Protein AF-A0A536R513-F1 (afdb_monomer)

Solvent-accessible surface area (backbone atoms only — not comparable to full-atom values): 46425 Å² total; per-residue (Å²): 131,89,77,89,81,90,85,87,88,86,89,84,85,89,85,88,91,87,85,84,87,81,86,71,65,56,41,80,74,46,74,49,66,78,64,88,39,38,19,53,36,56,55,28,42,36,39,33,39,50,59,85,68,86,69,48,52,36,37,38,39,34,38,73,46,78,80,68,82,57,52,76,44,80,53,59,72,50,60,48,55,47,61,100,78,30,49,63,48,91,64,49,38,47,56,56,45,82,28,53,30,35,41,35,43,29,55,85,86,47,74,38,74,51,74,50,79,49,57,32,35,80,47,64,43,40,70,74,45,72,50,60,76,52,59,63,45,42,51,68,44,78,40,32,48,37,37,32,42,49,66,43,34,59,70,43,35,35,40,38,35,34,37,61,59,80,77,68,86,58,52,71,49,82,35,59,52,83,54,51,62,53,67,55,71,72,44,61,42,91,58,61,48,78,27,56,29,36,41,36,42,27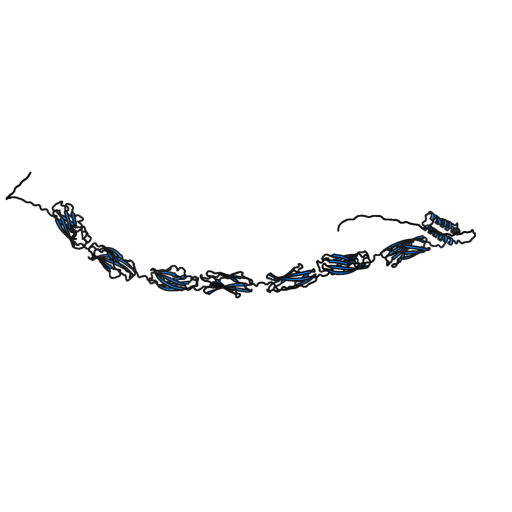,44,75,90,66,42,63,28,70,48,73,49,64,33,38,29,36,73,76,86,67,61,49,42,83,72,46,77,49,62,51,60,24,41,25,59,29,71,22,42,38,45,38,32,40,52,61,88,57,67,78,43,36,37,36,40,30,41,35,63,55,78,81,69,83,54,50,75,68,46,78,38,61,53,76,67,47,68,51,73,54,73,49,62,47,50,39,65,54,81,22,54,29,35,38,42,40,30,41,74,86,70,36,67,38,74,51,74,49,76,36,52,30,40,83,57,52,32,47,49,44,77,60,45,58,46,60,70,56,42,42,38,69,40,69,37,35,45,33,41,40,43,51,59,52,44,56,78,45,36,33,40,41,35,37,36,55,55,82,86,50,70,52,75,47,81,40,56,51,82,64,48,67,53,75,51,75,51,60,43,94,57,54,48,80,31,55,30,36,43,33,40,25,42,75,87,68,38,58,29,64,29,67,44,78,37,49,27,38,69,71,80,70,51,44,38,80,71,44,54,47,60,59,69,46,48,28,54,35,70,40,52,41,44,38,36,43,44,64,84,59,64,72,39,31,30,38,40,39,36,35,53,52,82,80,53,71,52,73,45,82,34,56,62,53,52,52,65,52,66,58,72,52,67,45,44,47,56,46,77,23,58,27,39,36,37,42,28,43,67,84,69,37,59,36,76,50,53,44,66,37,40,28,36,78,59,48,33,41,64,82,60,77,48,62,43,63,84,62,40,38,41,70,37,72,37,33,45,33,41,44,48,51,59,54,47,57,80,40,34,35,41,35,35,41,33,54,56,81,83,52,73,51,79,44,82,37,60,52,77,60,49,68,54,73,49,74,51,59,45,86,60,52,48,78,28,55,29,38,38,34,39,29,44,72,84,74,31,59,20,72,50,73,50,80,46,51,29,39,72,69,84,79,64,52,37,78,50,45,72,52,76,47,76,57,55,36,37,38,39,37,42,35,39,42,45,60,90,55,59,70,51,41,36,38,38,38,35,37,54,56,82,80,52,72,51,76,46,79,34,55,60,52,54,48,59,53,71,53,74,50,71,48,95,59,55,41,77,30,50,33,38,39,35,43,34,37,89,88,68,43,59,37,66,36,74,48,77,48,75,38,44,62,91,68,92,41,38,68,51,26,45,52,48,49,42,53,48,50,66,65,65,71,57,59,74,66,63,39,51,53,50,44,52,38,44,50,56,38,58,64,42,50,81,80,43,51,58,42,57,58,32,87,86,14,48,48,42,56,43,51,65,49,40,69,75,74,46,54,75,68,59,33,51,57,51,51,51,42,52,51,48,27,30,58,57,54,65,65,76,92,87,81,90,83,89,83,81,86,83,88,82,84,91,82,91,82,92,82,85,88,78,89,80,88,82,91,78,90,82,90,80,90,81,87,82,89,81,87,80,92,132

Nearest PDB structures (foldseek):
  7som-assembly1_E  TM=2.316E-01  e=6.922E-18  Chlamydomonas reinhardtii
  6xi3-assembly1_AAA  TM=3.882E-01  e=1.617E-10  Marinobacter nauticus ATCC 49840
  8odz-assembly1_D  TM=2.290E-01  e=4.740E-14  Mus musculus
  8oxv-assembly1_A  TM=2.332E-01  e=8.966E-06  Homo sapiens
  1nug-assembly2_B  TM=2.246E-01  e=2.272E-05  Homo sapiens

Secondary structure (DSSP, 8-state):
--------------------PPPPPPEEEEEEESS-EETT---EEEEEEE-SSSS---EEEEE-SSSSPPEEEEPPTT--BS-TT-EE-SS---S-EEEEEEEEEE-SS-EEEEEEEEEEEPPPPEEEEEEES-SEEETT-EE-EEEEEE-S-TT--EEEEEE-SSSSPPEEEEE-TT--EEEPPPEE-SS-EEEEEEEEEE-TTS-EEEEEEEEEEEPPP---EEEEEEEE--BTTSEEEEEEEEE-SSTT--EEEEEE-SSSSPPPPPEEE-TT--EEEEEEE-SS---EEEEEEEE-TT--EEEEEEEE-PBP---EE---EEESSEEETTSEEEEEEEEE-S-SS--EEEEEE-SSS-EEEEEE-TT--EEEEEEE-SS-EEEEEEEEEE-TTS-EEEEEEEEEEEPPP---EEEEEE---EETTPEEE-EEEEE-S-TT--EEEEEE-SSS-EEEEEE-TT--EE--EEE--S-EEEEEEEEEE-TTS-EEEEEEEEEEE----EEEEEEEESSSEETTPEEEEEEEEE-S-SS--EEEEEE-SSS-EEEEEE-TT--EEEEEEE-SS-EEEEEEEEEE-TTS-EEEEEEEEEEEPPP---EEEEEEEEEETTEEEEEEEEE-S-TT--EEEEEE-SSS-EEEEEEPTT--EEEEEEE-SS-EEEEEEEEEE-TTS-EEEEEEEEEE----SSHHHHHHHHHHHHHHTT--HHHHHHHHHHHHHHHHHGGG-THHHHSTTSHHHHHHHHHHHHS-HHHHHHHHHHHHHHHHHTT--------------------------------------------

Sequence (823 aa):
MGGLSVAIAAAGLLGSSSVAFAASKPSITTWNLGGLVYEGDRPSMFATFTDGTDNDAYSVEIDWGDGSQNDVFALANGARDFGPNGLRKSVPYVNDGAVRIVITLNDGLNATSRFIGTTVLNATPSMSSFALSSATVDTGQDVTATGAFTDAGAADTHTVTVDWGDGSAATSMNLAAGVPTFTTAAHTYAAAGDFTVTATVTDNAGATATATATVSVQKPNQAPSVVSFDVAAGGEGSTSTLALTFADADAADTHSVSVDWGDGSTPDPAADLSAGVTSFGATHVFADTGTYSVVVTLSDSASHTVTASSSVSPTNVAPAVGSLSLSPSSVVDHQTVTVSGSFTDPGTADTFTLTLNWGDGTSSSQSVSAGTRSFSATHAYNAAGPVTIQATVADRDLAKSSSTADLDVLASNHAPADLAVGATALLEGGSTTLDVSFTDAEVTDTHTVAITWGDGATDSVALAAGATSTSPTHTYLETGTYTVAVTVTDGGGMSVAGGTTVTATNVSPSLSSLAVTPSSVTDHQTVTVSGTFSDPGTADTYTVTFAWGDGSTSPQPLAAGTRSFSGSHAYVTSGTYNVVVTVTDRDSGSGTQDVSVVVSARNTVPSALAIDPSVAGANVTVNASFADPDALDTHVATLTWGDGATTTQTLAAGATTFSAAHVYEASGAYTIAATVTEPSGASTSATAQVAVTVAASSTSDVLDQMSALITSFNLDRNNERWLLRRIDDTKASLAYGNDQVCSSTGTLAHLLQYAQRTLTNDQYAALSGLATQAQTAAGCGSASVRTTKQPTKTVVATTTSDKNKTEKSKKTDAKRSAGRDSR

pLDDT: mean 84.7, std 15.98, range [25.19, 97.88]

Radius of gyration: 107.82 Å; Cα contacts (8 Å, |Δi|>4): 1862; chains: 1; bounding box: 178×82×335 Å

Structure (mmCIF, N/CA/C/O backbone):
data_AF-A0A536R513-F1
#
_entry.id   AF-A0A536R513-F1
#
loop_
_atom_site.group_PDB
_atom_site.id
_atom_site.type_symbol
_atom_site.label_atom_id
_atom_site.label_alt_id
_atom_site.label_comp_id
_atom_site.label_asym_id
_atom_site.label_entity_id
_atom_site.label_seq_id
_atom_site.pdbx_PDB_ins_code
_atom_site.Cartn_x
_atom_site.Cartn_y
_atom_site.Cartn_z
_atom_site.occupancy
_atom_site.B_iso_or_equiv
_atom_site.auth_seq_id
_atom_site.auth_comp_id
_atom_site.auth_asym_id
_atom_site.auth_atom_id
_atom_site.pdbx_PDB_model_num
ATOM 1 N N . MET A 1 1 ? -37.057 50.371 175.768 1.00 38.97 1 MET A N 1
ATOM 2 C CA . MET A 1 1 ? -36.774 49.697 177.057 1.00 38.97 1 MET A CA 1
ATOM 3 C C . MET A 1 1 ? -37.824 48.597 177.157 1.00 38.97 1 MET A C 1
ATOM 5 O O . MET A 1 1 ? -38.982 48.927 176.973 1.00 38.97 1 MET A O 1
ATOM 9 N N . GLY A 1 2 ? -37.502 47.299 177.117 1.00 40.62 2 GLY A N 1
ATOM 10 C CA . GLY A 1 2 ? -36.778 46.559 178.163 1.00 40.62 2 GLY A CA 1
ATOM 11 C C . GLY A 1 2 ? -37.724 46.382 179.358 1.00 40.62 2 GLY A C 1
ATOM 12 O O . GLY A 1 2 ? -38.170 47.393 179.878 1.00 40.62 2 GLY A O 1
ATOM 13 N N . GLY A 1 3 ? -38.103 45.196 179.831 1.00 41.34 3 GLY A N 1
ATOM 14 C CA . GLY A 1 3 ? -37.668 43.808 179.622 1.00 41.34 3 GLY A CA 1
ATOM 15 C C . GLY A 1 3 ? -38.268 42.964 180.773 1.00 41.34 3 GLY A C 1
ATOM 16 O O . GLY A 1 3 ? -39.163 43.465 181.447 1.00 41.34 3 GLY A O 1
ATOM 17 N N . LEU A 1 4 ? -37.716 41.773 181.059 1.00 32.12 4 LEU A N 1
ATOM 18 C CA . LEU A 1 4 ? -38.070 40.880 182.196 1.00 32.12 4 LEU A CA 1
ATOM 19 C C . LEU A 1 4 ? -39.495 40.259 182.171 1.00 32.12 4 LEU A C 1
ATOM 21 O O . LEU A 1 4 ? -40.378 40.772 181.498 1.00 32.12 4 LEU A O 1
ATOM 25 N N . SER A 1 5 ? -39.839 39.220 182.954 1.00 39.81 5 SER A N 1
ATOM 26 C CA . SER A 1 5 ? -39.160 37.977 183.421 1.00 39.81 5 SER A CA 1
ATOM 27 C C . SER A 1 5 ? -40.091 37.237 184.417 1.00 39.81 5 SER A C 1
ATOM 29 O O . SER A 1 5 ? -41.011 37.842 184.957 1.00 39.81 5 SER A O 1
ATOM 31 N N . VAL A 1 6 ? -39.740 35.990 184.781 1.00 33.34 6 VAL A N 1
ATOM 32 C CA . VAL A 1 6 ? -40.269 35.199 185.930 1.00 33.34 6 VAL A CA 1
ATOM 33 C C . VAL A 1 6 ? -41.629 34.499 185.693 1.00 33.34 6 VAL A C 1
ATOM 35 O O . VAL A 1 6 ? -42.334 34.775 184.729 1.00 33.34 6 VAL A O 1
ATOM 38 N N . ALA A 1 7 ? -41.913 33.471 186.504 1.00 45.03 7 ALA A N 1
ATOM 39 C CA . ALA A 1 7 ? -42.803 32.343 186.211 1.00 45.03 7 ALA A CA 1
ATOM 40 C C . ALA A 1 7 ? -43.860 32.047 187.310 1.00 45.03 7 ALA A C 1
ATOM 42 O O . ALA A 1 7 ? -43.794 32.605 188.400 1.00 45.03 7 ALA A O 1
ATOM 43 N N . ILE A 1 8 ? -44.715 31.045 187.023 1.00 41.25 8 ILE A N 1
ATOM 44 C CA . ILE A 1 8 ? -45.636 30.278 187.906 1.00 41.25 8 ILE A CA 1
ATOM 45 C C . ILE A 1 8 ? -47.097 30.798 188.087 1.00 41.25 8 ILE A C 1
ATOM 47 O O . ILE A 1 8 ? -47.347 31.816 188.713 1.00 41.25 8 ILE A O 1
ATOM 51 N N . ALA A 1 9 ? -48.031 29.936 187.636 1.00 38.56 9 ALA A N 1
ATOM 52 C CA . ALA A 1 9 ? -49.407 29.619 188.101 1.00 38.56 9 ALA A CA 1
ATOM 53 C C . ALA A 1 9 ? -50.655 30.547 187.933 1.00 38.56 9 ALA A C 1
ATOM 55 O O . ALA A 1 9 ? -50.769 31.611 188.521 1.00 38.56 9 ALA A O 1
ATOM 56 N N . ALA A 1 10 ? -51.675 29.932 187.299 1.00 41.00 10 ALA A N 1
ATOM 57 C CA . ALA A 1 10 ? -53.114 29.844 187.653 1.00 41.00 10 ALA A CA 1
ATOM 58 C C . ALA A 1 10 ? -54.130 31.028 187.528 1.00 41.00 10 ALA A C 1
ATOM 60 O O . ALA A 1 10 ? -54.170 31.932 188.350 1.00 41.00 10 ALA A O 1
ATOM 61 N N . ALA A 1 11 ? -55.113 30.794 186.628 1.00 42.88 11 ALA A N 1
ATOM 62 C CA . ALA A 1 11 ? -56.565 31.118 186.666 1.00 42.88 11 ALA A CA 1
ATOM 63 C C . ALA A 1 11 ? -57.123 32.561 186.452 1.00 42.88 11 ALA A C 1
ATOM 65 O O . ALA A 1 11 ? -56.828 33.468 187.218 1.00 42.88 11 ALA A O 1
ATOM 66 N N . GLY A 1 12 ? -58.107 32.709 185.527 1.00 36.69 12 GLY A N 1
ATOM 67 C CA . GLY A 1 12 ? -59.215 33.695 185.658 1.00 36.69 12 GLY A CA 1
ATOM 68 C C . GLY A 1 12 ? -59.740 34.489 184.426 1.00 36.69 12 GLY A C 1
ATOM 69 O O . GLY A 1 12 ? -59.218 35.549 184.133 1.00 36.69 12 GLY A O 1
ATOM 70 N N . LEU A 1 13 ? -60.853 34.023 183.820 1.00 35.59 13 LEU A N 1
ATOM 71 C CA . LEU A 1 13 ? -62.052 34.747 183.282 1.00 35.59 13 LEU A CA 1
ATOM 72 C C . LEU A 1 13 ? -62.034 35.993 182.318 1.00 35.59 13 LEU A C 1
ATOM 74 O O . LEU A 1 13 ? -61.532 37.051 182.663 1.00 35.59 13 LEU A O 1
ATOM 78 N N . LEU A 1 14 ? -62.886 35.886 181.263 1.00 40.38 14 LEU A N 1
ATOM 79 C CA . LEU A 1 14 ? -63.729 36.904 180.544 1.00 40.38 14 LEU A CA 1
ATOM 80 C C . LEU A 1 14 ? -63.070 38.026 179.679 1.00 40.38 14 LEU A C 1
ATOM 82 O O . LEU A 1 14 ? -62.104 38.641 180.098 1.00 40.38 14 LEU A O 1
ATOM 86 N N . GLY A 1 15 ? -63.589 38.417 178.492 1.00 35.44 15 GLY A N 1
ATOM 87 C CA . GLY A 1 15 ? -64.713 37.890 177.683 1.00 35.44 15 GLY A CA 1
ATOM 88 C C . GLY A 1 15 ? -65.081 38.715 176.409 1.00 35.44 15 GLY A C 1
ATOM 89 O O . GLY A 1 15 ? -64.544 39.793 176.181 1.00 35.44 15 GLY A O 1
ATOM 90 N N . SER A 1 16 ? -66.079 38.219 175.649 1.00 43.53 16 SER A N 1
ATOM 91 C CA . SER A 1 16 ? -66.893 38.840 174.554 1.00 43.53 16 SER A CA 1
ATOM 92 C C . SER A 1 16 ? -66.380 39.045 173.098 1.00 43.53 16 SER A C 1
ATOM 94 O O . SER A 1 16 ? -65.499 39.851 172.826 1.00 43.53 16 SER A O 1
ATOM 96 N N . SER A 1 17 ? -67.165 38.448 172.177 1.00 40.41 17 SER A N 1
ATOM 97 C CA . SER A 1 17 ? -67.521 38.860 170.794 1.00 40.41 17 SER A CA 1
ATOM 98 C C . SER A 1 17 ? -66.602 38.534 169.602 1.00 40.41 17 SER A C 1
ATOM 100 O O . SER A 1 17 ? -65.436 38.905 169.545 1.00 40.41 17 SER A O 1
ATOM 102 N N . SER A 1 18 ? -67.198 37.891 168.589 1.00 48.75 18 SER A N 1
ATOM 103 C CA . SER A 1 18 ? -66.572 37.401 167.353 1.00 48.75 18 SER A CA 1
ATOM 104 C C . SER A 1 18 ? -67.361 37.812 166.098 1.00 48.75 18 SER A C 1
ATOM 106 O O . SER A 1 18 ? -68.591 37.818 166.103 1.00 48.75 18 SER A O 1
ATOM 108 N N . VAL A 1 19 ? -66.649 38.109 165.005 1.00 42.19 19 VAL A N 1
ATOM 109 C CA . VAL A 1 19 ? -67.181 38.258 163.636 1.00 42.19 19 VAL A CA 1
ATOM 110 C C . VAL A 1 19 ? -66.163 37.637 162.678 1.00 42.19 19 VAL A C 1
ATOM 112 O O . VAL A 1 19 ? -64.968 37.883 162.826 1.00 42.19 19 VAL A O 1
ATOM 115 N N . ALA A 1 20 ? -66.618 36.837 161.714 1.00 42.38 20 ALA A N 1
ATOM 116 C CA . ALA A 1 20 ? -65.769 36.211 160.702 1.00 42.38 20 ALA A CA 1
ATOM 117 C C . ALA A 1 20 ? -66.194 36.662 159.298 1.00 42.38 20 ALA A C 1
ATOM 119 O O . ALA A 1 20 ? -67.374 36.581 158.960 1.00 42.38 20 ALA A O 1
ATOM 120 N N . PHE A 1 21 ? -65.231 37.088 158.480 1.00 45.62 21 PHE A N 1
ATOM 121 C CA . PHE A 1 21 ? -65.396 37.194 157.030 1.00 45.62 21 PHE A CA 1
ATOM 122 C C . PHE A 1 21 ? -64.846 35.917 156.390 1.00 45.62 21 PHE A C 1
ATOM 124 O O . PHE A 1 21 ? -63.720 35.516 156.684 1.00 45.62 21 PHE A O 1
ATOM 131 N N . ALA A 1 22 ? -65.639 35.272 155.537 1.00 48.38 22 ALA A N 1
ATOM 132 C CA . ALA A 1 22 ? -65.201 34.123 154.753 1.00 48.38 22 ALA A CA 1
ATOM 133 C C . ALA A 1 22 ? -64.703 34.599 153.383 1.00 48.38 22 ALA A C 1
ATOM 135 O O . ALA A 1 22 ? -65.439 35.287 152.678 1.00 48.38 22 ALA A O 1
ATOM 136 N N . ALA A 1 23 ? -63.484 34.214 153.000 1.00 57.53 23 ALA A N 1
ATOM 137 C CA . ALA A 1 23 ? -63.036 34.340 151.617 1.00 57.53 23 ALA A CA 1
ATOM 138 C C . ALA A 1 23 ? -63.783 33.314 150.747 1.00 57.53 23 ALA A C 1
ATOM 140 O O . ALA A 1 23 ? -63.894 32.141 151.119 1.00 57.53 23 ALA A O 1
ATOM 141 N N . SER A 1 24 ? -64.326 33.757 149.614 1.00 69.69 24 SER A N 1
ATOM 142 C CA . SER A 1 24 ? -64.931 32.886 148.603 1.00 69.69 24 SER A CA 1
ATOM 143 C C . SER A 1 24 ? -63.857 32.200 147.763 1.00 69.69 24 SER A C 1
ATOM 145 O O . SER A 1 24 ? -62.763 32.726 147.619 1.00 69.69 24 SER A O 1
ATOM 147 N N . LYS A 1 25 ? -64.186 31.043 147.184 1.00 76.88 25 LYS A N 1
ATOM 148 C CA . LYS A 1 25 ? -63.365 30.422 146.137 1.00 76.88 25 LYS A CA 1
ATOM 149 C C . LYS A 1 25 ? -63.839 30.892 144.757 1.00 76.88 25 LYS A C 1
ATOM 151 O O . LYS A 1 25 ? -65.059 31.015 144.591 1.00 76.88 25 LYS A O 1
ATOM 156 N N . PRO A 1 26 ? -62.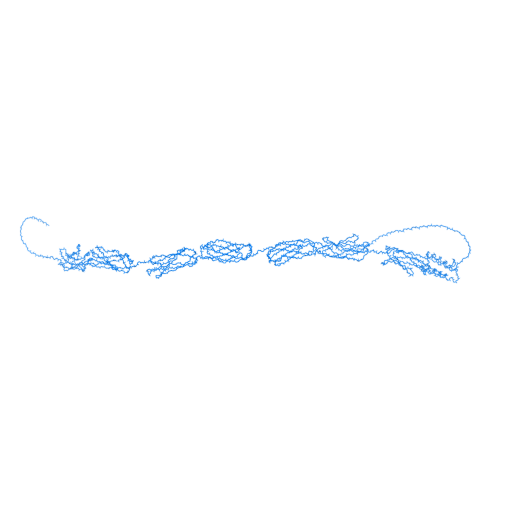949 31.030 143.759 1.00 83.31 26 PRO A N 1
ATOM 157 C CA . PRO A 1 26 ? -63.345 31.294 142.384 1.00 83.31 26 PRO A CA 1
ATOM 158 C C . PRO A 1 26 ? -64.209 30.141 141.864 1.00 83.31 26 PRO A C 1
ATOM 160 O O . PRO A 1 26 ? -63.997 28.976 142.208 1.00 83.31 26 PRO A O 1
ATOM 163 N N . SER A 1 27 ? -65.198 30.447 141.031 1.00 85.94 27 SER A N 1
ATOM 164 C CA . SER A 1 27 ? -66.159 29.474 140.511 1.00 85.94 27 SER A CA 1
ATOM 165 C C . SER A 1 27 ? -66.242 29.562 138.993 1.00 85.94 27 SER A C 1
ATOM 167 O O . SER A 1 27 ? -66.629 30.593 138.448 1.00 85.94 27 SER A O 1
ATOM 169 N N . ILE A 1 28 ? -65.892 28.471 138.308 1.00 87.69 28 ILE A N 1
ATOM 170 C CA . ILE A 1 28 ? -66.026 28.358 136.850 1.00 87.69 28 ILE A CA 1
ATOM 171 C C . ILE A 1 28 ? -67.516 28.179 136.515 1.00 87.69 28 ILE A C 1
ATOM 173 O O . ILE A 1 28 ? -68.146 27.209 136.961 1.00 87.69 28 ILE A O 1
ATOM 177 N N . THR A 1 29 ? -68.073 29.121 135.752 1.00 86.62 29 THR A N 1
ATOM 178 C CA . THR A 1 29 ? -69.509 29.242 135.450 1.00 86.62 29 THR A CA 1
ATOM 179 C C . THR A 1 29 ? -69.880 28.661 134.089 1.00 86.62 29 THR A C 1
ATOM 181 O O . THR A 1 29 ? -70.921 28.017 133.979 1.00 86.62 29 THR A O 1
ATOM 184 N N . THR A 1 30 ? -69.026 28.813 133.074 1.00 87.94 30 THR A N 1
ATOM 185 C CA . THR A 1 30 ? -69.148 28.118 131.778 1.00 87.94 30 THR A CA 1
ATOM 186 C C . THR A 1 30 ? -67.801 27.548 131.357 1.00 87.94 30 THR A C 1
ATOM 188 O O . THR A 1 30 ? -66.766 28.121 131.688 1.00 87.94 30 THR A O 1
ATOM 191 N N . TRP A 1 31 ? -67.800 26.425 130.638 1.00 89.25 31 TRP A N 1
ATOM 192 C CA . TRP A 1 31 ? -66.604 25.878 129.999 1.00 89.25 31 TRP A CA 1
ATOM 193 C C . TRP A 1 31 ? -66.980 25.009 128.789 1.00 89.25 31 TRP A C 1
ATOM 195 O O . TRP A 1 31 ? -67.916 24.211 128.867 1.00 89.25 31 TRP A O 1
ATOM 205 N N . ASN A 1 32 ? -66.282 25.174 127.665 1.00 89.19 32 ASN A N 1
ATOM 206 C CA . ASN A 1 32 ? -66.525 24.437 126.422 1.00 89.19 32 ASN A CA 1
ATOM 207 C C . ASN A 1 32 ? -65.278 24.379 125.527 1.00 89.19 32 ASN A C 1
ATOM 209 O O . ASN A 1 32 ? -64.371 25.202 125.630 1.00 89.19 32 ASN A O 1
ATOM 213 N N . LEU A 1 33 ? -65.278 23.430 124.590 1.00 88.75 33 LEU A N 1
ATOM 214 C CA . LEU A 1 33 ? -64.282 23.357 123.522 1.00 88.75 33 LEU A CA 1
ATOM 215 C C . LEU A 1 33 ? -64.690 24.200 122.309 1.00 88.75 33 LEU A C 1
ATOM 217 O O . LEU A 1 33 ? -65.871 24.492 122.111 1.00 88.75 33 LEU A O 1
ATOM 221 N N . GLY A 1 34 ? -63.701 24.578 121.499 1.00 83.56 34 GLY A N 1
ATOM 222 C CA . GLY A 1 34 ? -63.870 25.376 120.279 1.00 83.56 34 GLY A CA 1
ATOM 223 C C . GLY A 1 34 ? -64.451 24.646 119.060 1.00 83.56 34 GLY A C 1
ATOM 224 O O . GLY A 1 34 ? -64.597 25.274 118.017 1.00 83.56 34 GLY A O 1
ATOM 225 N N . GLY A 1 35 ? -64.758 23.351 119.160 1.00 85.81 35 GLY A N 1
ATOM 226 C CA . GLY A 1 35 ? -65.282 22.541 118.058 1.00 85.81 35 GLY A CA 1
ATOM 227 C C . GLY A 1 35 ? -65.194 21.040 118.341 1.00 85.81 35 GLY A C 1
ATOM 228 O O . GLY A 1 35 ? -64.881 20.636 119.463 1.00 85.81 35 GLY A O 1
ATOM 229 N N . LEU A 1 36 ? -65.452 20.231 117.308 1.00 86.25 36 LEU A N 1
ATOM 230 C CA . LEU A 1 36 ? -64.959 18.851 117.263 1.00 86.25 36 LEU A CA 1
ATOM 231 C C . LEU A 1 36 ? -63.426 18.863 117.220 1.00 86.25 36 LEU A C 1
ATOM 233 O O . LEU A 1 36 ? -62.822 19.874 116.861 1.00 86.25 36 LEU A O 1
ATOM 237 N N . VAL A 1 37 ? -62.819 17.748 117.609 1.00 86.38 37 VAL A N 1
ATOM 238 C CA . VAL A 1 37 ? -61.367 17.596 117.678 1.00 86.38 37 VAL A CA 1
ATOM 239 C C . VAL A 1 37 ? -61.010 16.307 116.962 1.00 86.38 37 VAL A C 1
ATOM 241 O O . VAL A 1 37 ? -61.548 15.261 117.319 1.00 86.38 37 VAL A O 1
ATOM 244 N N . TYR A 1 38 ? -60.134 16.382 115.972 1.00 85.75 38 TYR A N 1
ATOM 245 C CA . TYR A 1 38 ? -59.565 15.222 115.299 1.00 85.75 38 TYR A CA 1
ATOM 246 C C . TYR A 1 38 ? -58.161 14.918 115.837 1.00 85.75 38 TYR A C 1
ATOM 248 O O . TYR A 1 38 ? -57.569 15.699 116.591 1.00 85.75 38 TYR A O 1
ATOM 256 N N . GLU A 1 39 ? -57.600 13.781 115.461 1.00 85.25 39 GLU A N 1
ATOM 257 C CA . GLU A 1 39 ? -56.160 13.565 115.586 1.00 85.25 39 GLU A CA 1
ATOM 258 C C . GLU A 1 39 ? -55.389 14.618 114.780 1.00 85.25 39 GLU A C 1
ATOM 260 O O . GLU A 1 39 ? -55.869 15.157 113.782 1.00 85.25 39 GLU A O 1
ATOM 265 N N . GLY A 1 40 ? -54.207 14.994 115.261 1.00 82.50 40 GLY A N 1
ATOM 266 C CA . GLY A 1 40 ? -53.462 16.140 114.739 1.00 82.50 40 GLY A CA 1
ATOM 267 C C . GLY A 1 40 ? -53.987 17.515 115.177 1.00 82.50 40 GLY A C 1
ATOM 268 O O . GLY A 1 40 ? -53.241 18.493 115.063 1.00 82.50 40 GLY A O 1
ATOM 269 N N . ASP A 1 41 ? -55.194 17.630 115.748 1.00 85.44 41 ASP A N 1
ATOM 270 C CA . ASP A 1 41 ? -55.720 18.921 116.208 1.00 85.44 41 ASP A CA 1
ATOM 271 C C . ASP A 1 41 ? -55.148 19.363 117.559 1.00 85.44 41 ASP A C 1
ATOM 273 O O . ASP A 1 41 ? -54.955 18.584 118.499 1.00 85.44 41 ASP A O 1
ATOM 277 N N . ARG A 1 42 ? -54.977 20.684 117.688 1.00 88.19 42 ARG A N 1
ATOM 278 C CA . ARG A 1 42 ? -54.724 21.381 118.957 1.00 88.19 42 ARG A CA 1
ATOM 279 C C . ARG A 1 42 ? -56.020 22.052 119.432 1.00 88.19 42 ARG A C 1
ATOM 281 O O . ARG A 1 42 ? -56.306 23.176 118.994 1.00 88.19 42 ARG A O 1
ATOM 288 N N . PRO A 1 43 ? -56.826 21.400 120.295 1.00 87.50 43 PRO A N 1
ATOM 289 C CA . PRO A 1 43 ? -58.095 21.951 120.764 1.00 87.50 43 PRO A CA 1
ATOM 290 C C . PRO A 1 43 ? -57.913 23.282 121.500 1.00 87.50 43 PRO A C 1
ATOM 292 O O . PRO A 1 43 ? -56.838 23.619 121.999 1.00 87.50 43 PRO A O 1
ATOM 295 N N . SER A 1 44 ? -59.008 24.036 121.582 1.00 90.31 44 SER A N 1
ATOM 296 C CA . SER A 1 44 ? -59.091 25.305 122.313 1.00 90.31 44 SER A CA 1
ATOM 297 C C . SER A 1 44 ? -60.159 25.205 123.393 1.00 90.31 44 SER A C 1
ATOM 299 O O . SER A 1 44 ? -61.281 24.790 123.102 1.00 90.31 44 SER A O 1
ATOM 301 N N . MET A 1 45 ? -59.809 25.588 124.616 1.00 90.19 45 MET A N 1
ATOM 302 C CA . MET A 1 45 ? -60.659 25.583 125.799 1.00 90.19 45 MET A CA 1
ATOM 303 C C . MET A 1 45 ? -61.100 27.010 126.119 1.00 90.19 45 MET A C 1
ATOM 305 O O . MET A 1 45 ? -60.274 27.904 126.312 1.00 90.19 45 MET A O 1
ATOM 309 N N . PHE A 1 46 ? -62.407 27.215 126.211 1.00 91.25 46 PHE A N 1
ATOM 310 C CA . PHE A 1 46 ? -63.031 28.477 126.585 1.00 91.25 46 PHE A CA 1
ATOM 311 C C . PHE A 1 46 ? -63.728 28.294 127.925 1.00 91.25 46 PHE A C 1
ATOM 313 O O . PHE A 1 46 ? -64.366 27.268 128.151 1.00 91.25 46 PHE A O 1
ATOM 320 N N . ALA A 1 47 ? -63.632 29.283 128.807 1.00 91.19 47 ALA A N 1
ATOM 321 C CA . ALA A 1 47 ? -64.391 29.311 130.047 1.00 91.19 47 ALA A CA 1
ATOM 322 C C . ALA A 1 47 ? -64.660 30.744 130.499 1.00 91.19 47 ALA A C 1
ATOM 324 O O . ALA A 1 47 ? -63.908 31.659 130.163 1.00 91.19 47 ALA A O 1
ATOM 325 N N . THR A 1 48 ? -65.710 30.900 131.301 1.00 90.44 48 THR A N 1
ATOM 326 C CA . THR A 1 48 ? -65.969 32.097 132.112 1.00 90.44 48 THR A CA 1
ATOM 327 C C . THR A 1 48 ? -66.056 31.703 133.583 1.00 90.44 48 THR A C 1
ATOM 329 O O . THR A 1 48 ? -66.367 30.552 133.914 1.00 90.44 48 THR A O 1
ATOM 332 N N . PHE A 1 49 ? -65.731 32.634 134.475 1.00 89.94 49 PHE A N 1
ATOM 333 C CA . PHE A 1 49 ? -65.687 32.393 135.910 1.00 89.94 49 PHE A CA 1
ATOM 334 C C . PHE A 1 49 ? -65.992 33.656 136.722 1.00 89.94 49 PHE A C 1
ATOM 336 O O . PHE A 1 49 ? -65.839 34.787 136.263 1.00 89.94 49 PHE A O 1
ATOM 343 N N . THR A 1 50 ? -66.426 33.445 137.959 1.00 85.81 50 THR A N 1
ATOM 344 C CA . THR A 1 50 ? -66.755 34.501 138.922 1.00 85.81 50 THR A CA 1
ATOM 345 C C . THR A 1 50 ? -65.955 34.326 140.197 1.00 85.81 50 THR A C 1
ATOM 347 O O . THR A 1 50 ? -65.785 33.197 140.659 1.00 85.81 50 THR A O 1
ATOM 350 N N . ASP A 1 51 ? -65.569 35.438 140.807 1.00 82.19 51 ASP A N 1
ATOM 351 C CA . ASP A 1 51 ? -64.918 35.477 142.110 1.00 82.19 51 ASP A CA 1
ATOM 352 C C . ASP A 1 51 ? -65.522 36.597 142.966 1.00 82.19 51 ASP A C 1
ATOM 354 O O . ASP A 1 51 ? -66.098 37.545 142.426 1.00 82.19 51 ASP A O 1
ATOM 358 N N . GLY A 1 52 ? -65.447 36.464 144.289 1.00 73.00 52 GLY A N 1
ATOM 359 C CA . GLY A 1 52 ? -65.994 37.438 145.242 1.00 73.00 52 GLY A CA 1
ATOM 360 C C . GLY A 1 52 ? -65.072 38.629 145.510 1.00 73.00 52 GLY A C 1
ATOM 361 O O . GLY A 1 52 ? -65.494 39.585 146.162 1.00 73.00 52 GLY A O 1
ATOM 362 N N . THR A 1 53 ? -63.837 38.572 145.016 1.00 68.12 53 THR A N 1
ATOM 363 C CA . THR A 1 53 ? -62.817 39.620 145.103 1.00 68.12 53 THR A CA 1
ATOM 364 C C . THR A 1 53 ? -62.452 40.153 143.717 1.00 68.12 53 THR A C 1
ATOM 366 O O . THR A 1 53 ? -62.452 39.437 142.713 1.00 68.12 53 THR A O 1
ATOM 369 N N . ASP A 1 54 ? -62.177 41.455 143.650 1.00 62.94 54 ASP A N 1
ATOM 370 C CA . ASP A 1 54 ? -61.718 42.135 142.439 1.00 62.94 54 ASP A CA 1
ATOM 371 C C . ASP A 1 54 ? -60.196 42.362 142.502 1.00 62.94 54 ASP A C 1
ATOM 373 O O . ASP A 1 54 ? -59.664 42.690 143.562 1.00 62.94 54 ASP A O 1
ATOM 377 N N . ASN A 1 55 ? -59.529 42.260 141.342 1.00 70.56 55 ASN A N 1
ATOM 378 C CA . ASN A 1 55 ? -58.072 42.366 141.103 1.00 70.56 55 ASN A CA 1
ATOM 379 C C . ASN A 1 55 ? -57.160 41.156 141.427 1.00 70.56 55 ASN A C 1
ATOM 381 O O . ASN A 1 55 ? -55.938 41.327 141.438 1.00 70.56 55 ASN A O 1
ATOM 385 N N . ASP A 1 56 ? -57.682 39.939 141.583 1.00 75.62 56 ASP A N 1
ATOM 386 C CA . ASP A 1 56 ? -56.824 38.753 141.752 1.00 75.62 56 ASP A CA 1
ATOM 387 C C . ASP A 1 56 ? -56.088 38.322 140.464 1.00 75.62 56 ASP A C 1
ATOM 389 O O . ASP A 1 56 ? -56.482 38.650 139.334 1.00 75.62 56 ASP A O 1
ATOM 393 N N . ALA A 1 57 ? -54.991 37.584 140.660 1.00 80.69 57 ALA A N 1
ATOM 394 C CA . ALA A 1 57 ? -54.130 37.044 139.612 1.00 80.69 5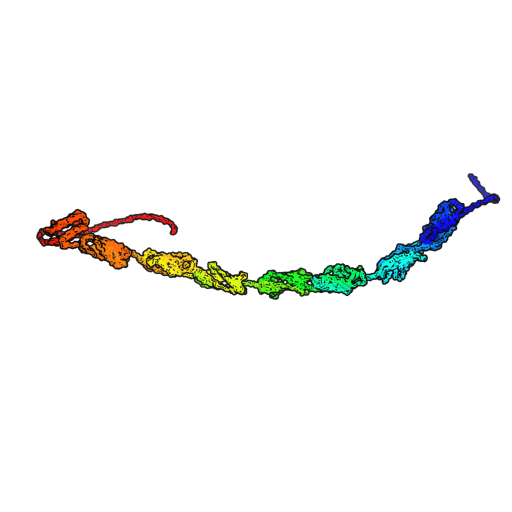7 ALA A CA 1
ATOM 395 C C . ALA A 1 57 ? -54.456 35.563 139.383 1.00 80.69 57 ALA A C 1
ATOM 397 O O . ALA A 1 57 ? -54.084 34.708 140.186 1.00 80.69 57 ALA A O 1
ATOM 398 N N . TYR A 1 58 ? -55.132 35.246 138.279 1.00 87.81 58 TYR A N 1
ATOM 399 C CA . TYR A 1 58 ? -55.569 33.877 138.013 1.00 87.81 58 TYR A CA 1
ATOM 400 C C . TYR A 1 58 ? -54.547 33.079 137.203 1.00 87.81 58 TYR A C 1
ATOM 402 O O . TYR A 1 58 ? -54.037 33.533 136.175 1.00 87.81 58 TYR A O 1
ATOM 410 N N . SER A 1 59 ? -54.326 31.838 137.626 1.00 88.94 59 SER A N 1
ATOM 411 C CA . SER A 1 59 ? -53.678 30.801 136.824 1.00 88.94 59 SER A CA 1
ATOM 412 C C . SER A 1 59 ? -54.683 29.703 136.484 1.00 88.94 59 SER A C 1
ATOM 414 O O . SER A 1 59 ? -55.562 29.372 137.283 1.00 88.94 59 SER A O 1
ATOM 416 N N . VAL A 1 60 ? -54.572 29.167 135.273 1.00 91.56 60 VAL A N 1
ATOM 417 C CA . VAL A 1 60 ? -55.378 28.053 134.778 1.00 91.56 60 VAL A CA 1
ATOM 418 C C . VAL A 1 60 ? -54.437 26.920 134.422 1.00 91.56 60 VAL A C 1
ATOM 420 O O . VAL A 1 60 ? -53.581 27.069 133.557 1.00 91.56 60 VAL A O 1
ATOM 423 N N . GLU A 1 61 ? -54.628 25.781 135.061 1.00 92.62 61 GLU A N 1
ATOM 424 C CA . GLU A 1 61 ? -53.972 24.530 134.713 1.00 92.62 61 GLU A CA 1
ATOM 425 C C . GLU A 1 61 ? -54.979 23.654 133.957 1.00 92.62 61 GLU A C 1
ATOM 427 O O . GLU A 1 61 ? -56.089 23.421 134.450 1.00 92.62 61 GLU A O 1
ATOM 432 N N . ILE A 1 62 ? -54.626 23.213 132.747 1.00 91.56 62 ILE A N 1
ATOM 433 C CA . ILE A 1 62 ? -55.460 22.334 131.919 1.00 91.56 62 ILE A CA 1
ATOM 434 C C . ILE A 1 62 ? -54.749 20.995 131.725 1.00 91.56 62 ILE A C 1
ATOM 436 O O . ILE A 1 62 ? -53.751 20.902 131.012 1.00 91.56 62 ILE A O 1
ATOM 440 N N . ASP A 1 63 ? -55.311 19.954 132.332 1.00 90.56 63 ASP A N 1
ATOM 441 C CA . ASP A 1 63 ? -55.086 18.566 131.932 1.00 90.56 63 ASP A CA 1
ATOM 442 C C . ASP A 1 63 ? -55.928 18.317 130.677 1.00 90.56 63 ASP A C 1
ATOM 444 O O . ASP A 1 63 ? -57.158 18.409 130.719 1.00 90.56 63 ASP A O 1
ATOM 448 N N . TRP A 1 64 ? -55.286 18.031 129.546 1.00 89.56 64 TRP A N 1
ATOM 449 C CA . TRP A 1 64 ? -55.980 17.781 128.281 1.00 89.56 64 TRP A CA 1
ATOM 450 C C . TRP A 1 64 ? -56.475 16.335 128.122 1.00 89.56 64 TRP A C 1
ATOM 452 O O . TRP A 1 64 ? -57.055 15.994 127.088 1.00 89.56 64 TRP A O 1
ATOM 462 N N . GLY A 1 65 ? -56.283 15.480 129.126 1.00 84.56 65 GLY A N 1
ATOM 463 C CA . GLY A 1 65 ? -56.756 14.098 129.130 1.00 84.56 65 GLY A CA 1
ATOM 464 C C . GLY A 1 65 ? -56.007 13.167 128.173 1.00 84.56 65 GLY A C 1
ATOM 465 O O . GLY A 1 65 ? -56.503 12.078 127.903 1.00 84.56 65 GLY A O 1
ATOM 466 N N . ASP A 1 66 ? -54.843 13.578 127.659 1.00 79.12 66 ASP A N 1
ATOM 467 C CA . ASP A 1 66 ? -53.943 12.770 126.821 1.00 79.12 66 ASP A CA 1
ATOM 468 C C . ASP A 1 66 ? -52.770 12.143 127.596 1.00 79.12 66 ASP A C 1
ATOM 470 O O . ASP A 1 66 ? -51.948 11.439 127.013 1.00 79.12 66 ASP A O 1
ATOM 474 N N . GLY A 1 67 ? -52.667 12.410 128.901 1.00 80.31 67 GLY A N 1
ATOM 475 C CA . GLY A 1 67 ? -51.562 11.946 129.744 1.00 80.31 67 GLY A CA 1
ATOM 476 C C . GLY A 1 67 ? -50.261 12.745 129.594 1.00 80.31 67 GLY A C 1
ATOM 477 O O . GLY A 1 67 ? -49.239 12.331 130.145 1.00 80.31 67 GLY A O 1
ATOM 478 N N . SER A 1 68 ? -50.274 13.876 128.880 1.00 84.38 68 SER A N 1
ATOM 479 C CA . SER A 1 68 ? -49.175 14.847 128.921 1.00 84.38 68 SER A CA 1
ATOM 480 C C . SER A 1 68 ? -49.119 15.582 130.273 1.00 84.38 68 SER A C 1
ATOM 482 O O . SER A 1 68 ? -49.994 15.423 131.123 1.00 84.38 68 SER A O 1
ATOM 484 N N . GLN A 1 69 ? -48.068 16.376 130.510 1.00 86.12 69 GLN A N 1
ATOM 485 C CA . GLN A 1 69 ? -48.100 17.323 131.631 1.00 86.12 69 GLN A CA 1
ATOM 486 C C . GLN A 1 69 ? -49.124 18.425 131.345 1.00 86.12 69 GLN A C 1
ATOM 488 O O . GLN A 1 69 ? -49.215 18.899 130.215 1.00 86.12 69 GLN A O 1
ATOM 493 N N . ASN A 1 70 ? -49.841 18.854 132.382 1.00 90.38 70 ASN A N 1
ATOM 494 C CA . ASN A 1 70 ? -50.859 19.894 132.275 1.00 90.38 70 ASN A CA 1
ATOM 495 C C . ASN A 1 70 ? -50.268 21.196 131.708 1.00 90.38 70 ASN A C 1
ATOM 497 O O . ASN A 1 70 ? -49.230 21.673 132.178 1.00 90.38 70 ASN A O 1
ATOM 501 N N . ASP A 1 71 ? -50.951 21.804 130.737 1.00 91.25 71 ASP A N 1
ATOM 502 C CA . ASP A 1 71 ? -50.578 23.128 130.242 1.00 91.25 71 ASP A CA 1
ATOM 503 C C . ASP A 1 71 ? -51.002 24.182 131.284 1.00 91.25 71 ASP A C 1
ATOM 505 O O . ASP A 1 71 ? -52.169 24.244 131.683 1.00 91.25 71 ASP A O 1
ATOM 509 N N . VAL A 1 72 ? -50.064 25.030 131.719 1.00 91.19 72 VAL A N 1
ATOM 510 C CA . VAL A 1 72 ? -50.318 26.105 132.694 1.00 91.19 72 VAL A CA 1
ATOM 511 C C . VAL A 1 72 ? -50.328 27.463 131.997 1.00 91.19 72 VAL A C 1
ATOM 513 O O . VAL A 1 72 ? -49.347 27.874 131.378 1.00 91.19 72 VAL A O 1
ATOM 516 N N . PHE A 1 73 ? -51.427 28.194 132.157 1.00 91.44 73 PHE A N 1
ATOM 517 C CA . PHE A 1 73 ? -51.668 29.502 131.559 1.00 91.44 73 PHE A CA 1
ATOM 518 C C . PHE A 1 73 ? -51.870 30.561 132.648 1.00 91.44 73 PHE A C 1
ATOM 520 O O . PHE A 1 73 ? -52.646 30.368 133.582 1.00 91.44 73 PHE A O 1
ATOM 527 N N . ALA A 1 74 ? -51.211 31.711 132.512 1.00 89.69 74 ALA A N 1
ATOM 528 C CA . ALA A 1 74 ? -51.499 32.889 133.327 1.00 89.69 74 ALA A CA 1
ATOM 529 C C . ALA A 1 74 ? -52.560 33.753 132.631 1.00 89.69 74 ALA A C 1
ATOM 531 O O . ALA A 1 74 ? -52.425 34.057 131.443 1.00 89.69 74 ALA A O 1
ATOM 532 N N . LEU A 1 75 ? -53.598 34.162 133.359 1.00 88.75 75 LEU A N 1
ATOM 533 C CA . LEU A 1 75 ? -54.590 35.119 132.869 1.00 88.75 75 LEU A CA 1
ATOM 534 C C . LEU A 1 75 ? -54.192 36.552 133.244 1.00 88.75 75 LEU A C 1
ATOM 536 O O . LEU A 1 75 ? -53.389 36.788 134.147 1.00 88.75 75 LEU A O 1
ATOM 540 N N . ALA A 1 76 ? -54.774 37.531 132.549 1.00 83.88 76 ALA A N 1
ATOM 541 C CA . ALA A 1 76 ? -54.619 38.933 132.921 1.00 83.88 76 ALA A CA 1
ATOM 542 C C . ALA A 1 76 ? -55.235 39.209 134.307 1.00 83.88 76 ALA A C 1
ATOM 544 O O . ALA A 1 76 ? -56.233 38.600 134.695 1.00 83.88 76 ALA A O 1
ATOM 545 N N . ASN A 1 77 ? -54.649 40.152 135.045 1.00 82.06 77 ASN A N 1
ATOM 546 C CA . ASN A 1 77 ? -55.100 40.492 136.394 1.00 82.06 77 ASN A CA 1
ATOM 547 C C . ASN A 1 77 ? -56.553 41.003 136.373 1.00 82.06 77 ASN A C 1
ATOM 549 O O . ASN A 1 77 ? -56.880 41.882 135.574 1.00 82.06 77 ASN A O 1
ATOM 553 N N . GLY A 1 78 ? -57.424 40.451 137.222 1.00 80.50 78 GLY A N 1
ATOM 554 C CA . GLY A 1 78 ? -58.861 40.761 137.221 1.00 80.50 78 GLY A CA 1
ATOM 555 C C . GLY A 1 78 ? -59.673 40.147 136.067 1.00 80.50 78 GLY A C 1
ATOM 556 O O . GLY A 1 78 ? -60.832 40.522 135.887 1.00 80.50 78 GLY A O 1
ATOM 557 N N . ALA A 1 79 ? -59.113 39.211 135.288 1.00 83.62 79 ALA A N 1
ATOM 558 C CA . ALA A 1 79 ? -59.867 38.476 134.270 1.00 83.62 79 ALA A CA 1
ATOM 559 C C . ALA A 1 79 ? -61.078 37.719 134.858 1.00 83.62 79 ALA A C 1
ATOM 561 O O . ALA A 1 79 ? -61.124 37.379 136.044 1.00 83.62 79 ALA A O 1
ATOM 562 N N . ARG A 1 80 ? -62.064 37.454 133.993 1.00 88.62 80 ARG A N 1
ATOM 563 C CA . ARG A 1 80 ? -63.282 36.668 134.281 1.00 88.62 80 ARG A CA 1
ATOM 564 C C . ARG A 1 80 ? -63.567 35.610 133.200 1.00 88.62 80 ARG A C 1
ATOM 566 O O . ARG A 1 80 ? -64.591 34.932 133.244 1.00 88.62 80 ARG A O 1
ATOM 573 N N . ASP A 1 81 ? -62.669 35.470 132.224 1.00 89.62 81 ASP A N 1
ATOM 574 C CA . ASP A 1 81 ? -62.739 34.495 131.136 1.00 89.62 81 ASP A CA 1
ATOM 575 C C . ASP A 1 81 ? -61.338 34.098 130.631 1.00 89.62 81 ASP A C 1
ATOM 577 O O . ASP A 1 81 ? -60.319 34.595 131.116 1.00 89.62 81 ASP A O 1
ATOM 581 N N . PHE A 1 82 ? -61.295 33.146 129.696 1.00 91.38 82 PHE A N 1
ATOM 582 C CA . PHE A 1 82 ? -60.070 32.583 129.104 1.00 91.38 82 PHE A CA 1
ATOM 583 C C . PHE A 1 82 ? -59.609 33.314 127.824 1.00 91.38 82 PHE A C 1
ATOM 585 O O . PHE A 1 82 ? -58.745 32.824 127.094 1.00 91.38 82 PHE A O 1
ATOM 592 N N . GLY A 1 83 ? -60.175 34.486 127.534 1.00 87.62 83 GLY A N 1
ATOM 593 C CA . GLY A 1 83 ? -59.906 35.280 126.342 1.00 87.62 83 GLY A CA 1
ATOM 594 C C . GLY A 1 83 ? -60.624 34.787 125.073 1.00 87.62 83 GLY A C 1
ATOM 595 O O . GLY A 1 83 ? -61.077 33.643 124.986 1.00 87.62 83 GLY A O 1
ATOM 596 N N . PRO A 1 84 ? -60.699 35.637 124.030 1.00 84.44 84 PRO A N 1
ATOM 597 C CA . PRO A 1 84 ? -61.511 35.391 122.832 1.00 84.44 84 PRO A CA 1
ATOM 598 C C . PRO A 1 84 ? -60.992 34.270 121.918 1.00 84.44 84 PRO A C 1
ATOM 600 O O . PRO A 1 84 ? -61.722 33.822 121.041 1.00 84.44 84 PRO A O 1
ATOM 603 N N . ASN A 1 85 ? -59.751 33.810 122.112 1.00 83.75 85 ASN A N 1
ATOM 604 C CA . ASN A 1 85 ? -59.145 32.716 121.340 1.00 83.75 85 ASN A CA 1
ATOM 605 C C . ASN A 1 85 ? -59.138 31.370 122.087 1.00 83.75 85 ASN A C 1
ATOM 607 O O . ASN A 1 85 ? -58.763 30.355 121.488 1.00 83.75 85 ASN A O 1
ATOM 611 N N . GLY A 1 86 ? -59.524 31.377 123.369 1.00 87.62 86 GLY A N 1
ATOM 612 C CA . GLY A 1 86 ? -59.375 30.255 124.289 1.00 87.62 86 GLY A CA 1
ATOM 613 C C . GLY A 1 86 ? -57.914 29.936 124.618 1.00 87.62 86 GLY A C 1
ATOM 614 O O . GLY A 1 86 ? -56.975 30.420 123.979 1.00 87.62 86 GLY A O 1
ATOM 615 N N . LEU A 1 87 ? -57.723 29.075 125.612 1.00 91.62 87 LEU A N 1
ATOM 616 C CA . LEU A 1 87 ? -56.428 28.475 125.931 1.00 91.62 87 LEU A CA 1
ATOM 617 C C . LEU A 1 87 ? -56.255 27.231 125.055 1.00 91.62 87 LEU A C 1
ATOM 619 O O . LEU A 1 87 ? -57.196 26.451 124.920 1.00 91.62 87 LEU A O 1
ATOM 623 N N . ARG A 1 88 ? -55.103 27.055 124.403 1.00 89.69 88 ARG A N 1
ATOM 624 C CA . ARG A 1 88 ? -54.900 26.003 123.390 1.00 89.69 88 ARG A CA 1
ATOM 625 C C . ARG A 1 88 ? -53.906 24.954 123.844 1.00 89.69 88 ARG A C 1
ATOM 627 O O . ARG A 1 88 ? -52.894 25.305 124.439 1.00 89.69 88 ARG A O 1
ATOM 634 N N . LYS A 1 89 ? -54.170 23.697 123.490 1.00 88.31 89 LYS A N 1
ATOM 635 C CA . LYS A 1 89 ? -53.271 22.575 123.767 1.00 88.31 89 LYS A CA 1
ATOM 636 C C . LYS A 1 89 ? -51.936 22.762 123.046 1.00 88.31 89 LYS A C 1
ATOM 638 O O . LYS A 1 89 ? -51.917 23.018 121.837 1.00 88.31 89 LYS A O 1
ATOM 643 N N . SER A 1 90 ? -50.826 22.610 123.763 1.00 85.88 90 SER A N 1
ATOM 644 C CA . SER A 1 90 ? -49.481 22.804 123.204 1.00 85.88 90 SER A CA 1
ATOM 645 C C . SER A 1 90 ? -49.138 21.797 122.097 1.00 85.88 90 SER A C 1
ATOM 647 O O . SER A 1 90 ? -48.608 22.175 121.048 1.00 85.88 90 SER A O 1
ATOM 649 N N . VAL A 1 91 ? -49.475 20.523 122.313 1.00 82.38 91 VAL A N 1
ATOM 650 C CA . VAL A 1 91 ? -49.188 19.370 121.437 1.00 82.38 91 VAL A CA 1
ATOM 651 C C . VAL A 1 91 ? -50.516 18.798 120.927 1.00 82.38 91 VAL A C 1
ATOM 653 O O . VAL A 1 91 ? -51.453 18.720 121.716 1.00 82.38 91 VAL A O 1
ATOM 656 N N . PRO A 1 92 ? -50.666 18.408 119.650 1.00 84.00 92 PRO A N 1
ATOM 657 C CA . PRO A 1 92 ? -51.934 17.858 119.163 1.00 84.00 92 PRO A CA 1
ATOM 658 C C . PRO A 1 92 ? -52.340 16.550 119.864 1.00 84.00 92 PRO A C 1
ATOM 660 O O . PRO A 1 92 ? -51.554 15.968 120.614 1.00 84.00 92 PRO A O 1
ATOM 663 N N . TYR A 1 93 ? -53.577 16.082 119.682 1.00 84.06 93 TYR A N 1
ATOM 664 C CA . TYR A 1 93 ? -53.882 14.679 119.998 1.00 84.06 93 TYR A CA 1
ATOM 665 C C . TYR A 1 93 ? -53.241 13.760 118.959 1.00 84.06 93 TYR A C 1
ATOM 667 O O . TYR A 1 93 ? -53.233 14.075 117.774 1.00 84.06 93 TYR A O 1
ATOM 675 N N . VAL A 1 94 ? -52.673 12.653 119.431 1.00 79.12 94 VAL A N 1
ATOM 676 C CA . VAL A 1 94 ? -51.964 11.665 118.600 1.00 79.12 94 VAL A CA 1
ATOM 677 C C . VAL A 1 94 ? -52.821 10.452 118.242 1.00 79.12 94 VAL A C 1
ATOM 679 O O . VAL A 1 94 ? -52.488 9.771 117.278 1.00 79.12 94 VAL A O 1
ATOM 682 N N . ASN A 1 95 ? -53.886 10.219 119.018 1.00 80.44 95 ASN A N 1
ATOM 683 C CA . ASN A 1 95 ? -54.792 9.079 118.934 1.00 80.44 95 ASN A CA 1
ATOM 684 C C . ASN A 1 95 ? -56.243 9.547 119.148 1.00 80.44 95 ASN A C 1
ATOM 686 O O . ASN A 1 95 ? -56.483 10.487 119.922 1.00 80.44 95 ASN A O 1
ATOM 690 N N . ASP A 1 96 ? -57.185 8.843 118.532 1.00 82.25 96 ASP A N 1
ATOM 691 C CA . ASP A 1 96 ? -58.624 8.994 118.697 1.00 82.25 96 ASP A CA 1
ATOM 692 C C . ASP A 1 96 ? -59.140 8.479 120.062 1.00 82.25 96 ASP A C 1
ATOM 694 O O . ASP A 1 96 ? -58.416 7.912 120.890 1.00 82.25 96 ASP A O 1
ATOM 698 N N . GLY A 1 97 ? -60.424 8.723 120.333 1.00 83.38 97 GLY A N 1
ATOM 699 C CA . GLY A 1 97 ? -61.124 8.188 121.500 1.00 83.38 97 GLY A CA 1
ATOM 700 C C . GLY A 1 97 ? -61.497 9.212 122.578 1.00 83.38 97 GLY A C 1
ATOM 701 O O . GLY A 1 97 ? -61.346 10.428 122.441 1.00 83.38 97 GLY A O 1
ATOM 702 N N . ALA A 1 98 ? -62.098 8.716 123.661 1.00 84.25 98 ALA A N 1
ATOM 703 C CA . ALA A 1 98 ? -62.716 9.553 124.687 1.00 84.25 98 ALA A CA 1
ATOM 704 C C . ALA A 1 98 ? -61.690 10.112 125.687 1.00 84.25 98 ALA A C 1
ATOM 706 O O . ALA A 1 98 ? -61.111 9.368 126.478 1.00 84.25 98 ALA A O 1
ATOM 707 N N . VAL A 1 99 ? -61.552 11.439 125.726 1.00 87.25 99 VAL A N 1
ATOM 708 C CA . VAL A 1 99 ? -60.664 12.164 126.646 1.00 87.25 99 VAL A CA 1
ATOM 709 C C . VAL A 1 99 ? -61.468 13.026 127.621 1.00 87.25 99 VAL A C 1
ATOM 711 O O . VAL A 1 99 ? -62.532 13.568 127.298 1.00 87.25 99 VAL A O 1
ATOM 714 N N . ARG A 1 100 ? -60.964 13.157 128.852 1.00 88.44 100 ARG A N 1
ATOM 715 C CA . ARG A 1 100 ? -61.534 14.031 129.885 1.00 88.44 100 ARG A CA 1
ATOM 716 C C . ARG A 1 100 ? -60.566 15.171 130.152 1.00 88.44 100 ARG A C 1
ATOM 718 O O . ARG A 1 100 ? -59.552 14.965 130.801 1.00 88.44 100 ARG A O 1
ATOM 725 N N . ILE A 1 101 ? -60.935 16.364 129.710 1.00 89.69 101 ILE A N 1
ATOM 726 C CA . ILE A 1 101 ? -60.158 17.580 129.932 1.00 89.69 101 ILE A CA 1
ATOM 727 C C . ILE A 1 101 ? -60.555 18.142 131.299 1.00 89.69 101 ILE A C 1
ATOM 729 O O . ILE A 1 101 ? -61.745 18.373 131.542 1.00 89.69 101 ILE A O 1
ATOM 733 N N . VAL A 1 102 ? -59.589 18.341 132.196 1.00 90.56 102 VAL A N 1
ATOM 734 C CA . VAL A 1 102 ? -59.792 18.910 133.537 1.00 90.56 102 VAL A CA 1
ATOM 735 C C . VAL A 1 102 ? -59.167 20.297 133.591 1.00 90.56 102 VAL A C 1
ATOM 737 O O . VAL A 1 102 ? -58.026 20.504 133.202 1.00 90.56 102 VAL A O 1
ATOM 740 N N . ILE A 1 103 ? -59.941 21.257 134.080 1.00 91.50 103 ILE A N 1
ATOM 741 C CA . ILE A 1 103 ? -59.610 22.678 134.110 1.00 91.50 103 ILE A CA 1
ATOM 742 C C . ILE A 1 103 ? -59.558 23.078 135.575 1.00 91.50 103 ILE A C 1
ATOM 744 O O . ILE A 1 103 ? -60.589 23.015 136.246 1.00 91.50 103 ILE A O 1
ATOM 748 N N . THR A 1 104 ? -58.401 23.501 136.068 1.00 90.81 104 THR A N 1
ATOM 749 C CA . THR A 1 104 ? -58.215 23.973 137.443 1.00 90.81 104 THR A CA 1
ATOM 750 C C . THR A 1 104 ? -57.883 25.458 137.421 1.00 90.81 104 THR A C 1
ATOM 752 O O . THR A 1 104 ? -56.818 25.860 136.967 1.00 90.81 104 THR A O 1
ATOM 755 N N . LEU A 1 105 ? -58.816 26.275 137.906 1.00 90.69 105 LEU A N 1
ATOM 756 C CA . LEU A 1 105 ? -58.653 27.719 138.069 1.00 90.69 105 LEU A CA 1
ATOM 757 C C . LEU A 1 105 ? -58.177 28.010 139.495 1.00 90.69 105 LEU A C 1
ATOM 759 O O . LEU A 1 105 ? -58.802 27.536 140.446 1.00 90.69 105 LEU A O 1
ATOM 763 N N . ASN A 1 106 ? -57.108 28.790 139.640 1.00 87.31 106 ASN A N 1
ATOM 764 C CA . ASN A 1 106 ? -56.457 29.100 140.913 1.00 87.31 106 ASN A CA 1
ATOM 765 C C . ASN A 1 106 ? -56.216 30.617 141.052 1.00 87.31 106 ASN A C 1
ATOM 767 O O . ASN A 1 106 ? -55.650 31.228 140.145 1.00 87.31 106 ASN A O 1
ATOM 771 N N . ASP A 1 107 ? -56.648 31.203 142.174 1.00 84.81 107 ASP A N 1
ATOM 772 C CA . ASP A 1 107 ? -56.533 32.638 142.521 1.00 84.81 107 ASP A CA 1
ATOM 773 C C . ASP A 1 107 ? -55.229 32.991 143.288 1.00 84.81 107 ASP A C 1
ATOM 775 O O . ASP A 1 107 ? -54.978 34.150 143.613 1.00 84.81 107 ASP A O 1
ATOM 779 N N . GLY A 1 108 ? -54.395 31.986 143.594 1.00 79.50 108 GLY A N 1
ATOM 780 C CA . GLY A 1 108 ? -53.185 32.093 144.422 1.00 79.50 108 GLY A CA 1
ATOM 781 C C . GLY A 1 108 ? -53.350 31.609 145.874 1.00 79.50 108 GLY A C 1
ATOM 782 O O . GLY A 1 108 ? -52.351 31.403 146.565 1.00 79.50 108 GLY A O 1
ATOM 783 N N . LEU A 1 109 ? -54.583 31.381 146.333 1.00 80.25 109 LEU A N 1
ATOM 784 C CA . LEU A 1 109 ? -54.965 30.917 147.676 1.00 80.25 109 LEU A CA 1
ATOM 785 C C . LEU A 1 109 ? -55.913 29.700 147.640 1.00 80.25 109 LEU A C 1
ATOM 787 O O . LEU A 1 109 ? -55.846 28.831 148.511 1.00 80.25 109 LEU A O 1
ATOM 791 N N . ASN A 1 110 ? -56.792 29.625 146.642 1.00 82.31 110 ASN A N 1
ATOM 792 C CA . ASN A 1 110 ? -57.810 28.609 146.424 1.00 82.31 110 ASN A CA 1
ATOM 793 C C . ASN A 1 110 ? -57.818 28.157 144.962 1.00 82.31 110 ASN A C 1
ATOM 795 O O . ASN A 1 110 ? -57.659 28.952 144.041 1.00 82.31 110 ASN A O 1
ATOM 799 N N . ALA A 1 111 ? -58.141 26.880 144.756 1.00 84.94 111 ALA A N 1
ATOM 800 C CA . ALA A 1 111 ? -58.388 26.324 143.435 1.00 84.94 111 ALA A CA 1
ATOM 801 C C . ALA A 1 111 ? -59.784 25.692 143.328 1.00 84.94 111 ALA A C 1
ATOM 803 O O . ALA A 1 111 ? -60.294 25.108 144.294 1.00 84.94 111 ALA A O 1
ATOM 804 N N . THR A 1 112 ? -60.365 25.776 142.131 1.00 89.12 112 THR A N 1
ATOM 805 C CA . THR A 1 112 ? -61.626 25.138 141.738 1.00 89.12 112 THR A CA 1
ATOM 806 C C . THR A 1 112 ? -61.446 24.431 140.403 1.00 89.12 112 THR A C 1
ATOM 808 O O . THR A 1 112 ? -61.037 25.051 139.421 1.00 89.12 112 THR A O 1
ATOM 811 N N . SER A 1 113 ? -61.814 23.149 140.354 1.00 89.56 113 SER A N 1
ATOM 812 C CA . SER A 1 113 ? -61.702 22.335 139.141 1.00 89.56 113 SER A CA 1
ATOM 813 C C . SER A 1 113 ? -63.062 22.006 138.516 1.00 89.56 113 SER A C 1
ATOM 815 O O . SER A 1 113 ? -64.040 21.705 139.210 1.00 89.56 113 SER A O 1
ATOM 817 N N . ARG A 1 114 ? -63.116 22.011 137.183 1.00 90.94 114 ARG A N 1
ATOM 818 C CA . ARG A 1 114 ? -64.209 21.474 136.352 1.00 90.94 114 ARG A CA 1
ATOM 819 C C . ARG A 1 114 ? -63.644 20.499 135.326 1.00 90.94 114 ARG A C 1
ATOM 821 O O . ARG A 1 114 ? -62.441 20.460 135.113 1.00 90.94 114 ARG A O 1
ATOM 828 N N . PHE A 1 115 ? -64.508 19.713 134.691 1.00 89.56 115 PHE A N 1
ATOM 829 C CA . PHE A 1 115 ? -64.101 18.840 133.593 1.00 89.56 115 PHE A CA 1
ATOM 830 C C . PHE A 1 115 ? -65.111 18.867 132.448 1.00 89.56 115 PHE A C 1
ATOM 832 O O . PHE A 1 115 ? -66.302 19.111 132.660 1.00 89.56 115 PHE A O 1
ATOM 839 N N . ILE A 1 116 ? -64.635 18.575 131.242 1.00 89.19 116 ILE A N 1
ATOM 840 C CA . ILE A 1 116 ? -65.448 18.306 130.055 1.00 89.19 116 ILE A CA 1
ATOM 841 C C . ILE A 1 116 ? -64.973 16.999 129.416 1.00 89.19 116 ILE A C 1
ATOM 843 O O . ILE A 1 116 ? -63.776 16.733 129.334 1.00 89.19 116 ILE A O 1
ATOM 847 N N . GLY A 1 117 ? -65.918 16.149 129.020 1.00 85.06 117 GLY A N 1
ATOM 848 C CA . GLY A 1 117 ? -65.628 14.973 128.203 1.00 85.06 117 GLY A CA 1
ATOM 849 C C . GLY A 1 117 ? -65.777 15.327 126.729 1.00 85.06 117 GLY A C 1
ATOM 850 O O . GLY A 1 117 ? -66.762 15.965 126.360 1.00 85.06 117 GLY A O 1
ATOM 851 N N . THR A 1 118 ? -64.830 14.902 125.902 1.00 85.94 118 THR A N 1
ATOM 852 C CA . THR A 1 118 ? -64.940 14.944 124.439 1.00 85.94 118 THR A CA 1
ATOM 853 C C . THR A 1 118 ? -64.424 13.635 123.848 1.00 85.94 118 THR A C 1
ATOM 855 O O . THR A 1 118 ? -63.817 12.825 124.546 1.00 85.94 118 THR A O 1
ATOM 858 N N . THR A 1 119 ? -64.687 13.402 122.569 1.00 86.94 119 THR A N 1
ATOM 859 C CA . THR A 1 119 ? -64.074 12.315 121.800 1.00 86.94 119 THR A CA 1
ATOM 860 C C . THR A 1 119 ? -63.210 12.948 120.722 1.00 86.94 119 THR A C 1
ATOM 862 O O . THR A 1 119 ? -63.689 13.822 120.000 1.00 86.94 119 THR A O 1
ATOM 865 N N . VAL A 1 120 ? -61.941 12.553 120.671 1.00 86.62 120 VAL A N 1
ATOM 866 C CA . VAL A 1 120 ? -61.053 12.824 119.542 1.00 86.62 120 VAL A CA 1
ATOM 867 C C . VAL A 1 120 ? -61.475 11.885 118.414 1.00 86.62 120 VAL A C 1
ATOM 869 O O . VAL A 1 120 ? -61.726 10.707 118.663 1.00 86.62 120 VAL A O 1
ATOM 872 N N . LEU A 1 121 ? -61.636 12.417 117.208 1.00 87.75 121 LEU A N 1
ATOM 873 C CA . LEU A 1 121 ? -62.100 11.687 116.031 1.00 87.75 121 LEU A CA 1
ATOM 874 C C . LEU A 1 121 ? -60.924 11.306 115.121 1.00 87.75 121 LEU A C 1
ATOM 876 O O . LEU A 1 121 ? -59.982 12.085 114.982 1.00 87.75 121 LEU A O 1
ATOM 880 N N . ASN A 1 122 ? -61.028 10.151 114.464 1.00 87.31 122 ASN A N 1
ATOM 881 C CA . ASN A 1 122 ? -60.034 9.665 113.507 1.00 87.31 122 ASN A CA 1
ATOM 882 C C . ASN A 1 122 ? -59.802 10.660 112.355 1.00 87.31 122 ASN A C 1
ATOM 884 O O . ASN A 1 122 ? -60.771 11.117 111.732 1.00 87.31 122 ASN A O 1
ATOM 888 N N . ALA A 1 123 ? -58.545 10.979 112.051 1.00 87.38 123 ALA A N 1
ATOM 889 C CA . ALA A 1 123 ? -58.190 11.789 110.885 1.00 87.38 123 ALA A CA 1
ATOM 890 C C . ALA A 1 123 ? -58.192 10.948 109.597 1.00 87.38 123 ALA A C 1
ATOM 892 O O . ALA A 1 123 ? -57.863 9.775 109.612 1.00 87.38 123 ALA A O 1
ATOM 893 N N . THR A 1 124 ? -58.589 11.521 108.457 1.00 87.19 124 THR A N 1
ATOM 894 C CA . THR A 1 124 ? -58.568 10.767 107.191 1.00 87.19 124 THR A CA 1
ATOM 895 C C . THR A 1 124 ? -57.175 10.813 106.550 1.00 87.19 124 THR A C 1
ATOM 897 O O . THR A 1 124 ? -56.667 11.932 106.375 1.00 87.19 124 THR A O 1
ATOM 900 N N . PRO A 1 125 ? -56.607 9.688 106.071 1.00 91.06 125 PRO A N 1
ATOM 901 C CA . PRO A 1 125 ? -55.350 9.699 105.328 1.00 91.06 125 PRO A CA 1
ATOM 902 C C . PRO A 1 125 ? -55.453 10.541 104.048 1.00 91.06 125 PRO A C 1
ATOM 904 O O . PRO A 1 125 ? -56.536 10.798 103.521 1.00 91.06 125 PRO A O 1
ATOM 907 N N . SER A 1 126 ? -54.309 10.957 103.502 1.00 91.19 126 SER A N 1
ATOM 908 C CA . SER A 1 126 ? -54.218 11.705 102.240 1.00 91.19 126 SER A CA 1
ATOM 909 C C . SER A 1 126 ? -53.070 11.184 101.373 1.00 91.19 126 SER A C 1
ATOM 911 O O . SER A 1 126 ? -51.940 11.077 101.844 1.00 91.19 126 SER A O 1
ATOM 913 N N . MET A 1 127 ? -53.336 10.860 100.104 1.00 92.06 127 MET A N 1
ATOM 914 C CA . MET A 1 127 ? -52.306 10.410 99.158 1.00 92.06 127 MET A CA 1
ATOM 915 C C . MET A 1 127 ? -51.413 11.580 98.725 1.00 92.06 127 MET A C 1
ATOM 917 O O . MET A 1 127 ? -51.904 12.566 98.179 1.00 92.06 127 MET A O 1
ATOM 921 N N . SER A 1 128 ? -50.100 11.457 98.932 1.00 91.94 128 SER A N 1
ATOM 922 C CA . SER A 1 128 ? -49.103 12.478 98.584 1.00 91.94 128 SER A CA 1
ATOM 923 C C . SER A 1 128 ? -48.328 12.152 97.302 1.00 91.94 128 SER A C 1
ATOM 925 O O . SER A 1 128 ? -47.892 13.071 96.607 1.00 91.94 128 SER A O 1
ATOM 927 N N . SER A 1 129 ? -48.203 10.872 96.934 1.00 93.69 129 SER A N 1
ATOM 928 C CA . SER A 1 129 ? -47.735 10.450 95.608 1.00 93.69 129 SER A CA 1
ATOM 929 C C . SER A 1 129 ? -48.244 9.060 95.218 1.00 93.69 129 SER A C 1
ATOM 931 O O . SER A 1 129 ? -48.486 8.204 96.070 1.00 93.69 129 SER A O 1
ATOM 933 N N . PHE A 1 130 ? -48.377 8.824 93.912 1.00 95.31 130 PHE A N 1
ATOM 934 C CA . PHE A 1 130 ? -48.622 7.504 93.337 1.00 95.31 130 PHE A CA 1
ATOM 935 C C . PHE A 1 130 ? -48.001 7.425 91.938 1.00 95.31 130 PHE A C 1
ATOM 937 O O . PHE A 1 130 ? -48.193 8.337 91.133 1.00 95.31 130 PHE A O 1
ATOM 944 N N . ALA A 1 131 ? -47.232 6.372 91.662 1.00 94.00 131 ALA A N 1
ATOM 945 C CA . ALA A 1 131 ? -46.542 6.166 90.392 1.00 94.00 131 ALA A CA 1
ATOM 946 C C . ALA A 1 131 ? -46.323 4.674 90.101 1.00 94.00 131 ALA A C 1
ATOM 948 O O . ALA A 1 131 ? -46.076 3.878 91.010 1.00 94.00 131 ALA A O 1
ATOM 949 N N . LEU A 1 132 ? -46.364 4.315 88.818 1.00 94.88 132 LEU A N 1
ATOM 950 C CA . LEU A 1 132 ? -46.035 2.979 88.316 1.00 94.88 132 LEU A CA 1
ATOM 951 C C . LEU A 1 132 ? -44.577 2.936 87.834 1.00 94.88 132 LEU A C 1
ATOM 953 O O . LEU A 1 132 ? -44.028 3.963 87.431 1.00 94.88 132 LEU A O 1
ATOM 957 N N . SER A 1 133 ? -43.960 1.753 87.825 1.00 92.44 133 SER A N 1
ATOM 958 C CA . SER A 1 133 ? -42.599 1.547 87.301 1.00 92.44 133 SER A CA 1
ATOM 959 C C . SER A 1 133 ? -42.451 1.872 85.813 1.00 92.44 133 SER A C 1
ATOM 961 O O . SER A 1 133 ? -41.346 2.160 85.356 1.00 92.44 133 SER A O 1
ATOM 963 N N . SER A 1 134 ? -43.536 1.806 85.041 1.00 88.50 134 SER A N 1
ATOM 964 C CA . SER A 1 134 ? -43.580 2.134 83.614 1.00 88.50 134 SER A CA 1
ATOM 965 C C . SER A 1 134 ? -44.996 2.525 83.194 1.00 88.50 134 SER A C 1
ATOM 967 O O . SER A 1 134 ? -45.973 1.996 83.720 1.00 88.50 134 SER A O 1
ATOM 969 N N . ALA A 1 135 ? -45.101 3.463 82.248 1.00 86.56 135 ALA A N 1
ATOM 970 C CA . ALA A 1 135 ? -46.375 3.903 81.668 1.00 86.56 135 ALA A CA 1
ATOM 971 C C . ALA A 1 135 ? -46.811 3.052 80.458 1.00 86.56 135 ALA A C 1
ATOM 973 O O . ALA A 1 135 ? -47.991 3.035 80.117 1.00 86.56 135 ALA A O 1
ATOM 974 N N . THR A 1 136 ? -45.871 2.328 79.844 1.00 86.81 136 THR A N 1
ATOM 975 C CA . THR A 1 136 ? -46.108 1.409 78.725 1.00 86.81 136 THR A CA 1
ATOM 976 C C . THR A 1 136 ? -45.272 0.150 78.932 1.00 86.81 136 THR A C 1
ATOM 978 O O . THR A 1 136 ? -44.101 0.269 79.292 1.00 86.81 136 THR A O 1
ATOM 981 N N . VAL A 1 137 ? -45.854 -1.030 78.714 1.00 89.19 137 VAL A N 1
ATOM 982 C CA . VAL A 1 137 ? -45.174 -2.337 78.791 1.00 89.19 137 VAL A CA 1
ATOM 983 C C . VAL A 1 137 ? -45.769 -3.330 77.785 1.00 89.19 137 VAL A C 1
ATOM 985 O O . VAL A 1 137 ? -46.886 -3.132 77.318 1.00 89.19 137 VAL A O 1
ATOM 988 N N . ASP A 1 138 ? -45.074 -4.429 77.496 1.00 87.69 138 ASP A N 1
ATOM 989 C CA . ASP A 1 138 ? -45.660 -5.560 76.762 1.00 87.69 138 ASP A CA 1
ATOM 990 C C . ASP A 1 138 ? -46.427 -6.516 77.691 1.00 87.69 138 ASP A C 1
ATOM 992 O O . ASP A 1 138 ? -46.156 -6.599 78.893 1.00 87.69 138 ASP A O 1
ATOM 996 N N . THR A 1 139 ? -47.356 -7.304 77.140 1.00 86.00 139 THR A N 1
ATOM 997 C CA . THR A 1 139 ? -48.027 -8.386 77.881 1.00 86.00 139 THR A CA 1
ATOM 998 C C . THR A 1 139 ? -47.012 -9.332 78.525 1.00 86.00 139 THR A C 1
ATOM 1000 O O . THR A 1 139 ? -46.136 -9.862 77.841 1.00 86.00 139 THR A O 1
ATOM 1003 N N . GLY A 1 140 ? -47.172 -9.593 79.823 1.00 84.12 140 GLY A N 1
ATOM 1004 C CA . GLY A 1 140 ? -46.265 -10.438 80.606 1.00 84.12 140 GLY A CA 1
ATOM 1005 C C . GLY A 1 140 ? -45.046 -9.732 81.216 1.00 84.12 140 GLY A C 1
ATOM 1006 O O . GLY A 1 140 ? -44.292 -10.394 81.922 1.00 84.12 140 GLY A O 1
ATOM 1007 N N . GLN A 1 141 ? -44.849 -8.428 80.989 1.00 88.19 141 GLN A N 1
ATOM 1008 C CA . GLN A 1 141 ? -43.812 -7.637 81.669 1.00 88.19 141 GLN A CA 1
ATOM 1009 C C . GLN A 1 141 ? -44.264 -7.146 83.054 1.00 88.19 141 GLN A C 1
ATOM 1011 O O . GLN A 1 141 ? -45.447 -6.880 83.281 1.00 88.19 141 GLN A O 1
ATOM 1016 N N . ASP A 1 142 ? -43.294 -6.992 83.958 1.00 91.12 142 ASP A N 1
ATOM 1017 C CA . ASP A 1 142 ? -43.499 -6.608 85.358 1.00 91.12 142 ASP A CA 1
ATOM 1018 C C . ASP A 1 142 ? -43.796 -5.104 85.532 1.00 91.12 142 ASP A C 1
ATOM 1020 O O . ASP A 1 142 ? -42.975 -4.237 85.219 1.00 91.12 142 ASP A O 1
ATOM 1024 N N . VAL A 1 143 ? -44.936 -4.789 86.151 1.00 93.38 143 VAL A N 1
ATOM 1025 C CA . VAL A 1 143 ? -45.300 -3.443 86.619 1.00 93.38 143 VAL A CA 1
ATOM 1026 C C . VAL A 1 143 ? -45.368 -3.437 88.145 1.00 93.38 143 VAL A C 1
ATOM 1028 O O . VAL A 1 143 ? -46.060 -4.255 88.746 1.00 93.38 143 VAL A O 1
ATOM 1031 N N . THR A 1 144 ? -44.677 -2.502 88.799 1.00 94.06 144 THR A N 1
ATOM 1032 C CA . THR A 1 144 ? -44.810 -2.259 90.245 1.00 94.06 144 THR A CA 1
ATOM 1033 C C . THR A 1 144 ? -45.467 -0.909 90.495 1.00 94.06 144 THR A C 1
ATOM 1035 O O . THR A 1 144 ? -45.274 0.045 89.739 1.00 94.06 144 THR A O 1
ATOM 1038 N N . ALA A 1 145 ? -46.256 -0.821 91.563 1.00 94.69 145 ALA A N 1
ATOM 1039 C CA . ALA A 1 145 ? -46.912 0.402 91.994 1.00 94.69 145 ALA A CA 1
ATOM 1040 C C . ALA A 1 145 ? -46.247 0.919 93.275 1.00 94.69 145 ALA A C 1
ATOM 1042 O O . ALA A 1 145 ? -46.036 0.174 94.235 1.00 94.69 145 ALA A O 1
ATOM 1043 N N . THR A 1 146 ? -45.909 2.204 93.286 1.00 94.81 146 THR A N 1
ATOM 1044 C CA . THR A 1 146 ? -45.226 2.895 94.386 1.00 94.81 146 THR A CA 1
ATOM 1045 C C . THR A 1 146 ? -46.037 4.108 94.811 1.00 94.81 146 THR A C 1
ATOM 1047 O O . THR A 1 146 ? -46.656 4.772 93.978 1.00 94.81 146 THR A O 1
ATOM 1050 N N . GLY A 1 147 ? -46.044 4.424 96.102 1.00 94.44 147 GLY A N 1
ATOM 1051 C CA . GLY A 1 147 ? -46.771 5.591 96.582 1.00 94.44 147 GLY A CA 1
ATOM 1052 C C . GLY A 1 147 ? -46.407 6.011 97.994 1.00 94.44 147 GLY A C 1
ATOM 1053 O O . GLY A 1 147 ? -45.748 5.285 98.744 1.00 94.44 147 GLY A O 1
ATOM 1054 N N . ALA A 1 148 ? -46.853 7.212 98.333 1.00 94.69 148 ALA A N 1
ATOM 1055 C CA . ALA A 1 148 ? -46.729 7.807 99.649 1.00 94.69 148 ALA A CA 1
ATOM 1056 C C . ALA A 1 148 ? -48.047 8.474 100.050 1.00 94.69 148 ALA A C 1
ATOM 1058 O O . ALA A 1 148 ? -48.816 8.941 99.205 1.00 94.69 148 ALA A O 1
ATOM 1059 N N . PHE A 1 149 ? -48.294 8.538 101.351 1.00 93.94 149 PHE A N 1
ATOM 1060 C CA . PHE A 1 149 ? -49.455 9.189 101.943 1.00 93.94 149 PHE A CA 1
ATOM 1061 C C . PHE A 1 149 ? -49.060 9.916 103.233 1.00 93.94 149 PHE A C 1
ATOM 1063 O O . PHE A 1 149 ? -47.908 9.891 103.664 1.00 93.94 149 PHE A O 1
ATOM 1070 N N . THR A 1 150 ? -50.007 10.626 103.825 1.00 91.31 150 THR A N 1
ATOM 1071 C CA . THR A 1 150 ? -49.868 11.317 105.106 1.00 91.31 150 THR A CA 1
ATOM 1072 C C . THR A 1 150 ? -51.100 11.044 105.943 1.00 91.31 150 THR A C 1
ATOM 1074 O O . THR A 1 150 ? -52.208 11.172 105.421 1.00 91.31 150 THR A O 1
ATOM 1077 N N . ASP A 1 151 ? -50.910 10.764 107.225 1.00 89.81 151 ASP A N 1
ATOM 1078 C CA . ASP A 1 151 ? -51.988 10.717 108.207 1.00 89.81 151 ASP A CA 1
ATOM 1079 C C . ASP A 1 151 ? -51.611 11.535 109.449 1.00 89.81 151 ASP A C 1
ATOM 1081 O O . ASP A 1 151 ? -50.425 11.781 109.697 1.00 89.81 151 ASP A O 1
ATOM 1085 N N . ALA A 1 152 ? -52.615 12.001 110.187 1.00 84.94 152 ALA A N 1
ATOM 1086 C CA . ALA A 1 152 ? -52.447 12.782 111.405 1.00 84.94 152 ALA A CA 1
ATOM 1087 C C . ALA A 1 152 ? -52.570 11.933 112.683 1.00 84.94 152 ALA A C 1
ATOM 1089 O O . ALA A 1 152 ? -51.990 12.322 113.703 1.00 84.94 152 ALA A O 1
ATOM 1090 N N . GLY A 1 153 ? -53.252 10.783 112.629 1.00 83.50 153 GLY A N 1
ATOM 1091 C CA . GLY A 1 153 ? -53.220 9.779 113.690 1.00 83.50 153 GLY A CA 1
ATOM 1092 C C . GLY A 1 153 ? -51.868 9.066 113.707 1.00 83.50 153 GLY A C 1
ATOM 1093 O O . GLY A 1 153 ? -51.486 8.322 112.804 1.00 83.50 153 GLY A O 1
ATOM 1094 N N . ALA A 1 154 ? -51.068 9.335 114.739 1.00 78.38 154 ALA A N 1
ATOM 1095 C CA . ALA A 1 154 ? -49.685 8.856 114.810 1.00 78.38 154 ALA A CA 1
ATOM 1096 C C . ALA A 1 154 ? -49.582 7.376 115.222 1.00 78.38 154 ALA A C 1
ATOM 1098 O O . ALA A 1 154 ? -48.510 6.776 115.108 1.00 78.38 154 ALA A O 1
ATOM 1099 N N . ALA A 1 155 ? -50.681 6.806 115.722 1.00 80.94 155 ALA A N 1
ATOM 1100 C CA . ALA A 1 155 ? -50.807 5.398 116.077 1.00 80.94 155 ALA A CA 1
ATOM 1101 C C . ALA A 1 155 ? -51.480 4.551 114.984 1.00 80.94 155 ALA A C 1
ATOM 1103 O O . ALA A 1 155 ? -51.548 3.331 115.153 1.00 80.94 155 ALA A O 1
ATOM 1104 N N . ASP A 1 156 ? -51.940 5.160 113.887 1.00 86.88 156 ASP A N 1
ATOM 1105 C CA . ASP A 1 156 ? -52.709 4.439 112.880 1.00 86.88 156 ASP A CA 1
ATOM 1106 C C . ASP A 1 156 ? -51.864 3.476 112.059 1.00 86.88 156 ASP A C 1
ATOM 1108 O O . ASP A 1 156 ? -50.753 3.772 111.628 1.00 86.88 156 ASP A O 1
ATOM 1112 N N . THR A 1 157 ? -52.437 2.307 111.822 1.00 90.12 157 THR A N 1
ATOM 1113 C CA . THR A 1 157 ? -51.973 1.265 110.918 1.00 90.12 157 THR A CA 1
ATOM 1114 C C . THR A 1 157 ? -52.820 1.285 109.659 1.00 90.12 157 THR A C 1
ATOM 1116 O O . THR A 1 157 ? -54.050 1.244 109.728 1.00 90.12 157 THR A O 1
ATOM 1119 N N . HIS A 1 158 ? -52.168 1.290 108.502 1.00 93.69 158 HIS A N 1
ATOM 1120 C CA . HIS A 1 158 ? -52.844 1.472 107.222 1.00 93.69 158 HIS A CA 1
ATOM 1121 C C . HIS A 1 158 ? -52.877 0.181 106.415 1.00 93.69 158 HIS A C 1
ATOM 1123 O O . HIS A 1 158 ? -51.898 -0.556 106.347 1.00 93.69 158 HIS A O 1
ATOM 1129 N N . THR A 1 159 ? -53.986 -0.081 105.738 1.00 93.88 159 THR A N 1
ATOM 1130 C CA . THR A 1 159 ? -54.081 -1.104 104.694 1.00 93.88 159 THR A CA 1
ATOM 1131 C C . THR A 1 159 ? -54.073 -0.410 103.341 1.00 93.88 159 THR A C 1
ATOM 1133 O O . THR A 1 159 ? -54.984 0.357 103.030 1.00 93.88 159 THR A O 1
ATOM 1136 N N . VAL A 1 160 ? -53.057 -0.678 102.522 1.00 95.06 160 VAL A N 1
ATOM 1137 C CA . VAL A 1 160 ? -53.027 -0.243 101.121 1.00 95.06 160 VAL A CA 1
ATOM 1138 C C . VAL A 1 160 ? -53.547 -1.378 100.257 1.00 95.06 160 VAL A C 1
ATOM 1140 O O . VAL A 1 160 ? -53.093 -2.515 100.380 1.00 95.06 160 VAL A O 1
ATOM 1143 N N . THR A 1 161 ? -54.486 -1.068 99.373 1.00 94.44 161 THR A N 1
ATOM 1144 C CA . THR A 1 161 ? -55.016 -1.987 98.364 1.00 94.44 161 THR A CA 1
ATOM 1145 C C . THR A 1 161 ? -54.796 -1.382 96.983 1.00 94.44 161 THR A C 1
ATOM 1147 O O . THR A 1 161 ? -55.103 -0.212 96.769 1.00 94.44 161 THR A O 1
ATOM 1150 N N . VAL A 1 162 ? -54.219 -2.147 96.061 1.00 96.00 162 VAL A N 1
ATOM 1151 C CA . VAL A 1 162 ? -53.952 -1.724 94.681 1.00 96.00 162 VAL A CA 1
ATOM 1152 C C . VAL A 1 162 ? -54.757 -2.609 93.739 1.00 96.00 162 VAL A C 1
ATOM 1154 O O . VAL A 1 162 ? -54.477 -3.801 93.613 1.00 96.00 162 VAL A O 1
ATOM 1157 N N . ASP A 1 163 ? -55.772 -2.027 93.112 1.00 95.50 163 ASP A N 1
ATOM 1158 C CA . ASP A 1 163 ? -56.511 -2.627 92.002 1.00 95.50 163 ASP A CA 1
ATOM 1159 C C . ASP A 1 163 ? -55.765 -2.313 90.699 1.00 95.50 163 ASP A C 1
ATOM 1161 O O . ASP A 1 163 ? -55.458 -1.151 90.428 1.00 95.50 163 ASP A O 1
ATOM 1165 N N . TRP A 1 164 ? -55.445 -3.339 89.913 1.00 94.94 164 TRP A N 1
ATOM 1166 C CA . TRP A 1 164 ? -54.710 -3.211 88.653 1.00 94.94 164 TRP A CA 1
ATOM 1167 C C . TRP A 1 164 ? -55.616 -2.875 87.457 1.00 94.94 164 TRP A C 1
ATOM 1169 O O . TRP A 1 164 ? -55.117 -2.545 86.384 1.00 94.94 164 TRP A O 1
ATOM 1179 N N . GLY A 1 165 ? -56.942 -2.903 87.626 1.00 92.38 165 GLY A N 1
ATOM 1180 C CA . GLY A 1 165 ? -57.911 -2.490 86.606 1.00 92.38 165 GLY A CA 1
ATOM 1181 C C . GLY A 1 165 ? -58.138 -3.496 85.470 1.00 92.38 165 GLY A C 1
ATOM 1182 O O . GLY A 1 165 ? -58.981 -3.253 84.608 1.00 92.38 165 GLY A O 1
ATOM 1183 N N . ASP A 1 166 ? -57.438 -4.633 85.470 1.00 90.56 166 ASP A N 1
ATOM 1184 C CA . ASP A 1 166 ? -57.591 -5.746 84.518 1.00 90.56 166 ASP A CA 1
ATOM 1185 C C . ASP A 1 166 ? -58.569 -6.841 84.998 1.00 90.56 166 ASP A C 1
ATOM 1187 O O . ASP A 1 166 ? -58.851 -7.800 84.276 1.00 90.56 166 ASP A O 1
ATOM 1191 N N . GLY A 1 167 ? -59.109 -6.692 86.211 1.00 89.12 167 GLY A N 1
ATOM 1192 C CA . GLY A 1 167 ? -59.979 -7.672 86.860 1.00 89.12 167 GLY A CA 1
ATOM 1193 C C . GLY A 1 167 ? -59.237 -8.780 87.618 1.00 89.12 167 GLY A C 1
ATOM 1194 O O . GLY A 1 167 ? -59.884 -9.734 88.061 1.00 89.12 167 GLY A O 1
ATOM 1195 N N . SER A 1 168 ? -57.912 -8.684 87.792 1.00 91.75 168 SER A N 1
ATOM 1196 C CA . SER A 1 168 ? -57.169 -9.552 88.708 1.00 91.75 168 SER A CA 1
ATOM 1197 C C . SER A 1 168 ? -57.567 -9.307 90.169 1.00 91.75 168 SER A C 1
ATOM 1199 O O . SER A 1 168 ? -58.258 -8.350 90.516 1.00 91.75 168 SER A O 1
ATOM 1201 N N . ALA A 1 169 ? -57.093 -10.166 91.075 1.00 91.94 169 ALA A N 1
ATOM 1202 C CA . ALA A 1 169 ? -57.194 -9.870 92.500 1.00 91.94 169 ALA A CA 1
ATOM 1203 C C . ALA A 1 169 ? -56.361 -8.618 92.840 1.00 91.94 169 ALA A C 1
ATOM 1205 O O . ALA A 1 169 ? -55.201 -8.522 92.429 1.00 91.94 169 ALA A O 1
ATOM 1206 N N . ALA A 1 170 ? -56.938 -7.691 93.608 1.00 92.50 170 ALA A N 1
ATOM 1207 C CA . ALA A 1 170 ? -56.220 -6.522 94.106 1.00 92.50 170 ALA A CA 1
ATOM 1208 C C . ALA A 1 170 ? -55.080 -6.934 95.056 1.00 92.50 170 ALA A C 1
ATOM 1210 O O . ALA A 1 170 ? -55.199 -7.883 95.836 1.00 92.50 170 ALA A O 1
ATOM 1211 N N . THR A 1 171 ? -53.966 -6.206 95.004 1.00 93.88 171 THR A N 1
ATOM 1212 C CA . THR A 1 171 ? -52.798 -6.435 95.861 1.00 93.88 171 THR A CA 1
ATOM 1213 C C . THR A 1 171 ? -52.945 -5.657 97.163 1.00 93.88 171 THR A C 1
ATOM 1215 O O . THR A 1 171 ? -52.953 -4.429 97.146 1.00 93.88 171 THR A O 1
ATOM 1218 N N . SER A 1 172 ? -53.042 -6.363 98.291 1.00 92.12 172 SER A N 1
ATOM 1219 C CA . SER A 1 172 ? -53.225 -5.758 99.618 1.00 92.12 172 SER A CA 1
ATOM 1220 C C . SER A 1 172 ? -51.975 -5.883 100.486 1.00 92.12 172 SER A C 1
ATOM 1222 O O . SER A 1 172 ? -51.350 -6.943 100.535 1.00 92.12 172 SER A O 1
ATOM 1224 N N . MET A 1 173 ? -51.641 -4.825 101.222 1.00 93.12 173 MET A N 1
ATOM 1225 C CA . MET A 1 173 ? -50.515 -4.789 102.156 1.00 93.12 173 MET A CA 1
ATOM 1226 C C . MET A 1 173 ? -50.840 -3.962 103.402 1.00 93.12 173 MET A C 1
ATOM 1228 O O . MET A 1 173 ? -51.407 -2.876 103.310 1.00 93.12 173 MET A O 1
ATOM 1232 N N . ASN A 1 174 ? -50.438 -4.475 104.565 1.00 93.44 174 ASN A N 1
ATOM 1233 C CA . ASN A 1 174 ? -50.644 -3.818 105.852 1.00 93.44 174 ASN A CA 1
ATOM 1234 C C . ASN A 1 174 ? -49.356 -3.095 106.261 1.00 93.44 174 ASN A C 1
ATOM 1236 O O . ASN A 1 174 ? -48.279 -3.695 106.271 1.00 93.44 174 ASN A O 1
ATOM 1240 N N . LEU A 1 175 ? -49.480 -1.826 106.623 1.00 92.38 175 LEU A N 1
ATOM 1241 C CA . LEU A 1 175 ? -48.410 -0.940 107.052 1.00 92.38 175 LEU A CA 1
ATOM 1242 C C . LEU A 1 175 ? -48.542 -0.682 108.554 1.00 92.38 175 LEU A C 1
ATOM 1244 O O . LEU A 1 175 ? -49.629 -0.425 109.072 1.00 92.38 175 LEU A O 1
ATOM 1248 N N . ALA A 1 176 ? -47.419 -0.772 109.263 1.00 90.31 176 ALA A N 1
ATOM 1249 C CA . ALA A 1 176 ? -47.359 -0.417 110.674 1.00 90.31 176 ALA A CA 1
ATOM 1250 C C . ALA A 1 176 ? -47.417 1.108 110.860 1.00 90.31 176 ALA A C 1
ATOM 1252 O O . ALA A 1 176 ? -47.085 1.865 109.946 1.00 90.31 176 ALA A O 1
ATOM 1253 N N . ALA A 1 177 ? -47.774 1.545 112.068 1.00 86.56 177 ALA A N 1
ATOM 1254 C CA . ALA A 1 177 ? -47.838 2.961 112.396 1.00 86.56 177 ALA A CA 1
ATOM 1255 C C . ALA A 1 177 ? -46.514 3.688 112.132 1.00 86.56 177 ALA A C 1
ATOM 1257 O O . ALA A 1 177 ? -45.430 3.190 112.448 1.00 86.56 177 ALA A O 1
ATOM 1258 N N . GLY A 1 178 ? -46.617 4.868 111.516 1.00 83.56 178 GLY A N 1
ATOM 1259 C CA . GLY A 1 178 ? -45.465 5.662 111.091 1.00 83.56 178 GLY A CA 1
ATOM 1260 C C . GLY A 1 178 ? -44.761 5.176 109.815 1.00 83.56 178 GLY A C 1
ATOM 1261 O O . GLY A 1 178 ? -43.639 5.615 109.564 1.00 83.56 178 GLY A O 1
ATOM 1262 N N . VAL A 1 179 ? -45.381 4.308 108.999 1.00 90.94 179 VAL A N 1
ATOM 1263 C CA . VAL A 1 179 ? -44.866 3.884 107.678 1.00 90.94 179 VAL A CA 1
ATOM 1264 C C . VAL A 1 179 ? -45.704 4.514 106.544 1.00 90.94 179 VAL A C 1
ATOM 1266 O O . VAL A 1 179 ? -46.647 3.893 106.064 1.00 90.94 179 VAL A O 1
ATOM 1269 N N . PRO A 1 180 ? -45.377 5.741 106.086 1.00 90.62 180 PRO A N 1
ATOM 1270 C CA . PRO A 1 180 ? -46.195 6.512 105.138 1.00 90.62 180 PRO A CA 1
ATOM 1271 C C . PRO A 1 180 ? -45.954 6.174 103.654 1.00 90.62 180 PRO A C 1
ATOM 1273 O O . PRO A 1 180 ? -46.326 6.954 102.777 1.00 90.62 180 PRO A O 1
ATOM 1276 N N . THR A 1 181 ? -45.272 5.070 103.337 1.00 93.19 181 THR A N 1
ATOM 1277 C CA . THR A 1 181 ? -44.890 4.708 101.961 1.00 93.19 181 THR A CA 1
ATOM 1278 C C . THR A 1 181 ? -45.118 3.231 101.670 1.00 93.19 181 THR A C 1
ATOM 1280 O O . THR A 1 181 ? -45.069 2.387 102.565 1.00 93.19 181 THR A O 1
ATOM 1283 N N . PHE A 1 182 ? -45.350 2.910 100.396 1.00 93.69 182 PHE A N 1
ATOM 1284 C CA . PHE A 1 182 ? -45.546 1.540 99.936 1.00 93.69 182 PHE A CA 1
ATOM 1285 C C . PHE A 1 182 ? -44.920 1.274 98.563 1.00 93.69 182 PHE A C 1
ATOM 1287 O O . PHE A 1 182 ? -44.641 2.176 97.770 1.00 93.69 182 PHE A O 1
ATOM 1294 N N . THR A 1 183 ? -44.692 -0.006 98.284 1.00 94.06 183 THR A N 1
ATOM 1295 C CA . THR A 1 183 ? -44.259 -0.535 96.987 1.00 94.06 183 THR A CA 1
ATOM 1296 C C . THR A 1 183 ? -44.813 -1.948 96.859 1.00 94.06 183 THR A C 1
ATOM 1298 O O . THR A 1 183 ? -44.615 -2.761 97.763 1.00 94.06 183 THR A O 1
ATOM 1301 N N . THR A 1 184 ? -45.533 -2.239 95.778 1.00 93.81 184 THR A N 1
ATOM 1302 C CA . THR A 1 184 ? -46.087 -3.576 95.532 1.00 93.81 184 THR A CA 1
ATOM 1303 C C . THR A 1 184 ? -45.011 -4.553 95.057 1.00 93.81 184 THR A C 1
ATOM 1305 O O . THR A 1 184 ? -43.947 -4.158 94.577 1.00 93.81 184 THR A O 1
ATOM 1308 N N . ALA A 1 185 ? -45.323 -5.850 95.112 1.00 89.62 185 ALA A N 1
ATOM 1309 C CA . ALA A 1 185 ? -44.683 -6.813 94.219 1.00 89.62 185 ALA A CA 1
ATOM 1310 C C . ALA A 1 185 ? -45.032 -6.499 92.748 1.00 89.62 185 ALA A C 1
ATOM 1312 O O . ALA A 1 185 ? -45.915 -5.679 92.472 1.00 89.62 185 ALA A O 1
ATOM 1313 N N . ALA A 1 186 ? -44.337 -7.144 91.812 1.00 90.62 186 ALA A N 1
ATOM 1314 C CA . ALA A 1 186 ? -44.647 -7.024 90.395 1.00 90.62 186 ALA A CA 1
ATOM 1315 C C . ALA A 1 186 ? -46.004 -7.659 90.051 1.00 90.62 186 ALA A C 1
ATOM 1317 O O . ALA A 1 186 ? -46.344 -8.734 90.550 1.00 90.62 186 ALA A O 1
ATOM 1318 N N . HIS A 1 187 ? -46.747 -6.986 89.178 1.00 92.25 187 HIS A N 1
ATOM 1319 C CA . HIS A 1 187 ? -47.935 -7.484 88.491 1.00 92.25 187 HIS A CA 1
ATOM 1320 C C . HIS A 1 187 ? -47.649 -7.606 86.997 1.00 92.25 187 HIS A C 1
ATOM 1322 O O . HIS A 1 187 ? -46.844 -6.848 86.461 1.00 92.25 187 HIS A O 1
ATOM 1328 N N . THR A 1 188 ? -48.322 -8.534 86.320 1.00 91.75 188 THR A N 1
ATOM 1329 C CA . THR A 1 188 ? -48.178 -8.738 84.873 1.00 91.75 188 THR A CA 1
ATOM 1330 C C . THR A 1 188 ? -49.552 -8.789 84.221 1.00 91.75 188 THR A C 1
ATOM 1332 O O . THR A 1 188 ? -50.468 -9.442 84.719 1.00 91.75 188 THR A O 1
ATOM 1335 N N . TYR A 1 189 ? -49.692 -8.118 83.080 1.00 91.06 189 TYR A N 1
ATOM 1336 C CA . TYR A 1 189 ? -50.946 -8.079 82.335 1.00 91.06 189 TYR A CA 1
ATOM 1337 C C . TYR A 1 189 ? -50.969 -9.170 81.265 1.00 91.06 189 TYR A C 1
ATOM 1339 O O . TYR A 1 189 ? -50.087 -9.239 80.405 1.00 91.06 189 TYR A O 1
ATOM 1347 N N . ALA A 1 190 ? -51.994 -10.023 81.306 1.00 85.56 190 ALA A N 1
ATOM 1348 C CA . ALA A 1 190 ? -52.151 -11.149 80.380 1.00 85.56 190 ALA A CA 1
ATOM 1349 C C . ALA A 1 190 ? -52.724 -10.755 79.003 1.00 85.56 190 ALA A C 1
ATOM 1351 O O . ALA A 1 190 ? -52.698 -11.559 78.071 1.00 85.56 190 ALA A O 1
ATOM 1352 N N . ALA A 1 191 ? -53.265 -9.541 78.871 1.00 86.50 191 ALA A N 1
ATOM 1353 C CA . ALA A 1 191 ? -53.867 -9.023 77.649 1.00 86.50 191 ALA A CA 1
ATOM 1354 C C . ALA A 1 191 ? -53.432 -7.574 77.403 1.00 86.50 191 ALA A C 1
ATOM 1356 O O . ALA A 1 191 ? -53.216 -6.820 78.348 1.00 86.50 191 ALA A O 1
ATOM 1357 N N . ALA A 1 192 ? -53.325 -7.200 76.128 1.00 86.75 192 ALA A N 1
ATOM 1358 C CA . ALA A 1 192 ? -53.057 -5.828 75.715 1.00 86.75 192 ALA A CA 1
ATOM 1359 C C . ALA A 1 192 ? -54.296 -4.934 75.923 1.00 86.75 192 ALA A C 1
ATOM 1361 O O . ALA A 1 192 ? -55.429 -5.383 75.721 1.00 86.75 192 ALA A O 1
ATOM 1362 N N . GLY A 1 193 ? -54.075 -3.676 76.298 1.00 88.31 193 GLY A N 1
ATOM 1363 C CA . GLY A 1 193 ? -55.105 -2.693 76.633 1.00 88.31 193 GLY A CA 1
ATOM 1364 C C . GLY A 1 193 ? -54.575 -1.588 77.550 1.00 88.31 193 GLY A C 1
ATOM 1365 O O . GLY A 1 193 ? -53.492 -1.710 78.117 1.00 88.31 193 GLY A O 1
ATOM 1366 N N . ASP A 1 194 ? -55.347 -0.513 77.706 1.00 90.75 194 ASP A N 1
ATOM 1367 C CA . ASP A 1 194 ? -55.044 0.556 78.661 1.00 90.75 194 ASP A CA 1
ATOM 1368 C C . ASP A 1 194 ? -55.753 0.278 79.994 1.00 90.75 194 ASP A C 1
ATOM 1370 O O . ASP A 1 194 ? -56.985 0.206 80.048 1.00 90.75 194 ASP A O 1
ATOM 1374 N N . PHE A 1 195 ? -54.984 0.141 81.074 1.00 93.00 195 PHE A N 1
ATOM 1375 C CA . PHE A 1 195 ? -55.486 -0.190 82.408 1.00 93.00 195 PHE A CA 1
ATOM 1376 C C . PHE A 1 195 ? -55.282 0.974 83.383 1.00 93.00 195 PHE A C 1
ATOM 1378 O O . PHE A 1 195 ? -54.222 1.605 83.412 1.00 93.00 195 PHE A O 1
ATOM 1385 N N . THR A 1 196 ? -56.299 1.252 84.203 1.00 94.50 196 THR A N 1
ATOM 1386 C CA . THR A 1 196 ? -56.247 2.281 85.254 1.00 94.50 196 THR A CA 1
ATOM 1387 C C . THR A 1 196 ? -56.017 1.616 86.605 1.00 94.50 196 THR A C 1
ATOM 1389 O O . THR A 1 196 ? -56.944 1.082 87.212 1.00 94.50 196 THR A O 1
ATOM 1392 N N . VAL A 1 197 ? -54.781 1.690 87.089 1.00 95.81 197 VAL A N 1
ATOM 1393 C CA . VAL A 1 197 ? -54.373 1.190 88.402 1.00 95.81 197 VAL A CA 1
ATOM 1394 C C . VAL A 1 197 ? -54.841 2.167 89.480 1.00 95.81 197 VAL A C 1
ATOM 1396 O O . VAL A 1 197 ? -54.571 3.367 89.394 1.00 95.81 197 VAL A O 1
ATOM 1399 N N . THR A 1 198 ? -55.517 1.664 90.510 1.00 95.56 198 THR A N 1
ATOM 1400 C CA . THR A 1 198 ? -56.071 2.454 91.618 1.00 95.56 198 THR A CA 1
ATOM 1401 C C . THR A 1 198 ? -55.506 1.976 92.950 1.00 95.56 198 THR A C 1
ATOM 1403 O O . THR A 1 198 ? -55.770 0.851 93.368 1.00 95.56 198 THR A O 1
ATOM 1406 N N . ALA A 1 199 ? -54.770 2.838 93.651 1.00 95.31 199 ALA A N 1
ATOM 1407 C CA . ALA A 1 199 ? -54.336 2.590 95.022 1.00 95.31 199 ALA A CA 1
ATOM 1408 C C . ALA A 1 199 ? -55.290 3.255 96.020 1.00 95.31 199 ALA A C 1
ATOM 1410 O O . ALA A 1 199 ? -55.545 4.456 95.926 1.00 95.31 199 ALA A O 1
ATOM 1411 N N . THR A 1 200 ? -55.769 2.486 96.997 1.00 95.31 200 THR A N 1
ATOM 1412 C CA . THR A 1 200 ? -56.609 2.939 98.112 1.00 95.31 200 THR A CA 1
ATOM 1413 C C . THR A 1 200 ? -55.907 2.644 99.432 1.00 95.31 200 THR A C 1
ATOM 1415 O O . THR A 1 200 ? -55.675 1.479 99.761 1.00 95.31 200 THR A O 1
ATOM 1418 N N . VAL A 1 201 ? -55.589 3.685 100.197 1.00 94.62 201 VAL A N 1
ATOM 1419 C CA . VAL A 1 201 ? -55.072 3.595 101.571 1.00 94.62 201 VAL A CA 1
ATOM 1420 C C . VAL A 1 201 ? -56.249 3.714 102.531 1.00 94.62 201 VAL A C 1
ATOM 1422 O O . VAL A 1 201 ? -57.061 4.622 102.373 1.00 94.62 201 VAL A O 1
ATOM 1425 N N . THR A 1 202 ? -56.342 2.807 103.502 1.00 93.19 202 THR A N 1
ATOM 1426 C CA . THR A 1 202 ? -57.396 2.748 104.530 1.00 93.19 202 THR A CA 1
ATOM 1427 C C . THR A 1 202 ? -56.754 2.728 105.914 1.00 93.19 202 THR A C 1
ATOM 1429 O O . THR A 1 202 ? -55.879 1.893 106.133 1.00 93.19 202 THR A O 1
ATOM 1432 N N . ASP A 1 203 ? -57.150 3.600 106.838 1.00 91.44 203 ASP A N 1
ATOM 1433 C CA . ASP A 1 203 ? -56.715 3.539 108.246 1.00 91.44 203 ASP A CA 1
ATOM 1434 C C . ASP A 1 203 ? -57.452 2.432 109.044 1.00 91.44 203 ASP A C 1
ATOM 1436 O O . ASP A 1 203 ? -58.348 1.752 108.533 1.00 91.44 203 ASP A O 1
ATOM 1440 N N . ASN A 1 204 ? -57.082 2.218 110.312 1.00 86.50 204 ASN A N 1
ATOM 1441 C CA . ASN A 1 204 ? -57.734 1.231 111.191 1.00 86.50 204 ASN A CA 1
ATOM 1442 C C . ASN A 1 204 ? -59.132 1.620 111.692 1.00 86.50 204 ASN A C 1
ATOM 1444 O O . ASN A 1 204 ? -59.834 0.740 112.200 1.00 86.50 204 ASN A O 1
ATOM 1448 N N . ALA A 1 205 ? -59.557 2.879 111.574 1.00 85.44 205 ALA A N 1
ATOM 1449 C CA . ALA A 1 205 ? -60.942 3.275 111.835 1.00 85.44 205 ALA A CA 1
ATOM 1450 C C . ALA A 1 205 ? -61.844 3.113 110.595 1.00 85.44 205 ALA A C 1
ATOM 1452 O O . ALA A 1 205 ? -63.072 3.113 110.714 1.00 85.44 205 ALA A O 1
ATOM 1453 N N . GLY A 1 206 ? -61.244 2.921 109.418 1.00 85.38 206 GLY A N 1
ATOM 1454 C CA . GLY A 1 206 ? -61.895 2.667 108.141 1.00 85.38 206 GLY A CA 1
ATOM 1455 C C . GLY A 1 206 ? -62.060 3.891 107.236 1.00 85.38 206 GLY A C 1
ATOM 1456 O O . GLY A 1 206 ? -62.839 3.796 106.284 1.00 85.38 206 GLY A O 1
ATOM 1457 N N . ALA A 1 207 ? -61.387 5.022 107.486 1.00 88.81 207 ALA A N 1
ATOM 1458 C CA . ALA A 1 207 ? -61.379 6.125 106.522 1.00 88.81 207 ALA A CA 1
ATOM 1459 C C . ALA A 1 207 ? -60.304 5.917 105.440 1.00 88.81 207 ALA A C 1
ATOM 1461 O O . ALA A 1 207 ? -59.345 5.166 105.613 1.00 88.81 207 ALA A O 1
ATOM 1462 N N . THR A 1 208 ? -60.518 6.514 104.261 1.00 92.50 208 THR A N 1
ATOM 1463 C CA . THR A 1 208 ? -59.813 6.114 103.031 1.00 92.50 208 THR A CA 1
ATOM 1464 C C . THR A 1 208 ? -59.374 7.281 102.155 1.00 92.50 208 THR A C 1
ATOM 1466 O O . THR A 1 208 ? -60.121 8.249 102.002 1.00 92.50 208 THR A O 1
ATOM 1469 N N . ALA A 1 209 ? -58.252 7.115 101.451 1.00 94.25 209 ALA A N 1
ATOM 1470 C CA . ALA A 1 209 ? -57.824 7.976 100.349 1.00 94.25 209 ALA A CA 1
ATOM 1471 C C . ALA A 1 209 ? -57.382 7.168 99.123 1.00 94.25 209 ALA A C 1
ATOM 1473 O O . ALA A 1 209 ? -56.784 6.102 99.252 1.00 94.25 209 ALA A O 1
ATOM 1474 N N . THR A 1 210 ? -57.648 7.702 97.928 1.00 94.81 210 THR A N 1
ATOM 1475 C CA . THR A 1 210 ? -57.417 7.022 96.643 1.00 94.81 210 THR A CA 1
ATOM 1476 C C . THR A 1 210 ? -56.525 7.834 95.705 1.00 94.81 210 THR A C 1
ATOM 1478 O O . THR A 1 210 ? -56.699 9.048 95.598 1.00 94.81 210 THR A O 1
ATOM 1481 N N . ALA A 1 211 ? -55.656 7.168 94.946 1.00 95.56 211 ALA A N 1
ATOM 1482 C CA . ALA A 1 211 ? -54.934 7.740 93.806 1.00 95.56 211 ALA A CA 1
ATOM 1483 C C . ALA A 1 211 ? -54.955 6.777 92.608 1.00 95.56 211 ALA A C 1
ATOM 1485 O O . ALA A 1 211 ? -55.089 5.567 92.785 1.00 95.56 211 ALA A O 1
ATOM 1486 N N . THR A 1 212 ? -54.823 7.310 91.390 1.00 95.12 212 THR A N 1
ATOM 1487 C CA . THR A 1 212 ? -54.886 6.525 90.144 1.00 95.12 212 THR A CA 1
ATOM 1488 C C . THR A 1 212 ? -53.717 6.833 89.214 1.00 95.12 212 THR A C 1
ATOM 1490 O O . THR A 1 212 ? -53.200 7.951 89.209 1.00 95.12 212 THR A O 1
ATOM 1493 N N . ALA A 1 213 ? -53.301 5.838 88.434 1.00 94.81 213 ALA A N 1
ATOM 1494 C CA . ALA A 1 213 ? -52.311 5.951 87.366 1.00 94.81 213 ALA A CA 1
ATOM 1495 C C . ALA A 1 213 ? -52.674 4.984 86.229 1.00 94.81 213 ALA A C 1
ATOM 1497 O O . ALA A 1 213 ? -53.322 3.969 86.466 1.00 94.81 213 ALA A O 1
ATOM 1498 N N . THR A 1 214 ? -52.263 5.278 84.998 1.00 93.62 214 THR A N 1
ATOM 1499 C CA . THR A 1 214 ? -52.567 4.441 83.825 1.00 93.62 214 THR A CA 1
ATOM 1500 C C . THR A 1 214 ? -51.325 3.733 83.303 1.00 93.62 214 THR A C 1
ATOM 1502 O O . THR A 1 214 ? -50.253 4.340 83.259 1.00 93.62 214 THR A O 1
ATOM 1505 N N . VAL A 1 215 ? -51.484 2.496 82.834 1.00 94.25 215 VAL A N 1
ATOM 1506 C CA . VAL A 1 215 ? -50.470 1.767 82.061 1.00 94.25 215 VAL A CA 1
ATOM 1507 C C . VAL A 1 215 ? -51.076 1.243 80.762 1.00 94.25 215 VAL A C 1
ATOM 1509 O O . VAL A 1 215 ? -52.165 0.671 80.765 1.00 94.25 215 VAL A O 1
ATOM 1512 N N . SER A 1 216 ? -50.369 1.453 79.653 1.00 90.62 216 SER A N 1
ATOM 1513 C CA . SER A 1 216 ? -50.722 0.914 78.340 1.00 90.62 216 SER A CA 1
ATOM 1514 C C . SER A 1 216 ? -49.965 -0.389 78.105 1.00 90.62 216 SER A C 1
ATOM 1516 O O . SER A 1 216 ? -48.733 -0.411 78.130 1.00 90.62 216 SER A O 1
ATOM 1518 N N . VAL A 1 217 ? -50.689 -1.485 77.910 1.00 88.94 217 VAL A N 1
ATOM 1519 C CA . VAL A 1 217 ? -50.111 -2.812 77.683 1.00 88.94 217 VAL A CA 1
ATOM 1520 C C . VAL A 1 217 ? -50.234 -3.154 76.208 1.00 88.94 217 VAL A C 1
ATOM 1522 O O . VAL A 1 217 ? -51.337 -3.174 75.660 1.00 88.94 217 VAL A O 1
ATOM 1525 N N . GLN A 1 218 ? -49.112 -3.445 75.567 1.00 85.00 218 GLN A N 1
ATOM 1526 C CA . GLN A 1 218 ? -49.029 -3.743 74.140 1.00 85.00 218 GLN A CA 1
ATOM 1527 C C . GLN A 1 218 ? -48.739 -5.231 73.913 1.00 85.00 218 GLN A C 1
ATOM 1529 O O . GLN A 1 218 ? -48.420 -5.973 74.844 1.00 85.00 218 GLN A O 1
ATOM 1534 N N . LYS A 1 219 ? -48.929 -5.704 72.680 1.00 83.44 219 LYS A N 1
ATOM 1535 C CA . LYS A 1 219 ? -48.422 -7.024 72.289 1.00 83.44 219 LYS A CA 1
ATOM 1536 C C . LYS A 1 219 ? -46.947 -6.868 71.901 1.00 83.44 219 LYS A C 1
ATOM 1538 O O . LYS A 1 219 ? -46.652 -5.882 71.231 1.00 83.44 219 LYS A O 1
ATOM 1543 N N . PRO A 1 220 ? -46.072 -7.835 72.228 1.00 82.69 220 PRO A N 1
ATOM 1544 C CA . PRO A 1 220 ? -44.706 -7.841 71.719 1.00 82.69 220 PRO A CA 1
ATOM 1545 C C . PRO A 1 220 ? -44.697 -7.817 70.188 1.00 82.69 220 PRO A C 1
ATOM 1547 O O . PRO A 1 220 ? -45.432 -8.592 69.570 1.00 82.69 220 PRO A O 1
ATOM 1550 N N . ASN A 1 221 ? -43.848 -6.971 69.604 1.00 85.31 221 ASN A N 1
ATOM 1551 C CA . ASN A 1 221 ? -43.649 -6.912 68.156 1.00 85.31 221 ASN A CA 1
ATOM 1552 C C . ASN A 1 221 ? -43.061 -8.228 67.631 1.00 85.31 221 ASN A C 1
ATOM 1554 O O . ASN A 1 221 ? -42.218 -8.846 68.292 1.00 85.31 221 ASN A O 1
ATOM 1558 N N . GLN A 1 222 ? -43.480 -8.654 66.445 1.00 87.25 222 GLN A N 1
ATOM 1559 C CA . GLN A 1 222 ? -42.983 -9.862 65.792 1.00 87.25 222 GLN A CA 1
ATOM 1560 C C . GLN A 1 222 ? -42.054 -9.504 64.637 1.00 87.25 222 GLN A C 1
ATOM 1562 O O . GLN A 1 222 ? -42.289 -8.550 63.913 1.00 87.25 222 GLN A O 1
ATOM 1567 N N . ALA A 1 223 ? -41.011 -10.310 64.437 1.00 88.19 223 ALA A N 1
ATOM 1568 C CA . ALA A 1 223 ? -40.118 -10.125 63.303 1.00 88.19 223 ALA A CA 1
ATOM 1569 C C . ALA A 1 223 ? -40.833 -10.420 61.964 1.00 88.19 223 ALA A C 1
ATOM 1571 O O . ALA A 1 223 ? -41.604 -11.388 61.889 1.00 88.19 223 ALA A O 1
ATOM 1572 N N . PRO A 1 224 ? -40.506 -9.687 60.884 1.00 93.25 224 PRO A N 1
ATOM 1573 C CA . PRO A 1 224 ? -41.039 -9.954 59.557 1.00 93.25 224 PRO A CA 1
ATOM 1574 C C . PRO A 1 224 ? -40.543 -11.303 59.018 1.00 93.25 224 PRO A C 1
ATOM 1576 O O . PRO A 1 224 ? -39.507 -11.837 59.423 1.00 93.25 224 PRO A O 1
ATOM 1579 N N . SER A 1 225 ? -41.273 -11.859 58.053 1.00 93.31 225 SER A N 1
ATOM 1580 C CA . SER A 1 225 ? -41.000 -13.170 57.456 1.00 93.31 225 SER A CA 1
ATOM 1581 C C . SER A 1 225 ? -40.894 -13.094 55.933 1.00 93.31 225 SER A C 1
ATOM 1583 O O . SER A 1 225 ? -41.713 -12.460 55.271 1.00 93.31 225 SER A O 1
ATOM 1585 N N . VAL A 1 226 ? -39.890 -13.747 55.346 1.00 95.38 226 VAL A N 1
ATOM 1586 C CA . VAL A 1 226 ? -39.706 -13.775 53.884 1.00 95.38 226 VAL A CA 1
ATOM 1587 C C . VAL A 1 226 ? -40.628 -14.825 53.260 1.00 95.38 226 VAL A C 1
ATOM 1589 O O . VAL A 1 226 ? -40.659 -15.972 53.702 1.00 95.38 226 VAL A O 1
ATOM 1592 N N . VAL A 1 227 ? -41.366 -14.430 52.220 1.00 96.06 227 VAL A N 1
ATOM 1593 C CA . VAL A 1 227 ? -42.326 -15.275 51.487 1.00 96.06 227 VAL A CA 1
ATOM 1594 C C . VAL A 1 227 ? -41.706 -15.809 50.195 1.00 96.06 227 VAL A C 1
ATOM 1596 O O . VAL A 1 227 ? -41.798 -17.005 49.922 1.00 96.06 227 VAL A O 1
ATOM 1599 N N . SER A 1 228 ? -41.037 -14.952 49.420 1.00 95.38 228 SER A N 1
ATOM 1600 C CA . SER A 1 228 ? -40.218 -15.354 48.272 1.00 95.38 228 SER A CA 1
ATOM 1601 C C . SER A 1 228 ? -39.011 -14.435 48.116 1.00 95.38 228 SER A C 1
ATOM 1603 O O . SER A 1 228 ? -39.080 -13.244 48.427 1.00 95.38 228 SER A O 1
ATOM 1605 N N . PHE A 1 229 ? -37.910 -14.988 47.615 1.00 96.25 229 PHE A N 1
ATOM 1606 C CA . PHE A 1 229 ? -36.712 -14.229 47.288 1.00 96.25 229 PHE A CA 1
ATOM 1607 C C . PHE A 1 229 ? -36.051 -14.821 46.045 1.00 96.25 229 PHE A C 1
ATOM 1609 O O . PHE A 1 229 ? -35.525 -15.932 46.087 1.00 96.25 229 PHE A O 1
ATOM 1616 N N . ASP A 1 230 ? -36.088 -14.069 44.950 1.00 94.25 230 ASP A N 1
ATOM 1617 C CA . ASP A 1 230 ? -35.614 -14.495 43.638 1.00 94.25 230 ASP A CA 1
ATOM 1618 C C . ASP A 1 230 ? -34.651 -13.451 43.061 1.00 94.25 230 ASP A C 1
ATOM 1620 O O . ASP A 1 230 ? -34.897 -12.244 43.133 1.00 94.25 230 ASP A O 1
ATOM 1624 N N . VAL A 1 231 ? -33.560 -13.918 42.448 1.00 95.75 231 VAL A N 1
ATOM 1625 C CA . VAL A 1 231 ? -32.602 -13.070 41.727 1.00 95.75 231 VAL A CA 1
ATOM 1626 C C . VAL A 1 231 ? -32.406 -13.644 40.328 1.00 95.75 231 VAL A C 1
ATOM 1628 O O . VAL A 1 231 ? -31.941 -14.773 40.168 1.00 95.75 231 VAL A O 1
ATOM 1631 N N . ALA A 1 232 ? -32.767 -12.872 39.306 1.00 94.31 232 ALA A N 1
ATOM 1632 C CA . ALA A 1 232 ? -32.603 -13.244 37.908 1.00 94.31 232 ALA A CA 1
ATOM 1633 C C . ALA A 1 232 ? -31.340 -12.594 37.327 1.00 94.31 232 ALA A C 1
ATOM 1635 O O . ALA A 1 232 ? -31.197 -11.367 37.335 1.00 94.31 232 ALA A O 1
ATOM 1636 N N . ALA A 1 233 ? -30.442 -13.435 36.811 1.00 92.94 233 ALA A N 1
ATOM 1637 C CA . ALA A 1 233 ? -29.193 -13.020 36.185 1.00 92.94 233 ALA A CA 1
ATOM 1638 C C . ALA A 1 233 ? -29.425 -12.354 34.818 1.00 92.94 233 ALA A C 1
ATOM 1640 O O . ALA A 1 233 ? -30.160 -12.877 33.978 1.00 92.94 233 ALA A O 1
ATOM 1641 N N . GLY A 1 234 ? -28.745 -11.232 34.588 1.00 92.25 234 GLY A N 1
ATOM 1642 C CA . GLY A 1 234 ? -28.459 -10.719 33.249 1.00 92.25 234 GLY A CA 1
ATOM 1643 C C . GLY A 1 234 ? -27.172 -11.323 32.671 1.00 92.25 234 GLY A C 1
ATOM 1644 O O . GLY A 1 234 ? -26.573 -12.233 33.249 1.00 92.25 234 GLY A O 1
ATOM 1645 N N . GLY A 1 235 ? -26.715 -10.775 31.545 1.00 90.88 235 GLY A N 1
ATOM 1646 C CA . GLY A 1 235 ? -25.305 -10.896 31.168 1.00 90.88 235 GLY A CA 1
ATOM 1647 C C . GLY A 1 235 ? -24.416 -10.046 32.079 1.00 90.88 235 GLY A C 1
ATOM 1648 O O . GLY A 1 235 ? -24.906 -9.125 32.737 1.00 90.88 235 GLY A O 1
ATOM 1649 N N . GLU A 1 236 ? -23.115 -10.316 32.112 1.00 92.56 236 GLU A N 1
ATOM 1650 C CA . GLU A 1 236 ? -22.171 -9.382 32.737 1.00 92.56 236 GLU A CA 1
ATOM 1651 C C . GLU A 1 236 ? -22.211 -8.006 32.042 1.00 92.56 236 GLU A C 1
ATOM 1653 O O . GLU A 1 236 ? -22.607 -7.874 30.876 1.00 92.56 236 GLU A O 1
ATOM 1658 N N . GLY A 1 237 ? -21.936 -6.943 32.797 1.00 90.56 237 GLY A N 1
ATOM 1659 C CA . GLY A 1 237 ? -22.160 -5.559 32.369 1.00 90.56 237 GLY A CA 1
ATOM 1660 C C . GLY A 1 237 ? -23.622 -5.211 32.041 1.00 90.56 237 GLY A C 1
ATOM 1661 O O . GLY A 1 237 ? -23.903 -4.083 31.636 1.00 90.56 237 GLY A O 1
ATOM 1662 N N . SER A 1 238 ? -24.564 -6.142 32.232 1.00 93.19 238 SER A N 1
ATOM 1663 C CA . SER A 1 238 ? -25.999 -5.967 31.996 1.00 93.19 238 SER A CA 1
ATOM 1664 C C . SER A 1 238 ? -26.798 -6.072 33.297 1.00 93.19 238 SER A C 1
ATOM 1666 O O . SER A 1 238 ? -26.350 -6.617 34.306 1.00 93.19 238 SER A O 1
ATOM 1668 N N . THR A 1 239 ? -28.017 -5.538 33.283 1.00 94.38 239 THR A N 1
ATOM 1669 C CA . THR A 1 239 ? -28.881 -5.491 34.466 1.00 94.38 239 THR A CA 1
ATOM 1670 C C . THR A 1 239 ? -29.373 -6.880 34.881 1.00 94.38 239 THR A C 1
ATOM 1672 O O . THR A 1 239 ? -30.076 -7.552 34.128 1.00 94.38 239 THR A O 1
ATOM 1675 N N . SER A 1 240 ? -29.057 -7.265 36.114 1.00 94.81 240 SER A N 1
ATOM 1676 C CA . SER A 1 240 ? -29.698 -8.344 36.871 1.00 94.81 240 SER A CA 1
ATOM 1677 C C . SER A 1 240 ? -30.797 -7.766 37.767 1.00 94.81 240 SER A C 1
ATOM 1679 O O . SER A 1 240 ? -30.746 -6.593 38.146 1.00 94.81 240 SER A O 1
ATOM 1681 N N . THR A 1 241 ? -31.809 -8.567 38.104 1.00 95.94 241 THR A N 1
ATOM 1682 C CA . THR A 1 241 ? -33.002 -8.099 38.838 1.00 95.94 241 THR A CA 1
ATOM 1683 C C . THR A 1 241 ? -33.276 -8.948 40.073 1.00 95.94 241 THR A C 1
ATOM 1685 O O . THR A 1 241 ? -33.097 -10.163 40.047 1.00 95.94 241 THR A O 1
ATOM 1688 N N . LEU A 1 242 ? -33.721 -8.300 41.144 1.00 96.31 242 LEU A N 1
ATOM 1689 C CA . LEU A 1 242 ? -34.071 -8.898 42.428 1.00 96.31 242 LEU A CA 1
ATOM 1690 C C . LEU A 1 242 ? -35.553 -8.664 42.709 1.00 96.31 242 LEU A C 1
ATOM 1692 O O . LEU A 1 242 ? -36.045 -7.547 42.533 1.00 96.31 242 LEU A O 1
ATOM 1696 N N . ALA A 1 243 ? -36.240 -9.698 43.191 1.00 96.38 243 ALA A N 1
ATOM 1697 C CA . ALA A 1 243 ? -37.614 -9.631 43.666 1.00 96.38 243 ALA A CA 1
ATOM 1698 C C . ALA A 1 243 ? -37.728 -10.271 45.059 1.00 96.38 243 ALA A C 1
ATOM 1700 O O . ALA A 1 243 ? -37.404 -11.443 45.252 1.00 96.38 243 ALA A O 1
ATOM 1701 N N . LEU A 1 244 ? -38.218 -9.495 46.023 1.00 96.88 244 LEU A N 1
ATOM 1702 C CA . LEU A 1 244 ? -38.532 -9.926 47.381 1.00 96.88 244 LEU A CA 1
ATOM 1703 C C . LEU A 1 244 ? -40.040 -9.787 47.612 1.00 96.88 244 LEU A C 1
ATOM 1705 O O . LEU A 1 244 ? -40.613 -8.722 47.368 1.00 96.88 244 LEU A O 1
ATOM 1709 N N . THR A 1 245 ? -40.663 -10.822 48.170 1.00 96.88 245 THR A N 1
ATOM 1710 C CA . THR A 1 245 ? -41.961 -10.704 48.844 1.00 96.88 245 THR A CA 1
ATOM 1711 C C . THR A 1 245 ? -41.836 -11.173 50.287 1.00 96.88 245 THR A C 1
ATOM 1713 O O . THR A 1 245 ? -41.107 -12.121 50.589 1.00 96.88 245 THR A O 1
ATOM 1716 N N . PHE A 1 246 ? -42.520 -10.491 51.198 1.00 96.06 246 PHE A N 1
ATOM 1717 C CA . PHE A 1 246 ? -42.455 -10.749 52.633 1.00 96.06 246 PHE A CA 1
ATOM 1718 C C . PHE A 1 246 ? -43.820 -10.516 53.289 1.00 96.06 246 PHE A C 1
ATOM 1720 O O . PHE A 1 246 ? -44.734 -9.963 52.679 1.00 96.06 246 PHE A O 1
ATOM 1727 N N . ALA A 1 247 ? -43.972 -10.969 54.526 1.00 94.38 247 ALA A N 1
ATOM 1728 C CA . ALA A 1 247 ? -45.173 -10.795 55.323 1.00 94.38 247 ALA A CA 1
ATOM 1729 C C . ALA A 1 247 ? -44.803 -10.437 56.761 1.00 94.38 247 ALA A C 1
ATOM 1731 O O . ALA A 1 247 ? -43.897 -11.039 57.343 1.00 94.38 247 ALA A O 1
ATOM 1732 N N . ASP A 1 248 ? -45.554 -9.500 57.326 1.00 93.31 248 ASP A N 1
ATOM 1733 C CA . ASP A 1 248 ? -45.487 -9.119 58.729 1.00 93.31 248 ASP A CA 1
ATOM 1734 C C . ASP A 1 248 ? -46.844 -9.378 59.401 1.00 93.31 248 ASP A C 1
ATOM 1736 O O . ASP A 1 248 ? -47.897 -9.255 58.765 1.00 93.31 248 ASP A O 1
ATOM 1740 N N . ALA A 1 249 ? -46.816 -9.781 60.668 1.00 88.56 249 ALA A N 1
ATOM 1741 C CA . ALA A 1 249 ? -48.006 -9.959 61.487 1.00 88.56 249 ALA A CA 1
ATOM 1742 C C . ALA A 1 249 ? -48.502 -8.624 62.071 1.00 88.56 249 ALA A C 1
ATOM 1744 O O . ALA A 1 249 ? -49.710 -8.458 62.278 1.00 88.56 249 ALA A O 1
ATOM 1745 N N . ASP A 1 250 ? -47.598 -7.670 62.288 1.00 89.25 250 ASP A N 1
ATOM 1746 C CA . ASP A 1 250 ? -47.866 -6.388 62.923 1.00 89.25 250 ASP A CA 1
ATOM 1747 C C . ASP A 1 250 ? -48.049 -5.307 61.845 1.00 89.25 250 ASP A C 1
ATOM 1749 O O . ASP A 1 250 ? -47.181 -4.508 61.521 1.00 89.25 250 ASP A O 1
ATOM 1753 N N . ALA A 1 251 ? -49.247 -5.285 61.249 1.00 83.19 251 ALA A N 1
ATOM 1754 C CA . ALA A 1 251 ? -49.584 -4.516 60.038 1.00 83.19 251 ALA A CA 1
ATOM 1755 C C . ALA A 1 251 ? -49.430 -2.974 60.114 1.00 83.19 251 ALA A C 1
ATOM 1757 O O . ALA A 1 251 ? -49.714 -2.285 59.131 1.00 83.19 251 ALA A O 1
ATOM 1758 N N . ALA A 1 252 ? -49.037 -2.429 61.267 1.00 86.06 252 ALA A N 1
ATOM 1759 C CA . ALA A 1 252 ? -48.686 -1.022 61.446 1.00 86.06 252 ALA A CA 1
ATOM 1760 C C . ALA A 1 252 ? -47.188 -0.740 61.221 1.00 86.06 252 ALA A C 1
ATOM 1762 O O . ALA A 1 252 ? -46.819 0.430 61.109 1.00 86.06 252 ALA A O 1
ATOM 1763 N N . ASP A 1 253 ? -46.351 -1.778 61.145 1.00 90.62 253 ASP A N 1
ATOM 1764 C CA . ASP A 1 253 ? -44.908 -1.629 61.018 1.00 90.62 253 ASP A CA 1
ATOM 1765 C C . ASP A 1 253 ? -44.472 -1.078 59.668 1.00 90.62 253 ASP A C 1
ATOM 1767 O O . ASP A 1 253 ? -44.991 -1.437 58.611 1.00 90.62 253 ASP A O 1
ATOM 1771 N N . THR A 1 254 ? -43.465 -0.213 59.730 1.00 93.88 254 THR A N 1
ATOM 1772 C CA . THR A 1 254 ? -42.646 0.189 58.590 1.00 93.88 254 THR A CA 1
ATOM 1773 C C . THR A 1 254 ? -41.428 -0.713 58.507 1.00 93.88 254 THR A C 1
ATOM 1775 O O . THR A 1 254 ? -40.832 -1.032 59.535 1.00 93.88 254 THR A O 1
ATOM 1778 N N . HIS A 1 255 ? -41.003 -1.049 57.295 1.00 95.12 255 HIS A N 1
ATOM 1779 C CA . HIS A 1 255 ? -39.849 -1.919 57.082 1.00 95.12 255 HIS A CA 1
ATOM 1780 C C . HIS A 1 255 ? -38.672 -1.155 56.496 1.00 95.12 255 HIS A C 1
ATOM 1782 O O . HIS A 1 255 ? -38.857 -0.129 55.851 1.00 95.12 255 HIS A O 1
ATOM 1788 N N . SER A 1 256 ? -37.460 -1.673 56.664 1.00 94.94 256 SER A N 1
ATOM 1789 C CA . SER A 1 256 ? -36.273 -1.171 55.968 1.00 94.94 256 SER A CA 1
ATOM 1790 C C . SER A 1 256 ? -35.496 -2.336 55.357 1.00 94.94 256 SER A C 1
ATOM 1792 O O . SER A 1 256 ? -35.283 -3.359 56.016 1.00 94.94 256 SER A O 1
ATOM 1794 N N . VAL A 1 257 ? -35.126 -2.211 54.079 1.00 95.94 257 VAL A N 1
ATOM 1795 C CA . VAL A 1 257 ? -34.511 -3.282 53.275 1.00 95.94 257 VAL A CA 1
ATOM 1796 C C . VAL A 1 257 ? -33.133 -2.859 52.780 1.00 95.94 257 VAL A C 1
ATOM 1798 O O . VAL A 1 257 ? -33.031 -1.911 52.008 1.00 95.94 257 VAL A O 1
ATOM 1801 N N . SER A 1 258 ? -32.080 -3.584 53.156 1.00 94.50 258 SER A N 1
ATOM 1802 C CA . SER A 1 258 ? -30.736 -3.428 52.578 1.00 94.50 258 SER A CA 1
ATOM 1803 C C . SER A 1 258 ? -30.339 -4.650 51.750 1.00 94.50 258 SER A C 1
ATOM 1805 O O . SER A 1 258 ? -30.698 -5.784 52.085 1.00 94.50 258 SER A O 1
ATOM 1807 N N . VAL A 1 259 ? -29.597 -4.419 50.663 1.00 96.62 259 VAL A N 1
ATOM 1808 C CA . VAL A 1 259 ? -29.139 -5.464 49.733 1.00 96.62 259 VAL A CA 1
ATOM 1809 C C . VAL A 1 259 ? -27.617 -5.446 49.649 1.00 96.62 259 VAL A C 1
ATOM 1811 O O . VAL A 1 259 ? -27.025 -4.439 49.277 1.00 96.62 259 VAL A O 1
ATOM 1814 N N . ASP A 1 260 ? -26.978 -6.569 49.958 1.00 96.12 260 ASP A N 1
ATOM 1815 C CA . ASP A 1 260 ? -25.585 -6.840 49.606 1.00 96.12 260 ASP A CA 1
ATOM 1816 C C . ASP A 1 260 ? -25.579 -7.753 48.375 1.00 96.12 260 ASP A C 1
ATOM 1818 O O . ASP A 1 260 ? -26.111 -8.864 48.415 1.00 96.12 260 ASP A O 1
ATOM 1822 N N . TRP A 1 261 ? -25.014 -7.284 47.264 1.00 95.62 261 TRP A N 1
ATOM 1823 C CA . TRP A 1 261 ? -24.968 -8.043 46.012 1.00 95.62 261 TRP A CA 1
ATOM 1824 C C . TRP A 1 261 ? -23.851 -9.096 45.977 1.00 95.62 261 TRP A C 1
ATOM 1826 O O . TRP A 1 261 ? -23.842 -9.942 45.083 1.00 95.62 261 TRP A O 1
ATOM 1836 N N . GLY A 1 262 ? -22.938 -9.100 46.954 1.00 93.31 262 GLY A N 1
ATOM 1837 C CA . GLY A 1 262 ? -21.918 -10.136 47.120 1.00 93.31 262 GLY A CA 1
ATOM 1838 C C . GLY A 1 262 ? -20.767 -10.097 46.107 1.00 93.31 262 GLY A C 1
ATOM 1839 O O . GLY A 1 262 ? -19.986 -11.046 46.050 1.00 93.31 262 GLY A O 1
ATOM 1840 N N . ASP A 1 263 ? -20.643 -9.029 45.315 1.00 91.50 263 ASP A N 1
ATOM 1841 C CA . ASP A 1 263 ? -19.571 -8.801 44.330 1.00 91.50 263 ASP A CA 1
ATOM 1842 C C . ASP A 1 263 ? -18.438 -7.888 44.838 1.00 91.50 263 ASP A C 1
ATOM 1844 O O . ASP A 1 263 ? -17.473 -7.623 44.122 1.00 91.50 263 ASP A O 1
ATOM 1848 N N . GLY A 1 264 ? -18.531 -7.427 46.088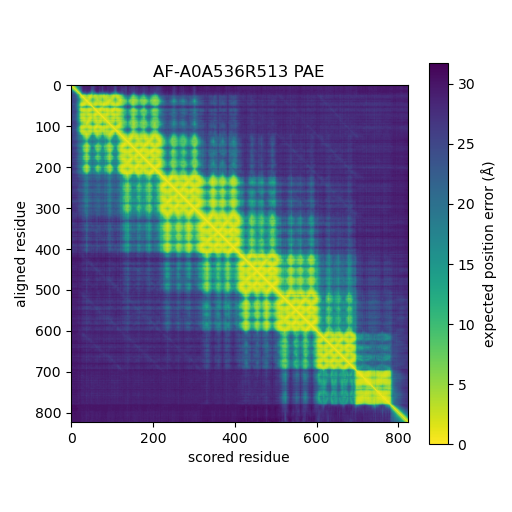 1.00 89.88 264 GLY A N 1
ATOM 1849 C CA . GLY A 1 264 ? -17.578 -6.497 46.696 1.00 89.88 264 GLY A CA 1
ATOM 1850 C C . GLY A 1 264 ? -17.859 -5.020 46.402 1.00 89.88 264 GLY A C 1
ATOM 1851 O O . GLY A 1 264 ? -17.094 -4.165 46.856 1.00 89.88 264 GLY A O 1
ATOM 1852 N N . SER A 1 265 ? -18.947 -4.700 45.692 1.00 91.00 265 SER A N 1
ATOM 1853 C CA . SER A 1 265 ? -19.512 -3.350 45.699 1.00 91.00 265 SER A CA 1
ATOM 1854 C C . SER A 1 265 ? -20.019 -2.973 47.100 1.00 91.00 265 SER A C 1
ATOM 1856 O O . SER A 1 265 ? -20.163 -3.812 47.991 1.00 91.00 265 SER A O 1
ATOM 1858 N N . THR A 1 266 ? -20.244 -1.681 47.340 1.00 91.00 266 THR A N 1
ATOM 1859 C CA . THR A 1 266 ? -20.893 -1.238 48.580 1.00 91.00 266 THR A CA 1
ATOM 1860 C C . THR A 1 266 ? -22.355 -1.691 48.576 1.00 91.00 266 THR A C 1
ATOM 1862 O O . THR A 1 266 ? -23.031 -1.370 47.599 1.00 91.00 266 THR A O 1
ATOM 1865 N N . PRO A 1 267 ? -22.861 -2.341 49.644 1.00 91.25 267 PRO A N 1
ATOM 1866 C CA . PRO A 1 267 ? -24.275 -2.685 49.759 1.00 91.25 267 PRO A CA 1
ATOM 1867 C C . PRO A 1 267 ? -25.187 -1.481 49.512 1.00 91.25 267 PRO A C 1
ATOM 1869 O O . PRO A 1 267 ? -24.849 -0.351 49.888 1.00 91.25 267 PRO A O 1
ATOM 1872 N N . ASP A 1 268 ? -26.344 -1.734 48.906 1.00 91.25 268 ASP A N 1
ATOM 1873 C CA . ASP A 1 268 ? -27.342 -0.706 48.635 1.00 91.25 268 ASP A CA 1
ATOM 1874 C C . ASP A 1 268 ? -27.793 -0.040 49.947 1.00 91.25 268 ASP A C 1
ATOM 1876 O O . ASP A 1 268 ? -27.967 -0.721 50.969 1.00 91.25 268 ASP A O 1
ATOM 1880 N N . PRO A 1 269 ? -28.005 1.291 49.946 1.00 87.44 269 PRO A N 1
ATOM 1881 C CA . PRO A 1 269 ? -28.536 1.986 51.109 1.00 87.44 269 PRO A CA 1
ATOM 1882 C C . PRO A 1 269 ? -29.908 1.416 51.477 1.00 87.44 269 PRO A C 1
ATOM 1884 O O . PRO A 1 269 ? -30.713 1.103 50.600 1.00 87.44 269 PRO A O 1
ATOM 1887 N N . ALA A 1 270 ? -30.174 1.311 52.779 1.00 89.88 270 ALA A N 1
ATOM 1888 C CA . ALA A 1 270 ? -31.430 0.761 53.269 1.00 89.88 270 ALA A CA 1
ATOM 1889 C C . ALA A 1 270 ? -32.630 1.561 52.726 1.00 89.88 270 ALA A C 1
ATOM 1891 O O . ALA A 1 270 ? -32.681 2.788 52.837 1.00 89.88 270 ALA A O 1
ATOM 1892 N N . ALA A 1 271 ? -33.565 0.853 52.096 1.00 93.31 271 ALA A N 1
ATOM 1893 C CA . ALA A 1 271 ? -34.768 1.402 51.498 1.00 93.31 271 ALA A CA 1
ATOM 1894 C C . ALA A 1 271 ? -35.947 1.245 52.463 1.00 93.31 271 ALA A C 1
ATOM 1896 O O . ALA A 1 271 ? -36.381 0.125 52.743 1.00 93.31 271 ALA A O 1
ATOM 1897 N N . ASP A 1 272 ? -36.471 2.371 52.942 1.00 94.56 272 ASP A N 1
ATOM 1898 C C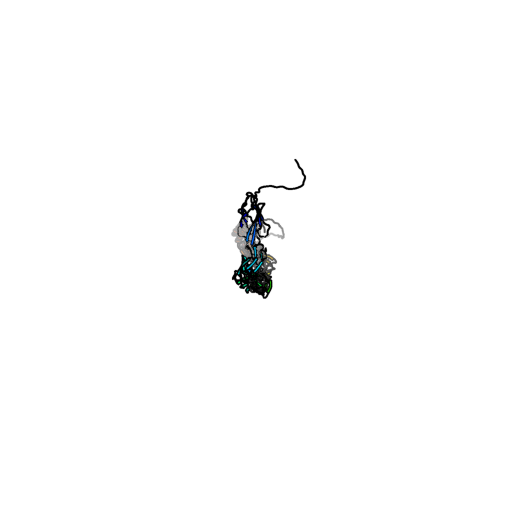A . ASP A 1 272 ? -37.607 2.394 53.861 1.00 94.56 272 ASP A CA 1
ATOM 1899 C C . ASP A 1 272 ? -38.934 2.167 53.118 1.00 94.56 272 ASP A C 1
ATOM 1901 O O . ASP A 1 272 ? -39.239 2.807 52.106 1.00 94.56 272 ASP A O 1
ATOM 1905 N N . LEU A 1 273 ? -39.745 1.258 53.651 1.00 94.69 273 LEU A N 1
ATOM 1906 C CA . LEU A 1 273 ? -41.042 0.841 53.141 1.00 94.69 273 LEU A CA 1
ATOM 1907 C C . LEU A 1 273 ? -42.133 1.254 54.133 1.00 94.69 273 LEU A C 1
ATOM 1909 O O . LEU A 1 273 ? -42.091 0.931 55.320 1.00 94.69 273 LEU A O 1
ATOM 1913 N N . SER A 1 274 ? -43.141 1.970 53.639 1.00 93.38 274 SER A N 1
ATOM 1914 C CA . SER A 1 274 ? -44.304 2.355 54.440 1.00 93.38 274 SER A CA 1
ATOM 1915 C C . SER A 1 274 ? -45.143 1.142 54.847 1.00 93.38 274 SER A C 1
ATOM 1917 O O . SER A 1 274 ? -45.261 0.193 54.071 1.00 93.38 274 SER A O 1
ATOM 1919 N N . ALA A 1 275 ? -45.822 1.234 55.992 1.00 90.56 275 ALA A N 1
ATOM 1920 C CA . ALA A 1 275 ? -46.709 0.186 56.485 1.00 90.56 275 ALA A CA 1
ATOM 1921 C C . ALA A 1 275 ? -47.700 -0.330 55.426 1.00 90.56 275 ALA A C 1
ATOM 1923 O O . ALA A 1 275 ? -48.305 0.439 54.672 1.00 90.56 275 ALA A O 1
ATOM 1924 N N . GLY A 1 276 ? -47.844 -1.656 55.368 1.00 87.56 276 GLY A N 1
ATOM 1925 C CA . GLY A 1 276 ? -48.660 -2.368 54.379 1.00 87.56 276 GLY A CA 1
ATOM 1926 C C . GLY A 1 276 ? -47.972 -2.667 53.037 1.00 87.56 276 GLY A C 1
ATOM 1927 O O . GLY A 1 276 ? -48.571 -3.345 52.199 1.00 87.56 276 GLY A O 1
ATOM 1928 N N . VAL A 1 277 ? -46.731 -2.219 52.810 1.00 93.50 277 VAL A N 1
ATOM 1929 C CA . VAL A 1 277 ? -45.917 -2.649 51.659 1.00 93.50 277 VAL A CA 1
ATOM 1930 C C . VAL A 1 277 ? -45.269 -4.000 51.972 1.00 93.50 277 VAL A C 1
ATOM 1932 O O . VAL A 1 277 ? -44.601 -4.144 52.983 1.00 93.50 277 VAL A O 1
ATOM 1935 N N . THR A 1 278 ? -45.465 -4.990 51.098 1.00 93.69 278 THR A N 1
ATOM 1936 C CA . THR A 1 278 ? -45.060 -6.403 51.305 1.00 93.69 278 THR A CA 1
ATOM 1937 C C . THR A 1 278 ? -44.167 -6.950 50.182 1.00 93.69 278 THR A C 1
ATOM 1939 O O . THR A 1 278 ? -43.944 -8.156 50.055 1.00 93.69 278 THR A O 1
ATOM 1942 N N . SER A 1 279 ? -43.658 -6.061 49.328 1.00 94.75 279 SER A N 1
ATOM 1943 C CA . SER A 1 279 ? -42.834 -6.411 48.172 1.00 94.75 279 SER A CA 1
ATOM 1944 C C . SER A 1 279 ? -41.769 -5.355 47.914 1.00 94.75 279 SER A C 1
ATOM 1946 O O . SER A 1 279 ? -42.067 -4.161 47.956 1.00 94.75 279 SER A O 1
ATOM 1948 N N . PHE A 1 280 ? -40.569 -5.798 47.560 1.00 96.62 280 PHE A N 1
ATOM 1949 C CA . PHE A 1 280 ? -39.443 -4.949 47.188 1.00 96.62 280 PHE A CA 1
ATOM 1950 C C . PHE A 1 280 ? -38.768 -5.501 45.928 1.00 96.62 280 PHE A C 1
ATOM 1952 O O . PHE A 1 280 ? -38.771 -6.710 45.688 1.00 96.62 280 PHE A O 1
ATOM 1959 N N . GLY A 1 281 ? -38.189 -4.621 45.117 1.00 95.00 281 GLY A N 1
ATOM 1960 C CA . GLY A 1 281 ? -37.436 -5.010 43.933 1.00 95.00 281 GLY A CA 1
ATOM 1961 C C . GLY A 1 281 ? -36.279 -4.056 43.687 1.00 95.00 281 GLY A C 1
ATOM 1962 O O . GLY A 1 281 ? -36.415 -2.850 43.884 1.00 95.00 281 GLY A O 1
ATOM 1963 N N . ALA A 1 282 ? -35.151 -4.610 43.253 1.00 95.56 282 ALA A N 1
ATOM 1964 C CA . ALA A 1 282 ? -33.917 -3.876 43.001 1.00 95.56 282 ALA A CA 1
ATOM 1965 C C . ALA A 1 282 ? -33.226 -4.390 41.732 1.00 95.56 282 ALA A C 1
ATOM 1967 O O . ALA A 1 282 ? -33.571 -5.446 41.194 1.00 95.56 282 ALA A O 1
ATOM 1968 N N . THR A 1 283 ? -32.250 -3.634 41.239 1.00 95.62 283 THR A N 1
ATOM 1969 C CA . THR A 1 283 ? -31.514 -3.957 40.013 1.00 95.62 283 THR A CA 1
ATOM 1970 C C . THR A 1 283 ? -30.042 -3.630 40.174 1.00 95.62 283 THR A C 1
ATOM 1972 O O . THR A 1 283 ? -29.723 -2.533 40.624 1.00 95.62 283 THR A O 1
ATOM 1975 N N . HIS A 1 284 ? -29.167 -4.523 39.721 1.00 94.81 284 HIS A N 1
ATOM 1976 C CA . HIS A 1 284 ? -27.715 -4.359 39.816 1.00 94.81 284 HIS A CA 1
ATOM 1977 C C . HIS A 1 284 ? -27.017 -4.790 38.532 1.00 94.81 284 HIS A C 1
ATOM 1979 O O . HIS A 1 284 ? -27.594 -5.514 37.719 1.00 94.81 284 HIS A O 1
ATOM 1985 N N . VAL A 1 285 ? -25.781 -4.342 38.338 1.00 94.62 285 VAL A N 1
ATOM 1986 C CA . VAL A 1 285 ? -24.945 -4.713 37.194 1.00 94.62 285 VAL A CA 1
ATOM 1987 C C . VAL A 1 285 ? -23.655 -5.321 37.723 1.00 94.62 285 VAL A C 1
ATOM 1989 O O . VAL A 1 285 ? -22.783 -4.612 38.215 1.00 94.62 285 VAL A O 1
ATOM 1992 N N . PHE A 1 286 ? -23.532 -6.637 37.581 1.00 93.88 286 PHE A N 1
ATOM 1993 C CA . PHE A 1 286 ? -22.295 -7.348 37.877 1.00 93.88 286 PHE A CA 1
ATOM 1994 C C . PHE A 1 286 ? -21.276 -7.082 36.767 1.00 93.88 286 PHE A C 1
ATOM 1996 O O . PHE A 1 286 ? -21.593 -7.241 35.587 1.00 93.88 286 PHE A O 1
ATOM 2003 N N . ALA A 1 287 ? -20.069 -6.662 37.142 1.00 90.50 287 ALA A N 1
ATOM 2004 C CA . ALA A 1 287 ? -19.033 -6.245 36.195 1.00 90.50 287 ALA A CA 1
ATOM 2005 C C . ALA A 1 287 ? -18.384 -7.403 35.416 1.00 90.50 287 ALA A C 1
ATOM 2007 O O . ALA A 1 287 ? -17.784 -7.160 34.377 1.00 90.50 287 ALA A O 1
ATOM 2008 N N . ASP A 1 288 ? -18.504 -8.634 35.915 1.00 90.62 288 ASP A N 1
ATOM 2009 C CA . ASP A 1 288 ? -17.856 -9.830 35.380 1.00 90.62 288 ASP A CA 1
ATOM 2010 C C . ASP A 1 288 ? -18.727 -11.075 35.646 1.00 90.62 288 ASP A C 1
ATOM 2012 O O . ASP A 1 288 ? -19.661 -11.052 36.460 1.00 90.62 288 ASP A O 1
ATOM 2016 N N . THR A 1 289 ? -18.414 -12.191 34.989 1.00 90.75 289 THR A N 1
ATOM 2017 C CA . THR A 1 289 ? -18.935 -13.510 35.366 1.00 90.75 289 THR A CA 1
ATOM 2018 C C . THR A 1 289 ? -18.487 -13.941 36.766 1.00 90.75 289 THR A C 1
ATOM 2020 O O . THR A 1 289 ? -17.365 -13.696 37.215 1.00 90.75 289 THR A O 1
ATOM 2023 N N . GLY A 1 290 ? -19.360 -14.673 37.460 1.00 89.81 290 GLY A N 1
ATOM 2024 C CA . GLY A 1 290 ? -19.069 -15.185 38.794 1.00 89.81 290 GLY A CA 1
ATOM 2025 C C . GLY A 1 290 ? -20.215 -15.995 39.389 1.00 89.81 290 GLY A C 1
ATOM 2026 O O . GLY A 1 290 ? -21.198 -16.322 38.727 1.00 89.81 290 GLY A O 1
ATOM 2027 N N . THR A 1 291 ? -20.089 -16.340 40.667 1.00 93.31 291 THR A N 1
ATOM 2028 C CA . THR A 1 291 ? -21.218 -16.791 41.492 1.00 93.31 291 THR A CA 1
ATOM 2029 C C . THR A 1 291 ? -21.274 -15.877 42.702 1.00 93.31 291 THR A C 1
ATOM 2031 O O . THR A 1 291 ? -20.446 -15.992 43.604 1.00 93.31 291 THR A O 1
ATOM 2034 N N . TYR A 1 292 ? -22.223 -14.950 42.689 1.00 94.44 292 TYR A N 1
ATOM 2035 C CA . TYR A 1 292 ? -22.374 -13.920 43.707 1.00 94.44 292 TYR A CA 1
ATOM 2036 C C . TYR A 1 292 ? -23.481 -14.317 44.678 1.00 94.44 292 TYR A C 1
ATOM 2038 O O . TYR A 1 292 ? -24.546 -14.778 44.264 1.00 94.44 292 TYR A O 1
ATOM 2046 N N . SER A 1 293 ? -23.219 -14.182 45.977 1.00 95.69 293 SER A N 1
ATOM 2047 C CA . SER A 1 293 ? -24.183 -14.498 47.033 1.00 95.69 293 SER A CA 1
ATOM 2048 C C . SER A 1 293 ? -24.926 -13.229 47.423 1.00 95.69 293 SER A C 1
ATOM 2050 O O . SER A 1 293 ? -24.475 -12.512 48.312 1.00 95.69 293 SER A O 1
ATOM 2052 N N . VAL A 1 294 ? -26.063 -12.969 46.780 1.00 96.94 294 VAL A N 1
ATOM 2053 C CA . VAL A 1 294 ? -26.898 -11.809 47.100 1.00 96.94 294 VAL A CA 1
ATOM 2054 C C . VAL A 1 294 ? -27.607 -12.065 48.424 1.00 96.94 294 VAL A C 1
ATOM 2056 O O . VAL A 1 294 ? -28.254 -13.103 48.589 1.00 96.94 294 VAL A O 1
ATOM 2059 N N . VAL A 1 295 ? -27.486 -11.132 49.365 1.00 95.94 295 VAL A N 1
ATOM 2060 C CA . VAL A 1 295 ? -28.093 -11.185 50.697 1.00 95.94 295 VAL A CA 1
ATOM 2061 C C . VAL A 1 295 ? -28.976 -9.961 50.891 1.00 95.94 295 VAL A C 1
ATOM 2063 O O . VAL A 1 295 ? -28.534 -8.829 50.723 1.00 95.94 295 VAL A O 1
ATOM 2066 N N . VAL A 1 296 ? -30.221 -10.185 51.297 1.00 95.94 296 VAL A N 1
ATOM 2067 C CA . VAL A 1 296 ? -31.135 -9.124 51.722 1.00 95.94 296 VAL A CA 1
ATOM 2068 C C . VAL A 1 296 ? -31.317 -9.192 53.227 1.00 95.94 296 VAL A C 1
ATOM 2070 O O . VAL A 1 296 ? -31.554 -10.273 53.769 1.00 95.94 296 VAL A O 1
ATOM 2073 N N . THR A 1 297 ? -31.252 -8.037 53.887 1.00 94.56 297 THR A N 1
ATOM 2074 C CA . THR A 1 297 ? -31.670 -7.868 55.284 1.00 94.56 297 THR A CA 1
ATOM 2075 C C . THR A 1 297 ? -32.924 -7.006 55.322 1.00 94.56 297 THR A C 1
ATOM 2077 O O . THR A 1 297 ? -32.916 -5.871 54.852 1.00 94.56 297 THR A O 1
ATOM 2080 N N . LEU A 1 298 ? -33.999 -7.557 55.878 1.00 95.06 298 LEU A N 1
ATOM 2081 C CA . LEU A 1 298 ? -35.280 -6.894 56.107 1.00 95.06 298 LEU A CA 1
ATOM 2082 C C . LEU A 1 298 ? -35.425 -6.647 57.612 1.00 95.06 298 LEU A C 1
ATOM 2084 O O . LEU A 1 298 ? -35.231 -7.575 58.398 1.00 95.06 298 LEU A O 1
ATOM 2088 N N . SER A 1 299 ? -35.759 -5.418 58.002 1.00 94.12 299 SER A N 1
ATOM 2089 C CA . SER A 1 299 ? -35.943 -5.005 59.404 1.00 94.12 299 SER A CA 1
ATOM 2090 C C . SER A 1 299 ? -37.323 -4.377 59.615 1.00 94.12 299 SER A C 1
ATOM 2092 O O . SER A 1 299 ? -37.796 -3.700 58.703 1.00 94.12 299 SER A O 1
ATOM 2094 N N . ASP A 1 300 ? -37.947 -4.568 60.781 1.00 93.88 300 ASP A N 1
ATOM 2095 C CA . ASP A 1 300 ? -39.171 -3.856 61.206 1.00 93.88 300 ASP A CA 1
ATOM 2096 C C . ASP A 1 300 ? -38.867 -2.539 61.960 1.00 93.88 300 ASP A C 1
ATOM 2098 O O . ASP A 1 300 ? -37.709 -2.203 62.239 1.00 93.88 300 ASP A O 1
ATOM 2102 N N . SER A 1 301 ? -39.918 -1.796 62.331 1.00 89.00 301 SER A N 1
ATOM 2103 C CA . SER A 1 301 ? -39.827 -0.571 63.144 1.00 89.00 301 SER A CA 1
ATOM 2104 C C . SER A 1 301 ? -39.284 -0.812 64.559 1.00 89.00 301 SER A C 1
ATOM 2106 O O . SER A 1 301 ? -38.763 0.114 65.183 1.00 89.00 301 SER A O 1
ATOM 2108 N N . ALA A 1 302 ? -39.400 -2.039 65.073 1.00 87.69 302 ALA A N 1
ATOM 2109 C CA . ALA A 1 302 ? -38.893 -2.475 66.372 1.00 87.69 302 ALA A CA 1
ATOM 2110 C C . ALA A 1 302 ? -37.439 -2.999 66.312 1.00 87.69 302 ALA A C 1
ATOM 2112 O O . ALA A 1 302 ? -36.882 -3.398 67.336 1.00 87.69 302 ALA A O 1
ATOM 2113 N N . SER A 1 303 ? -36.788 -2.922 65.144 1.00 88.00 303 SER A N 1
ATOM 2114 C CA . SER A 1 303 ? -35.432 -3.414 64.860 1.00 88.00 303 SER A CA 1
ATOM 2115 C C . SER A 1 303 ? -35.238 -4.939 64.933 1.00 88.00 303 SER A C 1
ATOM 2117 O O . SER A 1 303 ? -34.094 -5.396 65.029 1.00 88.00 303 SER A O 1
ATOM 2119 N N . HIS A 1 304 ? -36.297 -5.749 64.840 1.00 90.50 304 HIS A N 1
ATOM 2120 C CA . HIS A 1 304 ? -36.137 -7.175 64.538 1.00 90.50 304 HIS A CA 1
ATOM 2121 C C . HIS A 1 304 ? -35.804 -7.359 63.063 1.00 90.50 304 HIS A C 1
ATOM 2123 O O . HIS A 1 304 ? -36.283 -6.616 62.207 1.00 90.50 304 HIS A O 1
ATOM 2129 N N . THR A 1 305 ? -34.990 -8.369 62.757 1.00 92.88 305 THR A N 1
ATOM 2130 C CA . THR A 1 305 ? -34.479 -8.583 61.403 1.00 92.88 305 THR A CA 1
ATOM 2131 C C . THR A 1 305 ? -34.645 -10.021 60.932 1.00 92.88 305 THR A C 1
ATOM 2133 O O . THR A 1 305 ? -34.578 -10.977 61.709 1.00 92.88 305 THR A O 1
ATOM 2136 N N . VAL A 1 306 ? -34.826 -10.171 59.623 1.00 95.62 306 VAL A N 1
ATOM 2137 C CA . VAL A 1 306 ? -34.771 -11.443 58.902 1.00 95.62 306 VAL A CA 1
ATOM 2138 C C . VAL A 1 306 ? -33.878 -11.275 57.677 1.00 95.62 306 VAL A C 1
ATOM 2140 O O . VAL A 1 306 ? -33.842 -10.209 57.059 1.00 95.62 306 VAL A O 1
ATOM 2143 N N . THR A 1 307 ? -33.145 -12.325 57.317 1.00 95.19 307 THR A N 1
ATOM 2144 C CA . THR A 1 307 ? -32.305 -12.334 56.117 1.00 95.19 307 THR A CA 1
ATOM 2145 C C . THR A 1 307 ? -32.751 -13.401 55.127 1.00 95.19 307 THR A C 1
ATOM 2147 O O . THR A 1 307 ? -33.218 -14.477 55.503 1.00 95.19 307 THR A O 1
ATOM 2150 N N . ALA A 1 308 ? -32.583 -13.098 53.844 1.00 95.25 308 ALA A N 1
ATOM 2151 C CA . ALA A 1 308 ? -32.699 -14.050 52.746 1.00 95.25 308 ALA A CA 1
ATOM 2152 C C . ALA A 1 308 ? -31.434 -13.992 51.893 1.00 95.25 308 ALA A C 1
ATOM 2154 O O . ALA A 1 308 ? -30.794 -12.944 51.798 1.00 95.25 308 ALA A O 1
ATOM 2155 N N . SER A 1 309 ? -31.070 -15.108 51.267 1.00 95.00 309 SER A N 1
ATOM 2156 C CA . SER A 1 309 ? -29.941 -15.150 50.345 1.00 95.00 309 SER A CA 1
ATOM 2157 C C . SER A 1 309 ? -30.204 -16.056 49.149 1.00 95.00 309 SER A C 1
ATOM 2159 O O . SER A 1 309 ? -30.985 -17.005 49.221 1.00 95.00 309 SER A O 1
ATOM 2161 N N . SER A 1 310 ? -29.570 -15.725 48.027 1.00 95.00 310 SER A N 1
ATOM 2162 C CA . SER A 1 310 ? -29.678 -16.448 46.763 1.00 95.00 310 SER A CA 1
ATOM 2163 C C . SER A 1 310 ? -28.408 -16.239 45.943 1.00 95.00 310 SER A C 1
ATOM 2165 O O . SER A 1 310 ? -27.823 -15.155 45.944 1.00 95.00 310 SER A O 1
ATOM 2167 N N . SER A 1 311 ? -27.963 -17.284 45.252 1.00 93.56 311 SER A N 1
ATOM 2168 C CA . SER A 1 311 ? -26.817 -17.207 44.349 1.00 93.56 311 SER A CA 1
ATOM 2169 C C . SER A 1 311 ? -27.248 -16.735 42.964 1.00 93.56 311 SER A C 1
ATOM 2171 O O . SER A 1 311 ? -28.158 -17.324 42.380 1.00 93.56 311 SER A O 1
ATOM 2173 N N . VAL A 1 312 ? -26.536 -15.764 42.396 1.00 94.94 312 VAL A N 1
ATOM 2174 C CA . VAL A 1 312 ? -26.709 -15.325 41.006 1.00 94.94 312 VAL A CA 1
ATOM 2175 C C . VAL A 1 312 ? -25.407 -15.498 40.225 1.00 94.94 312 VAL A C 1
ATOM 2177 O O . VAL A 1 312 ? -24.317 -15.233 40.733 1.00 94.94 312 VAL A O 1
ATOM 2180 N N . SER A 1 313 ? -25.528 -15.950 38.977 1.00 93.75 313 SER A N 1
ATOM 2181 C CA . SER A 1 313 ? -24.404 -16.126 38.056 1.00 93.75 313 SER A CA 1
ATOM 2182 C C . SER A 1 313 ? -24.701 -15.420 36.735 1.00 93.75 313 SER A C 1
ATOM 2184 O O . SER A 1 313 ? -25.448 -15.971 35.922 1.00 93.75 313 SER A O 1
ATOM 2186 N N . PRO A 1 314 ? -24.160 -14.206 36.522 1.00 93.94 314 PRO A N 1
ATOM 2187 C CA . PRO A 1 314 ? -24.245 -13.505 35.246 1.00 93.94 314 PRO A CA 1
ATOM 2188 C C . PRO A 1 314 ? -23.686 -14.358 34.109 1.00 93.94 314 PRO A C 1
ATOM 2190 O O . PRO A 1 314 ? -22.675 -15.045 34.275 1.00 93.94 314 PRO A O 1
ATOM 2193 N N . THR A 1 315 ? -24.337 -14.326 32.948 1.00 92.75 315 THR A N 1
ATOM 2194 C CA . THR A 1 315 ? -23.839 -15.045 31.768 1.00 92.75 315 THR A CA 1
ATOM 2195 C C . THR A 1 315 ? -22.722 -14.257 31.087 1.00 92.75 315 THR A C 1
ATOM 2197 O O . THR A 1 315 ? -22.887 -13.056 30.873 1.00 92.75 315 THR A O 1
ATOM 2200 N N . ASN A 1 316 ? -21.647 -14.944 30.685 1.00 93.44 316 ASN A N 1
ATOM 2201 C CA . ASN A 1 316 ? -20.561 -14.377 29.873 1.00 93.44 316 ASN A CA 1
ATOM 2202 C C . ASN A 1 316 ? -21.108 -13.654 28.625 1.00 93.44 316 ASN A C 1
ATOM 2204 O O . ASN A 1 316 ? -22.008 -14.174 27.951 1.00 93.44 316 ASN A O 1
ATOM 2208 N N . VAL A 1 317 ? -20.558 -12.485 28.306 1.00 92.88 317 VAL A N 1
ATOM 2209 C CA . VAL A 1 317 ? -20.870 -11.695 27.115 1.00 92.88 317 VAL A CA 1
ATOM 2210 C C . VAL A 1 317 ? -19.627 -11.598 26.240 1.00 92.88 317 VAL A C 1
ATOM 2212 O O . VAL A 1 317 ? -18.711 -10.845 26.534 1.00 92.88 317 VAL A O 1
ATOM 2215 N N . ALA A 1 318 ? -19.653 -12.297 25.102 1.00 92.25 318 ALA A N 1
ATOM 2216 C CA . ALA A 1 318 ? -18.534 -12.321 24.163 1.00 92.25 318 ALA A CA 1
ATOM 2217 C C . ALA A 1 318 ? -18.020 -10.910 23.788 1.00 92.25 318 ALA A C 1
ATOM 2219 O O . ALA A 1 318 ? -18.839 -10.026 23.490 1.00 92.25 318 ALA A O 1
ATOM 2220 N N . PRO A 1 319 ? -16.692 -10.722 23.649 1.00 94.50 319 PRO A N 1
ATOM 2221 C CA . PRO A 1 319 ? -16.105 -9.453 23.234 1.00 94.50 319 PRO A CA 1
ATOM 2222 C C . PRO A 1 319 ? -16.616 -9.050 21.852 1.00 94.50 319 PRO A C 1
ATOM 2224 O O . PRO A 1 319 ? -16.807 -9.891 20.982 1.00 94.50 319 PRO A O 1
ATOM 2227 N N . ALA A 1 320 ? -16.770 -7.756 21.588 1.00 94.88 320 ALA A N 1
ATOM 2228 C CA . ALA A 1 320 ? -17.115 -7.225 20.272 1.00 94.88 320 ALA A CA 1
ATOM 2229 C C . ALA A 1 320 ? -15.873 -6.628 19.594 1.00 94.88 320 ALA A C 1
ATOM 2231 O O . ALA A 1 320 ? -15.384 -5.567 19.986 1.00 94.88 320 ALA A O 1
ATOM 2232 N N . VAL A 1 321 ? -15.354 -7.309 18.567 1.00 96.00 321 VAL A N 1
ATOM 2233 C CA . VAL A 1 321 ? -14.191 -6.851 17.788 1.00 96.00 321 VAL A CA 1
ATOM 2234 C C . VAL A 1 321 ? -14.618 -5.771 16.791 1.00 96.00 321 VAL A C 1
ATOM 2236 O O . VAL A 1 321 ? -15.552 -5.970 16.017 1.00 96.00 321 VAL A O 1
ATOM 2239 N N . GLY A 1 322 ? -13.931 -4.628 16.801 1.00 94.19 322 GLY A N 1
ATOM 2240 C CA . GLY A 1 322 ? -14.172 -3.524 15.871 1.00 94.19 322 GLY A CA 1
ATOM 2241 C C . GLY A 1 322 ? -13.636 -3.783 14.459 1.00 94.19 322 GLY A C 1
ATOM 2242 O O . GLY A 1 322 ? -13.110 -4.850 14.141 1.00 94.19 322 GLY A O 1
ATOM 2243 N N . SER A 1 323 ? -13.736 -2.780 13.587 1.00 94.75 323 SER A N 1
ATOM 2244 C CA . SER A 1 323 ? -13.104 -2.809 12.261 1.00 94.75 323 SER A CA 1
ATOM 2245 C C . SER A 1 323 ? -11.580 -2.905 12.373 1.00 94.75 323 SER A C 1
ATOM 2247 O O . SER A 1 323 ? -10.975 -2.166 13.155 1.00 94.75 323 SER A O 1
ATOM 2249 N N . LEU A 1 324 ? -10.957 -3.755 11.556 1.00 96.62 324 LEU A N 1
ATOM 2250 C CA . LEU A 1 324 ? -9.498 -3.834 11.468 1.00 96.62 324 LEU A CA 1
ATOM 2251 C C . LEU A 1 324 ? -8.940 -2.683 10.623 1.00 96.62 324 LEU A C 1
ATOM 2253 O O . LEU A 1 324 ? -9.564 -2.242 9.660 1.00 96.62 324 LEU A O 1
ATOM 2257 N N . SER A 1 325 ? -7.746 -2.219 10.981 1.00 95.69 325 SER A N 1
ATOM 2258 C CA . SER A 1 325 ? -6.987 -1.202 10.257 1.00 95.69 325 SER A CA 1
ATOM 2259 C C . SER A 1 325 ? -5.697 -1.814 9.716 1.00 95.69 325 SER A C 1
ATOM 2261 O O . SER A 1 325 ? -4.905 -2.377 10.479 1.00 95.69 325 SER A O 1
ATOM 2263 N N . LEU A 1 326 ? -5.510 -1.704 8.399 1.00 96.88 326 LEU A N 1
ATOM 2264 C CA . LEU A 1 326 ? -4.372 -2.235 7.651 1.00 96.88 326 LEU A CA 1
ATOM 2265 C C . LEU A 1 326 ? -3.413 -1.094 7.296 1.00 96.88 326 LEU A C 1
ATOM 2267 O O . LEU A 1 326 ? -3.828 -0.092 6.711 1.00 96.88 326 LEU A O 1
ATOM 2271 N N . SER A 1 327 ? -2.135 -1.240 7.643 1.00 94.12 327 SER A N 1
ATOM 2272 C CA . SER A 1 327 ? -1.093 -0.261 7.324 1.00 94.12 327 SER A CA 1
ATOM 2273 C C . SER A 1 327 ? 0.157 -0.954 6.761 1.00 94.12 327 SER A C 1
ATOM 2275 O O . SER A 1 327 ? 0.834 -1.660 7.517 1.00 94.12 327 SER A O 1
ATOM 2277 N N . PRO A 1 328 ? 0.492 -0.764 5.469 1.00 92.62 328 PRO A N 1
ATOM 2278 C CA . PRO A 1 328 ? -0.319 -0.103 4.434 1.00 92.62 328 PRO A CA 1
ATOM 2279 C C . PRO A 1 328 ? -1.588 -0.907 4.073 1.00 92.62 328 PRO A C 1
ATOM 2281 O O . PRO A 1 328 ? -1.729 -2.068 4.447 1.00 92.62 328 PRO A O 1
ATOM 2284 N N . SER A 1 329 ? -2.515 -0.294 3.329 1.00 88.00 329 SER A N 1
ATOM 2285 C CA . SER A 1 329 ? -3.780 -0.919 2.890 1.00 88.00 329 SER A CA 1
ATOM 2286 C C . SER A 1 329 ? -3.645 -1.889 1.706 1.00 88.00 329 SER A C 1
ATOM 2288 O O . SER A 1 329 ? -4.622 -2.513 1.308 1.00 88.00 329 SER A O 1
ATOM 2290 N N . SER A 1 330 ? -2.452 -1.979 1.125 1.00 87.62 330 SER A N 1
ATOM 2291 C CA . SER A 1 330 ? -2.047 -2.909 0.068 1.00 87.62 330 SER A CA 1
ATOM 2292 C C . SER A 1 330 ? -0.540 -3.107 0.194 1.00 87.62 330 SER A C 1
ATOM 2294 O O . SER A 1 330 ? 0.177 -2.138 0.464 1.00 87.62 330 SER A O 1
ATOM 2296 N N . VAL A 1 331 ? -0.052 -4.325 -0.012 1.00 91.12 331 VAL A N 1
ATOM 2297 C CA . VAL A 1 331 ? 1.380 -4.658 0.035 1.00 91.12 331 VAL A CA 1
ATOM 2298 C C . VAL A 1 331 ? 1.784 -5.358 -1.253 1.00 91.12 331 VAL A C 1
ATOM 2300 O O . VAL A 1 331 ? 0.958 -6.006 -1.880 1.00 91.12 331 VAL A O 1
ATOM 2303 N N . VAL A 1 332 ? 3.052 -5.245 -1.637 1.00 90.12 332 VAL A N 1
ATOM 2304 C CA . VAL A 1 332 ? 3.663 -6.217 -2.556 1.00 90.12 332 VAL A CA 1
ATOM 2305 C C . VAL A 1 332 ? 4.044 -7.452 -1.735 1.00 90.12 332 VAL A C 1
ATOM 2307 O O . VAL A 1 332 ? 4.286 -7.326 -0.529 1.00 90.12 332 VAL A O 1
ATOM 2310 N N . ASP A 1 333 ? 4.105 -8.632 -2.340 1.00 86.38 333 ASP A N 1
ATOM 2311 C CA . ASP A 1 333 ? 4.638 -9.814 -1.668 1.00 86.38 333 ASP A CA 1
ATOM 2312 C C . ASP A 1 333 ? 6.052 -9.566 -1.096 1.00 86.38 333 ASP A C 1
ATOM 2314 O O . ASP A 1 333 ? 6.789 -8.653 -1.479 1.00 86.38 333 ASP A O 1
ATOM 2318 N N . HIS A 1 334 ? 6.363 -10.309 -0.040 1.00 86.94 334 HIS A N 1
ATOM 2319 C CA . HIS A 1 334 ? 7.476 -10.109 0.888 1.00 86.94 334 HIS A CA 1
ATOM 2320 C C . HIS A 1 334 ? 7.518 -8.762 1.647 1.00 86.94 334 HIS A C 1
ATOM 2322 O O . HIS A 1 334 ? 8.297 -8.645 2.599 1.00 86.94 334 HIS A O 1
ATOM 2328 N N . GLN A 1 335 ? 6.665 -7.770 1.348 1.00 90.88 335 GLN A N 1
ATOM 2329 C CA . GLN A 1 335 ? 6.488 -6.612 2.236 1.00 90.88 335 GLN A CA 1
ATOM 2330 C C . GLN A 1 335 ? 5.635 -6.962 3.463 1.00 90.88 335 GLN A C 1
ATOM 2332 O O . GLN A 1 335 ? 4.772 -7.840 3.444 1.00 90.88 335 GLN A O 1
ATOM 2337 N N . THR A 1 336 ? 5.887 -6.247 4.560 1.00 93.19 336 THR A N 1
ATOM 2338 C CA . THR A 1 336 ? 5.177 -6.435 5.830 1.00 93.19 336 THR A CA 1
ATOM 2339 C C . THR A 1 336 ? 3.945 -5.534 5.914 1.00 93.19 336 THR A C 1
ATOM 2341 O O . THR A 1 336 ? 4.064 -4.316 5.786 1.00 93.19 336 THR A O 1
ATOM 2344 N N . VAL A 1 337 ? 2.781 -6.114 6.214 1.00 96.50 337 VAL A N 1
ATOM 2345 C CA . VAL A 1 337 ? 1.576 -5.384 6.634 1.00 96.50 337 VAL A CA 1
ATOM 2346 C C . VAL A 1 337 ? 1.489 -5.346 8.159 1.00 96.50 337 VAL A C 1
ATOM 2348 O O . VAL A 1 337 ? 1.807 -6.324 8.838 1.00 96.50 337 VAL A O 1
ATOM 2351 N N . THR A 1 338 ? 1.028 -4.225 8.711 1.00 96.88 338 THR A N 1
ATOM 2352 C CA . THR A 1 338 ? 0.609 -4.112 10.114 1.00 96.88 338 THR A CA 1
ATOM 2353 C C . THR A 1 338 ? -0.912 -4.161 10.193 1.00 96.88 338 THR A C 1
ATOM 2355 O O . THR A 1 338 ? -1.591 -3.349 9.565 1.00 96.88 338 THR A O 1
ATOM 2358 N N . VAL A 1 339 ? -1.445 -5.080 10.994 1.00 97.06 339 VAL A N 1
ATOM 2359 C CA . VAL A 1 339 ? -2.871 -5.181 11.324 1.00 97.06 339 VAL A CA 1
ATOM 2360 C C . VAL A 1 339 ? -3.065 -4.680 12.741 1.00 97.06 339 VAL A C 1
ATOM 2362 O O . VAL A 1 339 ? -2.448 -5.188 13.676 1.00 97.06 339 VAL A O 1
ATOM 2365 N N . SER A 1 340 ? -3.948 -3.703 12.908 1.00 96.19 340 SER A N 1
ATOM 2366 C CA . SER A 1 340 ? -4.308 -3.152 14.213 1.0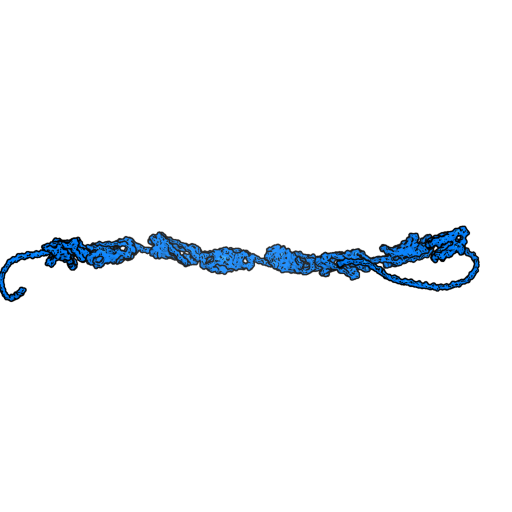0 96.19 340 SER A CA 1
ATOM 2367 C C . SER A 1 340 ? -5.819 -3.101 14.393 1.00 96.19 340 SER A C 1
ATOM 2369 O O . SER A 1 340 ? -6.574 -3.045 13.422 1.00 96.19 340 SER A O 1
ATOM 2371 N N . GLY A 1 341 ? -6.271 -3.137 15.642 1.00 95.81 341 GLY A N 1
ATOM 2372 C CA . GLY A 1 341 ? -7.691 -3.104 15.962 1.00 95.81 341 GLY A CA 1
ATOM 2373 C C . GLY A 1 341 ? -7.955 -2.871 17.443 1.00 95.81 341 GLY A C 1
ATOM 2374 O O . GLY A 1 341 ? -7.046 -2.876 18.278 1.00 95.81 341 GLY A O 1
ATOM 2375 N N . SER A 1 342 ? -9.226 -2.667 17.760 1.00 96.38 342 SER A N 1
ATOM 2376 C CA . SER A 1 342 ? -9.743 -2.601 19.123 1.00 96.38 342 SER A CA 1
ATOM 2377 C C . SER A 1 342 ? -10.976 -3.481 19.269 1.00 96.38 342 SER A C 1
ATOM 2379 O O . SER A 1 342 ? -11.589 -3.899 18.285 1.00 96.38 342 SER A O 1
ATOM 2381 N N . PHE A 1 343 ? -11.318 -3.793 20.510 1.00 96.44 343 PHE A N 1
ATOM 2382 C CA . PHE A 1 343 ? -12.512 -4.546 20.864 1.00 96.44 343 PHE A CA 1
ATOM 2383 C C . PHE A 1 343 ? -13.099 -3.988 22.160 1.00 96.44 343 PHE A C 1
ATOM 2385 O O . PHE A 1 343 ? -12.380 -3.415 22.979 1.00 96.44 343 PHE A O 1
ATOM 2392 N N . THR A 1 344 ? -14.402 -4.135 22.348 1.00 95.00 344 THR A N 1
ATOM 2393 C CA . THR A 1 344 ? -15.083 -3.799 23.605 1.00 95.00 344 THR A CA 1
ATOM 2394 C C . THR A 1 344 ? -15.562 -5.067 24.272 1.00 95.00 344 THR A C 1
ATOM 2396 O O . THR A 1 344 ? -15.977 -5.992 23.585 1.00 95.00 344 THR A O 1
ATOM 2399 N N . ASP A 1 345 ? -15.542 -5.088 25.593 1.00 94.31 345 ASP A N 1
ATOM 2400 C CA . ASP A 1 345 ? -15.960 -6.239 26.379 1.00 94.31 345 ASP A CA 1
ATOM 2401 C C . ASP A 1 345 ? -16.467 -5.744 27.742 1.00 94.31 345 ASP A C 1
ATOM 2403 O O . ASP A 1 345 ? -15.797 -4.854 28.292 1.00 94.31 345 ASP A O 1
ATOM 2407 N N . PRO A 1 346 ? -17.624 -6.213 28.253 1.00 91.44 346 PRO A N 1
ATOM 2408 C CA . PRO A 1 346 ? -18.152 -5.738 29.527 1.00 91.44 346 PRO A CA 1
ATOM 2409 C C . PRO A 1 346 ? -17.392 -6.292 30.740 1.00 91.44 346 PRO A C 1
ATOM 2411 O O . PRO A 1 346 ? -17.318 -5.575 31.737 1.00 91.44 346 PRO A O 1
ATOM 2414 N N . GLY A 1 347 ? -16.798 -7.488 30.635 1.00 90.44 347 GLY A N 1
ATOM 2415 C CA . GLY A 1 347 ? -15.996 -8.130 31.676 1.00 90.44 347 GLY A CA 1
ATOM 2416 C C . GLY A 1 347 ? -14.769 -7.288 32.020 1.00 90.44 347 GLY A C 1
ATOM 2417 O O . GLY A 1 347 ? -13.858 -7.093 31.206 1.00 90.44 347 GLY A O 1
ATOM 2418 N N . THR A 1 348 ? -14.729 -6.712 33.220 1.00 87.38 348 THR A N 1
ATOM 2419 C CA . THR A 1 348 ? -13.652 -5.792 33.615 1.00 87.38 348 THR A CA 1
ATOM 2420 C C . THR A 1 348 ? -12.364 -6.511 34.020 1.00 87.38 348 THR A C 1
ATOM 2422 O O . THR A 1 348 ? -11.266 -6.020 33.726 1.00 87.38 348 THR A O 1
ATOM 2425 N N . ALA A 1 349 ? -12.485 -7.687 34.636 1.00 87.25 349 ALA A N 1
ATOM 2426 C CA . ALA A 1 349 ? -11.393 -8.567 35.038 1.00 87.25 349 ALA A CA 1
ATOM 2427 C C . ALA A 1 349 ? -10.908 -9.486 33.901 1.00 87.25 349 ALA A C 1
ATOM 2429 O O . ALA A 1 349 ? -9.856 -10.121 34.032 1.00 87.25 349 ALA A O 1
ATOM 2430 N N . ASP A 1 350 ? -11.634 -9.540 32.785 1.00 91.56 350 ASP A N 1
ATOM 2431 C CA . ASP A 1 350 ? -11.369 -10.478 31.701 1.00 91.56 350 ASP A CA 1
ATOM 2432 C C . ASP A 1 350 ? -10.017 -10.294 31.009 1.00 91.56 350 ASP A C 1
ATOM 2434 O O . ASP A 1 350 ? -9.575 -9.190 30.677 1.00 91.56 350 ASP A O 1
ATOM 2438 N N . THR A 1 351 ? -9.355 -11.428 30.772 1.00 93.62 351 THR A N 1
ATOM 2439 C CA . THR A 1 351 ? -8.145 -11.547 29.954 1.00 93.62 351 THR A CA 1
ATOM 2440 C C . THR A 1 351 ? -8.502 -12.196 28.631 1.00 93.62 351 THR A C 1
ATOM 2442 O O . THR A 1 351 ? -9.212 -13.199 28.623 1.00 93.62 351 THR A O 1
ATOM 2445 N N . PHE A 1 352 ? -7.937 -11.708 27.531 1.00 96.00 352 PHE A N 1
ATOM 2446 C CA . PHE A 1 352 ? -8.335 -12.144 26.196 1.00 96.00 352 PHE A CA 1
ATOM 2447 C C . PHE A 1 352 ? -7.231 -12.927 25.495 1.00 96.00 352 PHE A C 1
ATOM 2449 O O . PHE A 1 352 ? -6.040 -12.720 25.726 1.00 96.00 352 PHE A O 1
ATOM 2456 N N . THR A 1 353 ? -7.625 -13.797 24.575 1.00 96.44 353 THR A N 1
ATOM 2457 C CA . THR A 1 353 ? -6.734 -14.400 23.583 1.00 96.44 353 THR A CA 1
ATOM 2458 C C . THR A 1 353 ? -7.110 -13.858 22.212 1.00 96.44 353 THR A C 1
ATOM 2460 O O . THR A 1 353 ? -8.194 -14.145 21.707 1.00 96.44 353 THR A O 1
ATOM 2463 N N . LEU A 1 354 ? -6.216 -13.079 21.603 1.00 96.75 354 LEU A N 1
ATOM 2464 C CA . LEU A 1 354 ? -6.322 -12.712 20.195 1.00 96.75 354 LEU A CA 1
ATOM 2465 C C . LEU A 1 354 ? -5.678 -13.813 19.354 1.00 96.75 354 LEU A C 1
ATOM 2467 O O . LEU A 1 354 ? -4.512 -14.149 19.562 1.00 96.75 354 LEU A O 1
ATOM 2471 N N . THR A 1 355 ? -6.399 -14.290 18.348 1.00 97.12 355 THR A N 1
ATOM 2472 C CA . THR A 1 355 ? -5.866 -15.097 17.250 1.00 97.12 355 THR A CA 1
ATOM 2473 C C . THR A 1 355 ? -6.064 -14.336 15.944 1.00 97.12 355 THR A C 1
ATOM 2475 O O . THR A 1 355 ? -7.186 -13.958 15.609 1.00 97.12 355 THR A O 1
ATOM 2478 N N . LEU A 1 356 ? -4.984 -14.117 15.198 1.00 97.56 356 LEU A N 1
ATOM 2479 C CA . LEU A 1 356 ? -5.017 -13.580 13.840 1.00 97.56 356 LEU A CA 1
ATOM 2480 C C . LEU A 1 356 ? -4.774 -14.726 12.863 1.00 97.56 356 LEU A C 1
ATOM 2482 O O . LEU A 1 356 ? -3.717 -15.351 12.892 1.00 97.56 356 LEU A O 1
ATOM 2486 N N . ASN A 1 357 ? -5.755 -15.000 12.010 1.00 97.50 357 ASN A N 1
ATOM 2487 C CA . ASN A 1 357 ? -5.597 -15.829 10.822 1.00 97.50 357 ASN A CA 1
ATOM 2488 C C . ASN A 1 357 ? -5.293 -14.894 9.647 1.00 97.50 357 ASN A C 1
ATOM 2490 O O . ASN A 1 357 ? -6.071 -13.977 9.379 1.00 97.50 357 ASN A O 1
ATOM 2494 N N . TRP A 1 358 ? -4.165 -15.108 8.975 1.00 96.94 358 TRP A N 1
ATOM 2495 C CA . TRP A 1 358 ? -3.679 -14.223 7.913 1.00 96.94 358 TRP A CA 1
ATOM 2496 C C . TRP A 1 358 ? -4.277 -14.548 6.535 1.00 96.94 358 TRP A C 1
ATOM 2498 O O . TRP A 1 358 ? -4.035 -13.828 5.576 1.00 96.94 358 TRP A O 1
ATOM 2508 N N . GLY A 1 359 ? -5.072 -15.618 6.418 1.00 94.88 359 GLY A N 1
ATOM 2509 C CA . GLY A 1 359 ? -5.717 -16.025 5.164 1.00 94.88 359 GLY A CA 1
ATOM 2510 C C . GLY A 1 359 ? -4.820 -16.838 4.219 1.00 94.88 359 GLY A C 1
ATOM 2511 O O . GLY A 1 359 ? -5.332 -17.507 3.327 1.00 94.88 359 GLY A O 1
ATOM 2512 N N . ASP A 1 360 ? -3.508 -16.875 4.462 1.00 93.44 360 ASP A N 1
ATOM 2513 C CA . ASP A 1 360 ? -2.503 -17.650 3.714 1.00 93.44 360 ASP A CA 1
ATOM 2514 C C . ASP A 1 360 ? -2.242 -19.060 4.293 1.00 93.44 360 ASP A C 1
ATOM 2516 O O . ASP A 1 360 ? -1.299 -19.751 3.906 1.00 93.44 360 ASP A O 1
ATOM 2520 N N . GLY A 1 361 ? -3.072 -19.491 5.247 1.00 93.00 361 GLY A N 1
ATOM 2521 C CA . GLY A 1 361 ? -2.898 -20.735 6.001 1.00 93.00 361 GLY A CA 1
ATOM 2522 C C . GLY A 1 361 ? -2.010 -20.607 7.243 1.00 93.00 361 GLY A C 1
ATOM 2523 O O . GLY A 1 361 ? -1.861 -21.588 7.974 1.00 93.00 361 GLY A O 1
ATOM 2524 N N . THR A 1 362 ? -1.453 -19.425 7.525 1.00 95.56 362 THR A N 1
ATOM 2525 C CA . THR A 1 362 ? -0.722 -19.137 8.765 1.00 95.56 362 THR A CA 1
ATOM 2526 C C . THR A 1 362 ? -1.584 -18.381 9.782 1.00 95.56 362 THR A C 1
ATOM 2528 O O . THR A 1 362 ? -2.585 -17.738 9.456 1.00 95.56 362 THR A O 1
ATOM 2531 N N . SER A 1 363 ? -1.194 -18.452 11.057 1.00 95.94 363 SER A N 1
ATOM 2532 C CA . SER A 1 363 ? -1.875 -17.741 12.141 1.00 95.94 363 SER A CA 1
ATOM 2533 C C . SER A 1 363 ? -0.917 -17.357 13.262 1.00 95.94 363 SER A C 1
ATOM 2535 O O . SER A 1 363 ? -0.032 -18.143 13.604 1.00 95.94 363 SER A O 1
ATOM 2537 N N . SER A 1 364 ? -1.144 -16.210 13.898 1.00 95.56 364 SER A N 1
ATOM 2538 C CA . SER A 1 364 ? -0.496 -15.827 15.157 1.00 95.56 364 SER A CA 1
ATOM 2539 C C . SER A 1 364 ? -1.507 -15.786 16.307 1.00 95.56 364 SER A C 1
ATOM 2541 O O . SER A 1 364 ? -2.711 -15.635 16.101 1.00 95.56 364 SER A O 1
ATOM 2543 N N . SER A 1 365 ? -1.023 -15.945 17.540 1.00 94.88 365 SER A N 1
ATOM 2544 C CA . SER A 1 365 ? -1.856 -15.882 18.742 1.00 94.88 365 SER A CA 1
ATOM 2545 C C . SER A 1 365 ? -1.119 -15.150 19.856 1.00 94.88 365 SER A C 1
ATOM 2547 O O . SER A 1 365 ? 0.071 -15.384 20.063 1.00 94.88 365 SER A O 1
ATOM 2549 N N . GLN A 1 366 ? -1.826 -14.292 20.589 1.00 94.06 366 GLN A N 1
ATOM 2550 C CA . GLN A 1 366 ? -1.285 -13.540 21.719 1.00 94.06 366 GLN A CA 1
ATOM 2551 C C . GLN A 1 366 ? -2.308 -13.416 22.851 1.00 94.06 366 GLN A C 1
ATOM 2553 O O . GLN A 1 366 ? -3.508 -13.270 22.612 1.00 94.06 366 GLN A O 1
ATOM 2558 N N . SER A 1 367 ? -1.822 -13.439 24.089 1.00 94.31 367 SER A N 1
ATOM 2559 C CA . SER A 1 367 ? -2.627 -13.116 25.268 1.00 94.31 367 SER A CA 1
ATOM 2560 C C . SER A 1 367 ? -2.645 -11.604 25.490 1.00 94.31 367 SER A C 1
ATOM 2562 O O . SER A 1 367 ? -1.619 -10.937 25.368 1.00 94.31 367 SER A O 1
ATOM 2564 N N . VAL A 1 368 ? -3.810 -11.072 25.840 1.00 94.50 368 VAL A N 1
ATOM 2565 C CA . VAL A 1 368 ? -4.070 -9.656 26.104 1.00 94.50 368 VAL A CA 1
ATOM 2566 C C . VAL A 1 368 ? -4.545 -9.535 27.551 1.00 94.50 368 VAL A C 1
ATOM 2568 O O . VAL A 1 368 ? -5.514 -10.173 27.959 1.00 94.50 368 VAL A O 1
ATOM 2571 N N . SER A 1 369 ? -3.832 -8.743 28.348 1.00 92.00 369 SER A N 1
ATOM 2572 C CA . SER A 1 369 ? -4.117 -8.543 29.772 1.00 92.00 369 SER A CA 1
ATOM 2573 C C . SER A 1 369 ? -5.445 -7.825 30.024 1.00 92.00 369 SER A C 1
ATOM 2575 O O . SER A 1 369 ? -5.899 -7.032 29.196 1.00 92.00 369 SER A O 1
ATOM 2577 N N . ALA A 1 370 ? -6.013 -8.034 31.215 1.00 89.44 370 ALA A N 1
ATOM 2578 C CA . ALA A 1 370 ? -7.182 -7.297 31.688 1.00 89.44 370 ALA A CA 1
ATOM 2579 C C . ALA A 1 370 ? -7.000 -5.773 31.577 1.00 89.44 370 ALA A C 1
ATOM 2581 O O . ALA A 1 370 ? -5.882 -5.248 31.605 1.00 89.44 370 ALA A O 1
ATOM 2582 N N . GLY A 1 371 ? -8.107 -5.065 31.342 1.00 86.56 371 GLY A N 1
ATOM 2583 C CA . GLY A 1 371 ? -8.127 -3.636 31.002 1.00 86.56 371 GLY A CA 1
ATOM 2584 C C . GLY A 1 371 ? -7.530 -3.249 29.635 1.00 86.56 371 GLY A C 1
ATOM 2585 O O . GLY A 1 371 ? -7.736 -2.122 29.188 1.00 86.56 371 GLY A O 1
ATOM 2586 N N . THR A 1 372 ? -6.825 -4.139 28.925 1.00 91.19 372 THR A N 1
ATOM 2587 C CA . THR A 1 372 ? -6.326 -3.860 27.564 1.00 91.19 372 THR A CA 1
ATOM 2588 C C . THR A 1 372 ? -7.397 -4.216 26.532 1.00 91.19 372 THR A C 1
ATOM 2590 O O . THR A 1 372 ? -8.038 -5.262 26.628 1.00 91.19 372 THR A O 1
ATOM 2593 N N . ARG A 1 373 ? -7.635 -3.319 25.568 1.00 93.12 373 ARG A N 1
ATOM 2594 C CA . ARG A 1 373 ? -8.758 -3.379 24.605 1.00 93.12 373 ARG A CA 1
ATOM 2595 C C . ARG A 1 373 ? -8.338 -3.074 23.157 1.00 93.12 373 ARG A C 1
ATOM 2597 O O . ARG A 1 373 ? -9.156 -2.731 22.306 1.00 93.12 373 ARG A O 1
ATOM 2604 N N . SER A 1 374 ? -7.041 -3.177 22.871 1.00 94.19 374 SER A N 1
ATOM 2605 C CA . SER A 1 374 ? -6.447 -2.936 21.554 1.00 94.19 374 SER A CA 1
ATOM 2606 C C . SER A 1 374 ? -5.325 -3.925 21.252 1.00 94.19 374 SER A C 1
ATOM 2608 O O . SER A 1 374 ? -4.762 -4.546 22.155 1.00 94.19 374 SER A O 1
ATOM 2610 N N . PHE A 1 375 ? -5.013 -4.086 19.968 1.00 95.19 375 PHE A N 1
ATOM 2611 C CA . PHE A 1 375 ? -3.948 -4.956 19.487 1.00 95.19 375 PHE A CA 1
ATOM 2612 C C . PHE A 1 375 ? -3.280 -4.409 18.223 1.00 95.19 375 PHE A C 1
ATOM 2614 O O . PHE A 1 375 ? -3.864 -3.627 17.470 1.00 95.19 375 PHE A O 1
ATOM 2621 N N . SER A 1 376 ? -2.049 -4.860 17.988 1.00 94.94 376 SER A N 1
ATOM 2622 C CA . SER A 1 376 ? -1.303 -4.663 16.749 1.00 94.94 376 SER A CA 1
ATOM 2623 C C . SER A 1 376 ? -0.399 -5.872 16.513 1.00 94.94 376 SER A C 1
ATOM 262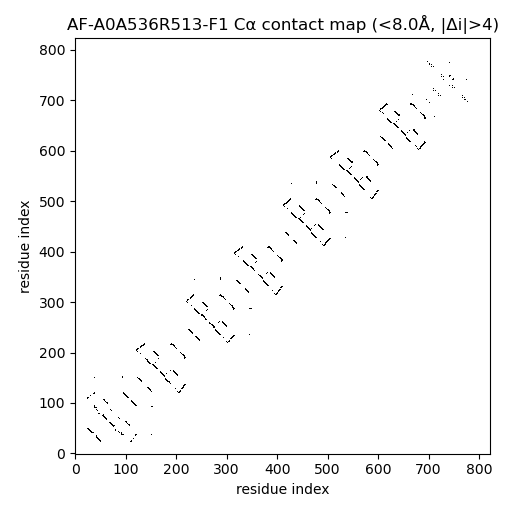5 O O . SER A 1 376 ? 0.184 -6.385 17.469 1.00 94.94 376 SER A O 1
ATOM 2627 N N . ALA A 1 377 ? -0.292 -6.328 15.269 1.00 96.06 377 ALA A N 1
ATOM 2628 C CA . ALA A 1 377 ? 0.604 -7.400 14.846 1.00 96.06 377 ALA A CA 1
ATOM 2629 C C . ALA A 1 377 ? 1.042 -7.193 13.390 1.00 96.06 377 ALA A C 1
ATOM 2631 O O . ALA A 1 377 ? 0.398 -6.470 12.631 1.00 96.06 377 ALA A O 1
ATOM 2632 N N . THR A 1 378 ? 2.127 -7.852 12.990 1.00 96.25 378 THR A N 1
ATOM 2633 C CA . THR A 1 378 ? 2.733 -7.714 11.659 1.00 96.25 378 THR A CA 1
ATOM 2634 C C . THR A 1 378 ? 2.897 -9.063 10.973 1.00 96.25 378 THR A C 1
ATOM 2636 O O . THR A 1 378 ? 3.269 -10.031 11.637 1.00 96.25 378 THR A O 1
ATOM 2639 N N . HIS A 1 379 ? 2.703 -9.108 9.655 1.00 95.88 379 HIS A N 1
ATOM 2640 C CA . HIS A 1 379 ? 2.901 -10.304 8.825 1.00 95.88 379 HIS A CA 1
ATOM 2641 C C . HIS A 1 379 ? 3.392 -9.937 7.423 1.00 95.88 379 HIS A C 1
ATOM 2643 O O . HIS A 1 379 ? 3.207 -8.801 6.991 1.00 95.88 379 HIS A O 1
ATOM 2649 N N . ALA A 1 380 ? 4.002 -10.884 6.713 1.00 93.94 380 ALA A N 1
ATOM 2650 C CA . ALA A 1 380 ? 4.443 -10.722 5.330 1.00 93.94 380 ALA A CA 1
ATOM 2651 C C . ALA A 1 380 ? 4.080 -11.972 4.518 1.00 93.94 380 ALA A C 1
ATOM 2653 O O . ALA A 1 380 ? 4.310 -13.095 4.966 1.00 93.94 380 ALA A O 1
ATOM 2654 N N . TYR A 1 381 ? 3.529 -11.768 3.323 1.00 93.12 381 TYR A N 1
ATOM 2655 C CA . TYR A 1 381 ? 3.041 -12.839 2.452 1.00 93.12 381 TYR A CA 1
ATOM 2656 C C . TYR A 1 381 ? 4.117 -13.248 1.446 1.00 93.12 381 TYR A C 1
ATOM 2658 O O . TYR A 1 381 ? 4.791 -12.388 0.895 1.00 93.12 381 TYR A O 1
ATOM 2666 N N . ASN A 1 382 ? 4.268 -14.547 1.179 1.00 88.56 382 ASN A N 1
ATOM 2667 C CA . ASN A 1 382 ? 5.258 -15.069 0.217 1.00 88.56 382 ASN A CA 1
ATOM 2668 C C . ASN A 1 382 ? 4.693 -15.276 -1.201 1.00 88.56 382 ASN A C 1
ATOM 2670 O O . ASN A 1 382 ? 5.320 -15.948 -2.016 1.00 88.56 382 ASN A O 1
ATOM 2674 N N . ALA A 1 383 ? 3.467 -14.820 -1.456 1.00 85.94 383 ALA A N 1
ATOM 2675 C CA . ALA A 1 383 ? 2.792 -14.952 -2.737 1.00 85.94 383 ALA A CA 1
ATOM 2676 C C . ALA A 1 383 ? 1.750 -13.841 -2.892 1.00 85.94 383 ALA A C 1
ATOM 2678 O O . ALA A 1 383 ? 1.124 -13.434 -1.911 1.00 85.94 383 ALA A O 1
ATOM 2679 N N . ALA A 1 384 ? 1.556 -13.398 -4.130 1.00 87.81 384 ALA A N 1
ATOM 2680 C CA . ALA A 1 384 ? 0.527 -12.442 -4.507 1.00 87.81 384 ALA A CA 1
ATOM 2681 C C . ALA A 1 384 ? -0.881 -13.062 -4.533 1.00 87.81 384 ALA A C 1
ATOM 2683 O O . ALA A 1 384 ? -1.052 -14.264 -4.755 1.00 87.81 384 ALA A O 1
ATOM 2684 N N . GLY A 1 385 ? -1.891 -12.211 -4.370 1.00 87.69 385 GLY A N 1
ATOM 2685 C CA . GLY A 1 385 ? -3.308 -12.544 -4.425 1.00 87.69 385 GLY A CA 1
ATOM 2686 C C . GLY A 1 385 ? -4.129 -11.880 -3.311 1.00 87.69 385 GLY A C 1
ATOM 2687 O O . GLY A 1 385 ? -3.574 -11.327 -2.358 1.00 87.69 385 GLY A O 1
ATOM 2688 N N . PRO A 1 386 ? -5.467 -11.951 -3.402 1.00 92.44 386 PRO A N 1
ATOM 2689 C CA . PRO A 1 386 ? -6.352 -11.463 -2.354 1.00 92.44 386 PRO A CA 1
ATOM 2690 C C . PRO A 1 386 ? -6.308 -12.387 -1.130 1.00 92.44 386 PRO A C 1
ATOM 2692 O O . PRO A 1 386 ? -6.450 -13.607 -1.257 1.00 92.44 386 PRO A O 1
ATOM 2695 N N . VAL A 1 387 ? -6.180 -11.805 0.062 1.00 95.44 387 VAL A N 1
ATOM 2696 C CA . VAL A 1 387 ? -6.229 -12.518 1.347 1.00 95.44 387 VAL A CA 1
ATOM 2697 C C . VAL A 1 387 ? -7.223 -11.854 2.300 1.00 95.44 387 VAL A C 1
ATOM 2699 O O . VAL A 1 387 ? -7.252 -10.632 2.439 1.00 95.44 387 VAL A O 1
ATOM 2702 N N . THR A 1 388 ? -8.031 -12.662 2.988 1.00 96.69 388 THR A N 1
ATOM 2703 C CA . THR A 1 388 ? -8.949 -12.186 4.035 1.00 96.69 388 THR A CA 1
ATOM 2704 C C . THR A 1 388 ? -8.329 -12.450 5.400 1.00 96.69 388 THR A C 1
ATOM 2706 O O . THR A 1 388 ? -8.241 -13.595 5.849 1.00 96.69 388 THR A O 1
ATOM 2709 N N . ILE A 1 389 ? -7.922 -11.383 6.081 1.00 97.62 389 ILE A N 1
ATOM 2710 C CA . ILE A 1 389 ? -7.367 -11.439 7.433 1.00 97.62 389 ILE A CA 1
ATOM 2711 C C . ILE A 1 389 ? -8.530 -11.492 8.421 1.00 97.62 389 ILE A C 1
ATOM 2713 O O . ILE A 1 389 ? -9.426 -10.650 8.367 1.00 97.62 389 ILE A O 1
ATOM 2717 N N . GLN A 1 390 ? -8.505 -12.441 9.356 1.00 97.69 390 GLN A N 1
ATOM 2718 C CA . GLN A 1 390 ? -9.504 -12.573 10.417 1.00 97.69 390 GLN A CA 1
ATOM 2719 C C . GLN A 1 390 ? -8.854 -12.429 11.794 1.00 97.69 390 GLN A C 1
ATOM 2721 O O . GLN A 1 390 ? -8.061 -13.273 12.214 1.00 97.69 390 GLN A O 1
ATOM 2726 N N . ALA A 1 391 ? -9.250 -11.395 12.533 1.00 97.50 391 ALA A N 1
ATOM 2727 C CA . ALA A 1 391 ? -8.947 -11.257 13.951 1.00 97.50 391 ALA A CA 1
ATOM 2728 C C . ALA A 1 391 ? -10.086 -11.874 14.763 1.00 97.50 391 ALA A C 1
ATOM 2730 O O . ALA A 1 391 ? -11.221 -11.414 14.669 1.00 97.50 391 ALA A O 1
ATOM 2731 N N . THR A 1 392 ? -9.789 -12.885 15.574 1.00 97.38 392 THR A N 1
ATOM 2732 C CA . THR A 1 392 ? -10.716 -13.465 16.553 1.00 97.38 392 THR A CA 1
ATOM 2733 C C . THR A 1 392 ? -10.231 -13.118 17.950 1.00 97.38 392 THR A C 1
ATOM 2735 O O . THR A 1 392 ? -9.095 -13.437 18.295 1.00 97.38 392 THR A O 1
ATOM 2738 N N . VAL A 1 393 ? -11.079 -12.493 18.761 1.00 97.31 393 VAL A N 1
ATOM 2739 C CA . VAL A 1 393 ? -10.818 -12.274 20.187 1.00 97.31 393 VAL A CA 1
ATOM 2740 C C . VAL A 1 393 ? -11.710 -13.227 20.970 1.00 97.31 393 VAL A C 1
ATOM 2742 O O . VAL A 1 393 ? -12.917 -13.277 20.737 1.00 97.31 393 VAL A O 1
ATOM 2745 N N . ALA A 1 394 ? -11.098 -13.996 21.864 1.00 95.94 394 ALA A N 1
ATOM 2746 C CA . ALA A 1 394 ? -11.777 -14.814 22.856 1.00 95.94 394 ALA A CA 1
ATOM 2747 C C . ALA A 1 394 ? -11.555 -14.223 24.250 1.00 95.94 394 ALA A C 1
ATOM 2749 O O . ALA A 1 394 ? -10.425 -13.836 24.553 1.00 95.94 394 ALA A O 1
ATOM 2750 N N . ASP A 1 395 ? -12.588 -14.182 25.080 1.00 94.62 395 ASP A N 1
ATOM 2751 C CA . ASP A 1 395 ? -12.471 -13.926 26.521 1.00 94.62 395 ASP A CA 1
ATOM 2752 C C . ASP A 1 395 ? -11.903 -15.152 27.278 1.00 94.62 395 ASP A C 1
ATOM 2754 O O . ASP A 1 395 ? -11.588 -16.191 26.675 1.00 94.62 395 ASP A O 1
ATOM 2758 N N . ARG A 1 396 ? -11.717 -15.036 28.602 1.00 91.06 396 ARG A N 1
ATOM 2759 C CA . ARG A 1 396 ? -11.205 -16.147 29.442 1.00 91.06 396 ARG A CA 1
ATOM 2760 C C . ARG A 1 396 ? -12.219 -17.279 29.602 1.00 91.06 396 ARG A C 1
ATOM 2762 O O . ARG A 1 396 ? -11.821 -18.426 29.807 1.00 91.06 396 ARG A O 1
ATOM 2769 N N . ASP A 1 397 ? -13.497 -16.961 29.448 1.00 89.50 397 ASP A N 1
ATOM 2770 C CA . ASP A 1 397 ? -14.639 -17.860 29.595 1.00 89.50 397 ASP A CA 1
ATOM 2771 C C . ASP A 1 397 ? -15.062 -18.485 28.245 1.00 89.50 397 ASP A C 1
ATOM 2773 O O . ASP A 1 397 ? -16.095 -19.152 28.130 1.00 89.50 397 ASP A O 1
ATOM 2777 N N . LEU A 1 398 ? -14.180 -18.359 27.244 1.00 87.44 398 LEU A N 1
ATOM 2778 C CA . LEU A 1 398 ? -14.185 -18.981 25.921 1.00 87.44 398 LEU A CA 1
ATOM 2779 C C . LEU A 1 398 ? -15.248 -18.484 24.932 1.00 87.44 398 LEU A C 1
ATOM 2781 O O . LEU A 1 398 ? -15.312 -19.055 23.832 1.00 87.44 398 LEU A O 1
ATOM 2785 N N . ALA A 1 399 ? -16.029 -17.446 25.244 1.00 92.06 399 ALA A N 1
ATOM 2786 C CA . ALA A 1 399 ? -16.861 -16.804 24.231 1.00 92.06 399 ALA A CA 1
ATOM 2787 C C . ALA A 1 399 ? -15.994 -15.900 23.333 1.00 92.06 399 ALA A C 1
ATOM 2789 O O . ALA A 1 399 ? -14.839 -15.586 23.631 1.00 92.06 399 ALA A O 1
ATOM 2790 N N . LYS A 1 400 ? -16.462 -15.669 22.100 1.00 95.06 400 LYS A N 1
ATOM 2791 C CA . LYS A 1 400 ? -15.612 -15.160 21.013 1.00 95.06 400 LYS A CA 1
ATOM 2792 C C . LYS A 1 400 ? -16.392 -14.304 20.041 1.00 95.06 400 LYS A C 1
ATOM 2794 O O . LYS A 1 400 ? -17.539 -14.610 19.722 1.00 95.06 400 LYS A O 1
ATOM 2799 N N . SER A 1 401 ? -15.699 -13.338 19.459 1.00 97.06 401 SER A N 1
ATOM 2800 C CA . SER A 1 401 ? -16.129 -12.664 18.239 1.00 97.06 401 SER A CA 1
ATOM 2801 C C . SER A 1 401 ? -14.951 -12.467 17.301 1.00 97.06 401 SER A C 1
ATOM 2803 O O . SER A 1 401 ? -13.785 -12.593 17.687 1.00 97.06 401 SER A O 1
ATOM 2805 N N . SER A 1 402 ? -15.260 -12.169 16.047 1.00 96.44 402 SER A N 1
ATOM 2806 C CA . SER A 1 402 ? -14.266 -11.975 15.006 1.00 96.44 402 SER A CA 1
ATOM 2807 C C . SER A 1 402 ? -14.635 -10.833 14.078 1.00 96.44 402 SER A C 1
ATOM 2809 O O . SER A 1 402 ? -15.808 -10.627 13.774 1.00 96.44 402 SER A O 1
ATOM 2811 N N . SER A 1 403 ? -13.612 -10.164 13.565 1.00 97.69 403 SER A N 1
ATOM 2812 C CA . SER A 1 403 ? -13.706 -9.142 12.529 1.00 97.69 403 SER A CA 1
ATOM 2813 C C . SER A 1 403 ? -12.742 -9.488 11.398 1.00 97.69 403 SER A C 1
ATOM 2815 O O . SER A 1 403 ? -11.716 -10.135 11.629 1.00 97.69 403 SER A O 1
ATOM 2817 N N . THR A 1 404 ? -13.082 -9.094 10.174 1.00 97.19 404 THR A N 1
ATOM 2818 C CA . THR A 1 404 ? -12.309 -9.411 8.967 1.00 97.19 404 THR A CA 1
ATOM 2819 C C . THR A 1 404 ? -11.956 -8.155 8.188 1.00 97.19 404 THR A C 1
ATOM 2821 O O . THR A 1 404 ? -12.741 -7.207 8.147 1.00 97.19 404 THR A O 1
ATOM 2824 N N . ALA A 1 405 ? -10.804 -8.169 7.526 1.00 96.94 405 ALA A N 1
ATOM 2825 C CA . ALA A 1 405 ? -10.444 -7.187 6.512 1.00 96.94 405 ALA A CA 1
ATOM 2826 C C . ALA A 1 405 ? -9.738 -7.878 5.345 1.00 96.94 405 ALA A C 1
ATOM 2828 O O . ALA A 1 405 ? -8.865 -8.722 5.554 1.00 96.94 405 ALA A O 1
ATOM 2829 N N . ASP A 1 406 ? -10.122 -7.500 4.132 1.00 95.75 406 ASP A N 1
ATOM 2830 C CA . ASP A 1 406 ? -9.488 -7.978 2.910 1.00 95.75 406 ASP A CA 1
ATOM 2831 C C . ASP A 1 406 ? -8.266 -7.116 2.581 1.00 95.75 406 ASP A C 1
ATOM 2833 O O . ASP A 1 406 ? -8.285 -5.892 2.735 1.00 95.75 406 ASP A O 1
ATOM 2837 N N . LEU A 1 407 ? -7.205 -7.772 2.124 1.00 95.06 407 LEU A N 1
ATOM 2838 C CA . LEU A 1 407 ? -5.954 -7.172 1.687 1.00 95.06 407 LEU A CA 1
ATOM 2839 C C . LEU A 1 407 ? -5.614 -7.726 0.305 1.00 95.06 407 LEU A C 1
ATOM 2841 O O . LEU A 1 407 ? -5.654 -8.938 0.092 1.00 95.06 407 LEU A O 1
ATOM 2845 N N . ASP A 1 408 ? -5.250 -6.842 -0.618 1.00 91.56 408 ASP A N 1
ATOM 2846 C CA . ASP A 1 408 ? -4.699 -7.239 -1.910 1.00 91.56 408 ASP A CA 1
ATOM 2847 C C . ASP A 1 408 ? -3.168 -7.274 -1.810 1.00 91.56 408 ASP A C 1
ATOM 2849 O O . ASP A 1 408 ? -2.535 -6.260 -1.479 1.00 91.56 408 ASP A O 1
ATOM 2853 N N . VAL A 1 409 ? -2.584 -8.456 -2.028 1.00 91.25 409 VAL A N 1
ATOM 2854 C CA . VAL A 1 409 ? -1.133 -8.650 -2.097 1.00 91.25 409 VAL A CA 1
ATOM 2855 C C . VAL A 1 409 ? -0.733 -8.620 -3.566 1.00 91.25 409 VAL A C 1
ATOM 2857 O O . VAL A 1 409 ? -1.010 -9.547 -4.324 1.00 91.25 409 VAL A O 1
ATOM 2860 N N . LEU A 1 410 ? -0.079 -7.542 -3.974 1.00 86.00 410 LEU A N 1
ATOM 2861 C CA . LEU A 1 410 ? 0.403 -7.347 -5.335 1.00 86.00 410 LEU A CA 1
ATOM 2862 C C . LEU A 1 410 ? 1.633 -8.225 -5.594 1.00 86.00 410 LEU A C 1
ATOM 2864 O O . LEU A 1 410 ? 2.434 -8.458 -4.690 1.00 86.00 410 LEU A O 1
ATOM 2868 N N . ALA A 1 411 ? 1.806 -8.677 -6.834 1.00 83.25 411 ALA A N 1
ATOM 2869 C CA . ALA A 1 411 ? 3.036 -9.345 -7.243 1.00 83.25 411 ALA A CA 1
ATOM 2870 C C . ALA A 1 411 ? 4.192 -8.345 -7.323 1.00 83.25 411 ALA A C 1
ATOM 2872 O O . ALA A 1 411 ? 4.028 -7.220 -7.805 1.00 83.25 411 ALA A O 1
ATOM 2873 N N . SER A 1 412 ? 5.365 -8.763 -6.861 1.00 82.62 412 SER A N 1
ATOM 2874 C CA . SER A 1 412 ? 6.618 -8.100 -7.178 1.00 82.62 412 SER A CA 1
ATOM 2875 C C . SER A 1 412 ? 6.914 -8.286 -8.661 1.00 82.62 412 SER A C 1
ATOM 2877 O O . SER A 1 412 ? 6.903 -9.394 -9.187 1.00 82.62 412 SER A O 1
ATOM 2879 N N . ASN A 1 413 ? 7.156 -7.161 -9.329 1.00 84.94 413 ASN A N 1
ATOM 2880 C CA . ASN A 1 413 ? 7.686 -7.125 -10.684 1.00 84.94 413 ASN A CA 1
ATOM 2881 C C . ASN A 1 413 ? 9.074 -7.783 -10.708 1.00 84.94 413 ASN A C 1
ATOM 2883 O O . ASN A 1 413 ? 9.844 -7.602 -9.758 1.00 84.94 413 ASN A O 1
ATOM 2887 N N . HIS A 1 414 ? 9.432 -8.465 -11.790 1.00 87.38 414 HIS A N 1
ATOM 2888 C CA . HIS A 1 414 ? 10.770 -8.986 -12.045 1.00 87.38 414 HIS A CA 1
ATOM 2889 C C . HIS A 1 414 ? 11.422 -8.194 -13.177 1.00 87.38 414 HIS A C 1
ATOM 2891 O O . HIS A 1 414 ? 10.762 -7.746 -14.101 1.00 87.38 414 HIS A O 1
ATOM 2897 N N . ALA A 1 415 ? 12.741 -8.003 -13.105 1.00 89.31 415 ALA A N 1
ATOM 2898 C CA . ALA A 1 415 ? 13.462 -7.411 -14.228 1.00 89.31 415 ALA A CA 1
ATOM 2899 C C . ALA A 1 415 ? 13.489 -8.408 -15.405 1.00 89.31 415 ALA A C 1
ATOM 2901 O O . ALA A 1 415 ? 13.621 -9.613 -15.145 1.00 89.31 415 ALA A O 1
ATOM 2902 N N . PRO A 1 416 ? 13.492 -7.945 -16.671 1.00 93.00 416 PRO A N 1
ATOM 2903 C CA . PRO A 1 416 ? 13.637 -8.840 -17.810 1.00 93.00 416 PRO A CA 1
ATOM 2904 C C . PRO A 1 416 ? 14.956 -9.621 -17.720 1.00 93.00 416 PRO A C 1
ATOM 2906 O O . PRO A 1 416 ? 15.970 -9.117 -17.231 1.00 93.00 416 PRO A O 1
ATOM 2909 N N . ALA A 1 417 ? 14.962 -10.859 -18.197 1.00 93.25 417 ALA A N 1
ATOM 2910 C CA . ALA A 1 417 ? 16.076 -11.796 -18.093 1.00 93.25 417 ALA A CA 1
ATOM 2911 C C . ALA A 1 417 ? 16.533 -12.298 -19.475 1.00 93.25 417 ALA A C 1
ATOM 2913 O O . ALA A 1 417 ? 16.017 -11.888 -20.513 1.00 93.25 417 ALA A O 1
ATOM 2914 N N . ASP A 1 418 ? 17.567 -13.145 -19.493 1.00 94.69 418 ASP A N 1
ATOM 2915 C CA . ASP A 1 418 ? 18.089 -13.830 -20.689 1.00 94.69 418 ASP A CA 1
ATOM 2916 C C . ASP A 1 418 ? 18.346 -12.933 -21.921 1.00 94.69 418 ASP A C 1
ATOM 2918 O O . ASP A 1 418 ? 18.224 -13.381 -23.062 1.00 94.69 418 ASP A O 1
ATOM 2922 N N . LEU A 1 419 ? 18.721 -11.663 -21.702 1.00 96.50 419 LEU A N 1
ATOM 2923 C CA . LEU A 1 419 ? 18.965 -10.695 -22.773 1.00 96.50 419 LEU A CA 1
ATOM 2924 C C . LEU A 1 419 ? 20.075 -11.177 -23.723 1.00 96.50 419 LEU A C 1
ATOM 2926 O O . LEU A 1 419 ? 21.262 -11.170 -23.387 1.00 96.50 419 LEU A O 1
ATOM 2930 N N . ALA A 1 420 ? 19.679 -11.521 -24.945 1.00 95.56 420 ALA A N 1
ATOM 2931 C CA . ALA A 1 420 ? 20.552 -11.841 -26.060 1.00 95.56 420 ALA A CA 1
ATOM 2932 C C . ALA A 1 420 ? 20.514 -10.710 -27.097 1.00 95.56 420 ALA A C 1
ATOM 2934 O O . ALA A 1 420 ? 19.443 -10.260 -27.510 1.00 95.56 420 ALA A O 1
ATOM 2935 N N . VAL A 1 421 ? 21.701 -10.267 -27.521 1.00 95.94 421 VAL A N 1
ATOM 2936 C CA . VAL A 1 421 ? 21.895 -9.176 -28.485 1.00 95.94 421 VAL A CA 1
ATOM 2937 C C . VAL A 1 421 ? 22.857 -9.642 -29.577 1.00 95.94 421 VAL A C 1
ATOM 2939 O O . VAL A 1 421 ? 24.012 -9.970 -29.297 1.00 95.94 421 VAL A O 1
ATOM 2942 N N . GLY A 1 422 ? 22.391 -9.673 -30.824 1.00 92.69 422 GLY A N 1
ATOM 2943 C CA . GLY A 1 422 ? 23.157 -10.112 -31.989 1.00 92.69 422 GLY A CA 1
ATOM 2944 C C . GLY A 1 422 ? 23.149 -9.075 -33.109 1.00 92.69 422 GLY A C 1
ATOM 2945 O O . GLY A 1 422 ? 22.135 -8.443 -33.369 1.00 92.69 422 GLY A O 1
ATOM 2946 N N . ALA A 1 423 ? 24.282 -8.907 -33.785 1.00 91.81 423 ALA A N 1
ATOM 2947 C CA . ALA A 1 423 ? 24.395 -8.113 -35.004 1.00 91.81 423 ALA A CA 1
ATOM 2948 C C . ALA A 1 423 ? 25.544 -8.654 -35.865 1.00 91.81 423 ALA A C 1
ATOM 2950 O O . ALA A 1 423 ? 26.471 -9.289 -35.354 1.00 91.81 423 ALA A O 1
ATOM 2951 N N . THR A 1 424 ? 25.496 -8.410 -37.173 1.00 85.81 424 THR A N 1
ATOM 2952 C CA . THR A 1 424 ? 26.524 -8.867 -38.121 1.00 85.81 424 THR A CA 1
ATOM 2953 C C . THR A 1 424 ? 27.492 -7.751 -38.505 1.00 85.81 424 THR A C 1
ATOM 2955 O O . THR A 1 424 ? 27.103 -6.587 -38.609 1.00 85.81 424 THR A O 1
ATOM 2958 N N . ALA A 1 425 ? 28.748 -8.124 -38.771 1.00 85.38 425 ALA A N 1
ATOM 2959 C CA . ALA A 1 425 ? 29.736 -7.240 -39.386 1.00 85.38 425 ALA A CA 1
ATOM 2960 C C . ALA A 1 425 ? 29.336 -6.853 -40.822 1.00 85.38 425 ALA A C 1
ATOM 2962 O O . ALA A 1 425 ? 28.618 -7.593 -41.500 1.00 85.38 425 ALA A O 1
ATOM 2963 N N . LEU A 1 426 ? 29.814 -5.694 -41.277 1.00 91.19 426 LEU A N 1
ATOM 2964 C CA . LEU A 1 426 ? 29.390 -5.054 -42.524 1.00 91.19 426 LEU A CA 1
ATOM 2965 C C . LEU A 1 426 ? 30.498 -4.207 -43.165 1.00 91.19 426 LEU A C 1
ATOM 2967 O O . LEU A 1 426 ? 31.572 -3.998 -42.599 1.00 91.19 426 LEU A O 1
ATOM 2971 N N . LEU A 1 427 ? 30.217 -3.730 -44.373 1.00 89.06 427 LEU A N 1
ATOM 2972 C CA . LEU A 1 427 ? 30.989 -2.699 -45.062 1.00 89.06 427 LEU A CA 1
ATOM 2973 C C . LEU A 1 427 ? 30.438 -1.320 -44.681 1.00 89.06 427 LEU A C 1
ATOM 2975 O O . LEU A 1 427 ? 29.221 -1.186 -44.544 1.00 89.06 427 LEU A O 1
ATOM 2979 N N . GLU A 1 428 ? 31.289 -0.309 -44.519 1.00 88.25 428 GLU A N 1
ATOM 2980 C CA . GLU A 1 428 ? 30.836 1.050 -44.195 1.00 88.25 428 GLU A CA 1
ATOM 2981 C C . GLU A 1 428 ? 29.865 1.620 -45.252 1.00 88.25 428 GLU A C 1
ATOM 2983 O O . GLU A 1 428 ? 29.843 1.211 -46.416 1.00 88.25 428 GLU A O 1
ATOM 2988 N N . GLY A 1 429 ? 28.977 2.511 -44.815 1.00 83.88 429 GLY A N 1
ATOM 2989 C CA . GLY A 1 429 ? 27.771 2.895 -45.552 1.00 83.88 429 GLY A CA 1
ATOM 2990 C C . GLY A 1 429 ? 26.684 1.807 -45.587 1.00 83.88 429 GLY A C 1
ATOM 2991 O O . GLY A 1 429 ? 25.575 2.069 -46.054 1.00 83.88 429 GLY A O 1
ATOM 2992 N N . GLY A 1 430 ? 26.969 0.598 -45.094 1.00 86.69 430 GLY A N 1
ATOM 2993 C CA . GLY A 1 430 ? 26.021 -0.504 -44.956 1.00 86.69 430 GLY A CA 1
ATOM 2994 C C . GLY A 1 430 ? 25.176 -0.427 -43.682 1.00 86.69 430 GLY A C 1
ATOM 2995 O O . GLY A 1 430 ? 25.562 0.183 -42.682 1.00 86.69 430 GLY A O 1
ATOM 2996 N N . SER A 1 431 ? 24.018 -1.090 -43.715 1.00 89.38 431 SER A N 1
ATOM 2997 C CA . SER A 1 431 ? 23.109 -1.184 -42.570 1.00 89.38 431 SER A CA 1
ATOM 2998 C C . SER A 1 431 ? 23.186 -2.553 -41.889 1.00 89.38 431 SER A C 1
ATOM 3000 O O . SER A 1 431 ? 23.215 -3.583 -42.564 1.00 89.38 431 SER A O 1
ATOM 3002 N N . THR A 1 432 ? 23.211 -2.558 -40.554 1.00 90.56 432 THR A N 1
ATOM 3003 C CA . THR A 1 432 ? 23.059 -3.759 -39.722 1.00 90.56 432 THR A CA 1
ATOM 3004 C C . THR A 1 432 ? 21.627 -3.886 -39.220 1.00 90.56 432 THR A C 1
ATOM 3006 O O . THR A 1 432 ? 20.919 -2.890 -39.079 1.00 90.56 432 THR A O 1
ATOM 3009 N N . THR A 1 433 ? 21.226 -5.111 -38.892 1.00 92.50 433 THR A N 1
ATOM 3010 C CA . THR A 1 433 ? 20.045 -5.390 -38.066 1.00 92.50 433 THR A CA 1
ATOM 3011 C C . THR A 1 433 ? 20.534 -5.875 -36.705 1.00 92.50 433 THR A C 1
ATOM 3013 O O . THR A 1 433 ? 21.443 -6.705 -36.643 1.00 92.50 433 THR A O 1
ATOM 3016 N N . LEU A 1 434 ? 19.972 -5.328 -35.629 1.00 95.81 434 LEU A N 1
ATOM 3017 C CA . LEU A 1 434 ? 20.292 -5.692 -34.253 1.00 95.81 434 LEU A CA 1
ATOM 3018 C C . LEU A 1 434 ? 19.178 -6.577 -33.703 1.00 95.81 434 LEU A C 1
ATOM 3020 O O . LEU A 1 434 ? 18.141 -6.070 -33.290 1.00 95.81 434 LEU A O 1
ATOM 3024 N N . ASP A 1 435 ? 19.390 -7.884 -33.684 1.00 95.94 435 ASP A N 1
ATOM 3025 C CA . ASP A 1 435 ? 18.440 -8.818 -33.094 1.00 95.94 435 ASP A CA 1
ATOM 3026 C C . ASP A 1 435 ? 18.551 -8.763 -31.567 1.00 95.94 435 ASP A C 1
ATOM 3028 O O . ASP A 1 435 ? 19.573 -9.133 -30.982 1.00 95.94 435 ASP A O 1
ATOM 3032 N N . VAL A 1 436 ? 17.485 -8.290 -30.922 1.00 97.25 436 VAL A N 1
ATOM 3033 C CA . VAL A 1 436 ? 17.332 -8.222 -29.467 1.00 97.25 436 VAL A CA 1
ATOM 3034 C C . VAL A 1 436 ? 16.226 -9.183 -29.052 1.00 97.25 436 VAL A C 1
ATOM 3036 O O . VAL A 1 436 ? 15.106 -9.107 -29.557 1.00 97.25 436 VAL A O 1
ATOM 3039 N N . SER A 1 437 ? 16.515 -10.063 -28.097 1.00 96.69 437 SER A N 1
ATOM 3040 C CA . SER A 1 437 ? 15.516 -10.937 -27.472 1.00 96.69 437 SER A CA 1
ATOM 3041 C C . SER A 1 437 ? 15.803 -11.112 -25.986 1.00 96.69 437 SER A C 1
ATOM 3043 O O . SER A 1 437 ? 16.959 -11.065 -25.574 1.00 96.69 437 SER A O 1
ATOM 3045 N N . PHE A 1 438 ? 14.754 -11.288 -25.193 1.00 96.94 438 PHE A N 1
ATOM 3046 C CA . PHE A 1 438 ? 14.827 -11.466 -23.745 1.00 96.94 438 PHE A CA 1
ATOM 3047 C C . PHE A 1 438 ? 13.664 -12.348 -23.259 1.00 96.94 438 PHE A C 1
ATOM 3049 O O . PHE A 1 438 ? 12.778 -12.728 -24.034 1.00 96.94 438 PHE A O 1
ATOM 3056 N N . THR A 1 439 ? 13.672 -12.686 -21.976 1.00 95.50 439 THR A N 1
ATOM 3057 C CA . THR A 1 439 ? 12.557 -13.313 -21.258 1.00 95.50 439 THR A CA 1
ATOM 3058 C C . THR A 1 439 ? 12.020 -12.352 -20.204 1.00 95.50 439 THR A C 1
ATOM 3060 O O . THR A 1 439 ? 12.719 -11.443 -19.764 1.00 95.50 439 THR A O 1
ATOM 3063 N N . ASP A 1 440 ? 10.765 -12.531 -19.812 1.00 93.44 440 ASP A N 1
ATOM 3064 C CA . ASP A 1 440 ? 10.144 -11.780 -18.725 1.00 93.44 440 ASP A CA 1
ATOM 3065 C C . ASP A 1 440 ? 9.175 -12.708 -17.976 1.00 93.44 440 ASP A C 1
ATOM 3067 O O . ASP A 1 440 ? 8.598 -13.615 -18.591 1.00 93.44 440 ASP A O 1
ATOM 3071 N N . ALA A 1 441 ? 9.050 -12.542 -16.659 1.00 88.50 441 ALA A N 1
ATOM 3072 C CA . ALA A 1 441 ? 8.133 -13.331 -15.840 1.00 88.50 441 ALA A CA 1
ATOM 3073 C C . ALA A 1 441 ? 6.692 -12.800 -15.952 1.00 88.50 441 ALA A C 1
ATOM 3075 O O . ALA A 1 441 ? 5.731 -13.579 -15.972 1.00 88.50 441 ALA A O 1
ATOM 3076 N N . GLU A 1 442 ? 6.540 -11.487 -16.104 1.00 88.62 442 GLU A N 1
ATOM 3077 C CA . GLU A 1 442 ? 5.272 -10.788 -16.201 1.00 88.62 442 GLU A CA 1
ATOM 3078 C C . GLU A 1 442 ? 4.816 -10.728 -17.670 1.00 88.62 442 GLU A C 1
ATOM 3080 O O . GLU A 1 442 ? 5.046 -9.779 -18.412 1.00 88.62 442 GLU A O 1
ATOM 3085 N N . VAL A 1 443 ? 4.086 -11.756 -18.118 1.00 82.06 443 VAL A N 1
ATOM 3086 C CA . VAL A 1 443 ? 3.589 -11.871 -19.512 1.00 82.06 443 VAL A CA 1
ATOM 3087 C C . VAL A 1 443 ? 2.671 -10.726 -19.983 1.00 82.06 443 VAL A C 1
ATOM 3089 O O . VAL A 1 443 ? 2.306 -10.669 -21.158 1.00 82.06 443 VAL A O 1
ATOM 3092 N N . THR A 1 444 ? 2.250 -9.845 -19.075 1.00 85.00 444 THR A N 1
ATOM 3093 C CA . THR A 1 444 ? 1.449 -8.645 -19.351 1.00 85.00 444 THR A CA 1
ATOM 3094 C C . THR A 1 444 ? 2.275 -7.373 -19.509 1.00 85.00 444 THR A C 1
ATOM 3096 O O . THR A 1 444 ? 1.712 -6.354 -19.914 1.00 85.00 444 THR A O 1
ATOM 3099 N N . ASP A 1 445 ? 3.573 -7.408 -19.210 1.00 89.88 445 ASP A N 1
ATOM 3100 C CA . ASP A 1 445 ? 4.403 -6.212 -19.185 1.00 89.88 445 ASP A CA 1
ATOM 3101 C C . ASP A 1 445 ? 4.751 -5.698 -20.579 1.00 89.88 445 ASP A C 1
ATOM 3103 O O . ASP A 1 445 ? 4.938 -6.453 -21.539 1.00 89.88 445 ASP A O 1
ATOM 3107 N N . THR A 1 446 ? 4.782 -4.371 -20.679 1.00 94.00 446 THR A N 1
ATOM 3108 C CA . THR A 1 446 ? 5.238 -3.615 -21.848 1.00 94.00 446 THR A CA 1
ATOM 3109 C C . THR A 1 446 ? 6.691 -3.229 -21.650 1.00 94.00 446 THR A C 1
ATOM 3111 O O . THR A 1 446 ? 7.029 -2.690 -20.599 1.00 94.00 446 THR A O 1
ATOM 3114 N N . HIS A 1 447 ? 7.524 -3.381 -22.674 1.00 96.19 447 HIS A N 1
ATOM 3115 C CA . HIS A 1 447 ? 8.959 -3.122 -22.551 1.00 96.19 447 HIS A CA 1
ATOM 3116 C C . HIS A 1 447 ? 9.407 -1.920 -23.373 1.00 96.19 447 HIS A C 1
ATOM 3118 O O . HIS A 1 447 ? 8.830 -1.590 -24.406 1.00 96.19 447 HIS A O 1
ATOM 3124 N N . THR A 1 448 ? 10.485 -1.277 -22.945 1.00 97.31 448 THR A N 1
ATOM 3125 C CA . THR A 1 448 ? 11.206 -0.265 -23.717 1.00 97.31 448 THR A CA 1
ATOM 3126 C C . THR A 1 448 ? 12.642 -0.726 -23.915 1.00 97.31 448 THR A C 1
ATOM 3128 O O . THR A 1 448 ? 13.381 -0.911 -22.952 1.00 97.31 448 THR A O 1
ATOM 3131 N N . VAL A 1 449 ? 13.046 -0.897 -25.172 1.00 97.69 449 VAL A N 1
ATOM 3132 C CA . VAL A 1 449 ? 14.410 -1.261 -25.566 1.00 97.69 449 VAL A CA 1
ATOM 3133 C C . VAL A 1 449 ? 15.147 0.015 -25.961 1.00 97.69 449 VAL A C 1
ATOM 3135 O O . VAL A 1 449 ? 14.906 0.563 -27.035 1.00 97.69 449 VAL A O 1
ATOM 3138 N N . ALA A 1 450 ? 16.018 0.513 -25.088 1.00 97.44 450 ALA A N 1
ATOM 3139 C CA . ALA A 1 450 ? 16.911 1.634 -25.363 1.00 97.44 450 ALA A CA 1
ATOM 3140 C C . ALA A 1 450 ? 18.238 1.121 -25.938 1.00 97.44 450 ALA A C 1
ATOM 3142 O O . ALA A 1 450 ? 18.823 0.175 -25.411 1.00 97.44 450 ALA A O 1
ATOM 3143 N N . ILE A 1 451 ? 18.716 1.746 -27.014 1.00 97.88 451 ILE A N 1
ATOM 3144 C CA . ILE A 1 451 ? 19.886 1.301 -27.778 1.00 97.88 451 ILE A CA 1
ATOM 3145 C C . ILE A 1 451 ? 20.849 2.472 -27.934 1.00 97.88 451 ILE A C 1
ATOM 3147 O O . ILE A 1 451 ? 20.440 3.574 -28.300 1.00 97.88 451 ILE A O 1
ATOM 3151 N N . THR A 1 452 ? 22.139 2.234 -27.708 1.00 97.12 452 THR A N 1
ATOM 3152 C CA . THR A 1 452 ? 23.207 3.145 -28.126 1.00 97.12 452 THR A CA 1
ATOM 3153 C C . THR A 1 452 ? 24.087 2.422 -29.137 1.00 97.12 452 THR A C 1
ATOM 3155 O O . THR A 1 452 ? 24.593 1.334 -28.869 1.00 97.12 452 THR A O 1
ATOM 3158 N N . TRP A 1 453 ? 24.251 2.998 -30.327 1.00 95.12 453 TRP A N 1
ATOM 3159 C CA . TRP A 1 453 ? 24.887 2.311 -31.457 1.00 95.12 453 TRP A CA 1
ATOM 3160 C C . TRP A 1 453 ? 26.419 2.376 -31.442 1.00 95.12 453 TRP A C 1
ATOM 3162 O O . TRP A 1 453 ? 27.069 1.759 -32.281 1.00 95.12 453 TRP A O 1
ATOM 3172 N N . GLY A 1 454 ? 27.014 3.096 -30.487 1.00 92.88 454 GLY A N 1
ATOM 3173 C CA . GLY A 1 454 ? 28.466 3.221 -30.316 1.00 92.88 454 GLY A CA 1
ATOM 3174 C C . GLY A 1 454 ? 29.140 4.289 -31.188 1.00 92.88 454 GLY A C 1
ATOM 3175 O O . GLY A 1 454 ? 30.290 4.632 -30.932 1.00 92.88 454 GLY A O 1
ATOM 3176 N N . ASP A 1 455 ? 28.436 4.855 -32.169 1.00 90.62 455 ASP A N 1
ATOM 3177 C CA . ASP A 1 455 ? 28.866 5.980 -33.022 1.00 90.62 455 ASP A CA 1
ATOM 3178 C C . ASP A 1 455 ? 28.324 7.350 -32.554 1.00 90.62 455 ASP A C 1
ATOM 3180 O O . ASP A 1 455 ? 28.640 8.389 -33.131 1.00 90.62 455 ASP A O 1
ATOM 3184 N N . GLY A 1 456 ? 27.518 7.352 -31.488 1.00 90.56 456 GLY A N 1
ATOM 3185 C CA . GLY A 1 456 ? 26.822 8.524 -30.953 1.00 90.56 456 GLY A CA 1
ATOM 3186 C C . GLY A 1 456 ? 25.325 8.566 -31.273 1.00 90.56 456 GLY A C 1
ATOM 3187 O O . GLY A 1 456 ? 24.616 9.363 -30.659 1.00 90.56 456 GLY A O 1
ATOM 3188 N N . ALA A 1 457 ? 24.823 7.703 -32.162 1.00 93.44 457 ALA A N 1
ATOM 3189 C CA . ALA A 1 457 ? 23.392 7.527 -32.380 1.00 93.44 457 ALA A CA 1
ATOM 3190 C C . ALA A 1 457 ? 22.744 6.702 -31.253 1.00 93.44 457 ALA A C 1
ATOM 3192 O O . ALA A 1 457 ? 23.363 5.820 -30.645 1.00 93.44 457 ALA A O 1
ATOM 3193 N N . THR A 1 458 ? 21.468 6.983 -30.991 1.00 95.69 458 THR A N 1
ATOM 3194 C CA . THR A 1 458 ? 20.659 6.297 -29.977 1.00 95.69 458 THR A CA 1
ATOM 3195 C C . THR A 1 458 ? 19.237 6.103 -30.474 1.00 95.69 458 THR A C 1
ATOM 3197 O O . THR A 1 458 ? 18.652 7.059 -30.982 1.00 95.69 458 THR A O 1
ATOM 3200 N N . ASP A 1 459 ? 18.665 4.929 -30.228 1.00 96.44 459 ASP A N 1
ATOM 3201 C CA . ASP A 1 459 ? 17.277 4.601 -30.553 1.00 96.44 459 ASP A CA 1
ATOM 3202 C C . ASP A 1 459 ? 16.505 4.103 -29.329 1.00 96.44 459 ASP A C 1
ATOM 3204 O O . ASP A 1 459 ? 17.074 3.729 -28.300 1.00 96.44 459 ASP A O 1
ATOM 3208 N N . SER A 1 460 ? 15.180 4.091 -29.452 1.00 95.50 460 SER A N 1
ATOM 3209 C CA . SER A 1 460 ? 14.280 3.501 -28.468 1.00 95.50 460 SER A CA 1
ATOM 3210 C C . SER A 1 460 ? 13.113 2.812 -29.168 1.00 95.50 460 SER A C 1
ATOM 3212 O O . SER A 1 460 ? 12.463 3.406 -30.031 1.00 95.50 460 SER A O 1
ATOM 3214 N N . VAL A 1 461 ? 12.840 1.562 -28.794 1.00 97.25 461 VAL A N 1
ATOM 3215 C CA . VAL A 1 461 ? 11.710 0.775 -29.300 1.00 97.25 461 VAL A CA 1
ATOM 3216 C C . VAL A 1 461 ? 10.782 0.426 -28.143 1.00 97.25 461 VAL A C 1
ATOM 3218 O O . VAL A 1 461 ? 11.188 -0.264 -27.211 1.00 97.25 461 VAL A O 1
ATOM 3221 N N . ALA A 1 462 ? 9.528 0.873 -28.216 1.00 96.31 462 ALA A N 1
ATOM 3222 C CA . ALA A 1 462 ? 8.476 0.445 -27.298 1.00 96.31 462 ALA A CA 1
ATOM 3223 C C . ALA A 1 462 ? 7.830 -0.857 -27.799 1.00 96.31 462 ALA A C 1
ATOM 3225 O O . ALA A 1 462 ? 7.459 -0.964 -28.970 1.00 96.31 462 ALA A O 1
ATOM 3226 N N . LEU A 1 463 ? 7.681 -1.828 -26.904 1.00 96.12 463 LEU A N 1
ATOM 3227 C CA . LEU A 1 463 ? 7.103 -3.145 -27.140 1.00 96.12 463 LEU A CA 1
ATOM 3228 C C . LEU A 1 463 ? 5.782 -3.270 -26.372 1.00 96.12 463 LEU A C 1
ATOM 3230 O O . LEU A 1 463 ? 5.650 -2.828 -25.231 1.00 96.12 463 LEU A O 1
ATOM 3234 N N . ALA A 1 464 ? 4.777 -3.846 -27.030 1.00 93.69 464 ALA A N 1
ATOM 3235 C CA . ALA A 1 464 ? 3.472 -4.088 -26.423 1.00 93.69 464 ALA A CA 1
ATOM 3236 C C . ALA A 1 464 ? 3.532 -5.231 -25.392 1.00 93.69 464 ALA A C 1
ATOM 3238 O O . ALA A 1 464 ? 4.477 -6.016 -25.394 1.00 93.69 464 ALA A O 1
ATOM 3239 N N . ALA A 1 465 ? 2.488 -5.337 -24.564 1.00 90.44 465 ALA A N 1
ATOM 3240 C CA . ALA A 1 465 ? 2.340 -6.375 -23.544 1.00 90.44 465 ALA A CA 1
ATOM 3241 C C . ALA A 1 465 ? 2.713 -7.779 -24.065 1.00 90.44 465 ALA A C 1
ATOM 3243 O O . ALA A 1 465 ? 2.102 -8.266 -25.024 1.00 90.44 465 ALA A O 1
ATOM 3244 N N . GLY A 1 466 ? 3.710 -8.411 -23.441 1.00 87.12 466 GLY A N 1
ATOM 3245 C CA . GLY A 1 466 ? 4.167 -9.769 -23.761 1.00 87.12 466 GLY A CA 1
ATOM 3246 C C . GLY A 1 466 ? 5.032 -9.913 -25.024 1.00 87.12 466 GLY A C 1
ATOM 3247 O O . GLY A 1 466 ? 5.280 -11.038 -25.461 1.00 87.12 466 GLY A O 1
ATOM 3248 N N . ALA A 1 467 ? 5.494 -8.819 -25.640 1.00 94.12 467 ALA A N 1
ATOM 3249 C CA . ALA A 1 467 ? 6.408 -8.864 -26.784 1.00 94.12 467 ALA A CA 1
ATOM 3250 C C . ALA A 1 467 ? 7.878 -8.762 -26.336 1.00 94.12 467 ALA A C 1
ATOM 3252 O O . ALA A 1 467 ? 8.341 -7.689 -25.963 1.00 94.12 467 ALA A O 1
ATOM 3253 N N . THR A 1 468 ? 8.634 -9.862 -26.436 1.00 95.19 468 THR A N 1
ATOM 3254 C CA . THR A 1 468 ? 9.997 -9.968 -25.869 1.00 95.19 468 THR A CA 1
ATOM 3255 C C . THR A 1 468 ? 11.142 -9.976 -26.898 1.00 95.19 468 THR A C 1
ATOM 3257 O O . THR A 1 468 ? 12.232 -10.495 -26.643 1.00 95.19 468 THR A O 1
ATOM 3260 N N . SER A 1 469 ? 10.914 -9.432 -28.100 1.00 95.44 469 SER A N 1
ATOM 3261 C CA . SER A 1 469 ? 11.949 -9.335 -29.145 1.00 95.44 469 SER A CA 1
ATOM 3262 C C . SER A 1 469 ? 11.739 -8.163 -30.106 1.00 95.44 469 SER A C 1
ATOM 3264 O O . SER A 1 469 ? 10.612 -7.713 -30.317 1.00 95.44 469 SER A O 1
ATOM 3266 N N . THR A 1 470 ? 12.832 -7.670 -30.694 1.00 97.25 470 THR A N 1
ATOM 3267 C CA . THR A 1 470 ? 12.830 -6.627 -31.731 1.00 97.25 470 THR A CA 1
ATOM 3268 C C . THR A 1 470 ? 14.093 -6.692 -32.596 1.00 97.25 470 THR A C 1
ATOM 3270 O O . THR A 1 470 ? 15.134 -7.153 -32.132 1.00 97.25 470 THR A O 1
ATOM 3273 N N . SER A 1 471 ? 14.003 -6.203 -33.837 1.00 95.62 471 SER A N 1
ATOM 3274 C CA . SER A 1 471 ? 15.100 -6.199 -34.821 1.00 95.62 471 SER A CA 1
ATOM 3275 C C . SER A 1 471 ? 15.262 -4.819 -35.497 1.00 95.62 471 SER A C 1
ATOM 3277 O O . SER A 1 471 ? 14.988 -4.685 -36.693 1.00 95.62 471 SER A O 1
ATOM 3279 N N . PRO A 1 472 ? 15.629 -3.750 -34.759 1.00 95.62 472 PRO A N 1
ATOM 3280 C CA . PRO A 1 472 ? 15.894 -2.430 -35.334 1.00 95.62 472 PRO A CA 1
ATOM 3281 C C . PRO A 1 472 ? 17.141 -2.417 -36.229 1.00 95.62 472 PRO A C 1
ATOM 3283 O O . PRO A 1 472 ? 18.045 -3.243 -36.096 1.00 95.62 472 PRO A O 1
ATOM 3286 N N . THR A 1 473 ? 17.195 -1.442 -37.137 1.00 94.50 473 THR A N 1
ATOM 3287 C CA . THR A 1 473 ? 18.249 -1.309 -38.153 1.00 94.50 473 THR A CA 1
ATOM 3288 C C . THR A 1 473 ? 18.993 0.012 -38.029 1.00 94.50 473 THR A C 1
ATOM 3290 O O . THR A 1 473 ? 18.350 1.053 -37.911 1.00 94.50 473 THR A O 1
ATOM 3293 N N . HIS A 1 474 ? 20.318 -0.011 -38.170 1.00 94.12 474 HIS A N 1
ATOM 3294 C CA . HIS A 1 474 ? 21.173 1.187 -38.153 1.00 94.12 474 HIS A CA 1
ATOM 3295 C C . HIS A 1 474 ? 22.213 1.152 -39.270 1.00 94.12 474 HIS A C 1
ATOM 3297 O O . HIS A 1 474 ? 22.497 0.078 -39.797 1.00 94.12 474 HIS A O 1
ATOM 3303 N N . THR A 1 475 ? 22.782 2.300 -39.639 1.00 92.44 475 THR A N 1
ATOM 3304 C CA . THR A 1 475 ? 23.764 2.437 -40.729 1.00 92.44 475 THR A CA 1
ATOM 3305 C C . THR A 1 475 ? 25.031 3.107 -40.219 1.00 92.44 475 THR A C 1
ATOM 3307 O O . THR A 1 475 ? 24.996 4.268 -39.820 1.00 92.44 475 THR A O 1
ATOM 3310 N N . TYR A 1 476 ? 26.162 2.405 -40.302 1.00 91.25 476 TYR A N 1
ATOM 3311 C CA . TYR A 1 476 ? 27.467 2.954 -39.935 1.00 91.25 476 TYR A CA 1
ATOM 3312 C C . TYR A 1 476 ? 28.139 3.551 -41.167 1.00 91.25 476 TYR A C 1
ATOM 3314 O O . TYR A 1 476 ? 28.493 2.828 -42.096 1.00 91.25 476 TYR A O 1
ATOM 3322 N N . LEU A 1 477 ? 28.296 4.875 -41.187 1.00 86.88 477 LEU A N 1
ATOM 3323 C CA . LEU A 1 477 ? 28.844 5.622 -42.329 1.00 86.88 477 LEU A CA 1
ATOM 3324 C C . LEU A 1 477 ? 30.378 5.594 -42.423 1.00 86.88 477 LEU A C 1
ATOM 3326 O O . LEU A 1 477 ? 30.921 6.038 -43.426 1.00 86.88 477 LEU A O 1
ATOM 3330 N N . GLU A 1 478 ? 31.055 5.080 -41.398 1.00 87.19 478 GLU A N 1
ATOM 3331 C CA . GLU A 1 478 ? 32.514 5.025 -41.298 1.00 87.19 478 GLU A CA 1
ATOM 3332 C C . GLU A 1 478 ? 32.957 3.620 -40.867 1.00 87.19 478 GLU A C 1
ATOM 3334 O O . GLU A 1 478 ? 32.227 2.897 -40.182 1.00 87.19 478 GLU A O 1
ATOM 3339 N N . THR A 1 479 ? 34.177 3.240 -41.230 1.00 89.94 479 THR A N 1
ATOM 3340 C CA . THR A 1 479 ? 34.860 2.057 -40.709 1.00 89.94 479 THR A CA 1
ATOM 3341 C C . THR A 1 479 ? 35.165 2.199 -39.214 1.00 89.94 479 THR A C 1
ATOM 3343 O O . THR A 1 479 ? 35.557 3.259 -38.717 1.00 89.94 479 THR A O 1
ATOM 3346 N N . GLY A 1 480 ? 35.007 1.108 -38.466 1.00 89.69 480 GLY A N 1
ATOM 3347 C CA . GLY A 1 480 ? 35.181 1.113 -37.019 1.00 89.69 480 GLY A CA 1
ATOM 3348 C C . GLY A 1 480 ? 34.680 -0.157 -36.339 1.00 89.69 480 GLY A C 1
ATOM 3349 O O . GLY A 1 480 ? 34.053 -1.022 -36.946 1.00 89.69 480 GLY A O 1
ATOM 3350 N N . THR A 1 481 ? 34.963 -0.281 -35.043 1.00 92.56 481 THR A N 1
ATOM 3351 C CA . THR A 1 481 ? 34.309 -1.269 -34.174 1.00 92.56 481 THR A CA 1
ATOM 3352 C C . THR A 1 481 ? 33.497 -0.523 -33.131 1.00 92.56 481 THR A C 1
ATOM 3354 O O . THR A 1 481 ? 34.052 0.189 -32.295 1.00 92.56 481 THR A O 1
ATOM 3357 N N . TYR A 1 482 ? 32.184 -0.686 -33.211 1.00 93.69 482 TYR A N 1
ATOM 3358 C CA . TYR A 1 482 ? 31.197 0.039 -32.434 1.00 93.69 482 TYR A CA 1
ATOM 3359 C C . TYR A 1 482 ? 30.614 -0.876 -31.364 1.00 93.69 482 TYR A C 1
ATOM 3361 O O . TYR A 1 482 ? 30.050 -1.929 -31.670 1.00 93.69 482 TYR A O 1
ATOM 3369 N N . THR A 1 483 ? 30.758 -0.482 -30.102 1.00 95.06 483 THR A N 1
ATOM 3370 C CA . THR A 1 483 ? 30.119 -1.175 -28.980 1.00 95.06 483 THR A CA 1
ATOM 3371 C C . THR A 1 483 ? 28.661 -0.745 -28.918 1.00 95.06 483 THR A C 1
ATOM 3373 O O . THR A 1 483 ? 28.369 0.382 -28.518 1.00 95.06 483 THR A O 1
ATOM 3376 N N . VAL A 1 484 ? 27.758 -1.642 -29.306 1.00 96.44 484 VAL A N 1
ATOM 3377 C CA . VAL A 1 484 ? 26.314 -1.440 -29.200 1.00 96.44 484 VAL A CA 1
ATOM 3378 C C . VAL A 1 484 ? 25.878 -1.855 -27.803 1.00 96.44 484 VAL A C 1
ATOM 3380 O O . VAL A 1 484 ? 26.046 -3.019 -27.435 1.00 96.44 484 VAL A O 1
ATOM 3383 N N . ALA A 1 485 ? 25.316 -0.930 -27.028 1.00 96.56 485 ALA A N 1
ATOM 3384 C CA . ALA A 1 485 ? 24.708 -1.244 -25.738 1.00 96.56 485 ALA A CA 1
ATOM 3385 C C . ALA A 1 485 ? 23.181 -1.231 -25.854 1.00 96.56 485 ALA A C 1
ATOM 3387 O O . ALA A 1 485 ? 22.603 -0.378 -26.530 1.00 96.56 485 ALA A O 1
ATOM 3388 N N . VAL A 1 486 ? 22.539 -2.178 -25.177 1.00 97.56 486 VAL A N 1
ATOM 3389 C CA . VAL A 1 486 ? 21.085 -2.343 -25.143 1.00 97.56 486 VAL A CA 1
ATOM 3390 C C . VAL A 1 486 ? 20.643 -2.425 -23.692 1.00 97.56 486 VAL A C 1
ATOM 3392 O O . VAL A 1 486 ? 21.169 -3.239 -22.935 1.00 97.56 486 VAL A O 1
ATOM 3395 N N . THR A 1 487 ? 19.652 -1.621 -23.323 1.00 97.44 487 THR A N 1
ATOM 3396 C CA . THR A 1 487 ? 18.949 -1.722 -22.042 1.00 97.44 487 THR A CA 1
ATOM 3397 C C . THR A 1 487 ? 17.484 -2.005 -22.325 1.00 97.44 487 THR A C 1
ATOM 3399 O O . THR A 1 487 ? 16.833 -1.229 -23.021 1.00 97.44 487 THR A O 1
ATOM 3402 N N . VAL A 1 488 ? 16.963 -3.103 -21.785 1.00 97.38 488 VAL A N 1
ATOM 3403 C CA . VAL A 1 488 ? 15.530 -3.414 -21.802 1.00 97.38 488 VAL A CA 1
ATOM 3404 C C . VAL A 1 488 ? 14.961 -3.044 -20.441 1.00 97.38 488 VAL A C 1
ATOM 3406 O O . VAL A 1 488 ? 15.474 -3.513 -19.428 1.00 97.38 488 VAL A O 1
ATOM 3409 N N . THR A 1 489 ? 13.925 -2.211 -20.422 1.00 95.81 489 THR A N 1
ATOM 3410 C CA . THR A 1 489 ? 13.184 -1.810 -19.218 1.00 95.81 489 THR A CA 1
ATOM 3411 C C . THR A 1 489 ? 11.739 -2.295 -19.324 1.00 95.81 489 THR A C 1
ATOM 3413 O O . THR A 1 489 ? 11.133 -2.119 -20.379 1.00 95.81 489 THR A O 1
ATOM 3416 N N . ASP A 1 490 ? 11.203 -2.906 -18.272 1.00 94.88 490 ASP A N 1
ATOM 3417 C CA . ASP A 1 490 ? 9.806 -3.364 -18.168 1.00 94.88 490 ASP A CA 1
ATOM 3418 C C . ASP A 1 490 ? 8.818 -2.225 -17.818 1.00 94.88 490 ASP A C 1
ATOM 3420 O O . ASP A 1 490 ? 9.191 -1.045 -17.765 1.00 94.88 490 ASP A O 1
ATOM 3424 N N . GLY A 1 491 ? 7.541 -2.562 -17.606 1.00 87.44 491 GLY A N 1
ATOM 3425 C CA . GLY A 1 491 ? 6.492 -1.613 -17.231 1.00 87.44 491 GLY A CA 1
ATOM 3426 C C . GLY A 1 491 ? 6.560 -1.190 -15.760 1.00 87.44 491 GLY A C 1
ATOM 3427 O O . GLY A 1 491 ? 6.169 -0.067 -15.428 1.00 87.44 491 GLY A O 1
ATOM 3428 N N . GLY A 1 492 ? 7.103 -2.048 -14.891 1.00 85.25 492 GLY A N 1
ATOM 3429 C CA . GLY A 1 492 ? 7.446 -1.752 -13.495 1.00 85.25 492 GLY A CA 1
ATOM 3430 C C . GLY A 1 492 ? 8.668 -0.835 -13.308 1.00 85.25 492 GLY A C 1
ATOM 3431 O O . GLY A 1 492 ? 8.894 -0.326 -12.207 1.00 85.25 492 GLY A O 1
ATOM 3432 N N . GLY A 1 493 ? 9.435 -0.578 -14.369 1.00 87.81 493 GLY A N 1
ATOM 3433 C CA . GLY A 1 493 ? 10.631 0.260 -14.384 1.00 87.81 493 GLY A CA 1
ATOM 3434 C C . GLY A 1 493 ? 11.937 -0.449 -14.006 1.00 87.81 493 GLY A C 1
ATOM 3435 O O . GLY A 1 493 ? 12.947 0.238 -13.824 1.00 87.81 493 GLY A O 1
ATOM 3436 N N . MET A 1 494 ? 11.962 -1.780 -13.882 1.00 92.06 494 MET A N 1
ATOM 3437 C CA . MET A 1 494 ? 13.212 -2.533 -13.732 1.00 92.06 494 MET A CA 1
ATOM 3438 C C . MET A 1 494 ? 13.813 -2.890 -15.092 1.00 92.06 494 MET A C 1
ATOM 3440 O O . MET A 1 494 ? 13.182 -2.745 -16.136 1.00 92.06 494 MET A O 1
ATOM 3444 N N . SER A 1 495 ? 15.105 -3.234 -15.114 1.00 94.81 495 SER A N 1
ATOM 3445 C CA . SER A 1 495 ? 15.842 -3.319 -16.375 1.00 94.81 495 SER A CA 1
ATOM 3446 C C . SER A 1 495 ? 17.030 -4.266 -16.363 1.00 94.81 495 SER A C 1
ATOM 3448 O O . SER A 1 495 ? 17.739 -4.372 -15.360 1.00 94.81 495 SER A O 1
ATOM 3450 N N . VAL A 1 496 ? 17.326 -4.821 -17.536 1.00 97.25 496 VAL A N 1
ATOM 3451 C CA . VAL A 1 496 ? 18.546 -5.574 -17.846 1.00 97.25 496 VAL A CA 1
ATOM 3452 C C . VAL A 1 496 ? 19.339 -4.863 -18.937 1.00 97.25 496 VAL A C 1
ATOM 3454 O O . VAL A 1 496 ? 18.773 -4.313 -19.881 1.00 97.25 496 VAL A O 1
ATOM 3457 N N . ALA A 1 497 ? 20.664 -4.869 -18.800 1.00 96.31 497 ALA A N 1
ATOM 3458 C CA . ALA A 1 497 ? 21.584 -4.275 -19.760 1.00 96.31 497 ALA A CA 1
ATOM 3459 C C . ALA A 1 497 ? 22.510 -5.339 -20.360 1.00 96.31 497 ALA A C 1
ATOM 3461 O O . ALA A 1 497 ? 22.984 -6.241 -19.668 1.00 96.31 497 ALA A O 1
ATOM 3462 N N . GLY A 1 498 ? 22.786 -5.200 -21.650 1.00 95.38 498 GLY A N 1
ATOM 3463 C CA . GLY A 1 498 ? 23.639 -6.077 -22.439 1.00 95.38 498 GLY A CA 1
ATOM 3464 C C . GLY A 1 498 ? 24.186 -5.334 -23.653 1.00 95.38 498 GLY A C 1
ATOM 3465 O O . GLY A 1 498 ? 24.121 -4.106 -23.735 1.00 95.38 498 GLY A O 1
ATOM 3466 N N . GLY A 1 499 ? 24.747 -6.065 -24.609 1.00 94.44 499 GLY A N 1
ATOM 3467 C CA . GLY A 1 499 ? 25.308 -5.448 -25.801 1.00 94.44 499 GLY A CA 1
ATOM 3468 C C . GLY A 1 499 ? 26.104 -6.408 -26.666 1.00 94.44 499 GLY A C 1
ATOM 3469 O O . GLY A 1 499 ? 26.293 -7.576 -26.329 1.00 94.44 499 GLY A O 1
ATOM 3470 N N . THR A 1 500 ? 26.579 -5.885 -27.789 1.00 95.81 500 THR A N 1
ATOM 3471 C CA . THR A 1 500 ? 27.415 -6.595 -28.758 1.00 95.81 500 THR A CA 1
ATOM 3472 C C . THR A 1 500 ? 28.360 -5.609 -29.448 1.00 95.81 500 THR A C 1
ATOM 3474 O O . THR A 1 500 ? 28.329 -4.409 -29.175 1.00 95.81 500 THR A O 1
ATOM 3477 N N . THR A 1 501 ? 29.221 -6.087 -30.340 1.00 93.81 501 THR A N 1
ATOM 3478 C CA . THR A 1 501 ? 30.105 -5.230 -31.143 1.00 93.81 501 THR A CA 1
ATOM 3479 C C . THR A 1 501 ? 29.803 -5.390 -32.622 1.00 93.81 501 THR A C 1
ATOM 3481 O O . THR A 1 501 ? 29.858 -6.507 -33.137 1.00 93.81 501 THR A O 1
ATOM 3484 N N . VAL A 1 502 ? 29.563 -4.280 -33.318 1.00 94.25 502 VAL A N 1
ATOM 3485 C CA . VAL A 1 502 ? 29.459 -4.248 -34.781 1.00 94.25 502 VAL A CA 1
ATOM 3486 C C . VAL A 1 502 ? 30.772 -3.736 -35.355 1.00 94.25 502 VAL A C 1
ATOM 3488 O O . VAL A 1 502 ? 31.236 -2.659 -34.988 1.00 94.25 502 VAL A O 1
ATOM 3491 N N . THR A 1 503 ? 31.370 -4.493 -36.272 1.00 92.06 503 THR A N 1
ATOM 3492 C CA . THR A 1 503 ? 32.527 -4.031 -37.047 1.00 92.06 503 THR A CA 1
ATOM 3493 C C . THR A 1 503 ? 32.062 -3.612 -38.437 1.00 92.06 503 THR A C 1
ATOM 3495 O O . THR A 1 503 ? 31.600 -4.451 -39.214 1.00 92.06 503 THR A O 1
ATOM 3498 N N . ALA A 1 504 ? 32.198 -2.322 -38.741 1.00 92.38 504 ALA A N 1
ATOM 3499 C CA . ALA A 1 504 ? 32.134 -1.790 -40.095 1.00 92.38 504 ALA A CA 1
ATOM 3500 C C . ALA A 1 504 ? 33.556 -1.765 -40.669 1.00 92.38 504 ALA A C 1
ATOM 3502 O O . ALA A 1 504 ? 34.494 -1.362 -39.981 1.00 92.38 504 ALA A O 1
ATOM 3503 N N . THR A 1 505 ? 33.731 -2.217 -41.907 1.00 90.62 505 THR A N 1
ATOM 3504 C CA . THR A 1 505 ? 35.036 -2.262 -42.585 1.00 90.62 505 THR A CA 1
ATOM 3505 C C . THR A 1 505 ? 35.068 -1.323 -43.789 1.00 90.62 505 THR A C 1
ATOM 3507 O O . THR A 1 505 ? 34.065 -1.196 -44.491 1.00 90.62 505 THR A O 1
ATOM 3510 N N . ASN A 1 506 ? 36.225 -0.685 -44.001 1.00 91.44 506 ASN A N 1
ATOM 3511 C CA . ASN A 1 506 ? 36.493 0.278 -45.077 1.00 91.44 506 ASN A CA 1
ATOM 3512 C C . ASN A 1 506 ? 36.084 -0.253 -46.471 1.00 91.44 506 ASN A C 1
ATOM 3514 O O . ASN A 1 506 ? 36.369 -1.407 -46.818 1.00 91.44 506 ASN A O 1
ATOM 3518 N N . VAL A 1 507 ? 35.466 0.606 -47.281 1.00 90.88 507 VAL A N 1
ATOM 3519 C CA . VAL A 1 507 ? 35.133 0.405 -48.692 1.00 90.88 507 VAL A CA 1
ATOM 3520 C C . VAL A 1 507 ? 35.992 1.325 -49.554 1.00 90.88 507 VAL A C 1
ATOM 3522 O O . VAL A 1 507 ? 35.723 2.511 -49.674 1.00 90.88 507 VAL A O 1
ATOM 3525 N N . SER A 1 508 ? 36.966 0.744 -50.258 1.00 90.62 508 SER A N 1
ATOM 3526 C CA . SER A 1 508 ? 37.887 1.516 -51.100 1.00 90.62 508 SER A CA 1
ATOM 3527 C C . SER A 1 508 ? 37.190 2.392 -52.166 1.00 90.62 508 SER A C 1
ATOM 3529 O O . SER A 1 508 ? 36.262 1.909 -52.831 1.00 90.62 508 SER A O 1
ATOM 3531 N N . PRO A 1 509 ? 37.713 3.606 -52.443 1.00 92.44 509 PRO A N 1
ATOM 3532 C CA . PRO A 1 509 ? 37.201 4.514 -53.463 1.00 92.44 509 PRO A CA 1
ATOM 3533 C C . PRO A 1 509 ? 37.026 3.858 -54.833 1.00 92.44 509 PRO A C 1
ATOM 3535 O O . PRO A 1 509 ? 37.901 3.139 -55.316 1.00 92.44 509 PRO A O 1
ATOM 3538 N N . SER A 1 510 ? 35.937 4.179 -55.531 1.00 92.44 510 SER A N 1
ATOM 3539 C CA . SER A 1 510 ? 35.676 3.703 -56.894 1.00 92.44 510 SER A CA 1
ATOM 3540 C C . SER A 1 510 ? 35.710 4.853 -57.902 1.00 92.44 510 SER A C 1
ATOM 3542 O O . SER A 1 510 ? 34.914 5.789 -57.817 1.00 92.44 510 SER A O 1
ATOM 3544 N N . LEU A 1 511 ? 36.632 4.793 -58.868 1.00 93.00 511 LEU A N 1
ATOM 3545 C CA . LEU A 1 511 ? 36.698 5.728 -59.994 1.00 93.00 511 LEU A CA 1
ATOM 3546 C C . LEU A 1 511 ? 35.830 5.217 -61.151 1.00 93.00 511 LEU A C 1
ATOM 3548 O O . LEU A 1 511 ? 35.834 4.027 -61.450 1.00 93.00 511 LEU A O 1
ATOM 3552 N N . SER A 1 512 ? 35.123 6.123 -61.831 1.00 81.88 512 SER A N 1
ATOM 3553 C CA . SER A 1 512 ? 34.250 5.770 -62.964 1.00 81.88 512 SER A CA 1
ATOM 3554 C C . SER A 1 512 ? 34.870 6.053 -64.335 1.00 81.88 512 SER A C 1
ATOM 3556 O O . SER A 1 512 ? 34.683 5.283 -65.274 1.00 81.88 512 SER A O 1
ATOM 3558 N N . SER A 1 513 ? 35.570 7.181 -64.477 1.00 86.25 513 SER A N 1
ATOM 3559 C CA . SER A 1 513 ? 36.253 7.597 -65.707 1.00 86.25 513 SER A CA 1
ATOM 3560 C C . SER A 1 513 ? 37.203 8.770 -65.445 1.00 86.25 513 SER A C 1
ATOM 3562 O O . SER A 1 513 ? 37.065 9.492 -64.453 1.00 86.25 513 SER A O 1
ATOM 3564 N N . LEU A 1 514 ? 38.155 8.968 -66.360 1.00 93.62 514 LEU A N 1
ATOM 3565 C CA . LEU A 1 514 ? 39.059 10.118 -66.394 1.00 93.62 514 LEU A CA 1
ATOM 3566 C C . LEU A 1 514 ? 38.819 10.935 -67.668 1.00 93.62 514 LEU A C 1
ATOM 3568 O O . LEU A 1 514 ? 38.584 10.378 -68.741 1.00 93.62 514 LEU A O 1
ATOM 3572 N N . ALA A 1 515 ? 38.921 12.256 -67.557 1.00 92.69 515 ALA A N 1
ATOM 3573 C CA . ALA A 1 515 ? 38.851 13.195 -68.669 1.00 92.69 515 ALA A CA 1
ATOM 3574 C C . ALA A 1 515 ? 40.221 13.845 -68.904 1.00 92.69 515 ALA A C 1
ATOM 3576 O O . ALA A 1 515 ? 40.885 14.269 -67.960 1.00 92.69 515 ALA A O 1
ATOM 3577 N N . VAL A 1 516 ? 40.624 13.955 -70.173 1.00 92.94 516 VAL A N 1
ATOM 3578 C CA . VAL A 1 516 ? 41.889 14.576 -70.603 1.00 92.94 516 VAL A CA 1
ATOM 3579 C C . VAL A 1 516 ? 41.572 15.853 -71.374 1.00 92.94 516 VAL A C 1
ATOM 3581 O O . VAL A 1 516 ? 40.752 15.836 -72.291 1.00 92.94 516 VAL A O 1
ATOM 3584 N N . THR A 1 517 ? 42.183 16.980 -71.008 1.00 91.31 517 THR A N 1
ATOM 3585 C CA . THR A 1 517 ? 41.973 18.271 -71.682 1.00 91.31 517 THR A CA 1
ATOM 3586 C C . THR A 1 517 ? 43.294 19.035 -71.856 1.00 91.31 517 THR A C 1
ATOM 3588 O O . THR A 1 517 ? 43.968 19.282 -70.857 1.00 91.31 517 THR A O 1
ATOM 3591 N N . PRO A 1 518 ? 43.651 19.477 -73.080 1.00 86.44 518 PRO A N 1
ATOM 3592 C CA . PRO A 1 518 ? 43.012 19.137 -74.356 1.00 86.44 518 PRO A CA 1
ATOM 3593 C C . PRO A 1 518 ? 43.270 17.668 -74.744 1.00 86.44 518 PRO A C 1
ATOM 3595 O O . PRO A 1 518 ? 44.187 17.033 -74.233 1.00 86.44 518 PRO A O 1
ATOM 3598 N N . SER A 1 519 ? 42.467 17.123 -75.663 1.00 78.56 519 SER A N 1
ATOM 3599 C CA . SER A 1 519 ? 42.525 15.709 -76.087 1.00 78.56 519 SER A CA 1
ATOM 3600 C C . SER A 1 519 ? 43.787 15.316 -76.869 1.00 78.56 519 SER A C 1
ATOM 3602 O O . SER A 1 519 ? 44.028 14.136 -77.103 1.00 78.56 519 SER A O 1
ATOM 3604 N N . SER A 1 520 ? 44.570 16.300 -77.303 1.00 77.56 520 SER A N 1
ATOM 3605 C CA . SER A 1 520 ? 45.869 16.141 -77.953 1.00 77.56 520 SER A CA 1
ATOM 3606 C C . SER A 1 520 ? 46.735 17.342 -77.593 1.00 77.56 520 SER A C 1
ATOM 3608 O O . SER A 1 520 ? 46.259 18.479 -77.674 1.00 77.56 520 SER A O 1
ATOM 3610 N N . VAL A 1 521 ? 47.990 17.096 -77.233 1.00 87.00 521 VAL A N 1
ATOM 3611 C CA . VAL A 1 521 ? 48.980 18.127 -76.891 1.00 87.00 521 VAL A CA 1
ATOM 3612 C C . VAL A 1 521 ? 50.246 17.943 -77.726 1.00 87.00 521 VAL A C 1
ATOM 3614 O O . VAL A 1 521 ? 50.526 16.836 -78.182 1.00 87.00 521 VAL A O 1
ATOM 3617 N N . THR A 1 522 ? 51.029 19.001 -77.918 1.00 87.06 522 THR A N 1
ATOM 3618 C CA . THR A 1 522 ? 52.431 18.869 -78.350 1.00 87.06 522 THR A CA 1
ATOM 3619 C C . THR A 1 522 ? 53.370 18.781 -77.146 1.00 87.06 522 THR A C 1
ATOM 3621 O O . THR A 1 522 ? 52.977 19.069 -76.013 1.00 87.06 522 THR A O 1
ATOM 3624 N N . ASP A 1 523 ? 54.642 18.466 -77.379 1.00 84.50 523 ASP A N 1
ATOM 3625 C CA . ASP A 1 523 ? 55.685 18.648 -76.369 1.00 84.50 523 ASP A CA 1
ATOM 3626 C C . ASP A 1 523 ? 55.689 20.069 -75.755 1.00 84.50 523 ASP A C 1
ATOM 3628 O O . ASP A 1 523 ? 55.323 21.086 -76.366 1.00 84.50 523 ASP A O 1
ATOM 3632 N N . HIS A 1 524 ? 56.049 20.114 -74.473 1.00 85.00 524 HIS A N 1
ATOM 3633 C CA . HIS A 1 524 ? 56.001 21.270 -73.576 1.00 85.00 524 HIS A CA 1
ATOM 3634 C C . HIS A 1 524 ? 54.634 21.974 -73.440 1.00 85.00 524 HIS A C 1
ATOM 3636 O O . HIS A 1 524 ? 54.567 23.039 -72.823 1.00 85.00 524 HIS A O 1
ATOM 3642 N N . GLN A 1 525 ? 53.543 21.417 -73.973 1.00 88.44 525 GLN A N 1
ATOM 3643 C CA . GLN A 1 525 ? 52.188 21.897 -73.709 1.00 88.44 525 GLN A CA 1
ATOM 3644 C C . GLN A 1 525 ? 51.615 21.198 -72.469 1.00 88.44 525 GLN A C 1
ATOM 3646 O O . GLN A 1 525 ? 51.790 19.996 -72.274 1.00 88.44 525 GLN A O 1
ATOM 3651 N N . THR A 1 526 ? 50.916 21.957 -71.625 1.00 91.38 526 THR A N 1
ATOM 3652 C CA . THR A 1 526 ? 50.240 21.409 -70.446 1.00 91.38 526 THR A CA 1
ATOM 3653 C C . THR A 1 526 ? 48.983 20.635 -70.840 1.00 91.38 526 THR A C 1
ATOM 3655 O O . THR A 1 526 ? 48.124 21.160 -71.550 1.00 91.38 526 THR A O 1
ATOM 3658 N N . VAL A 1 527 ? 48.856 19.417 -70.317 1.00 93.81 527 VAL A N 1
ATOM 3659 C CA . VAL A 1 527 ? 47.620 18.634 -70.271 1.00 93.81 527 VAL A CA 1
ATOM 3660 C C . VAL A 1 527 ? 47.047 18.668 -68.853 1.00 93.81 527 VAL A C 1
ATOM 3662 O O . VAL A 1 527 ? 47.792 18.723 -67.874 1.00 93.81 527 VAL A O 1
ATOM 3665 N N . THR A 1 528 ? 45.725 18.604 -68.739 1.00 95.19 528 THR A N 1
ATOM 3666 C CA . THR A 1 528 ? 45.001 18.418 -67.479 1.00 95.19 528 THR A CA 1
ATOM 3667 C C . THR A 1 528 ? 44.271 17.081 -67.515 1.00 95.19 528 THR A C 1
ATOM 3669 O O . THR A 1 528 ? 43.583 16.781 -68.494 1.00 95.19 528 THR A O 1
ATOM 3672 N N . VAL A 1 529 ? 44.390 16.301 -66.441 1.00 95.25 529 VAL A N 1
ATOM 3673 C CA . VAL A 1 529 ? 43.616 15.076 -66.204 1.00 95.25 529 VAL A CA 1
ATOM 3674 C C . VAL A 1 529 ? 42.709 15.310 -65.003 1.00 95.25 529 VAL A C 1
ATOM 3676 O O . VAL A 1 529 ? 43.181 15.670 -63.924 1.00 95.25 529 VAL A O 1
ATOM 3679 N N . SER A 1 530 ? 41.406 15.123 -65.181 1.00 94.88 530 SER A N 1
ATOM 3680 C CA . SER A 1 530 ? 40.396 15.279 -64.131 1.00 94.88 530 SER A CA 1
ATOM 3681 C C . SER A 1 530 ? 39.488 14.059 -64.039 1.00 94.88 530 SER A C 1
ATOM 3683 O O . SER A 1 530 ? 39.426 13.236 -64.952 1.00 94.88 530 SER A O 1
ATOM 3685 N N . GLY A 1 531 ? 38.790 13.922 -62.916 1.00 94.31 531 GLY A N 1
ATOM 3686 C CA . GLY A 1 531 ? 37.907 12.789 -62.677 1.00 94.31 531 GLY A CA 1
ATOM 3687 C C . GLY A 1 531 ? 37.065 12.950 -61.419 1.00 94.31 531 GLY A C 1
ATOM 3688 O O . GLY A 1 531 ? 37.170 13.940 -60.686 1.00 94.31 531 GLY A O 1
ATOM 3689 N N . THR A 1 532 ? 36.206 11.960 -61.194 1.00 94.75 532 THR A N 1
ATOM 3690 C CA . THR A 1 532 ? 35.368 11.838 -59.996 1.00 94.75 532 THR A CA 1
ATOM 3691 C C . THR A 1 532 ? 35.388 10.403 -59.491 1.00 94.75 532 THR A C 1
ATOM 3693 O O . THR A 1 532 ? 35.650 9.471 -60.258 1.00 94.75 532 THR A O 1
ATOM 3696 N N . PHE A 1 533 ? 35.109 10.233 -58.204 1.00 94.62 533 PHE A N 1
ATOM 3697 C CA . PHE A 1 533 ? 35.033 8.930 -57.554 1.00 94.62 533 PHE A CA 1
ATOM 3698 C C . PHE A 1 533 ? 33.851 8.878 -56.581 1.00 94.62 533 PHE A C 1
ATOM 3700 O O . PHE A 1 533 ? 33.382 9.908 -56.096 1.00 94.62 533 PHE A O 1
ATOM 3707 N N . SER A 1 534 ? 33.365 7.674 -56.304 1.00 91.88 534 SER A N 1
ATOM 3708 C CA . SER A 1 534 ? 32.358 7.399 -55.279 1.00 91.88 534 SER A CA 1
ATOM 3709 C C . SER A 1 534 ? 32.976 6.594 -54.150 1.00 91.88 534 SER A C 1
ATOM 3711 O O . SER A 1 534 ? 33.785 5.705 -54.402 1.00 91.88 534 SER A O 1
ATOM 3713 N N . ASP A 1 535 ? 32.560 6.898 -52.930 1.00 91.81 535 ASP A N 1
ATOM 3714 C CA . ASP A 1 535 ? 33.133 6.355 -51.707 1.00 91.81 535 ASP A CA 1
ATOM 3715 C C . ASP A 1 535 ? 32.106 6.536 -50.571 1.00 91.81 535 ASP A C 1
ATOM 3717 O O . ASP A 1 535 ? 31.566 7.653 -50.478 1.00 91.81 535 ASP A O 1
ATOM 3721 N N . PRO A 1 536 ? 31.754 5.496 -49.786 1.00 87.31 536 PRO A N 1
ATOM 3722 C CA . PRO A 1 536 ? 30.740 5.607 -48.736 1.00 87.31 536 PRO A CA 1
ATOM 3723 C C . PRO A 1 536 ? 31.205 6.383 -47.498 1.00 87.31 536 PRO A C 1
ATOM 3725 O O . PRO A 1 536 ? 30.357 7.019 -46.872 1.00 87.31 536 PRO A O 1
ATOM 3728 N N . GLY A 1 537 ? 32.510 6.380 -47.188 1.00 86.50 537 GLY A N 1
ATOM 3729 C CA . GLY A 1 537 ? 33.098 7.070 -46.039 1.00 86.50 537 GLY A CA 1
ATOM 3730 C C . GLY A 1 537 ? 32.818 8.571 -46.091 1.00 86.50 537 GLY A C 1
ATOM 3731 O O . GLY A 1 537 ? 33.265 9.296 -46.987 1.00 86.50 537 GLY A O 1
ATOM 3732 N N . THR A 1 538 ? 32.016 9.083 -45.165 1.00 83.81 538 THR A N 1
ATOM 3733 C CA . THR A 1 538 ? 31.538 10.474 -45.221 1.00 83.81 538 THR A CA 1
ATOM 3734 C C . THR A 1 538 ? 32.546 11.473 -44.659 1.00 83.81 538 THR A C 1
ATOM 3736 O O . THR A 1 538 ? 32.677 12.577 -45.202 1.00 83.81 538 THR A O 1
ATOM 3739 N N . ALA A 1 539 ? 33.289 11.086 -43.621 1.00 85.94 539 ALA A N 1
ATOM 3740 C CA . ALA A 1 539 ? 34.372 11.856 -43.015 1.00 85.94 539 ALA A CA 1
ATOM 3741 C C . ALA A 1 539 ? 35.747 11.560 -43.643 1.00 85.94 539 ALA A C 1
ATOM 3743 O O . ALA A 1 539 ? 36.740 12.199 -43.282 1.00 85.94 539 ALA A O 1
ATOM 3744 N N . ASP A 1 540 ? 35.807 10.645 -44.609 1.00 89.81 540 ASP A N 1
ATOM 3745 C CA . ASP A 1 540 ? 37.037 10.239 -45.272 1.00 89.81 540 ASP A CA 1
ATOM 3746 C C . ASP A 1 540 ? 37.708 11.366 -46.050 1.00 89.81 540 ASP A C 1
ATOM 3748 O O . ASP A 1 540 ? 37.101 12.071 -46.858 1.00 89.81 540 ASP A O 1
ATOM 3752 N N . THR A 1 541 ? 39.007 11.528 -45.804 1.00 92.31 541 THR A N 1
ATOM 3753 C CA . THR A 1 541 ? 39.899 12.388 -46.585 1.00 92.31 541 THR A CA 1
ATOM 3754 C C . THR A 1 541 ? 40.694 11.537 -47.556 1.00 92.31 541 THR A C 1
ATOM 3756 O O . THR A 1 541 ? 41.161 10.467 -47.175 1.00 92.31 541 THR A O 1
ATOM 3759 N N . TYR A 1 542 ? 40.942 12.041 -48.761 1.00 95.19 542 TYR A N 1
ATOM 3760 C CA . TYR A 1 542 ? 41.571 11.251 -49.821 1.00 95.19 542 TYR A CA 1
ATOM 3761 C C . TYR A 1 542 ? 42.898 11.850 -50.258 1.00 95.19 542 TYR A C 1
ATOM 3763 O O . TYR A 1 542 ? 43.096 13.065 -50.234 1.00 95.19 542 TYR A O 1
ATOM 3771 N N . THR A 1 543 ? 43.794 10.998 -50.737 1.00 95.88 543 THR A N 1
ATOM 3772 C CA . THR A 1 543 ? 44.991 11.399 -51.473 1.00 95.88 543 THR A CA 1
ATOM 3773 C C . THR A 1 543 ? 44.891 10.865 -52.893 1.00 95.88 543 THR A C 1
ATOM 3775 O O . THR A 1 543 ? 44.922 9.657 -53.117 1.00 95.88 543 THR A O 1
ATOM 3778 N N . VAL A 1 544 ? 44.785 11.769 -53.866 1.00 96.50 544 VAL A N 1
ATOM 3779 C CA . VAL A 1 544 ? 44.821 11.427 -55.291 1.00 96.50 544 VAL A CA 1
ATOM 3780 C C . VAL A 1 544 ? 46.262 11.498 -55.770 1.00 96.50 544 VAL A C 1
ATOM 3782 O O . VAL A 1 544 ? 46.885 12.553 -55.703 1.00 96.50 544 VAL A O 1
ATOM 3785 N N . THR A 1 545 ? 46.805 10.393 -56.262 1.00 96.56 545 THR A N 1
ATOM 3786 C CA . THR A 1 545 ? 48.147 10.332 -56.847 1.00 96.56 545 THR A CA 1
ATOM 3787 C C . THR A 1 545 ? 48.031 10.149 -58.350 1.00 96.56 545 THR A C 1
ATOM 3789 O O . THR A 1 545 ? 47.532 9.128 -58.818 1.00 96.56 545 THR A O 1
ATOM 3792 N N . PHE A 1 546 ? 48.523 11.127 -59.107 1.00 96.94 546 PHE A N 1
ATOM 3793 C CA . PHE A 1 546 ? 48.701 11.015 -60.552 1.00 96.94 546 PHE A CA 1
ATOM 3794 C C . PHE A 1 546 ? 50.113 10.489 -60.816 1.00 96.94 546 PHE A C 1
ATOM 3796 O O . PHE A 1 546 ? 51.084 11.116 -60.389 1.00 96.94 546 PHE A O 1
ATOM 3803 N N . ALA A 1 547 ? 50.239 9.362 -61.511 1.00 96.62 547 ALA A N 1
ATOM 3804 C CA . ALA A 1 547 ? 51.491 8.864 -62.067 1.00 96.62 547 ALA A CA 1
ATOM 3805 C C . ALA A 1 547 ? 51.460 9.066 -63.584 1.00 96.62 547 ALA A C 1
ATOM 3807 O O . ALA A 1 547 ? 50.684 8.423 -64.286 1.00 96.62 547 ALA A O 1
ATOM 3808 N N . TRP A 1 548 ? 52.286 9.977 -64.096 1.00 95.25 548 TRP A N 1
ATOM 3809 C CA . TRP A 1 548 ? 52.118 10.551 -65.438 1.00 95.25 548 TRP A CA 1
ATOM 3810 C C . TRP A 1 548 ? 52.656 9.690 -66.590 1.00 95.25 548 TRP A C 1
ATOM 3812 O O . TRP A 1 548 ? 52.599 10.110 -67.744 1.00 95.25 548 TRP A O 1
ATOM 3822 N N . GLY A 1 549 ? 53.184 8.500 -66.295 1.00 92.31 549 GLY A N 1
ATOM 3823 C CA . GLY A 1 549 ? 53.736 7.565 -67.283 1.00 92.31 549 GLY A CA 1
ATOM 3824 C C . GLY A 1 549 ? 55.160 7.885 -67.761 1.00 92.31 549 GLY A C 1
ATOM 3825 O O . GLY A 1 549 ? 55.779 7.044 -68.404 1.00 92.31 549 GLY A O 1
ATOM 3826 N N . ASP A 1 550 ? 55.711 9.052 -67.416 1.00 90.62 550 ASP A N 1
ATOM 3827 C CA . ASP A 1 550 ? 57.092 9.474 -67.714 1.00 90.62 550 ASP A CA 1
ATOM 3828 C C . ASP A 1 550 ? 58.064 9.296 -66.525 1.00 90.62 550 ASP A C 1
ATOM 3830 O O . ASP A 1 550 ? 59.217 9.722 -66.574 1.00 90.62 550 ASP A O 1
ATOM 3834 N N . GLY A 1 551 ? 57.594 8.662 -65.447 1.00 90.06 551 GLY A N 1
ATOM 3835 C CA . GLY A 1 551 ? 58.321 8.492 -64.186 1.00 90.06 551 GLY A CA 1
ATOM 3836 C C . GLY A 1 551 ? 58.066 9.593 -63.152 1.00 90.06 551 GLY A C 1
ATOM 3837 O O . GLY A 1 551 ? 58.503 9.446 -62.010 1.00 90.06 551 GLY A O 1
ATOM 3838 N N . SER A 1 552 ? 57.344 10.663 -63.499 1.00 92.44 552 SER A N 1
ATOM 3839 C CA . SER A 1 552 ? 56.908 11.679 -62.538 1.00 92.44 552 SER A CA 1
ATOM 3840 C C . SER A 1 552 ? 55.584 11.312 -61.854 1.00 92.44 552 SER A C 1
ATOM 3842 O O . SER A 1 552 ? 54.735 10.603 -62.407 1.00 92.44 552 SER A O 1
ATOM 3844 N N . THR A 1 553 ? 55.401 11.812 -60.630 1.00 95.12 553 THR A N 1
ATOM 3845 C CA . THR A 1 553 ? 54.154 11.689 -59.868 1.00 95.12 553 THR A CA 1
ATOM 3846 C C . THR A 1 553 ? 53.785 13.014 -59.204 1.00 95.12 553 THR A C 1
ATOM 3848 O O . THR A 1 553 ? 54.654 13.827 -58.884 1.00 95.12 553 THR A O 1
ATOM 3851 N N . SER A 1 554 ? 52.492 13.237 -58.970 1.00 93.38 554 SER A N 1
ATOM 3852 C CA . SER A 1 554 ? 51.992 14.387 -58.208 1.00 93.38 554 SER A CA 1
ATOM 3853 C C . SER A 1 554 ? 50.838 13.978 -57.283 1.00 93.38 554 SER A C 1
ATOM 3855 O O . SER A 1 554 ? 49.828 13.485 -57.791 1.00 93.38 554 SER A O 1
ATOM 3857 N N . PRO A 1 555 ? 50.947 14.182 -55.956 1.00 94.50 555 PRO A N 1
ATOM 3858 C CA . PRO A 1 555 ? 49.849 13.967 -55.019 1.00 94.50 555 PRO A CA 1
ATOM 3859 C C . PRO A 1 555 ? 48.957 15.214 -54.878 1.00 94.50 555 PRO A C 1
ATOM 3861 O O . PRO A 1 555 ? 49.444 16.345 -54.857 1.00 94.50 555 PRO A O 1
ATOM 3864 N N . GLN A 1 556 ? 47.655 15.001 -54.706 1.00 95.12 556 GLN A N 1
ATOM 3865 C CA . GLN A 1 556 ? 46.642 16.008 -54.397 1.00 95.12 556 GLN A CA 1
ATOM 3866 C C . GLN A 1 556 ? 45.808 15.528 -53.191 1.00 95.12 556 GLN A C 1
ATOM 3868 O O . GLN A 1 556 ? 45.034 14.580 -53.338 1.00 95.12 556 GLN A O 1
ATOM 3873 N N . PRO A 1 557 ? 45.924 16.157 -52.007 1.00 95.31 557 PRO A N 1
ATOM 3874 C CA . PRO A 1 557 ? 45.033 15.872 -50.888 1.00 95.31 557 PRO A CA 1
ATOM 3875 C C . PRO A 1 557 ? 43.646 16.486 -51.128 1.00 95.31 557 PRO A C 1
ATOM 3877 O O . PRO A 1 557 ? 43.529 17.615 -51.614 1.00 95.31 557 PRO A O 1
ATOM 3880 N N . LEU A 1 558 ? 42.601 15.758 -50.745 1.00 94.88 558 LEU A N 1
ATOM 3881 C CA . LEU A 1 558 ? 41.200 16.165 -50.793 1.00 94.88 558 LEU A CA 1
ATOM 3882 C C . LEU A 1 558 ? 40.588 16.079 -49.391 1.00 94.88 558 LEU A C 1
ATOM 3884 O O . LEU A 1 558 ? 40.737 15.078 -48.691 1.00 94.88 558 LEU A O 1
ATOM 3888 N N . ALA A 1 559 ? 39.875 17.132 -48.993 1.00 92.62 559 ALA A N 1
ATOM 3889 C CA . ALA A 1 559 ? 39.124 17.153 -47.743 1.00 92.62 559 ALA A CA 1
ATOM 3890 C C . ALA A 1 559 ? 37.859 16.280 -47.828 1.00 92.62 559 ALA A C 1
ATOM 3892 O O . ALA A 1 559 ? 37.362 16.002 -48.924 1.00 92.62 559 ALA A O 1
ATOM 3893 N N . ALA A 1 560 ? 37.307 15.917 -46.668 1.00 88.62 560 ALA A N 1
ATOM 3894 C CA . ALA A 1 560 ? 36.076 15.138 -46.570 1.00 88.62 560 ALA A CA 1
ATOM 3895 C C . ALA A 1 560 ? 34.921 15.727 -47.398 1.00 88.62 560 ALA A C 1
ATOM 3897 O O . ALA A 1 560 ? 34.819 16.942 -47.592 1.00 88.62 560 ALA A O 1
ATOM 3898 N N . GLY A 1 561 ? 34.095 14.843 -47.960 1.00 86.06 561 GLY A N 1
ATOM 3899 C CA . GLY A 1 561 ? 33.037 15.184 -48.918 1.00 86.06 561 GLY A CA 1
ATOM 3900 C C . GLY A 1 561 ? 33.509 15.634 -50.314 1.00 86.06 561 GLY A C 1
ATOM 3901 O O . GLY A 1 561 ? 32.680 15.775 -51.213 1.00 86.06 561 GLY A O 1
ATOM 3902 N N . THR A 1 562 ? 34.811 15.835 -50.557 1.00 91.50 562 THR A N 1
ATOM 3903 C CA . THR A 1 562 ? 35.317 16.223 -51.888 1.00 91.50 562 THR A CA 1
ATOM 3904 C C . THR A 1 562 ? 35.501 14.984 -52.764 1.00 91.50 562 THR A C 1
ATOM 3906 O O . THR A 1 562 ? 36.363 14.155 -52.492 1.00 91.50 562 THR A O 1
ATOM 3909 N N . ARG A 1 563 ? 34.696 14.859 -53.826 1.00 91.94 563 ARG A N 1
ATOM 3910 C CA . ARG A 1 563 ? 34.630 13.673 -54.711 1.00 91.94 563 ARG A CA 1
ATOM 3911 C C . ARG A 1 563 ? 35.132 13.915 -56.146 1.00 91.94 563 ARG A C 1
ATOM 3913 O O . ARG A 1 563 ? 34.870 13.120 -57.049 1.00 91.94 563 ARG A O 1
ATOM 3920 N N . SER A 1 564 ? 35.833 15.025 -56.378 1.00 92.94 564 SER A N 1
ATOM 3921 C CA . SER A 1 564 ? 36.363 15.435 -57.685 1.00 92.94 564 SER A CA 1
ATOM 3922 C C . SER A 1 564 ? 37.809 15.923 -57.583 1.00 92.94 564 SER A C 1
ATOM 3924 O O . SER A 1 564 ? 38.210 16.505 -56.575 1.00 92.94 564 SER A O 1
ATOM 3926 N N . PHE A 1 565 ? 38.598 15.687 -58.633 1.00 95.25 565 PHE A N 1
ATOM 3927 C CA . PHE A 1 565 ? 40.022 16.034 -58.682 1.00 95.25 565 PHE A CA 1
ATOM 3928 C C . PHE A 1 565 ? 40.460 16.528 -60.065 1.00 95.25 565 PHE A C 1
ATOM 3930 O O . PHE A 1 565 ? 39.792 16.289 -61.076 1.00 95.25 565 PHE A O 1
ATOM 3937 N N . SER A 1 566 ? 41.616 17.194 -60.112 1.00 94.56 566 SER A N 1
ATOM 3938 C CA . SER A 1 566 ? 42.248 17.641 -61.356 1.00 94.56 566 SER A CA 1
ATOM 3939 C C . SER A 1 566 ? 43.743 17.889 -61.152 1.00 94.56 566 SER A C 1
ATOM 3941 O O . SER A 1 566 ? 44.116 18.767 -60.373 1.00 94.56 566 SER A O 1
ATOM 3943 N N . GLY A 1 567 ? 44.580 17.168 -61.893 1.00 94.31 567 GLY A N 1
ATOM 3944 C CA . GLY A 1 567 ? 46.028 17.360 -61.956 1.00 94.31 567 GLY A CA 1
ATOM 3945 C C . GLY A 1 567 ? 46.445 17.891 -63.325 1.00 94.31 567 GLY A C 1
ATOM 3946 O O . GLY A 1 567 ? 45.738 17.688 -64.313 1.00 94.31 567 GLY A O 1
ATOM 3947 N N . SER A 1 568 ? 47.596 18.556 -63.405 1.00 93.88 568 SER A N 1
ATOM 3948 C CA . SER A 1 568 ? 48.152 19.055 -64.666 1.00 93.88 568 SER A CA 1
ATOM 3949 C C . SER A 1 568 ? 49.639 18.743 -64.798 1.00 93.88 568 SER A C 1
ATOM 3951 O O . SER A 1 568 ? 50.379 18.761 -63.815 1.00 93.88 568 SER A O 1
ATOM 3953 N N . HIS A 1 569 ? 50.073 18.461 -66.027 1.00 94.81 569 HIS A N 1
ATOM 3954 C CA . HIS A 1 569 ? 51.445 18.065 -66.348 1.00 94.81 569 HIS A CA 1
ATOM 3955 C C . HIS A 1 569 ? 51.850 18.529 -67.747 1.00 94.81 569 HIS A C 1
ATOM 3957 O O . HIS A 1 569 ? 50.988 18.824 -68.572 1.00 94.81 569 HIS A O 1
ATOM 3963 N N . ALA A 1 570 ? 53.148 18.600 -68.035 1.00 92.44 570 ALA A N 1
ATOM 3964 C CA . ALA A 1 570 ? 53.662 18.946 -69.359 1.00 92.44 570 ALA A CA 1
ATOM 3965 C C . ALA A 1 570 ? 54.833 18.033 -69.736 1.00 92.44 570 ALA A C 1
ATOM 3967 O O . ALA A 1 570 ? 55.882 18.049 -69.093 1.00 92.44 570 ALA A O 1
ATOM 3968 N N . TYR A 1 571 ? 54.660 17.261 -70.807 1.00 91.19 571 TYR A N 1
ATOM 3969 C CA . TYR A 1 571 ? 55.658 16.301 -71.270 1.00 91.19 571 TYR A CA 1
ATOM 3970 C C . TYR A 1 571 ? 56.771 16.989 -72.065 1.00 91.19 571 TYR A C 1
ATOM 3972 O O . TYR A 1 571 ? 56.507 17.790 -72.959 1.00 91.19 571 TYR A O 1
ATOM 3980 N N . VAL A 1 572 ? 58.025 16.656 -71.758 1.00 88.12 572 VAL A N 1
ATOM 3981 C CA . VAL A 1 572 ? 59.219 17.218 -72.425 1.00 88.12 572 VAL A CA 1
ATOM 3982 C C . VAL A 1 572 ? 59.503 16.543 -73.775 1.00 88.12 572 VAL A C 1
ATOM 3984 O O . VAL A 1 572 ? 60.194 17.106 -74.615 1.00 88.12 572 VAL A O 1
ATOM 3987 N N . THR A 1 573 ? 58.958 15.347 -74.001 1.00 85.44 573 THR A N 1
ATOM 3988 C CA . THR A 1 573 ? 59.138 14.562 -75.228 1.00 85.44 573 THR A CA 1
ATOM 3989 C C . THR A 1 573 ? 57.796 14.106 -75.788 1.00 85.44 573 THR A C 1
ATOM 3991 O O . THR A 1 573 ? 56.888 13.755 -75.030 1.00 85.44 573 THR A O 1
ATOM 3994 N N . SER A 1 574 ? 57.680 14.047 -77.114 1.00 86.94 574 SER A N 1
ATOM 3995 C CA . SER A 1 574 ? 56.553 13.403 -77.792 1.00 86.94 574 SER A CA 1
ATOM 3996 C C . SER A 1 574 ? 56.493 11.904 -77.481 1.00 86.94 574 SER A C 1
ATOM 3998 O O . SER A 1 574 ? 57.530 11.254 -77.342 1.00 86.94 574 SER A O 1
ATOM 4000 N N . GLY A 1 575 ? 55.292 11.341 -77.406 1.00 88.44 575 GLY A N 1
ATOM 4001 C CA . GLY A 1 575 ? 55.068 9.948 -77.035 1.00 88.44 575 GLY A CA 1
ATOM 4002 C C . GLY A 1 575 ? 53.615 9.674 -76.657 1.00 88.44 575 GLY A C 1
ATOM 4003 O O . GLY A 1 575 ? 52.770 10.566 -76.671 1.00 88.44 575 GLY A O 1
ATOM 4004 N N . THR A 1 576 ? 53.317 8.423 -76.316 1.00 90.88 576 THR A N 1
ATOM 4005 C CA . THR A 1 576 ? 52.044 8.047 -75.685 1.00 90.88 576 THR A CA 1
ATOM 4006 C C . THR A 1 576 ? 52.330 7.648 -74.247 1.00 90.88 576 THR A C 1
ATOM 4008 O O . THR A 1 576 ? 53.126 6.740 -74.012 1.00 90.88 576 THR A O 1
ATOM 4011 N N . TYR A 1 577 ? 51.700 8.332 -73.299 1.00 92.44 577 TYR A N 1
ATOM 4012 C CA . TYR A 1 577 ? 51.925 8.154 -71.869 1.00 92.44 577 TYR A CA 1
ATOM 4013 C C . TYR A 1 577 ? 50.672 7.581 -71.218 1.00 92.44 577 TYR A C 1
ATOM 4015 O O . TYR A 1 577 ? 49.579 8.118 -71.404 1.00 92.44 577 TYR A O 1
ATOM 4023 N N . ASN A 1 578 ? 50.825 6.501 -70.449 1.00 94.25 578 ASN A N 1
ATOM 4024 C CA . ASN A 1 578 ? 49.729 5.985 -69.638 1.00 94.25 578 ASN A CA 1
ATOM 4025 C C . ASN A 1 578 ? 49.708 6.716 -68.292 1.00 94.25 578 ASN A C 1
ATOM 4027 O O . ASN A 1 578 ? 50.612 6.521 -67.477 1.00 94.25 578 ASN A O 1
ATOM 4031 N N . VAL A 1 579 ? 48.702 7.561 -68.076 1.00 95.19 579 VAL A N 1
ATOM 4032 C CA . VAL A 1 579 ? 48.499 8.263 -66.809 1.00 95.19 579 VAL A CA 1
ATOM 4033 C C . VAL A 1 579 ? 47.654 7.382 -65.907 1.00 95.19 579 VAL A C 1
ATOM 4035 O O . VAL A 1 579 ? 46.492 7.122 -66.206 1.00 95.19 579 VAL A O 1
ATOM 4038 N N . VAL A 1 580 ? 48.227 6.942 -64.792 1.00 96.00 580 VAL A N 1
ATOM 4039 C CA . VAL A 1 580 ? 47.532 6.147 -63.776 1.00 96.00 580 VAL A CA 1
ATOM 4040 C C . VAL A 1 580 ? 47.149 7.069 -62.625 1.00 96.00 580 VAL A C 1
ATOM 4042 O O . VAL A 1 580 ? 48.012 7.721 -62.038 1.00 96.00 580 VAL A O 1
ATOM 4045 N N . VAL A 1 581 ? 45.859 7.140 -62.306 1.00 96.75 581 VAL A N 1
ATOM 4046 C CA . VAL A 1 581 ? 45.328 7.917 -61.183 1.00 96.75 581 VAL A CA 1
ATOM 4047 C C . VAL A 1 581 ? 44.840 6.959 -60.107 1.00 96.75 581 VAL A C 1
ATOM 4049 O O . VAL A 1 581 ? 43.897 6.200 -60.329 1.00 96.75 581 VAL A O 1
ATOM 4052 N N . THR A 1 582 ? 45.460 7.025 -58.934 1.00 96.19 582 THR A N 1
ATOM 4053 C CA . THR A 1 582 ? 45.059 6.266 -57.744 1.00 96.19 582 THR A CA 1
ATOM 4054 C C . THR A 1 582 ? 44.447 7.217 -56.722 1.00 96.19 582 THR A C 1
ATOM 4056 O O . THR A 1 582 ? 45.064 8.220 -56.374 1.00 96.19 582 THR A O 1
ATOM 4059 N N . VAL A 1 583 ? 43.248 6.909 -56.232 1.00 96.56 583 VAL A N 1
ATOM 4060 C CA . VAL A 1 583 ? 42.611 7.601 -55.103 1.00 96.56 583 VAL A CA 1
ATOM 4061 C C . VAL A 1 583 ? 42.713 6.676 -53.899 1.00 96.56 583 VAL A C 1
ATOM 4063 O O . VAL A 1 583 ? 42.171 5.574 -53.935 1.00 96.56 583 VAL A O 1
ATOM 4066 N N . THR A 1 584 ? 43.416 7.114 -52.859 1.00 94.81 584 THR A N 1
ATOM 4067 C CA . THR A 1 584 ? 43.548 6.396 -51.583 1.00 94.81 584 THR A CA 1
ATOM 4068 C C . THR A 1 584 ? 42.746 7.132 -50.517 1.00 94.81 584 THR A C 1
ATOM 4070 O O . THR A 1 584 ? 42.878 8.352 -50.406 1.00 94.81 584 THR A O 1
ATOM 4073 N N . ASP A 1 585 ? 41.919 6.415 -49.764 1.00 93.94 585 ASP A N 1
ATOM 4074 C CA . ASP A 1 585 ? 41.177 6.944 -48.614 1.00 93.94 585 ASP A CA 1
ATOM 4075 C C . ASP A 1 585 ? 42.062 7.078 -47.354 1.00 93.94 585 ASP A C 1
ATOM 4077 O O . ASP A 1 585 ? 43.273 6.824 -47.393 1.00 93.94 585 ASP A O 1
ATOM 4081 N N . ARG A 1 586 ? 41.491 7.533 -46.229 1.00 90.62 586 ARG A N 1
ATOM 4082 C CA . ARG A 1 586 ? 42.259 7.727 -44.979 1.00 90.62 586 ARG A CA 1
ATOM 4083 C C . ARG A 1 586 ? 42.589 6.407 -44.277 1.00 90.62 586 ARG A C 1
ATOM 4085 O O . ARG A 1 586 ? 43.561 6.353 -43.524 1.00 90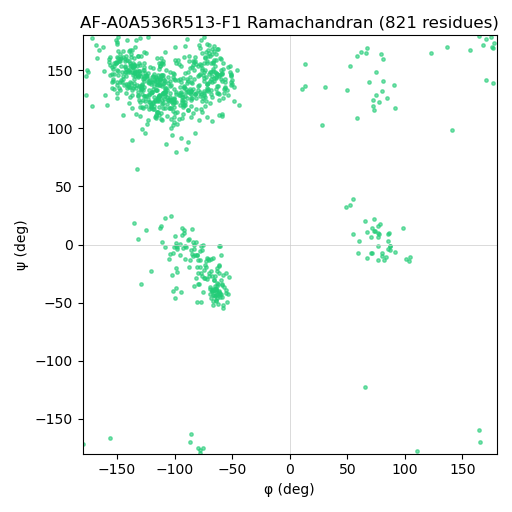.62 586 ARG A O 1
ATOM 4092 N N . ASP A 1 587 ? 41.825 5.358 -44.560 1.00 89.25 587 ASP A N 1
ATOM 4093 C CA . ASP A 1 587 ? 41.912 4.026 -43.966 1.00 89.25 587 ASP A CA 1
ATOM 4094 C C . ASP A 1 587 ? 42.592 3.009 -44.907 1.00 89.25 587 ASP A C 1
ATOM 4096 O O . ASP A 1 587 ? 42.455 1.791 -44.762 1.00 89.25 587 ASP A O 1
ATOM 4100 N N . SER A 1 588 ? 43.424 3.528 -45.819 1.00 87.88 588 SER A N 1
ATOM 4101 C CA . SER A 1 588 ? 44.334 2.812 -46.728 1.00 87.88 588 SER A CA 1
ATOM 4102 C C . SER A 1 588 ? 43.687 1.947 -47.817 1.00 87.88 588 SER A C 1
ATOM 4104 O O . SER A 1 588 ? 44.399 1.199 -48.497 1.00 87.88 588 SER A O 1
ATOM 4106 N N . GLY A 1 589 ? 42.381 2.054 -48.037 1.00 90.75 589 GLY A N 1
ATOM 4107 C CA . GLY A 1 589 ? 41.746 1.521 -49.237 1.00 90.75 589 GLY A CA 1
ATOM 4108 C C . GLY A 1 589 ? 42.105 2.371 -50.459 1.00 90.75 589 GLY A C 1
ATOM 4109 O O . GLY A 1 589 ? 42.540 3.522 -50.354 1.00 90.75 589 GLY A O 1
ATOM 4110 N N . SER A 1 590 ? 42.028 1.787 -51.658 1.00 93.06 590 SER A N 1
ATOM 4111 C CA . SER A 1 590 ? 42.359 2.532 -52.877 1.00 93.06 590 SER A CA 1
ATOM 4112 C C . SER A 1 590 ? 41.685 2.020 -54.144 1.00 93.06 590 SER A C 1
ATOM 4114 O O . SER A 1 590 ? 41.616 0.819 -54.401 1.00 93.06 590 SER A O 1
ATOM 4116 N N . GLY A 1 591 ? 41.249 2.970 -54.970 1.00 94.75 591 GLY A N 1
ATOM 4117 C CA . GLY A 1 591 ? 40.811 2.752 -56.345 1.00 94.75 591 GLY A CA 1
ATOM 4118 C C . GLY A 1 591 ? 41.834 3.289 -57.333 1.00 94.75 591 GLY A C 1
ATOM 4119 O O . GLY A 1 591 ? 42.526 4.265 -57.051 1.00 94.75 591 GLY A O 1
ATOM 4120 N N . THR A 1 592 ? 41.932 2.678 -58.512 1.00 94.44 592 THR A N 1
ATOM 4121 C CA . THR A 1 592 ? 42.821 3.143 -59.587 1.00 94.44 592 THR A CA 1
ATOM 4122 C C . THR A 1 592 ? 42.103 3.126 -60.931 1.00 94.44 592 THR A C 1
ATOM 4124 O O . THR A 1 592 ? 41.393 2.172 -61.235 1.00 94.44 592 THR A O 1
ATOM 4127 N N . GLN A 1 593 ? 42.321 4.163 -61.741 1.00 96.31 593 GLN A N 1
ATOM 4128 C CA . GLN A 1 593 ? 41.913 4.232 -63.144 1.00 96.31 593 GLN A CA 1
ATOM 4129 C C . GLN A 1 593 ? 43.067 4.787 -63.980 1.00 96.31 593 GLN A C 1
ATOM 4131 O O . GLN A 1 593 ? 43.778 5.691 -63.543 1.00 96.31 593 GLN A O 1
ATOM 4136 N N . ASP A 1 594 ? 43.246 4.268 -65.188 1.00 94.44 594 ASP A N 1
ATOM 4137 C CA . ASP A 1 594 ? 44.240 4.728 -66.152 1.00 94.44 594 ASP A CA 1
ATOM 4138 C C . ASP A 1 594 ? 43.618 5.447 -67.363 1.00 94.44 594 ASP A C 1
ATOM 4140 O O . ASP A 1 594 ? 42.441 5.260 -67.689 1.00 94.44 594 ASP A O 1
ATOM 4144 N N . VAL A 1 595 ? 44.405 6.312 -68.012 1.00 94.31 595 VAL A N 1
ATOM 4145 C CA . VAL A 1 595 ? 44.049 6.993 -69.263 1.00 94.31 595 VAL A CA 1
ATOM 4146 C C . VAL A 1 595 ? 45.286 7.302 -70.111 1.00 94.31 595 VAL A C 1
ATOM 4148 O O . VAL A 1 595 ? 46.312 7.771 -69.621 1.00 94.31 595 VAL A O 1
ATOM 4151 N N . SER A 1 596 ? 45.180 7.073 -71.419 1.00 92.12 596 SER A N 1
ATOM 4152 C CA . SER A 1 596 ? 46.260 7.326 -72.377 1.00 92.12 596 SER A CA 1
ATOM 4153 C C . SER A 1 596 ? 46.274 8.785 -72.845 1.00 92.12 596 SER A C 1
ATOM 4155 O O . SER A 1 596 ? 45.284 9.270 -73.392 1.00 92.12 596 SER A O 1
ATOM 4157 N N . VAL A 1 597 ? 47.420 9.459 -72.724 1.00 91.75 597 VAL A N 1
ATOM 4158 C CA . VAL A 1 597 ? 47.666 10.806 -73.264 1.00 91.75 597 VAL A CA 1
ATOM 4159 C C . VAL A 1 597 ? 48.637 10.723 -74.442 1.00 91.75 597 VAL A C 1
ATOM 4161 O O . VAL A 1 597 ? 49.739 10.192 -74.311 1.00 91.75 597 VAL A O 1
ATOM 4164 N N . VAL A 1 598 ? 48.238 11.266 -75.596 1.00 89.88 598 VAL A N 1
ATOM 4165 C CA . VAL A 1 598 ? 49.075 11.324 -76.805 1.00 89.88 598 VAL A CA 1
ATOM 4166 C C . VAL A 1 598 ? 49.687 12.717 -76.944 1.00 89.88 598 VAL A C 1
ATOM 4168 O O . VAL A 1 598 ? 48.972 13.721 -77.009 1.00 89.88 598 VAL A O 1
ATOM 4171 N N . VAL A 1 599 ? 51.018 12.756 -77.002 1.00 89.56 599 VAL A N 1
ATOM 4172 C CA . VAL A 1 599 ? 51.841 13.960 -77.131 1.00 89.56 599 VAL A CA 1
ATOM 4173 C C . VAL A 1 599 ? 52.550 13.927 -78.481 1.00 89.56 599 VAL A C 1
ATOM 4175 O O . VAL A 1 599 ? 53.414 13.079 -78.713 1.00 89.56 599 VAL A O 1
ATOM 4178 N N . SER A 1 600 ? 52.207 14.852 -79.368 1.00 84.81 600 SER A N 1
ATOM 4179 C CA . SER A 1 600 ? 52.863 15.009 -80.670 1.00 84.81 600 SER A CA 1
ATOM 4180 C C . SER A 1 600 ? 54.166 15.804 -80.549 1.00 84.81 600 SER A C 1
ATOM 4182 O O . SER A 1 600 ? 54.330 16.609 -79.632 1.00 84.81 600 SER A O 1
ATOM 4184 N N . ALA A 1 601 ? 55.090 15.608 -81.488 1.00 80.25 601 ALA A N 1
ATOM 4185 C CA . ALA A 1 601 ? 56.226 16.515 -81.633 1.00 80.25 601 ALA A CA 1
ATOM 4186 C C . ALA A 1 601 ? 55.736 17.894 -82.101 1.00 80.25 601 ALA A C 1
ATOM 4188 O O . ALA A 1 601 ? 54.726 18.006 -82.804 1.00 80.25 601 ALA A O 1
ATOM 4189 N N . ARG A 1 602 ? 56.437 18.950 -81.700 1.00 78.56 602 ARG A N 1
ATOM 4190 C CA . ARG A 1 602 ? 56.231 20.302 -82.223 1.00 78.56 602 ARG A CA 1
ATOM 4191 C C . ARG A 1 602 ? 56.969 20.479 -83.552 1.00 78.56 602 ARG A C 1
ATOM 4193 O O . ARG A 1 602 ? 58.174 20.262 -83.585 1.00 78.56 602 ARG A O 1
ATOM 4200 N N . ASN A 1 603 ? 56.273 20.968 -84.586 1.00 74.56 603 ASN A N 1
ATOM 4201 C CA . ASN A 1 603 ? 56.903 21.382 -85.849 1.00 74.56 603 ASN A CA 1
ATOM 4202 C C . ASN A 1 603 ? 58.020 22.397 -85.585 1.00 74.56 603 ASN A C 1
ATOM 4204 O O . ASN A 1 603 ? 57.830 23.384 -84.860 1.00 74.56 603 ASN A O 1
ATOM 4208 N N . THR A 1 604 ? 59.165 22.171 -86.207 1.00 78.81 604 THR A N 1
ATOM 4209 C CA . THR A 1 604 ? 60.226 23.157 -86.342 1.00 78.81 604 THR A CA 1
ATOM 4210 C C . THR A 1 604 ? 59.962 24.026 -87.580 1.00 78.81 604 THR A C 1
ATOM 4212 O O . THR A 1 604 ? 58.813 24.175 -87.992 1.00 78.81 604 THR A O 1
ATOM 4215 N N . VAL A 1 605 ? 60.970 24.751 -88.067 1.00 81.06 605 VAL A N 1
ATOM 4216 C CA . VAL A 1 605 ? 60.824 25.731 -89.156 1.00 81.06 605 VAL A CA 1
ATOM 4217 C C . VAL A 1 605 ? 61.944 25.489 -90.167 1.00 81.06 605 VAL A C 1
ATOM 4219 O O . VAL A 1 605 ? 63.099 25.368 -89.729 1.00 81.06 605 VAL A O 1
ATOM 4222 N N . PRO A 1 606 ? 61.685 25.523 -91.491 1.00 83.75 606 PRO A N 1
ATOM 4223 C CA . PRO A 1 606 ? 62.718 25.262 -92.479 1.00 83.75 606 PRO A CA 1
ATOM 4224 C C . PRO A 1 606 ? 63.770 26.366 -92.433 1.00 83.75 606 PRO A C 1
ATOM 4226 O O . PRO A 1 606 ? 63.477 27.552 -92.255 1.00 83.75 606 PRO A O 1
ATOM 4229 N N . SER A 1 607 ? 65.028 25.997 -92.623 1.00 85.44 607 SER A N 1
ATOM 4230 C CA . SER A 1 607 ? 66.171 26.885 -92.420 1.00 85.44 607 SER A CA 1
ATOM 4231 C C . SER A 1 607 ? 67.175 26.800 -93.570 1.00 85.44 607 SER A C 1
ATOM 4233 O O . SER A 1 607 ? 67.073 25.946 -94.445 1.00 85.44 607 SER A O 1
ATOM 4235 N N . ALA A 1 608 ? 68.151 27.712 -93.583 1.00 87.50 608 ALA A N 1
ATOM 4236 C CA . ALA A 1 608 ? 69.313 27.658 -94.477 1.00 87.50 608 ALA A CA 1
ATOM 4237 C C . ALA A 1 608 ? 69.010 27.488 -95.986 1.00 87.50 608 ALA A C 1
ATOM 4239 O O . ALA A 1 608 ? 69.799 26.866 -96.697 1.00 87.50 608 ALA A O 1
ATOM 4240 N N . LEU A 1 609 ? 67.902 28.052 -96.492 1.00 91.50 609 LEU A N 1
ATOM 4241 C CA . LEU A 1 609 ? 67.635 28.069 -97.931 1.00 91.50 609 LEU A CA 1
ATOM 4242 C C . LEU A 1 609 ? 68.736 28.845 -98.667 1.00 91.50 609 LEU A C 1
ATOM 4244 O O . LEU A 1 609 ? 68.997 30.014 -98.384 1.00 91.50 609 LEU A O 1
ATOM 4248 N N . ALA A 1 610 ? 69.352 28.181 -99.636 1.00 89.56 610 ALA A N 1
ATOM 4249 C CA . ALA A 1 610 ? 70.334 28.724 -100.557 1.00 89.56 610 ALA A CA 1
ATOM 4250 C C . ALA A 1 610 ? 69.901 28.420 -101.995 1.00 89.56 610 ALA A C 1
ATOM 4252 O O . ALA A 1 610 ? 69.328 27.361 -102.265 1.00 89.56 610 ALA A O 1
ATOM 4253 N N . ILE A 1 611 ? 70.190 29.346 -102.912 1.00 91.75 611 ILE A N 1
ATOM 4254 C CA . ILE A 1 611 ? 69.940 29.186 -104.347 1.00 91.75 611 ILE A CA 1
ATOM 4255 C C . ILE A 1 611 ? 71.210 29.485 -105.145 1.00 91.75 611 ILE A C 1
ATOM 4257 O O . ILE A 1 611 ? 71.915 30.451 -104.860 1.00 91.75 611 ILE A O 1
ATOM 4261 N N . ASP A 1 612 ? 71.479 28.648 -106.141 1.00 90.94 612 ASP A N 1
ATOM 4262 C CA . ASP A 1 612 ? 72.648 28.682 -107.016 1.00 90.94 612 ASP A CA 1
ATOM 4263 C C . ASP A 1 612 ? 72.176 28.721 -108.485 1.00 90.94 612 ASP A C 1
ATOM 4265 O O . ASP A 1 612 ? 71.781 27.688 -109.045 1.00 90.94 612 ASP A O 1
ATOM 4269 N N . PRO A 1 613 ? 72.095 29.919 -109.096 1.00 89.25 613 PRO A N 1
ATOM 4270 C CA . PRO A 1 613 ? 71.654 30.077 -110.473 1.00 89.25 613 PRO A CA 1
ATOM 4271 C C . PRO A 1 613 ? 72.803 29.933 -111.484 1.00 89.25 613 PRO A C 1
ATOM 4273 O O . PRO A 1 613 ? 73.816 30.627 -111.423 1.00 89.25 613 PRO A O 1
ATOM 4276 N N . SER A 1 614 ? 72.588 29.105 -112.504 1.00 86.50 614 SER A N 1
ATOM 4277 C CA . SER A 1 614 ? 73.475 28.926 -113.654 1.00 86.50 614 SER A CA 1
ATOM 4278 C C . SER A 1 614 ? 72.841 29.503 -114.923 1.00 86.50 614 SER A C 1
ATOM 4280 O O . SER A 1 614 ? 71.688 29.197 -115.232 1.00 86.50 614 SER A O 1
ATOM 4282 N N . VAL A 1 615 ? 73.586 30.332 -115.663 1.00 84.62 615 VAL A N 1
ATOM 4283 C CA . VAL A 1 615 ? 73.116 31.026 -116.877 1.00 84.62 615 VAL A CA 1
ATOM 4284 C C . VAL A 1 615 ? 73.790 30.456 -118.127 1.00 84.62 615 VAL A C 1
ATOM 4286 O O . VAL A 1 615 ? 75.016 30.375 -118.196 1.00 84.62 615 VAL A O 1
ATOM 4289 N N . ALA A 1 616 ? 72.995 30.121 -119.144 1.00 80.12 616 ALA A N 1
ATOM 4290 C CA . ALA A 1 616 ? 73.448 29.642 -120.446 1.00 80.12 616 ALA A CA 1
ATOM 4291 C C . ALA A 1 616 ? 72.648 30.321 -121.575 1.00 80.12 616 ALA A C 1
ATOM 4293 O O . ALA A 1 616 ? 71.600 29.839 -122.005 1.00 80.12 616 ALA A O 1
ATOM 4294 N N . GLY A 1 617 ? 73.145 31.464 -122.062 1.00 79.44 617 GLY A N 1
ATOM 4295 C CA . GLY A 1 617 ? 72.420 32.292 -123.032 1.00 79.44 617 GLY A CA 1
ATOM 4296 C C . GLY A 1 617 ? 71.147 32.866 -122.410 1.00 79.44 617 GLY A C 1
ATOM 4297 O O . GLY A 1 617 ? 71.233 33.534 -121.382 1.00 79.44 617 GLY A O 1
ATOM 4298 N N . ALA A 1 618 ? 69.992 32.582 -123.019 1.00 79.62 618 ALA A N 1
ATOM 4299 C CA . ALA A 1 618 ? 68.667 32.974 -122.529 1.00 79.62 618 ALA A CA 1
ATOM 4300 C C . ALA A 1 618 ? 68.153 32.093 -121.371 1.00 79.62 618 ALA A C 1
ATOM 4302 O O . ALA A 1 618 ? 67.240 32.491 -120.647 1.00 79.62 618 ALA A O 1
ATOM 4303 N N . ASN A 1 619 ? 68.713 30.890 -121.205 1.00 85.88 619 ASN A N 1
ATOM 4304 C CA . ASN A 1 619 ? 68.256 29.902 -120.234 1.00 85.88 619 ASN A CA 1
ATOM 4305 C C . ASN A 1 619 ? 68.954 30.107 -118.885 1.00 85.88 619 ASN A C 1
ATOM 4307 O O . ASN A 1 619 ? 70.184 30.143 -118.817 1.00 85.88 619 ASN A O 1
ATOM 4311 N N . VAL A 1 620 ? 68.182 30.142 -117.800 1.00 88.81 620 VAL A N 1
ATOM 4312 C CA . VAL A 1 620 ? 68.700 30.106 -116.426 1.00 88.81 620 VAL A CA 1
ATOM 4313 C C . VAL A 1 620 ? 68.139 28.887 -115.714 1.00 88.81 620 VAL A C 1
ATOM 4315 O O . VAL A 1 620 ? 66.937 28.645 -115.746 1.00 88.81 620 VAL A O 1
ATOM 4318 N N . THR A 1 621 ? 69.011 28.118 -115.067 1.00 90.19 621 THR A N 1
ATOM 4319 C CA . THR A 1 621 ? 68.631 27.002 -114.191 1.00 90.19 621 THR A CA 1
ATOM 4320 C C . THR A 1 621 ? 69.050 27.333 -112.768 1.00 90.19 621 THR A C 1
ATOM 4322 O O . THR A 1 621 ? 70.213 27.636 -112.529 1.00 90.19 621 THR A O 1
ATOM 4325 N N . VAL A 1 622 ? 68.117 27.274 -111.826 1.00 92.69 622 VAL A N 1
ATOM 4326 C CA . VAL A 1 622 ? 68.367 27.465 -110.394 1.00 92.69 622 VAL A CA 1
ATOM 4327 C C . VAL A 1 622 ? 68.375 26.099 -109.739 1.00 92.69 622 VAL A C 1
ATOM 4329 O O . VAL A 1 622 ? 67.370 25.394 -109.809 1.00 92.69 622 VAL A O 1
ATOM 4332 N N . ASN A 1 623 ? 69.473 25.748 -109.076 1.00 92.69 623 ASN A N 1
ATOM 4333 C CA . ASN A 1 623 ? 69.490 24.671 -108.091 1.00 92.69 623 ASN A CA 1
ATOM 4334 C C . ASN A 1 623 ? 69.353 25.286 -106.697 1.00 92.69 623 ASN A C 1
ATOM 4336 O O . ASN A 1 623 ? 69.911 26.348 -106.427 1.00 92.69 623 ASN A O 1
ATOM 4340 N N . ALA A 1 624 ? 68.611 24.637 -105.811 1.00 92.44 624 ALA A N 1
ATOM 4341 C CA . ALA A 1 624 ? 68.333 25.147 -104.480 1.00 92.44 624 ALA A CA 1
ATOM 4342 C C . ALA A 1 624 ? 68.363 24.036 -103.433 1.00 92.44 624 ALA A C 1
ATOM 4344 O O . ALA A 1 624 ? 68.020 22.884 -103.713 1.00 92.44 624 ALA A O 1
ATOM 4345 N N . SER A 1 625 ? 68.742 24.402 -102.213 1.00 92.44 625 SER A N 1
ATOM 4346 C CA . SER A 1 625 ? 68.793 23.508 -101.057 1.00 92.44 625 SER A CA 1
ATOM 4347 C C . SER A 1 625 ? 68.411 24.250 -99.785 1.00 92.44 625 SER A C 1
ATOM 4349 O O . SER A 1 625 ? 68.829 25.392 -99.608 1.00 92.44 625 SER A O 1
ATOM 4351 N N . PHE A 1 626 ? 67.691 23.595 -98.885 1.00 92.44 626 PHE A N 1
ATOM 4352 C CA . PHE A 1 626 ? 67.383 24.079 -97.538 1.00 92.44 626 PHE A CA 1
ATOM 4353 C C . PHE A 1 626 ? 67.629 22.960 -96.516 1.00 92.44 626 PHE A C 1
ATOM 4355 O O . PHE A 1 626 ? 67.990 21.842 -96.882 1.00 92.44 626 PHE A O 1
ATOM 4362 N N . ALA A 1 627 ? 67.482 23.260 -95.230 1.00 88.44 627 ALA A N 1
ATOM 4363 C CA . ALA A 1 627 ? 67.625 22.297 -94.148 1.00 88.44 627 ALA A CA 1
ATOM 4364 C C . ALA A 1 627 ? 66.366 22.283 -93.285 1.00 88.44 627 ALA A C 1
ATOM 4366 O O . ALA A 1 627 ? 65.950 23.329 -92.780 1.00 88.44 627 ALA A O 1
ATOM 4367 N N . ASP A 1 628 ? 65.821 21.089 -93.084 1.00 85.31 628 ASP A N 1
ATOM 4368 C CA . ASP A 1 628 ? 64.641 20.857 -92.265 1.00 85.31 628 ASP A CA 1
ATOM 4369 C C . ASP A 1 628 ? 64.924 19.771 -91.213 1.00 85.31 628 ASP A C 1
ATOM 4371 O O . ASP A 1 628 ? 65.387 18.686 -91.590 1.00 85.31 628 ASP A O 1
ATOM 4375 N N . PRO A 1 629 ? 64.733 20.043 -89.909 1.00 78.69 629 PRO A N 1
ATOM 4376 C CA . PRO A 1 629 ? 64.796 19.018 -88.870 1.00 78.69 629 PRO A CA 1
ATOM 4377 C C . PRO A 1 629 ? 63.676 17.971 -88.982 1.00 78.69 629 PRO A C 1
ATOM 4379 O O . PRO A 1 629 ? 63.901 16.812 -88.620 1.00 78.69 629 PRO A O 1
ATOM 4382 N N . ASP A 1 630 ? 62.503 18.346 -89.497 1.00 81.19 630 ASP A N 1
ATOM 4383 C CA . ASP A 1 630 ? 61.326 17.485 -89.584 1.00 81.19 630 ASP A CA 1
ATOM 4384 C C . ASP A 1 630 ? 61.319 16.729 -90.916 1.00 81.19 630 ASP A C 1
ATOM 4386 O O . ASP A 1 630 ? 60.667 17.075 -91.897 1.00 81.19 630 ASP A O 1
ATOM 4390 N N . ALA A 1 631 ? 62.072 15.628 -90.956 1.00 69.94 631 ALA A N 1
ATOM 4391 C CA . ALA A 1 631 ? 62.323 14.838 -92.168 1.00 69.94 631 ALA A CA 1
ATOM 4392 C C . ALA A 1 631 ? 61.078 14.199 -92.837 1.00 69.94 631 ALA A C 1
ATOM 4394 O O . ALA A 1 631 ? 61.219 13.515 -93.853 1.00 69.94 631 ALA A O 1
ATOM 4395 N N . LEU A 1 632 ? 59.879 14.378 -92.272 1.00 78.31 632 LEU A N 1
ATOM 4396 C CA . LEU A 1 632 ? 58.602 13.939 -92.843 1.00 78.31 632 LEU A CA 1
ATOM 4397 C C . LEU A 1 632 ? 57.786 15.085 -93.458 1.00 78.31 632 LEU A C 1
ATOM 4399 O O . LEU A 1 632 ? 56.791 14.809 -94.134 1.00 78.31 632 LEU A O 1
ATOM 4403 N N . ASP A 1 633 ? 58.206 16.337 -93.281 1.00 82.12 633 ASP A N 1
ATOM 4404 C CA . ASP A 1 633 ? 57.491 17.487 -93.815 1.00 82.12 633 ASP A CA 1
ATOM 4405 C C . ASP A 1 633 ? 57.624 17.546 -95.339 1.00 82.12 633 ASP A C 1
ATOM 4407 O O . ASP A 1 633 ? 58.690 17.338 -95.928 1.00 82.12 633 ASP A O 1
ATOM 4411 N N . THR A 1 634 ? 56.485 17.783 -95.987 1.00 86.56 634 THR A N 1
ATOM 4412 C CA . THR A 1 634 ? 56.396 18.192 -97.392 1.00 86.56 634 THR A CA 1
ATOM 4413 C C . THR A 1 634 ? 56.547 19.701 -97.476 1.00 86.56 634 THR A C 1
ATOM 4415 O O . THR A 1 634 ? 56.071 20.393 -96.581 1.00 86.56 634 THR A O 1
ATOM 4418 N N . HIS A 1 635 ? 57.040 20.240 -98.588 1.00 90.19 635 HIS A N 1
ATOM 4419 C CA . HIS A 1 635 ? 57.194 21.692 -98.737 1.00 90.19 635 HIS A CA 1
ATOM 4420 C C . HIS A 1 635 ? 56.636 22.201 -100.061 1.00 90.19 635 HIS A C 1
ATOM 4422 O O . HIS A 1 635 ? 56.450 21.457 -101.021 1.00 90.19 635 HIS A O 1
ATOM 4428 N N . VAL A 1 636 ? 56.396 23.504 -100.141 1.00 91.88 636 VAL A N 1
ATOM 4429 C CA . VAL A 1 636 ? 56.087 24.212 -101.384 1.00 91.88 636 VAL A CA 1
ATOM 4430 C C . VAL A 1 636 ? 57.202 25.216 -101.643 1.00 91.88 636 VAL A C 1
ATOM 4432 O O . VAL A 1 636 ? 57.340 26.204 -100.924 1.00 91.88 636 VAL A O 1
ATOM 4435 N N . ALA A 1 637 ? 58.001 24.959 -102.676 1.00 91.44 637 ALA A N 1
ATOM 4436 C CA . ALA A 1 637 ? 59.041 25.858 -103.154 1.00 91.44 637 ALA A CA 1
ATOM 4437 C C . ALA A 1 637 ? 58.480 26.758 -104.262 1.00 91.44 637 ALA A C 1
ATOM 4439 O O . ALA A 1 637 ? 57.984 26.271 -105.275 1.00 91.44 637 ALA A O 1
ATOM 4440 N N . THR A 1 638 ? 58.569 28.074 -104.095 1.00 92.62 638 THR A N 1
ATOM 4441 C CA . THR A 1 638 ? 58.146 29.071 -105.089 1.00 92.62 638 THR A CA 1
ATOM 4442 C C . THR A 1 638 ? 59.325 29.952 -105.464 1.00 92.62 638 THR A C 1
ATOM 4444 O O . THR A 1 638 ? 59.898 30.599 -104.591 1.00 92.62 638 THR A O 1
ATOM 4447 N N . LEU A 1 639 ? 59.671 29.997 -106.752 1.00 93.62 639 LEU A N 1
ATOM 4448 C CA . LEU A 1 639 ? 60.673 30.894 -107.318 1.00 93.62 639 LEU A CA 1
ATOM 4449 C C . LEU A 1 639 ? 59.990 31.999 -108.125 1.00 93.62 639 LEU A C 1
ATOM 4451 O O . LEU A 1 639 ? 59.164 31.699 -108.983 1.00 93.62 639 LEU A O 1
ATOM 4455 N N . THR A 1 640 ? 60.378 33.252 -107.923 1.00 92.44 640 THR A N 1
ATOM 4456 C CA . THR A 1 640 ? 60.076 34.361 -108.837 1.00 92.44 640 THR A CA 1
ATOM 4457 C C . THR A 1 640 ? 61.326 34.695 -109.645 1.00 92.44 640 THR A C 1
ATOM 4459 O O . THR A 1 640 ? 62.431 34.727 -109.103 1.00 92.44 640 THR A O 1
ATOM 4462 N N . TRP A 1 641 ? 61.171 34.928 -110.949 1.00 91.06 641 TRP A N 1
ATOM 4463 C CA . TRP A 1 641 ? 62.299 35.051 -111.886 1.00 91.06 641 TRP A CA 1
ATOM 4464 C C . TRP A 1 641 ? 62.749 36.494 -112.150 1.00 91.06 641 TRP A C 1
ATOM 4466 O O . TRP A 1 641 ? 63.690 36.721 -112.906 1.00 91.06 641 TRP A O 1
ATOM 4476 N N . GLY A 1 642 ? 62.106 37.483 -111.524 1.00 85.00 642 GLY A N 1
ATOM 4477 C CA . GLY A 1 642 ? 62.461 38.903 -111.643 1.00 85.00 642 GLY A CA 1
ATOM 4478 C C . GLY A 1 642 ? 61.953 39.610 -112.907 1.00 85.00 642 GLY A C 1
ATOM 4479 O O . GLY A 1 642 ? 62.047 40.830 -112.987 1.00 85.00 642 GLY A O 1
ATOM 4480 N N . ASP A 1 643 ? 61.379 38.879 -113.862 1.00 81.88 643 ASP A N 1
ATOM 4481 C CA . ASP A 1 643 ? 60.694 39.380 -115.067 1.00 81.88 643 ASP A CA 1
ATOM 4482 C C . ASP A 1 643 ? 59.154 39.381 -114.939 1.00 81.88 643 ASP A C 1
ATOM 4484 O O . ASP A 1 643 ? 58.444 39.813 -115.845 1.00 81.88 643 ASP A O 1
ATOM 4488 N N . GLY A 1 644 ? 58.637 38.903 -113.802 1.00 83.38 644 GLY A N 1
ATOM 4489 C CA . GLY A 1 644 ? 57.212 38.695 -113.535 1.00 83.38 644 GLY A CA 1
ATOM 4490 C C . GLY A 1 644 ? 56.771 37.228 -113.607 1.00 83.38 644 GLY A C 1
ATOM 4491 O O . GLY A 1 644 ? 55.699 36.902 -113.096 1.00 83.38 644 GLY A O 1
ATOM 4492 N N . ALA A 1 645 ? 57.588 36.325 -114.160 1.00 88.12 645 ALA A N 1
ATOM 4493 C CA . ALA A 1 645 ? 57.315 34.894 -114.137 1.00 88.12 645 ALA A CA 1
ATOM 4494 C C . ALA A 1 645 ? 57.547 34.296 -112.737 1.00 88.12 645 ALA A C 1
ATOM 4496 O O . ALA A 1 645 ? 58.383 34.757 -111.953 1.00 88.12 645 ALA A O 1
ATOM 4497 N N . THR A 1 646 ? 56.797 33.239 -112.423 1.00 89.75 646 THR A N 1
ATOM 4498 C CA . THR A 1 646 ? 56.884 32.493 -111.159 1.00 89.75 646 THR A CA 1
ATOM 4499 C C . THR A 1 646 ? 56.783 30.994 -111.440 1.00 89.75 646 THR A C 1
ATOM 4501 O O . THR A 1 646 ? 55.974 30.573 -112.265 1.00 89.75 646 THR A O 1
ATOM 4504 N N . THR A 1 647 ? 57.576 30.182 -110.743 1.00 92.50 647 THR A N 1
ATOM 4505 C CA . THR A 1 647 ? 57.527 28.715 -110.786 1.00 92.50 647 THR A CA 1
ATOM 4506 C C . THR A 1 647 ? 57.300 28.179 -109.381 1.00 92.50 647 THR A C 1
ATOM 4508 O O . THR A 1 647 ? 58.084 28.464 -108.482 1.00 92.50 647 THR A O 1
ATOM 4511 N N . THR A 1 648 ? 56.264 27.364 -109.197 1.00 90.62 648 THR A N 1
ATOM 4512 C CA . THR A 1 648 ? 55.965 26.704 -107.919 1.00 90.62 648 THR A CA 1
ATOM 4513 C C . THR A 1 648 ? 56.105 25.193 -108.068 1.00 90.62 648 THR A C 1
ATOM 4515 O O . THR A 1 648 ? 55.664 24.623 -109.064 1.00 90.62 648 THR A O 1
ATOM 4518 N N . GLN A 1 649 ? 56.717 24.548 -107.077 1.00 91.94 649 GLN A N 1
ATOM 4519 C CA . GLN A 1 649 ? 56.939 23.107 -107.009 1.00 91.94 649 GLN A CA 1
ATOM 4520 C C . GLN A 1 649 ? 56.561 22.582 -105.625 1.00 91.94 649 GLN A C 1
ATOM 4522 O O . GLN A 1 649 ? 56.943 23.160 -104.609 1.00 91.94 649 GLN A O 1
ATOM 4527 N N . THR A 1 650 ? 55.835 21.468 -105.583 1.00 90.25 650 THR A N 1
ATOM 4528 C CA . THR A 1 650 ? 55.592 20.722 -104.344 1.00 90.25 650 THR A CA 1
ATOM 4529 C C . THR A 1 650 ? 56.709 19.704 -104.153 1.00 90.25 650 THR A C 1
ATOM 4531 O O . THR A 1 650 ? 56.985 18.905 -105.046 1.00 90.25 650 THR A O 1
ATOM 4534 N N . LEU A 1 651 ? 57.345 19.740 -102.989 1.00 89.75 651 LEU A N 1
ATOM 4535 C CA . LEU A 1 651 ? 58.413 18.846 -102.573 1.00 89.75 651 LEU A CA 1
ATOM 4536 C C . LEU A 1 651 ? 57.817 17.756 -101.677 1.00 89.75 651 LEU A C 1
ATOM 4538 O O . LEU A 1 651 ? 57.037 18.040 -100.765 1.00 89.75 651 LEU A O 1
ATOM 4542 N N . ALA A 1 652 ? 58.151 16.501 -101.971 1.00 86.94 652 ALA A N 1
ATOM 4543 C CA . ALA A 1 652 ? 57.714 15.359 -101.174 1.00 86.94 652 ALA A CA 1
ATOM 4544 C C . ALA A 1 652 ? 58.402 15.340 -99.797 1.00 86.94 652 ALA A C 1
ATOM 4546 O O . ALA A 1 652 ? 59.415 16.006 -99.600 1.00 86.94 652 ALA A O 1
ATOM 4547 N N . ALA A 1 653 ? 57.866 14.540 -98.870 1.00 80.94 653 ALA A N 1
ATOM 4548 C CA . ALA A 1 653 ? 58.410 14.377 -97.524 1.00 80.94 653 ALA A CA 1
ATOM 4549 C C . ALA A 1 653 ? 59.930 14.117 -97.542 1.00 80.94 653 ALA A C 1
ATOM 4551 O O . ALA A 1 653 ? 60.394 13.187 -98.210 1.00 80.94 653 ALA A O 1
ATOM 4552 N N . GLY A 1 654 ? 60.695 14.956 -96.837 1.00 78.50 654 GLY A N 1
ATOM 4553 C CA . GLY A 1 654 ? 62.156 14.851 -96.734 1.00 78.50 654 GLY A CA 1
ATOM 4554 C C . GLY A 1 654 ? 62.954 15.336 -97.958 1.00 78.50 654 GLY A C 1
ATOM 4555 O O . GLY A 1 654 ? 64.176 15.171 -97.992 1.00 78.50 654 GLY A O 1
ATOM 4556 N N . ALA A 1 655 ? 62.314 15.935 -98.969 1.00 86.31 655 ALA A N 1
ATOM 4557 C CA . ALA A 1 655 ? 63.002 16.502 -100.129 1.00 86.31 655 ALA A CA 1
ATOM 4558 C C . ALA A 1 655 ? 63.544 17.915 -99.833 1.00 86.31 655 ALA A C 1
ATOM 4560 O O . ALA A 1 655 ? 62.852 18.918 -99.985 1.00 86.31 655 ALA A O 1
ATOM 4561 N N . THR A 1 656 ? 64.822 17.991 -99.462 1.00 88.88 656 THR A N 1
ATOM 4562 C CA . THR A 1 656 ? 65.520 19.230 -99.062 1.00 88.88 656 THR A CA 1
ATOM 4563 C C . THR A 1 656 ? 66.153 20.020 -100.215 1.00 88.88 656 THR A C 1
ATOM 4565 O O . THR A 1 656 ? 66.836 21.022 -99.989 1.00 88.88 656 THR A O 1
ATOM 4568 N N . THR A 1 657 ? 65.951 19.593 -101.464 1.00 90.06 657 THR A N 1
ATOM 4569 C CA . THR A 1 657 ? 66.488 20.253 -102.663 1.00 90.06 657 THR A CA 1
ATOM 4570 C C . THR A 1 657 ? 65.448 20.346 -103.774 1.00 90.06 657 THR A C 1
ATOM 4572 O O . THR A 1 657 ? 64.528 19.534 -103.866 1.00 90.06 657 THR A O 1
ATOM 4575 N N . PHE A 1 658 ? 65.598 21.349 -104.638 1.00 92.62 658 PHE A N 1
ATOM 4576 C CA . PHE A 1 658 ? 64.790 21.508 -105.845 1.00 92.62 658 PHE A CA 1
ATOM 4577 C C . PHE A 1 658 ? 65.599 22.180 -106.953 1.00 92.62 658 PHE A C 1
ATOM 4579 O O . PHE A 1 658 ? 66.572 22.887 -106.689 1.00 92.62 658 PHE A O 1
ATOM 4586 N N . SER A 1 659 ? 65.185 21.983 -108.202 1.00 91.25 659 SER A N 1
ATOM 4587 C CA . SER A 1 659 ? 65.704 22.749 -109.332 1.00 91.25 659 SER A CA 1
ATOM 4588 C C . SER A 1 659 ? 64.571 23.254 -110.211 1.00 91.25 659 SER A C 1
ATOM 4590 O O . SER A 1 659 ? 63.507 22.643 -110.284 1.00 91.25 659 SER A O 1
ATOM 4592 N N . ALA A 1 660 ? 64.770 24.400 -110.850 1.00 92.00 660 ALA A N 1
ATOM 4593 C CA . ALA A 1 660 ? 63.834 24.960 -111.816 1.00 92.00 660 ALA A CA 1
ATOM 4594 C C . ALA A 1 660 ? 64.611 25.637 -112.945 1.00 92.00 660 ALA A C 1
ATOM 4596 O O . ALA A 1 660 ? 65.733 26.098 -112.734 1.00 92.00 660 ALA A O 1
ATOM 4597 N N . ALA A 1 661 ? 64.019 25.721 -114.133 1.00 89.81 661 ALA A N 1
ATOM 4598 C CA . ALA A 1 661 ? 64.612 26.408 -115.271 1.00 89.81 661 ALA A CA 1
ATOM 4599 C C . ALA A 1 661 ? 63.610 27.370 -115.912 1.00 89.81 661 ALA A C 1
ATOM 4601 O O . ALA A 1 661 ? 62.415 27.080 -115.968 1.00 89.81 661 ALA A O 1
ATOM 4602 N N . HIS A 1 662 ? 64.121 28.490 -116.412 1.00 90.25 662 HIS A N 1
ATOM 4603 C CA . HIS A 1 662 ? 63.363 29.538 -117.090 1.00 90.25 662 HIS A CA 1
ATOM 4604 C C . HIS A 1 662 ? 64.147 30.074 -118.288 1.00 90.25 662 HIS A C 1
ATOM 4606 O O . HIS A 1 662 ? 65.370 29.922 -118.362 1.00 90.25 662 HIS A O 1
ATOM 4612 N N . VAL A 1 663 ? 63.441 30.678 -119.240 1.00 88.12 663 VAL A N 1
ATOM 4613 C CA . VAL A 1 663 ? 64.024 31.274 -120.447 1.00 88.12 663 VAL A CA 1
ATOM 4614 C C . VAL A 1 663 ? 63.559 32.717 -120.532 1.00 88.12 663 VAL A C 1
ATOM 4616 O O . VAL A 1 663 ? 62.359 32.978 -120.533 1.00 88.12 663 VAL A O 1
ATOM 4619 N N . TYR A 1 664 ? 64.505 33.649 -120.599 1.00 83.12 664 TYR A N 1
ATOM 4620 C CA . TYR A 1 664 ? 64.193 35.069 -120.709 1.00 83.12 664 TYR A CA 1
ATOM 4621 C C . TYR A 1 664 ? 64.157 35.501 -122.176 1.00 83.12 664 TYR A C 1
ATOM 4623 O O . TYR A 1 664 ? 65.124 35.328 -122.916 1.00 83.12 664 TYR A O 1
ATOM 4631 N N . GLU A 1 665 ? 63.055 36.137 -122.569 1.00 79.69 665 GLU A N 1
ATOM 4632 C CA . GLU A 1 665 ? 62.840 36.677 -123.921 1.00 79.69 665 GLU A CA 1
ATOM 4633 C C . GLU A 1 665 ? 63.698 37.923 -124.226 1.00 79.69 665 GLU A C 1
ATOM 4635 O O . GLU A 1 665 ? 63.802 38.353 -125.374 1.00 79.69 665 GLU A O 1
ATOM 4640 N N . ALA A 1 666 ? 64.321 38.527 -123.206 1.00 73.81 666 ALA A N 1
ATOM 4641 C CA . ALA A 1 666 ? 65.142 39.726 -123.334 1.00 73.81 666 ALA A CA 1
ATOM 4642 C C . ALA A 1 666 ? 66.449 39.616 -122.536 1.00 73.81 666 ALA A C 1
ATOM 4644 O O . ALA A 1 666 ? 66.499 39.037 -121.452 1.00 73.81 666 ALA A O 1
ATOM 4645 N N . SER A 1 667 ? 67.514 40.217 -123.070 1.00 76.12 667 SER A N 1
ATOM 4646 C CA . SER A 1 667 ? 68.775 40.391 -122.345 1.00 76.12 667 SER A CA 1
ATOM 4647 C C . SER A 1 667 ? 68.587 41.389 -121.197 1.00 76.12 667 SER A C 1
ATOM 4649 O O . SER A 1 667 ? 68.045 42.474 -121.411 1.00 76.12 667 SER A O 1
ATOM 4651 N N . GLY A 1 668 ? 69.063 41.063 -119.996 1.00 79.94 668 GLY A N 1
ATOM 4652 C CA . GLY A 1 668 ? 68.866 41.907 -118.816 1.00 79.94 668 GLY A CA 1
ATOM 4653 C C . GLY A 1 668 ? 69.442 41.317 -117.530 1.00 79.94 668 GLY A C 1
ATOM 4654 O O . GLY A 1 668 ? 69.918 40.181 -117.510 1.00 79.94 668 GLY A O 1
ATOM 4655 N N . ALA A 1 669 ? 69.406 42.108 -116.455 1.00 79.38 669 ALA A N 1
ATOM 4656 C CA . ALA A 1 669 ? 69.760 41.669 -115.109 1.00 79.38 669 ALA A CA 1
ATOM 4657 C C . ALA A 1 669 ? 68.487 41.401 -114.294 1.00 79.38 669 ALA A C 1
ATOM 4659 O O . ALA A 1 669 ? 67.677 42.305 -114.088 1.00 79.38 669 ALA A O 1
ATOM 4660 N N . TYR A 1 670 ? 68.325 40.171 -113.814 1.00 84.00 670 TYR A N 1
ATOM 4661 C CA . TYR A 1 670 ? 67.122 39.703 -113.132 1.00 84.00 670 TYR A CA 1
ATOM 4662 C C . TYR A 1 670 ? 67.442 39.267 -111.701 1.00 84.00 670 TYR A C 1
ATOM 4664 O O . TYR A 1 670 ? 68.475 38.648 -111.442 1.00 84.00 670 TYR A O 1
ATOM 4672 N N . THR A 1 671 ? 66.559 39.602 -110.757 1.00 87.75 671 THR A N 1
ATOM 4673 C CA . THR A 1 671 ? 66.662 39.143 -109.364 1.00 87.75 671 THR A CA 1
ATOM 4674 C C . THR A 1 671 ? 65.714 37.973 -109.163 1.00 87.75 671 THR A C 1
ATOM 4676 O O . THR A 1 671 ? 64.499 38.146 -109.222 1.00 87.75 671 THR A O 1
ATOM 4679 N N . ILE A 1 672 ? 66.283 36.798 -108.922 1.00 92.06 672 ILE A N 1
ATOM 4680 C CA . ILE A 1 672 ? 65.552 35.576 -108.609 1.00 92.06 672 ILE A CA 1
ATOM 4681 C C . ILE A 1 672 ? 65.349 35.528 -107.095 1.00 92.06 672 ILE A C 1
ATOM 4683 O O . ILE A 1 672 ? 66.302 35.723 -106.337 1.00 92.06 672 ILE A O 1
ATOM 4687 N N . ALA A 1 673 ? 64.128 35.254 -106.646 1.00 91.31 673 ALA A N 1
ATOM 4688 C CA . ALA A 1 673 ? 63.826 34.988 -105.242 1.00 91.31 673 ALA A CA 1
ATOM 4689 C C . ALA A 1 673 ? 63.183 33.612 -105.103 1.00 91.31 673 ALA A C 1
ATOM 4691 O O . ALA A 1 673 ? 62.328 33.261 -105.907 1.00 91.31 673 ALA A O 1
ATOM 4692 N N . ALA A 1 674 ? 63.562 32.850 -104.082 1.00 92.62 674 ALA A N 1
ATOM 4693 C CA . ALA A 1 674 ? 62.940 31.578 -103.744 1.00 92.62 674 ALA A CA 1
ATOM 4694 C C . ALA A 1 674 ? 62.408 31.606 -102.310 1.00 92.62 674 ALA A C 1
ATOM 4696 O O . ALA A 1 674 ? 63.075 32.122 -101.414 1.00 92.62 674 ALA A O 1
ATOM 4697 N N . THR A 1 675 ? 61.240 31.008 -102.097 1.00 91.88 675 THR A N 1
ATOM 4698 C CA . THR A 1 675 ? 60.628 30.782 -100.783 1.00 91.88 675 THR A CA 1
ATOM 4699 C C . THR A 1 675 ? 60.233 29.318 -100.668 1.00 91.88 675 THR A C 1
ATOM 4701 O O . THR A 1 675 ? 59.622 28.782 -101.590 1.00 91.88 675 THR A O 1
ATOM 4704 N N . VAL A 1 676 ? 60.560 28.683 -99.546 1.00 91.25 676 VAL A N 1
ATOM 4705 C CA . VAL A 1 676 ? 60.112 27.331 -99.185 1.00 91.25 676 VAL A CA 1
ATOM 4706 C C . VAL A 1 676 ? 59.169 27.449 -97.993 1.00 91.25 676 VAL A C 1
ATOM 4708 O O . VAL A 1 676 ? 59.525 28.083 -97.001 1.00 91.25 676 VAL A O 1
ATOM 4711 N N . THR A 1 677 ? 57.979 26.858 -98.102 1.00 89.25 677 THR A N 1
ATOM 4712 C CA . THR A 1 677 ? 56.905 26.930 -97.099 1.00 89.25 677 THR A CA 1
ATOM 4713 C C . THR A 1 677 ? 56.384 25.534 -96.749 1.00 89.25 677 THR A C 1
ATOM 4715 O O . THR A 1 677 ? 56.120 24.735 -97.646 1.00 89.25 677 THR A O 1
ATOM 4718 N N . GLU A 1 678 ? 56.204 25.252 -95.463 1.00 87.38 678 GLU A N 1
ATOM 4719 C CA . GLU A 1 678 ? 55.563 24.039 -94.933 1.00 87.38 678 GLU A CA 1
ATOM 4720 C C . GLU A 1 678 ? 54.021 24.137 -94.923 1.00 87.38 678 GLU A C 1
ATOM 4722 O O . GLU A 1 678 ? 53.468 25.240 -94.876 1.00 87.38 678 GLU A O 1
ATOM 4727 N N . PRO A 1 679 ? 53.298 23.003 -94.828 1.00 79.69 679 PRO A N 1
ATOM 4728 C CA . PRO A 1 679 ? 51.880 22.946 -94.467 1.00 79.69 679 PRO A CA 1
ATOM 4729 C C . PRO A 1 679 ? 51.535 23.670 -93.158 1.00 79.69 679 PRO A C 1
ATOM 4731 O O . PRO A 1 679 ? 50.415 24.159 -93.015 1.00 79.69 679 PRO A O 1
ATOM 4734 N N . SER A 1 680 ? 52.489 23.765 -92.223 1.00 76.75 680 SER A N 1
ATOM 4735 C CA . SER A 1 680 ? 52.377 24.528 -90.971 1.00 76.75 680 SER A CA 1
ATOM 4736 C C . SER A 1 680 ? 52.197 26.042 -91.199 1.00 76.75 680 SER A C 1
ATOM 4738 O O . SER A 1 680 ? 51.736 26.761 -90.310 1.00 76.75 680 SER A O 1
ATOM 4740 N N . GLY A 1 681 ? 52.564 26.535 -92.389 1.00 77.25 681 GLY A N 1
ATOM 4741 C CA . GLY A 1 681 ? 52.671 27.953 -92.726 1.00 77.25 681 GLY A CA 1
ATOM 4742 C C . GLY A 1 681 ? 54.033 28.574 -92.398 1.00 77.25 681 GLY A C 1
ATOM 4743 O O . GLY A 1 681 ? 54.258 29.735 -92.745 1.00 77.25 681 GLY A O 1
ATOM 4744 N N . ALA A 1 682 ? 54.953 27.839 -91.765 1.00 81.75 682 ALA A N 1
ATOM 4745 C CA . ALA A 1 682 ? 56.321 28.295 -91.559 1.00 81.75 682 ALA A CA 1
ATOM 4746 C C . ALA A 1 682 ? 57.098 28.323 -92.887 1.00 81.75 682 ALA A C 1
ATOM 4748 O O . ALA A 1 682 ? 56.842 27.531 -93.796 1.00 81.75 682 ALA A O 1
ATOM 4749 N N . SER A 1 683 ? 58.030 29.269 -93.036 1.00 87.50 683 SER A N 1
ATOM 4750 C CA . SER A 1 683 ? 58.725 29.468 -94.312 1.00 87.50 683 SER A CA 1
ATOM 4751 C C . SER A 1 683 ? 60.081 30.152 -94.194 1.00 87.50 683 SER A C 1
ATOM 4753 O O . SER A 1 683 ? 60.318 30.933 -93.272 1.00 87.50 683 SER A O 1
ATOM 4755 N N . THR A 1 684 ? 60.920 29.936 -95.203 1.00 90.38 684 THR A N 1
ATOM 4756 C CA . THR A 1 684 ? 62.251 30.536 -95.363 1.00 90.38 684 THR A CA 1
ATOM 4757 C C . THR A 1 684 ? 62.459 31.028 -96.798 1.00 90.38 684 THR A C 1
ATOM 4759 O O . THR A 1 684 ? 61.836 30.504 -97.723 1.00 90.38 684 THR A O 1
ATOM 4762 N N . SER A 1 685 ? 63.316 32.034 -97.003 1.00 90.81 685 SER A N 1
ATOM 4763 C CA . SER A 1 685 ? 63.490 32.704 -98.304 1.00 90.81 685 SER A CA 1
ATOM 4764 C C . SER A 1 685 ? 64.945 33.083 -98.602 1.00 90.81 685 SER A C 1
ATOM 4766 O O . SER A 1 685 ? 65.699 33.434 -97.696 1.00 90.81 685 SER A O 1
ATOM 4768 N N . ALA A 1 686 ? 65.317 33.077 -99.885 1.00 91.38 686 ALA A N 1
ATOM 4769 C CA . ALA A 1 686 ? 66.641 33.448 -100.398 1.00 91.38 686 ALA A CA 1
ATOM 4770 C C . ALA A 1 686 ? 66.543 34.191 -101.743 1.00 91.38 686 ALA A C 1
ATOM 4772 O O . ALA A 1 686 ? 65.552 34.050 -102.460 1.00 91.38 686 ALA A O 1
ATOM 4773 N N . THR A 1 687 ? 67.567 34.970 -102.111 1.00 91.06 687 THR A N 1
ATOM 4774 C CA . THR A 1 687 ? 67.611 35.722 -103.380 1.00 91.06 687 THR A CA 1
ATOM 4775 C C . THR A 1 687 ? 68.993 35.683 -104.039 1.00 91.06 687 THR A C 1
ATOM 4777 O O . THR A 1 687 ? 70.010 35.530 -103.364 1.00 91.06 687 THR A O 1
ATOM 4780 N N . ALA A 1 688 ? 69.031 35.832 -105.365 1.00 87.44 688 ALA A N 1
ATOM 4781 C CA . ALA A 1 688 ? 70.247 35.900 -106.177 1.00 87.44 688 ALA A CA 1
ATOM 4782 C C . ALA A 1 688 ? 70.022 36.771 -107.427 1.00 87.44 688 ALA A C 1
ATOM 4784 O O . ALA A 1 688 ? 68.888 36.942 -107.872 1.00 87.44 688 ALA A O 1
ATOM 4785 N N . GLN A 1 689 ? 71.091 37.318 -108.012 1.00 84.19 689 GLN A N 1
ATOM 4786 C CA . GLN A 1 689 ? 71.022 38.088 -109.262 1.00 84.19 689 GLN A CA 1
ATOM 4787 C C . GLN A 1 689 ? 71.733 37.366 -110.406 1.00 84.19 689 GLN A C 1
ATOM 4789 O O . GLN A 1 689 ? 72.803 36.793 -110.212 1.00 84.19 689 GLN A O 1
ATOM 4794 N N . VAL A 1 690 ? 71.146 37.434 -111.601 1.00 82.44 690 VAL A N 1
ATOM 4795 C CA . VAL A 1 690 ? 71.681 36.862 -112.845 1.00 82.44 690 VAL A CA 1
ATOM 4796 C C . VAL A 1 690 ? 71.673 37.894 -113.966 1.00 82.44 690 VAL A C 1
ATOM 4798 O O . VAL A 1 690 ? 70.775 38.730 -114.027 1.00 82.44 690 VAL A O 1
ATOM 4801 N N . ALA A 1 691 ? 72.644 37.816 -114.875 1.00 77.94 691 ALA A N 1
ATOM 4802 C CA . ALA A 1 691 ? 72.681 38.606 -116.105 1.00 77.94 691 ALA A CA 1
ATOM 4803 C C . ALA A 1 691 ? 72.551 37.671 -117.315 1.00 77.94 691 ALA A C 1
ATOM 4805 O O . ALA A 1 691 ? 73.324 36.725 -117.451 1.00 77.94 691 ALA A O 1
ATOM 4806 N N . VAL A 1 692 ? 71.565 37.927 -118.172 1.00 80.31 692 VAL A N 1
ATOM 4807 C CA . VAL A 1 692 ? 71.091 37.015 -119.224 1.00 80.31 692 VAL A CA 1
ATOM 4808 C C . VAL A 1 692 ? 71.262 37.663 -120.600 1.00 80.31 692 VAL A C 1
ATOM 4810 O O . VAL A 1 692 ? 71.116 38.881 -120.727 1.00 80.31 692 VAL A O 1
ATOM 4813 N N . THR A 1 693 ? 71.591 36.877 -121.635 1.00 70.00 693 THR A N 1
ATOM 4814 C CA . THR A 1 693 ? 71.812 37.386 -123.006 1.00 70.00 693 THR A CA 1
ATOM 4815 C C . THR A 1 693 ? 71.166 36.515 -124.089 1.00 70.00 693 THR A C 1
ATOM 4817 O O . THR A 1 693 ? 71.320 35.295 -124.104 1.00 70.00 693 THR A O 1
ATOM 4820 N N . VAL A 1 694 ? 70.468 37.158 -125.031 1.00 69.75 694 VAL A N 1
ATOM 4821 C CA . VAL A 1 694 ? 69.724 36.534 -126.144 1.00 69.75 694 VAL A CA 1
ATOM 4822 C C . VAL A 1 694 ? 70.356 36.941 -127.487 1.00 69.75 694 VAL A C 1
ATOM 4824 O O . VAL A 1 694 ? 70.755 38.090 -127.643 1.00 69.75 694 VAL A O 1
ATOM 4827 N N . ALA A 1 695 ? 70.471 36.026 -128.457 1.00 58.28 695 ALA A N 1
ATOM 4828 C CA . ALA A 1 695 ? 71.168 36.265 -129.735 1.00 58.28 695 ALA A CA 1
ATOM 4829 C C . ALA A 1 695 ? 70.265 36.867 -130.839 1.00 58.28 695 ALA A C 1
ATOM 4831 O O . ALA A 1 695 ? 69.078 36.553 -130.897 1.00 58.28 695 ALA A O 1
ATOM 4832 N N . ALA A 1 696 ? 70.828 37.690 -131.737 1.00 56.75 696 ALA A N 1
ATOM 4833 C CA . ALA A 1 696 ? 70.122 38.332 -132.865 1.00 56.75 696 ALA A CA 1
ATOM 4834 C C . ALA A 1 696 ? 70.551 37.826 -134.257 1.00 56.75 696 ALA A C 1
ATOM 4836 O O . ALA A 1 696 ? 71.628 37.259 -134.440 1.00 56.75 696 ALA A O 1
ATOM 4837 N N . SER A 1 697 ? 69.692 38.063 -135.256 1.00 59.66 697 SER A N 1
ATOM 4838 C CA . SER A 1 697 ? 69.758 37.478 -136.605 1.00 59.66 697 SER A CA 1
ATOM 4839 C C . SER A 1 697 ? 70.173 38.430 -137.745 1.00 59.66 697 SER A C 1
ATOM 4841 O O . SER A 1 697 ? 70.335 37.964 -138.873 1.00 59.66 697 SER A O 1
ATOM 4843 N N . SER A 1 698 ? 70.417 39.724 -137.494 1.00 68.06 698 SER A N 1
ATOM 4844 C CA . SER A 1 698 ? 71.052 40.640 -138.464 1.00 68.06 698 SER A CA 1
ATOM 4845 C C . SER A 1 698 ? 71.923 41.705 -137.785 1.00 68.06 698 SER A C 1
ATOM 4847 O O . SER A 1 698 ? 71.737 42.002 -136.608 1.00 68.06 698 SER A O 1
ATOM 4849 N N . THR A 1 699 ? 72.861 42.334 -138.509 1.00 71.38 699 THR A N 1
ATOM 4850 C CA . THR A 1 699 ? 73.734 43.387 -137.942 1.00 71.38 699 THR A CA 1
ATOM 4851 C C . THR A 1 699 ? 72.948 44.572 -137.378 1.00 71.38 699 THR A C 1
ATOM 4853 O O . THR A 1 699 ? 73.360 45.143 -136.373 1.00 71.38 699 THR A O 1
ATOM 4856 N N . SER A 1 700 ? 71.819 44.938 -137.996 1.00 74.56 700 SER A N 1
ATOM 4857 C CA . SER A 1 700 ? 70.953 46.007 -137.483 1.00 74.56 700 SER A CA 1
ATOM 4858 C C . SER A 1 700 ? 70.318 45.608 -136.150 1.00 74.56 700 SER A C 1
ATOM 4860 O O . SER A 1 700 ? 70.332 46.402 -135.213 1.00 74.56 700 SER A O 1
ATOM 4862 N N . ASP A 1 701 ? 69.829 44.370 -136.050 1.00 75.31 701 ASP A N 1
ATOM 4863 C CA . ASP A 1 701 ? 69.175 43.859 -134.841 1.00 75.31 701 ASP A CA 1
ATOM 4864 C C . ASP A 1 701 ? 70.181 43.671 -133.697 1.00 75.31 701 ASP A C 1
ATOM 4866 O O . ASP A 1 701 ? 69.874 43.963 -132.545 1.00 75.31 701 ASP A O 1
ATOM 4870 N N . VAL A 1 702 ? 71.415 43.251 -134.005 1.00 72.44 702 VAL A N 1
ATOM 4871 C CA . VAL A 1 702 ? 72.496 43.169 -133.009 1.00 72.44 702 VAL A CA 1
ATOM 4872 C C . VAL A 1 702 ? 72.869 44.564 -132.490 1.00 72.44 702 VAL A C 1
ATOM 4874 O O . VAL A 1 702 ? 73.109 44.716 -131.295 1.00 72.44 702 VAL A O 1
ATOM 4877 N N . LEU A 1 703 ? 72.880 45.601 -133.338 1.00 78.00 703 LEU A N 1
ATOM 4878 C CA . LEU A 1 703 ? 73.086 46.980 -132.876 1.00 78.00 703 LEU A CA 1
ATOM 4879 C C . LEU A 1 703 ? 71.919 47.458 -131.990 1.00 78.00 703 LEU A C 1
ATOM 4881 O O . LEU A 1 703 ? 72.168 48.075 -130.958 1.00 78.00 703 LEU A O 1
ATOM 4885 N N . ASP A 1 704 ? 70.669 47.108 -132.306 1.00 79.88 704 ASP A N 1
ATOM 4886 C CA . ASP A 1 704 ? 69.527 47.398 -131.423 1.00 79.88 704 ASP A CA 1
ATOM 4887 C C . ASP A 1 704 ? 69.614 46.653 -130.078 1.00 79.88 704 ASP A C 1
ATOM 4889 O O . ASP A 1 704 ? 69.343 47.240 -129.027 1.00 79.88 704 ASP A O 1
ATOM 4893 N N . GLN A 1 705 ? 70.084 45.401 -130.072 1.00 76.12 705 GLN A N 1
ATOM 4894 C CA . GLN A 1 705 ? 70.385 44.667 -128.838 1.00 76.12 705 GLN A CA 1
ATOM 4895 C C . GLN A 1 705 ? 71.525 45.307 -128.037 1.00 76.12 705 GLN A C 1
ATOM 4897 O O . GLN A 1 705 ? 71.440 45.363 -126.811 1.00 76.12 705 GLN A O 1
ATOM 4902 N N . MET A 1 706 ? 72.570 45.827 -128.693 1.00 79.56 706 MET A N 1
ATOM 4903 C CA . MET A 1 706 ? 73.623 46.587 -128.012 1.00 79.56 706 MET A CA 1
ATOM 4904 C C . MET A 1 706 ? 73.049 47.846 -127.349 1.00 79.56 706 MET A C 1
ATOM 4906 O O . MET A 1 706 ? 73.424 48.147 -126.217 1.00 79.56 706 MET A O 1
ATOM 4910 N N . SER A 1 707 ? 72.115 48.548 -127.999 1.00 80.38 707 SER A N 1
ATOM 4911 C CA . SER A 1 707 ? 71.447 49.711 -127.404 1.00 80.38 707 SER A CA 1
ATOM 4912 C C . SER A 1 707 ? 70.618 49.326 -126.176 1.00 80.38 707 SER A C 1
ATOM 4914 O O . SER A 1 707 ? 70.786 49.921 -125.112 1.00 80.38 707 SER A O 1
ATOM 4916 N N . ALA A 1 708 ? 69.788 48.284 -126.279 1.00 76.75 708 ALA A N 1
ATOM 4917 C CA . ALA A 1 708 ? 68.989 47.792 -125.155 1.00 76.75 708 ALA A CA 1
ATOM 4918 C C . ALA A 1 708 ? 69.860 47.338 -123.966 1.00 76.75 708 ALA A C 1
ATOM 4920 O O . ALA A 1 708 ? 69.581 47.689 -122.817 1.00 76.75 708 ALA A O 1
ATOM 4921 N N . LEU A 1 709 ? 70.955 46.618 -124.240 1.00 80.56 709 LEU A N 1
ATOM 4922 C CA . LEU A 1 709 ? 71.900 46.163 -123.221 1.00 80.56 709 LEU A CA 1
ATOM 4923 C C . LEU A 1 709 ? 72.542 47.344 -122.475 1.00 80.56 709 LEU A C 1
ATOM 4925 O O . LEU A 1 709 ? 72.634 47.312 -121.249 1.00 80.56 709 LEU A O 1
ATOM 4929 N N . ILE A 1 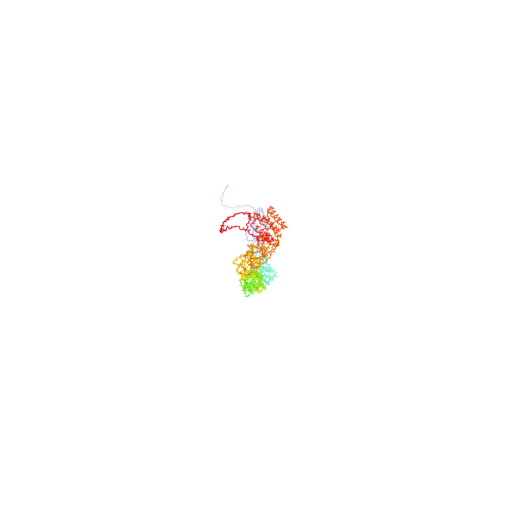710 ? 72.933 48.410 -123.179 1.00 82.25 710 ILE A N 1
ATOM 4930 C CA . ILE A 1 710 ? 73.558 49.587 -122.555 1.00 82.25 710 ILE A CA 1
ATOM 4931 C C . ILE A 1 710 ? 72.581 50.349 -121.658 1.00 82.25 710 ILE A C 1
ATOM 4933 O O . ILE A 1 710 ? 72.963 50.729 -120.551 1.00 82.25 710 ILE A O 1
ATOM 4937 N N . THR A 1 711 ? 71.317 50.500 -122.061 1.00 81.25 711 THR A N 1
ATOM 4938 C CA . THR A 1 711 ? 70.286 51.074 -121.180 1.00 81.25 711 THR A CA 1
ATOM 4939 C C . THR A 1 711 ? 69.993 50.171 -119.971 1.00 81.25 711 THR A C 1
ATOM 4941 O O . THR A 1 711 ? 69.737 50.679 -118.881 1.00 81.25 711 THR A O 1
ATOM 4944 N N . SER A 1 712 ? 70.128 48.842 -120.093 1.00 77.00 712 SER A N 1
ATOM 4945 C CA . SER A 1 712 ? 69.987 47.918 -118.950 1.00 77.00 712 SER A CA 1
ATOM 4946 C C . SER A 1 712 ? 71.108 48.034 -117.902 1.00 77.00 712 SER A C 1
ATOM 4948 O O . SER A 1 712 ? 70.903 47.691 -116.739 1.00 77.00 712 SER A O 1
ATOM 4950 N N . PHE A 1 713 ? 72.285 48.551 -118.277 1.00 80.62 713 PHE A N 1
ATOM 4951 C CA . PHE A 1 713 ? 73.440 48.679 -117.379 1.00 80.62 713 PHE A CA 1
ATOM 4952 C C . PHE A 1 713 ? 73.340 49.838 -116.376 1.00 80.62 713 PHE A C 1
ATOM 4954 O O . PHE A 1 713 ? 74.206 49.950 -115.507 1.00 80.62 713 PHE A O 1
ATOM 4961 N N . ASN A 1 714 ? 72.293 50.667 -116.466 1.00 74.62 714 ASN A N 1
ATOM 4962 C CA . ASN A 1 714 ? 71.973 51.726 -115.501 1.00 74.62 714 ASN A CA 1
ATOM 4963 C C . ASN A 1 714 ? 73.147 52.708 -115.265 1.00 74.62 714 ASN A C 1
ATOM 4965 O O . ASN A 1 714 ? 73.448 53.113 -114.140 1.00 74.62 714 ASN A O 1
ATOM 4969 N N . LEU A 1 715 ? 73.848 53.038 -116.356 1.00 80.50 715 LEU A N 1
ATOM 4970 C CA . LEU A 1 715 ? 75.040 53.890 -116.381 1.00 80.50 715 LEU A CA 1
ATOM 4971 C C . LEU A 1 715 ? 74.689 55.361 -116.105 1.00 80.50 715 LEU A C 1
ATOM 4973 O O . LEU A 1 715 ? 73.534 55.780 -116.186 1.00 80.50 715 LEU A O 1
ATOM 4977 N N . ASP A 1 716 ? 75.696 56.196 -115.837 1.00 83.75 716 ASP A N 1
ATOM 4978 C CA . ASP A 1 716 ? 75.465 57.639 -115.825 1.00 83.75 716 ASP A CA 1
ATOM 4979 C C . ASP A 1 716 ? 75.080 58.152 -117.225 1.00 83.75 716 ASP A C 1
ATOM 4981 O O . ASP A 1 716 ? 75.546 57.660 -118.258 1.00 83.75 716 ASP A O 1
ATOM 4985 N N . ARG A 1 717 ? 74.257 59.208 -117.256 1.00 81.94 717 ARG A N 1
ATOM 4986 C CA . ARG A 1 717 ? 73.706 59.778 -118.496 1.00 81.94 717 ARG A CA 1
ATOM 4987 C C . ARG A 1 717 ? 74.745 60.183 -119.541 1.00 81.94 717 ARG A C 1
ATOM 4989 O O . ARG A 1 717 ? 74.368 60.302 -120.705 1.00 81.94 717 ARG A O 1
ATOM 4996 N N . ASN A 1 718 ? 75.991 60.473 -119.162 1.00 83.50 718 ASN A N 1
ATOM 4997 C CA . ASN A 1 718 ? 77.007 60.884 -120.129 1.00 83.50 718 ASN A CA 1
ATOM 4998 C C . ASN A 1 718 ? 77.590 59.658 -120.830 1.00 83.50 718 ASN A C 1
ATOM 5000 O O . ASN A 1 718 ? 77.615 59.631 -122.060 1.00 83.50 718 ASN A O 1
ATOM 5004 N N . ASN A 1 719 ? 77.988 58.638 -120.065 1.00 84.00 719 ASN A N 1
ATOM 5005 C CA . ASN A 1 719 ? 78.499 57.382 -120.613 1.00 84.00 719 ASN A CA 1
ATOM 5006 C C . ASN A 1 719 ? 77.420 56.623 -121.404 1.00 84.00 719 ASN A C 1
ATOM 5008 O O . ASN A 1 719 ? 77.693 56.196 -122.526 1.00 84.00 719 ASN A O 1
ATOM 5012 N N . GLU A 1 720 ? 76.189 56.533 -120.884 1.00 84.31 720 GLU A N 1
ATOM 5013 C CA . GLU A 1 720 ? 75.059 55.896 -121.580 1.00 84.31 720 GLU A CA 1
ATOM 5014 C C . GLU A 1 720 ? 74.794 56.576 -122.933 1.00 84.31 720 GLU A C 1
ATOM 5016 O O . GLU A 1 720 ? 74.854 55.937 -123.983 1.00 84.31 720 GLU A O 1
ATOM 5021 N N . ARG A 1 721 ? 74.588 57.905 -122.941 1.00 85.44 721 ARG A N 1
ATOM 5022 C CA . ARG A 1 721 ? 74.320 58.657 -124.178 1.00 85.44 721 ARG A CA 1
ATOM 5023 C C . ARG A 1 721 ? 75.476 58.626 -125.166 1.00 85.44 721 ARG A C 1
ATOM 5025 O O . ARG A 1 721 ? 75.217 58.650 -126.367 1.00 85.44 721 ARG A O 1
ATOM 5032 N N . TRP A 1 722 ? 76.724 58.630 -124.696 1.00 85.75 722 TRP A N 1
ATOM 5033 C CA . TRP A 1 722 ? 77.883 58.553 -125.584 1.00 85.75 722 TRP A CA 1
ATOM 5034 C C . TRP A 1 722 ? 77.901 57.216 -126.323 1.00 85.75 722 TRP A C 1
ATOM 5036 O O . TRP A 1 722 ? 78.042 57.192 -127.546 1.00 85.75 722 TRP A O 1
ATOM 5046 N N . LEU A 1 723 ? 77.703 56.118 -125.588 1.00 84.94 723 LEU A N 1
ATOM 5047 C CA . LEU A 1 723 ? 77.704 54.773 -126.147 1.00 84.94 723 LEU A CA 1
ATOM 5048 C C . LEU A 1 723 ? 76.518 54.554 -127.094 1.00 84.94 723 LEU A C 1
ATOM 5050 O O . LEU A 1 723 ? 76.748 54.194 -128.245 1.00 84.94 723 LEU A O 1
ATOM 5054 N N . LEU A 1 724 ? 75.285 54.851 -126.659 1.00 85.56 724 LEU A N 1
ATOM 5055 C CA . LEU A 1 724 ? 74.074 54.731 -127.486 1.00 85.56 724 LEU A CA 1
ATOM 5056 C C . LEU A 1 724 ? 74.201 55.519 -128.795 1.00 85.56 724 LEU A C 1
ATOM 5058 O O . LEU A 1 724 ? 74.036 54.960 -129.876 1.00 85.56 724 LEU A O 1
ATOM 5062 N N . ARG A 1 725 ? 74.621 56.789 -128.723 1.00 84.69 725 ARG A N 1
ATOM 5063 C CA . ARG A 1 725 ? 74.835 57.610 -129.922 1.00 84.69 725 ARG A CA 1
ATOM 5064 C C . ARG A 1 725 ? 75.864 56.997 -130.872 1.00 84.69 725 ARG A C 1
ATOM 5066 O O . ARG A 1 725 ? 75.743 57.152 -132.084 1.00 84.69 725 ARG A O 1
ATOM 5073 N N . ARG A 1 726 ? 76.887 56.312 -130.353 1.00 86.06 726 ARG A N 1
ATOM 5074 C CA . ARG A 1 726 ? 77.903 55.675 -131.197 1.00 86.06 726 ARG A CA 1
ATOM 5075 C C . ARG A 1 726 ? 77.415 54.366 -131.827 1.00 86.06 726 ARG A C 1
ATOM 5077 O O . ARG A 1 726 ? 77.899 54.008 -132.904 1.00 86.06 726 ARG A O 1
ATOM 5084 N N . ILE A 1 727 ? 76.431 53.697 -131.222 1.00 84.31 727 ILE A N 1
ATOM 5085 C CA . ILE A 1 727 ? 75.660 52.623 -131.867 1.00 84.31 727 ILE A CA 1
ATOM 5086 C C . ILE A 1 727 ? 74.825 53.214 -133.005 1.00 84.31 727 ILE A C 1
ATOM 5088 O O . ILE A 1 727 ? 74.936 52.730 -134.128 1.00 84.31 727 ILE A O 1
ATOM 5092 N N . ASP A 1 728 ? 74.091 54.305 -132.763 1.00 83.81 728 ASP A N 1
ATOM 5093 C CA . ASP A 1 728 ? 73.283 54.982 -133.789 1.00 83.81 728 ASP A CA 1
ATOM 5094 C C . ASP A 1 728 ? 74.132 55.456 -134.984 1.00 83.81 728 ASP A C 1
ATOM 5096 O O . ASP A 1 728 ? 73.775 55.192 -136.132 1.00 83.81 728 ASP A O 1
ATOM 5100 N N . ASP A 1 729 ? 75.297 56.077 -134.740 1.00 81.62 729 ASP A N 1
ATOM 5101 C CA . ASP A 1 729 ? 76.272 56.447 -135.783 1.00 81.62 729 ASP A CA 1
ATOM 5102 C C . ASP A 1 729 ? 76.680 55.222 -136.633 1.00 81.62 729 ASP A C 1
ATOM 5104 O O . ASP A 1 729 ? 76.801 55.300 -137.860 1.00 81.62 729 ASP A O 1
ATOM 5108 N N . THR A 1 730 ? 76.901 54.076 -135.979 1.00 80.38 730 THR A N 1
ATOM 5109 C CA . THR A 1 730 ? 77.282 52.811 -136.629 1.00 80.38 730 THR A CA 1
ATOM 5110 C C . THR A 1 730 ? 76.121 52.249 -137.450 1.00 80.38 730 THR A C 1
ATOM 5112 O O . THR A 1 730 ? 76.318 51.837 -138.593 1.00 80.38 730 THR A O 1
ATOM 5115 N N . LYS A 1 731 ? 74.900 52.296 -136.908 1.00 82.06 731 LYS A N 1
ATOM 5116 C CA . LYS A 1 731 ? 73.674 51.829 -137.563 1.00 82.06 731 LYS A CA 1
ATOM 5117 C C . LYS A 1 731 ? 73.332 52.672 -138.792 1.00 82.06 731 LYS A C 1
ATOM 5119 O O . LYS A 1 731 ? 73.042 52.120 -139.848 1.00 82.06 731 LYS A O 1
ATOM 5124 N N . ALA A 1 732 ? 73.448 53.997 -138.693 1.00 79.12 732 ALA A N 1
ATOM 5125 C CA . ALA A 1 732 ? 73.267 54.914 -139.818 1.00 79.12 732 ALA A CA 1
ATOM 5126 C C . ALA A 1 732 ? 74.306 54.690 -140.933 1.00 79.12 732 ALA A C 1
ATOM 5128 O O . ALA A 1 732 ? 73.997 54.848 -142.114 1.00 79.12 732 ALA A O 1
ATOM 5129 N N . SER A 1 733 ? 75.527 54.285 -140.568 1.00 74.88 733 SER A N 1
ATOM 5130 C CA . SER A 1 733 ? 76.604 54.018 -141.527 1.00 74.88 733 SER A CA 1
ATOM 5131 C C . SER A 1 733 ? 76.378 52.761 -142.377 1.00 74.88 733 SER A C 1
ATOM 5133 O O . SER A 1 733 ? 76.835 52.732 -143.519 1.00 74.88 733 SER A O 1
ATOM 5135 N N . LEU A 1 734 ? 75.629 51.762 -141.884 1.00 75.38 734 LEU A N 1
ATOM 5136 C CA . LEU A 1 734 ? 75.323 50.526 -142.628 1.00 75.38 734 LEU A CA 1
ATOM 5137 C C . LEU A 1 734 ? 74.616 50.781 -143.969 1.00 75.38 734 LEU A C 1
ATOM 5139 O O . LEU A 1 734 ? 74.782 50.000 -144.903 1.00 75.38 734 LEU A O 1
ATOM 5143 N N . ALA A 1 735 ? 73.886 51.894 -144.106 1.00 70.50 735 ALA A N 1
ATOM 5144 C CA . ALA A 1 735 ? 73.242 52.288 -145.361 1.00 70.50 735 ALA A CA 1
ATOM 5145 C C . ALA A 1 735 ? 74.233 52.540 -146.520 1.00 70.50 735 ALA A C 1
ATOM 5147 O O . ALA A 1 735 ? 73.827 52.536 -147.681 1.00 70.50 735 ALA A O 1
ATOM 5148 N N . TYR A 1 736 ? 75.520 52.747 -146.215 1.00 69.06 736 TYR A N 1
ATOM 5149 C CA . TYR A 1 736 ? 76.584 53.023 -147.186 1.00 69.06 736 TYR A CA 1
ATOM 5150 C C . TYR A 1 736 ? 77.601 51.876 -147.324 1.00 69.06 736 TYR A C 1
ATOM 5152 O O . TYR A 1 736 ? 78.556 52.003 -148.089 1.00 69.06 736 TYR A O 1
ATOM 5160 N N . GLY A 1 737 ? 77.401 50.759 -146.612 1.00 72.31 737 GLY A N 1
ATOM 5161 C CA . GLY A 1 737 ? 78.286 49.591 -146.613 1.00 72.31 737 GLY A CA 1
ATOM 5162 C C . GLY A 1 737 ? 78.819 49.218 -145.225 1.00 72.31 737 GLY A C 1
ATOM 5163 O O . GLY A 1 737 ? 78.763 49.993 -144.271 1.00 72.31 737 GLY A O 1
ATOM 5164 N N . ASN A 1 738 ? 79.364 48.006 -145.112 1.00 73.44 738 ASN A N 1
ATOM 5165 C CA . ASN A 1 738 ? 79.701 47.392 -143.820 1.00 73.44 738 ASN A CA 1
ATOM 5166 C C . ASN A 1 738 ? 81.063 47.830 -143.240 1.00 73.44 738 ASN A C 1
ATOM 5168 O O . ASN A 1 738 ? 81.424 47.425 -142.133 1.00 73.44 738 ASN A O 1
ATOM 5172 N N . ASP A 1 739 ? 81.811 48.691 -143.934 1.00 72.06 739 ASP A N 1
ATOM 5173 C CA . ASP A 1 739 ? 83.185 49.073 -143.576 1.00 72.06 739 ASP A CA 1
ATOM 5174 C C . ASP A 1 739 ? 83.311 49.714 -142.182 1.00 72.06 739 ASP A C 1
ATOM 5176 O O . ASP A 1 739 ? 84.324 49.528 -141.510 1.00 72.06 739 ASP A O 1
ATOM 5180 N N . GLN A 1 740 ? 82.283 50.422 -141.695 1.00 74.75 740 GLN A N 1
ATOM 5181 C CA . GLN A 1 740 ? 82.292 51.016 -140.345 1.00 74.75 740 GLN A CA 1
ATOM 5182 C C . GLN A 1 740 ? 82.118 49.990 -139.209 1.00 74.75 740 GLN A C 1
ATOM 5184 O O . GLN A 1 740 ? 82.466 50.279 -138.062 1.00 74.75 740 GLN A O 1
ATOM 5189 N N . VAL A 1 741 ? 81.633 48.787 -139.532 1.00 73.25 741 VAL A N 1
ATOM 5190 C CA . VAL A 1 741 ? 81.543 47.634 -138.623 1.00 73.25 741 VAL A CA 1
ATOM 5191 C C . VAL A 1 741 ? 82.773 46.729 -138.772 1.00 73.25 741 VAL A C 1
ATOM 5193 O O . VAL A 1 741 ? 83.328 46.276 -137.769 1.00 73.25 741 VAL A O 1
ATOM 5196 N N . CYS A 1 742 ? 83.237 46.510 -140.008 1.00 74.75 742 CYS A N 1
ATOM 5197 C CA . CYS A 1 742 ? 84.367 45.628 -140.317 1.00 74.75 742 CYS A CA 1
ATOM 5198 C C . CYS A 1 742 ? 85.759 46.241 -140.072 1.00 74.75 742 CYS A C 1
ATOM 5200 O O . CYS A 1 742 ? 86.722 45.498 -139.882 1.00 74.75 742 CYS A O 1
ATOM 5202 N N . SER A 1 743 ? 85.906 47.569 -140.098 1.00 71.38 743 SER A N 1
ATOM 5203 C CA . SER A 1 743 ? 87.207 48.226 -139.922 1.00 71.38 743 SER A CA 1
ATOM 5204 C C . SER A 1 743 ? 87.637 48.302 -138.454 1.00 71.38 743 SER A C 1
ATOM 5206 O O . SER A 1 743 ? 86.872 48.713 -137.581 1.00 71.38 743 SER A O 1
ATOM 5208 N N . SER A 1 744 ? 88.918 48.028 -138.190 1.00 62.88 744 SER A N 1
ATOM 5209 C CA . SER A 1 744 ? 89.549 48.235 -136.876 1.00 62.88 744 SER A CA 1
ATOM 5210 C C . SER A 1 744 ? 89.668 49.711 -136.468 1.00 62.88 744 SER A C 1
ATOM 5212 O O . SER A 1 744 ? 89.933 49.999 -135.303 1.00 62.88 744 SER A O 1
ATOM 5214 N N . THR A 1 745 ? 89.435 50.645 -137.396 1.00 66.75 745 THR A N 1
ATOM 5215 C CA . THR A 1 745 ? 89.275 52.087 -137.131 1.00 66.75 745 THR A CA 1
ATOM 5216 C C . THR A 1 745 ? 87.841 52.569 -137.398 1.00 66.75 745 THR A C 1
ATOM 5218 O O . THR A 1 745 ? 87.613 53.764 -137.576 1.00 66.75 745 THR A O 1
ATOM 5221 N N . GLY A 1 746 ? 86.878 51.646 -137.493 1.00 74.81 746 GLY A N 1
ATOM 5222 C CA . GLY A 1 746 ? 85.458 51.933 -137.700 1.00 74.81 746 GLY A CA 1
ATOM 5223 C C . GLY A 1 746 ? 84.746 52.397 -136.426 1.00 74.81 746 GLY A C 1
ATOM 5224 O O . GLY A 1 746 ? 85.275 52.303 -135.312 1.00 74.81 746 GLY A O 1
ATOM 5225 N N . THR A 1 747 ? 83.517 52.894 -136.569 1.00 76.94 747 THR A N 1
ATOM 5226 C CA . THR A 1 747 ? 82.722 53.433 -135.452 1.00 76.94 747 THR A CA 1
ATOM 5227 C C . THR A 1 747 ? 82.512 52.421 -134.318 1.00 76.94 747 THR A C 1
ATOM 5229 O O . THR A 1 747 ? 82.599 52.813 -133.151 1.00 76.94 747 THR A O 1
ATOM 5232 N N . LEU A 1 748 ? 82.339 51.131 -134.641 1.00 81.19 748 LEU A N 1
ATOM 5233 C CA . LEU A 1 748 ? 82.158 50.048 -133.664 1.00 81.19 748 LEU A CA 1
ATOM 5234 C C . LEU A 1 748 ? 83.423 49.772 -132.829 1.00 81.19 748 LEU A C 1
ATOM 5236 O O . LEU A 1 748 ? 83.338 49.577 -131.617 1.00 81.19 748 LEU A O 1
ATOM 5240 N N . ALA A 1 749 ? 84.608 49.817 -133.445 1.00 80.38 749 ALA A N 1
ATOM 5241 C CA . ALA A 1 749 ? 85.876 49.630 -132.735 1.00 80.38 749 ALA A CA 1
ATOM 5242 C C . ALA A 1 749 ? 86.134 50.768 -131.728 1.00 80.38 749 ALA A C 1
ATOM 5244 O O . ALA A 1 749 ? 86.559 50.528 -130.597 1.00 80.38 749 ALA A O 1
ATOM 5245 N N . HIS A 1 750 ? 85.798 52.006 -132.108 1.00 82.44 750 HIS A N 1
ATOM 5246 C CA . HIS A 1 750 ? 85.861 53.166 -131.213 1.00 82.44 750 HIS A CA 1
ATOM 5247 C C . HIS A 1 750 ? 84.869 53.064 -130.043 1.00 82.44 750 HIS A C 1
ATOM 5249 O O . HIS A 1 750 ? 85.201 53.483 -128.934 1.00 82.44 750 HIS A O 1
ATOM 5255 N N . LEU A 1 751 ? 83.676 52.499 -130.268 1.00 85.19 751 LEU A N 1
ATOM 5256 C CA . LEU A 1 751 ? 82.707 52.233 -129.203 1.00 85.19 751 LEU A CA 1
ATOM 5257 C C . LEU A 1 751 ? 83.275 51.252 -128.175 1.00 85.19 751 LEU A C 1
ATOM 5259 O O . LEU A 1 751 ? 83.284 51.560 -126.984 1.00 85.19 751 LEU A O 1
ATOM 5263 N N . LEU A 1 752 ? 83.795 50.105 -128.625 1.00 84.81 752 LEU A N 1
ATOM 5264 C CA . LEU A 1 752 ? 84.368 49.093 -127.733 1.00 84.81 752 LEU A CA 1
ATOM 5265 C C . LEU A 1 752 ? 85.560 49.628 -126.936 1.00 84.81 752 LEU A C 1
ATOM 5267 O O . LEU A 1 752 ? 85.663 49.376 -125.739 1.00 84.81 752 LEU A O 1
ATOM 5271 N N . GLN A 1 753 ? 86.428 50.420 -127.566 1.00 83.81 753 GLN A N 1
ATOM 5272 C CA . GLN A 1 753 ? 87.599 50.993 -126.902 1.00 83.81 753 GLN A CA 1
ATOM 5273 C C . GLN A 1 753 ? 87.236 52.028 -125.818 1.00 83.81 753 GLN A C 1
ATOM 5275 O O . GLN A 1 753 ? 87.991 52.206 -124.860 1.00 83.81 753 GLN A O 1
ATOM 5280 N N . TYR A 1 754 ? 86.084 52.696 -125.939 1.00 84.56 754 TYR A N 1
ATOM 5281 C CA . TYR A 1 754 ? 85.526 53.527 -124.871 1.00 84.56 754 TYR A CA 1
ATOM 5282 C C . TYR A 1 754 ? 84.873 52.665 -123.784 1.00 84.56 754 TYR A C 1
ATOM 5284 O O . TYR A 1 754 ? 85.212 52.810 -122.611 1.00 84.56 754 TYR A O 1
ATOM 5292 N N . ALA A 1 755 ? 84.017 51.715 -124.178 1.00 82.88 755 ALA A N 1
ATOM 5293 C CA . ALA A 1 755 ? 83.318 50.800 -123.276 1.00 82.88 755 ALA A CA 1
ATOM 5294 C C . ALA A 1 755 ? 84.270 50.013 -122.358 1.00 82.88 755 ALA A C 1
ATOM 5296 O O . ALA A 1 755 ? 84.001 49.876 -121.168 1.00 82.88 755 ALA A O 1
ATOM 5297 N N . GLN A 1 756 ? 85.425 49.571 -122.869 1.00 84.75 756 GLN A N 1
ATOM 5298 C CA . GLN A 1 756 ? 86.448 48.858 -122.090 1.00 84.75 756 GLN A CA 1
ATOM 5299 C C . GLN A 1 756 ? 87.027 49.688 -120.928 1.00 84.75 756 GLN A C 1
ATOM 5301 O O . GLN A 1 756 ? 87.669 49.145 -120.032 1.00 84.75 756 GLN A O 1
ATOM 5306 N N . ARG A 1 757 ? 86.845 51.013 -120.951 1.00 83.94 757 ARG A N 1
ATOM 5307 C CA . ARG A 1 757 ? 87.353 51.948 -119.936 1.00 83.94 757 ARG A CA 1
ATOM 5308 C C . ARG A 1 757 ? 86.261 52.455 -118.993 1.00 83.94 757 ARG A C 1
ATOM 5310 O O . ARG A 1 757 ? 86.605 53.089 -118.000 1.00 83.94 757 ARG A O 1
ATOM 5317 N N . THR A 1 758 ? 84.985 52.227 -119.314 1.00 82.62 758 THR A N 1
ATOM 5318 C CA . THR A 1 758 ? 83.828 52.783 -118.589 1.00 82.62 758 THR A CA 1
ATOM 5319 C C . THR A 1 758 ? 82.888 51.731 -118.000 1.00 82.62 758 THR A C 1
ATOM 5321 O O . THR A 1 758 ? 82.190 52.044 -117.040 1.00 82.62 758 THR A O 1
ATOM 5324 N N . LEU A 1 759 ? 82.870 50.505 -118.530 1.00 83.50 759 LEU A N 1
ATOM 5325 C CA . LEU A 1 759 ? 82.026 49.405 -118.050 1.00 83.50 759 LEU A CA 1
ATOM 5326 C C . LEU A 1 759 ? 82.790 48.464 -117.105 1.00 83.50 759 LEU A C 1
ATOM 5328 O O . LEU A 1 759 ? 84.020 48.393 -117.145 1.00 83.50 759 LEU A O 1
ATOM 5332 N N . THR A 1 760 ? 82.068 47.702 -116.277 1.00 79.06 760 THR A N 1
ATOM 5333 C CA . THR A 1 760 ? 82.676 46.594 -115.515 1.00 79.06 760 THR A CA 1
ATOM 5334 C C . THR A 1 760 ? 83.117 45.460 -116.448 1.00 79.06 760 THR A C 1
ATOM 5336 O O . THR A 1 760 ? 82.670 45.384 -117.593 1.00 79.06 760 THR A O 1
ATOM 5339 N N . ASN A 1 761 ? 83.972 44.548 -115.968 1.00 72.50 761 ASN A N 1
ATOM 5340 C CA . ASN A 1 761 ? 84.455 43.417 -116.775 1.00 72.50 761 ASN A CA 1
ATOM 5341 C C . ASN A 1 761 ? 83.305 42.590 -117.381 1.00 72.50 761 ASN A C 1
ATOM 5343 O O . ASN A 1 761 ? 83.363 42.258 -118.563 1.00 72.50 761 ASN A O 1
ATOM 5347 N N . ASP A 1 762 ? 82.251 42.318 -116.608 1.00 69.12 762 ASP A N 1
ATOM 5348 C CA . ASP A 1 762 ? 81.119 41.490 -117.047 1.00 69.12 762 ASP A CA 1
ATOM 5349 C C . ASP A 1 762 ? 80.200 42.248 -118.020 1.00 69.12 762 ASP A C 1
ATOM 5351 O O . ASP A 1 762 ? 79.796 41.713 -119.054 1.00 69.12 762 ASP A O 1
ATOM 5355 N N . GLN A 1 763 ? 79.941 43.534 -117.751 1.00 76.44 763 GLN A N 1
ATOM 5356 C CA . GLN A 1 763 ? 79.207 44.420 -118.664 1.00 76.44 763 GLN A CA 1
ATOM 5357 C C . GLN A 1 763 ? 79.943 44.581 -120.005 1.00 76.44 763 GLN A C 1
ATOM 5359 O O . GLN A 1 763 ? 79.333 44.530 -121.076 1.00 76.44 763 GLN A O 1
ATOM 5364 N N . TYR A 1 764 ? 81.270 44.731 -119.962 1.00 79.88 764 TYR A N 1
ATOM 5365 C CA . TYR A 1 764 ? 82.112 44.790 -121.151 1.00 79.88 764 TYR A CA 1
ATOM 5366 C C . TYR A 1 764 ? 82.156 43.450 -121.897 1.00 79.88 764 TYR A C 1
ATOM 5368 O O . TYR A 1 764 ? 82.107 43.443 -123.128 1.00 79.88 764 TYR A O 1
ATOM 5376 N N . ALA A 1 765 ? 82.204 42.315 -121.194 1.00 72.38 765 ALA A N 1
ATOM 5377 C CA . ALA A 1 765 ? 82.147 40.989 -121.807 1.00 72.38 765 ALA A CA 1
ATOM 5378 C C . ALA A 1 765 ? 80.829 40.778 -122.575 1.00 72.38 765 ALA A C 1
ATOM 5380 O O . ALA A 1 765 ? 80.857 40.373 -123.736 1.00 72.38 765 ALA A O 1
ATOM 5381 N N . ALA A 1 766 ? 79.687 41.148 -121.986 1.00 69.44 766 ALA A N 1
ATOM 5382 C CA . ALA A 1 766 ? 78.389 41.077 -122.657 1.00 69.44 766 ALA A CA 1
ATOM 5383 C C . ALA A 1 766 ? 78.317 41.998 -123.895 1.00 69.44 766 ALA A C 1
ATOM 5385 O O . ALA A 1 766 ? 77.914 41.560 -124.975 1.00 69.44 766 ALA A O 1
ATOM 5386 N N . LEU A 1 767 ? 78.774 43.252 -123.781 1.00 79.25 767 LEU A N 1
ATOM 5387 C CA . LEU A 1 767 ? 78.739 44.205 -124.897 1.00 79.25 767 LEU A CA 1
ATOM 5388 C C . LEU A 1 767 ? 79.717 43.844 -126.032 1.00 79.25 767 LEU A C 1
ATOM 5390 O O . LEU A 1 767 ? 79.385 43.993 -127.208 1.00 79.25 767 LEU A O 1
ATOM 5394 N N . SER A 1 768 ? 80.911 43.346 -125.702 1.00 75.81 768 SER A N 1
ATOM 5395 C CA . SER A 1 768 ? 81.890 42.875 -126.694 1.00 75.81 768 SER A CA 1
ATOM 5396 C C . SER A 1 768 ? 81.470 41.560 -127.361 1.00 75.81 768 SER A C 1
ATOM 5398 O O . SER A 1 768 ? 81.749 41.369 -128.548 1.00 75.81 768 SER A O 1
ATOM 5400 N N . GLY A 1 769 ? 80.712 40.707 -126.663 1.00 72.44 769 GLY A N 1
ATOM 5401 C CA . GLY A 1 769 ? 80.022 39.557 -127.249 1.00 72.44 769 GLY A CA 1
ATOM 5402 C C . GLY A 1 769 ? 79.056 39.970 -128.364 1.00 72.44 769 GLY A C 1
ATOM 5403 O O . GLY A 1 769 ? 79.180 39.484 -129.491 1.00 72.44 769 GLY A O 1
ATOM 5404 N N . LEU A 1 770 ? 78.161 40.930 -128.097 1.00 75.62 770 LEU A N 1
ATOM 5405 C CA . LEU A 1 770 ? 77.254 41.469 -129.120 1.00 75.62 770 LEU A CA 1
ATOM 5406 C C . LEU A 1 770 ? 78.008 42.172 -130.259 1.00 75.62 770 LEU A C 1
ATOM 5408 O O . LEU A 1 770 ? 77.713 41.932 -131.425 1.00 75.62 770 LEU A O 1
ATOM 5412 N N . ALA A 1 771 ? 79.037 42.972 -129.975 1.00 75.06 771 ALA A N 1
ATOM 5413 C CA . ALA A 1 771 ? 79.816 43.611 -131.039 1.00 75.06 771 ALA A CA 1
ATOM 5414 C C . ALA A 1 771 ? 80.523 42.593 -131.961 1.00 75.06 771 ALA A C 1
ATOM 5416 O O . ALA A 1 771 ? 80.605 42.805 -133.171 1.00 75.06 771 ALA A O 1
ATOM 5417 N N . THR A 1 772 ? 80.966 41.454 -131.418 1.00 74.19 772 THR A N 1
ATOM 5418 C CA . THR A 1 772 ? 81.521 40.340 -132.208 1.00 74.19 772 THR A CA 1
ATOM 5419 C C . THR A 1 772 ? 80.449 39.690 -133.093 1.00 74.19 772 THR A C 1
ATOM 5421 O O . THR A 1 772 ? 80.713 39.363 -134.255 1.00 74.19 772 THR A O 1
ATOM 5424 N N . GLN A 1 773 ? 79.211 39.558 -132.598 1.00 72.81 773 GLN A N 1
ATOM 5425 C CA . GLN A 1 773 ? 78.070 39.139 -133.422 1.00 72.81 773 GLN A CA 1
ATOM 5426 C C . GLN A 1 773 ? 77.762 40.160 -134.529 1.00 72.81 773 GLN A C 1
ATOM 5428 O O . GLN A 1 773 ? 77.538 39.751 -135.665 1.00 72.81 773 GLN A O 1
ATOM 5433 N N . ALA A 1 774 ? 77.838 41.469 -134.259 1.00 74.38 774 ALA A N 1
ATOM 5434 C CA . ALA A 1 774 ? 77.610 42.509 -135.268 1.00 74.38 774 ALA A CA 1
ATOM 5435 C C . ALA A 1 774 ? 78.635 42.422 -136.415 1.00 74.38 774 ALA A C 1
ATOM 5437 O O . ALA A 1 774 ? 78.257 42.476 -137.586 1.00 74.38 774 ALA A O 1
ATOM 5438 N N . GLN A 1 775 ? 79.915 42.211 -136.089 1.00 75.75 775 GLN A N 1
ATOM 5439 C CA . GLN A 1 775 ? 80.983 41.989 -137.074 1.00 75.75 775 GLN A CA 1
ATOM 5440 C C . GLN A 1 775 ? 80.785 40.699 -137.879 1.00 75.75 775 GLN A C 1
ATOM 5442 O O . GLN A 1 775 ? 80.996 40.684 -139.091 1.00 75.75 775 GLN A O 1
ATOM 5447 N N . THR A 1 776 ? 80.323 39.631 -137.230 1.00 71.44 776 THR A N 1
ATOM 5448 C CA . THR A 1 776 ? 80.047 38.350 -137.896 1.00 71.44 776 THR A CA 1
ATOM 5449 C C . THR A 1 776 ? 78.852 38.463 -138.848 1.00 71.44 776 THR A C 1
ATOM 5451 O O . THR A 1 776 ? 78.947 38.069 -140.010 1.00 71.44 776 THR A O 1
ATOM 5454 N N . ALA A 1 777 ? 77.755 39.082 -138.402 1.00 69.31 777 ALA A N 1
ATOM 5455 C CA . ALA A 1 777 ? 76.561 39.328 -139.212 1.00 69.31 777 ALA A CA 1
ATOM 5456 C C . ALA A 1 777 ? 76.826 40.287 -140.391 1.00 69.31 777 ALA A C 1
ATOM 5458 O O . ALA A 1 777 ? 76.177 40.181 -141.428 1.00 69.31 777 ALA A O 1
ATOM 5459 N N . ALA A 1 778 ? 77.813 41.183 -140.264 1.00 70.38 778 ALA A N 1
ATOM 5460 C CA . ALA A 1 778 ? 78.236 42.093 -141.329 1.00 70.38 778 ALA A CA 1
ATOM 5461 C C . ALA A 1 778 ? 79.112 41.426 -142.415 1.00 70.38 778 ALA A C 1
ATOM 5463 O O . ALA A 1 778 ? 79.495 42.088 -143.381 1.00 70.38 778 ALA A O 1
ATOM 5464 N N . GLY A 1 779 ? 79.431 40.131 -142.291 1.00 67.00 779 GLY A N 1
ATOM 5465 C CA . GLY A 1 779 ? 80.137 39.365 -143.326 1.00 67.00 779 GLY A CA 1
ATOM 5466 C C . GLY A 1 779 ? 81.629 39.692 -143.476 1.00 67.00 779 GLY A C 1
ATOM 5467 O O . GLY A 1 779 ? 82.206 39.447 -144.535 1.00 67.00 779 GLY A O 1
ATOM 5468 N N . CYS A 1 780 ? 82.266 40.250 -142.444 1.00 73.44 780 CYS A N 1
ATOM 5469 C CA . CYS A 1 780 ? 83.670 40.661 -142.480 1.00 73.44 780 CYS A CA 1
ATOM 5470 C C . CYS A 1 780 ? 84.622 39.439 -142.588 1.00 73.44 780 CYS A C 1
ATOM 5472 O O . CYS A 1 780 ? 84.818 38.724 -141.606 1.00 73.44 780 CYS A O 1
ATOM 5474 N N . GLY A 1 781 ? 85.229 39.195 -143.762 1.00 53.12 781 GLY A N 1
ATOM 5475 C CA . GLY A 1 781 ? 86.075 38.016 -144.051 1.00 53.12 781 GLY A CA 1
ATOM 5476 C C . GLY A 1 781 ? 87.408 38.324 -144.768 1.00 53.12 781 GLY A C 1
ATOM 5477 O O . GLY A 1 781 ? 87.547 39.340 -145.442 1.00 53.12 781 GLY A O 1
ATOM 5478 N N . SER A 1 782 ? 88.411 37.452 -144.595 1.00 40.38 782 SER A N 1
ATOM 5479 C CA . SER A 1 782 ? 89.848 37.809 -144.656 1.00 40.38 782 SER A CA 1
ATOM 5480 C C . SER A 1 782 ? 90.620 37.514 -145.958 1.00 40.38 782 SER A C 1
ATOM 5482 O O . SER A 1 782 ? 90.547 36.399 -146.467 1.00 40.38 782 SER A O 1
ATOM 5484 N N . ALA A 1 783 ? 91.524 38.429 -146.358 1.00 32.84 783 ALA A N 1
ATOM 5485 C CA . ALA A 1 783 ? 92.863 38.174 -146.951 1.00 32.84 783 ALA A CA 1
ATOM 5486 C C . ALA A 1 783 ? 93.615 39.513 -147.189 1.00 32.84 783 ALA A C 1
ATOM 5488 O O . ALA A 1 783 ? 92.985 40.464 -147.624 1.00 32.84 783 ALA A O 1
ATOM 5489 N N . SER A 1 784 ? 94.936 39.712 -147.064 1.00 29.36 784 SER A N 1
ATOM 5490 C CA . SER A 1 784 ? 96.114 39.003 -146.520 1.00 29.36 784 SER A CA 1
ATOM 5491 C C . SER A 1 784 ? 97.368 39.867 -146.841 1.00 29.36 784 SER A C 1
ATOM 5493 O O . SER A 1 784 ? 97.265 40.738 -147.702 1.00 29.36 784 SER A O 1
ATOM 5495 N N . VAL A 1 785 ? 98.548 39.548 -146.256 1.00 29.31 785 VAL A N 1
ATOM 5496 C CA . VAL A 1 785 ? 99.906 40.148 -146.488 1.00 29.31 785 VAL A CA 1
ATOM 5497 C C . VAL A 1 785 ? 100.134 41.502 -145.749 1.00 29.31 785 VAL A C 1
ATOM 5499 O O . VAL A 1 785 ? 99.271 42.363 -145.803 1.00 29.31 785 VAL A O 1
ATOM 5502 N N . ARG A 1 786 ? 101.240 41.798 -145.015 1.00 29.22 786 ARG A N 1
ATOM 5503 C CA . ARG A 1 786 ? 102.531 41.095 -144.754 1.00 29.22 786 ARG A CA 1
ATOM 5504 C C . ARG A 1 786 ? 103.164 41.404 -143.363 1.00 29.22 786 ARG A C 1
ATOM 5506 O O . ARG A 1 786 ? 103.232 42.549 -142.948 1.00 29.22 786 ARG A O 1
ATOM 5513 N N . THR A 1 787 ? 103.723 40.365 -142.732 1.00 30.42 787 THR A N 1
ATOM 5514 C CA . THR A 1 787 ? 104.837 40.272 -141.738 1.00 30.42 787 THR A CA 1
ATOM 5515 C C . THR A 1 787 ? 105.466 41.504 -141.035 1.00 30.42 787 THR A C 1
ATOM 5517 O O . THR A 1 787 ? 106.111 42.315 -141.695 1.00 30.42 787 THR A O 1
ATOM 5520 N N . THR A 1 788 ? 105.638 41.391 -139.705 1.00 28.98 788 THR A N 1
ATOM 5521 C CA . THR A 1 788 ? 106.968 41.328 -139.030 1.00 28.98 788 THR A CA 1
ATOM 5522 C C . THR A 1 788 ? 106.939 40.388 -137.803 1.00 28.98 788 THR A C 1
ATOM 5524 O O . THR A 1 788 ? 105.878 39.980 -137.343 1.00 28.98 788 THR A O 1
ATOM 5527 N N . LYS A 1 789 ? 108.124 39.942 -137.353 1.00 27.81 789 LYS A N 1
ATOM 5528 C CA . LYS A 1 789 ? 108.377 38.836 -136.398 1.00 27.81 789 LYS A CA 1
ATOM 5529 C C . LYS A 1 789 ? 107.936 39.083 -134.936 1.00 27.81 789 LYS A C 1
ATOM 5531 O O . LYS A 1 789 ? 108.082 40.191 -134.444 1.00 27.81 789 LYS A O 1
ATOM 5536 N N . GLN A 1 790 ? 107.535 37.980 -134.275 1.00 25.19 790 GLN A N 1
ATOM 5537 C CA . GLN A 1 790 ? 107.969 37.428 -132.957 1.00 25.19 790 GLN A CA 1
ATOM 5538 C C . GLN A 1 790 ? 108.809 38.301 -131.973 1.00 25.19 790 GLN A C 1
ATOM 5540 O O . GLN A 1 790 ? 109.634 39.082 -132.444 1.00 25.19 790 GLN A O 1
ATOM 5545 N N . PRO A 1 791 ? 108.789 38.034 -130.633 1.00 39.28 791 PRO A N 1
ATOM 5546 C CA . PRO A 1 791 ? 108.554 36.709 -130.029 1.00 39.28 791 PRO A CA 1
ATOM 5547 C C . PRO A 1 791 ? 107.655 36.598 -128.774 1.00 39.28 791 PRO A C 1
ATOM 5549 O O . PRO A 1 791 ? 107.349 37.545 -128.060 1.00 39.28 791 PRO A O 1
ATOM 5552 N N . THR A 1 792 ? 107.323 35.335 -128.503 1.00 37.22 792 THR A N 1
ATOM 5553 C CA . THR A 1 792 ? 106.752 34.725 -127.290 1.00 37.22 792 THR A CA 1
ATOM 5554 C C . THR A 1 792 ? 107.389 35.131 -125.955 1.00 37.22 792 THR A C 1
ATOM 5556 O O . THR A 1 792 ? 108.617 35.212 -125.862 1.00 37.22 792 THR A O 1
ATOM 5559 N N . LYS A 1 793 ? 106.586 35.133 -124.877 1.00 29.73 793 LYS A N 1
ATOM 5560 C CA . LYS A 1 793 ? 107.065 34.778 -123.528 1.00 29.73 793 LYS A CA 1
ATOM 5561 C C . LYS A 1 793 ? 105.997 34.083 -122.667 1.00 29.73 793 LYS A C 1
ATOM 5563 O O . LYS A 1 793 ? 104.857 34.522 -122.600 1.00 29.73 793 LYS A O 1
ATOM 5568 N N . THR A 1 794 ? 106.423 32.992 -122.038 1.00 30.64 794 THR A N 1
ATOM 5569 C CA . THR A 1 794 ? 105.743 32.167 -121.017 1.00 30.64 794 THR A CA 1
ATOM 5570 C C . THR A 1 794 ? 105.814 32.844 -119.626 1.00 30.64 794 THR A C 1
ATOM 5572 O O . THR A 1 794 ? 106.471 33.878 -119.528 1.00 30.64 794 THR A O 1
ATOM 5575 N N . VAL A 1 795 ? 105.292 32.180 -118.567 1.00 30.28 795 VAL A N 1
ATOM 5576 C CA . VAL A 1 795 ? 105.540 32.393 -117.102 1.00 30.28 795 VAL A CA 1
ATOM 5577 C C . VAL A 1 795 ? 104.567 33.384 -116.418 1.00 30.28 795 VAL A C 1
ATOM 5579 O O . VAL A 1 795 ? 104.300 34.425 -117.000 1.00 30.28 795 VAL A O 1
ATOM 5582 N N . VAL A 1 796 ? 104.010 33.189 -115.201 1.00 29.52 796 VAL A N 1
ATOM 5583 C CA . VAL A 1 796 ? 103.811 32.047 -114.248 1.00 29.52 796 VAL A CA 1
ATOM 5584 C C . VAL A 1 796 ? 102.703 32.454 -113.236 1.00 29.52 796 VAL A C 1
ATOM 5586 O O . VAL A 1 796 ? 102.295 33.612 -113.211 1.00 29.52 796 VAL A O 1
ATOM 5589 N N . ALA A 1 797 ? 102.214 31.522 -112.410 1.00 34.41 797 ALA A N 1
ATOM 5590 C CA . ALA A 1 797 ? 101.289 31.768 -111.291 1.00 34.41 797 ALA A CA 1
ATOM 5591 C C . ALA A 1 797 ? 101.874 32.565 -110.096 1.00 34.41 797 ALA A C 1
ATOM 5593 O O . ALA A 1 797 ? 103.063 32.458 -109.822 1.00 34.41 797 ALA A O 1
ATOM 5594 N N . THR A 1 798 ? 101.001 33.221 -109.315 1.00 28.25 798 THR A N 1
ATOM 5595 C CA . THR A 1 798 ? 101.123 33.555 -107.866 1.00 28.25 798 THR A CA 1
ATOM 5596 C C . THR A 1 798 ? 99.761 34.128 -107.411 1.00 28.25 798 THR A C 1
ATOM 5598 O O . THR A 1 798 ? 99.207 34.977 -108.095 1.00 28.25 798 THR A O 1
ATOM 5601 N N . THR A 1 799 ? 99.012 33.560 -106.455 1.00 32.22 799 THR A N 1
ATOM 5602 C CA . THR A 1 799 ? 99.155 33.552 -104.975 1.00 32.22 799 THR A CA 1
ATOM 5603 C C . THR A 1 799 ? 99.176 34.926 -104.285 1.00 32.22 799 THR A C 1
ATOM 5605 O O . THR A 1 799 ? 100.208 35.585 -104.320 1.00 32.22 799 THR A O 1
ATOM 5608 N N . THR A 1 800 ? 98.097 35.261 -103.560 1.00 30.64 800 THR A N 1
ATOM 5609 C CA . THR A 1 800 ? 98.012 35.698 -102.131 1.00 30.64 800 THR A CA 1
ATOM 5610 C C . THR A 1 800 ? 96.515 35.876 -101.807 1.00 30.64 800 THR A C 1
ATOM 5612 O O . THR A 1 800 ? 95.796 36.396 -102.649 1.00 30.64 800 THR A O 1
ATOM 5615 N N . SER A 1 801 ? 95.923 35.307 -100.749 1.00 29.61 801 SER A N 1
ATOM 5616 C CA . SER A 1 801 ? 96.195 35.392 -99.296 1.00 29.61 801 SER A CA 1
ATOM 5617 C C . SER A 1 801 ? 95.746 36.710 -98.657 1.00 29.61 801 SER A C 1
ATOM 5619 O O . SER A 1 801 ? 95.874 37.763 -99.268 1.00 29.61 801 SER A O 1
ATOM 5621 N N . ASP A 1 802 ? 95.356 36.593 -97.380 1.00 33.31 802 ASP A N 1
ATOM 5622 C CA . ASP A 1 802 ? 95.095 37.641 -96.380 1.00 33.31 802 ASP A CA 1
ATOM 5623 C C . ASP A 1 802 ? 93.729 38.361 -96.420 1.00 33.31 802 ASP A C 1
ATOM 5625 O O . ASP A 1 802 ? 93.229 38.707 -97.481 1.00 33.31 802 ASP A O 1
ATOM 5629 N N . LYS A 1 803 ? 93.085 38.682 -95.281 1.00 32.62 803 LYS A N 1
ATOM 5630 C CA . LYS A 1 803 ? 93.194 38.203 -93.873 1.00 32.62 803 LYS A CA 1
ATOM 5631 C C . LYS A 1 803 ? 92.093 38.887 -93.042 1.00 32.62 803 LYS A C 1
ATOM 5633 O O . LYS A 1 803 ? 91.927 40.089 -93.201 1.00 32.62 803 LYS A O 1
ATOM 5638 N N . ASN A 1 804 ? 91.579 38.206 -92.005 1.00 29.28 804 ASN A N 1
ATOM 5639 C CA . ASN A 1 804 ? 90.996 38.821 -90.789 1.00 29.28 804 ASN A CA 1
ATOM 5640 C C . ASN A 1 804 ? 89.735 39.724 -90.998 1.00 29.28 804 ASN A C 1
ATOM 5642 O O . ASN A 1 804 ? 89.391 40.087 -92.110 1.00 29.28 804 ASN A O 1
ATOM 5646 N N . LYS A 1 805 ? 88.952 40.103 -89.976 1.00 30.64 805 LYS A N 1
ATOM 5647 C CA . LYS A 1 805 ? 89.161 40.025 -88.521 1.00 30.64 805 LYS A CA 1
ATOM 5648 C C . LYS A 1 805 ? 87.838 39.866 -87.753 1.00 30.64 805 LYS A C 1
ATOM 5650 O O . LYS A 1 805 ? 86.811 40.407 -88.139 1.00 30.64 805 LYS A O 1
ATOM 5655 N N . THR A 1 806 ? 87.932 39.191 -86.615 1.00 32.81 806 THR A N 1
ATOM 5656 C CA . THR A 1 806 ? 87.010 39.234 -85.469 1.00 32.81 806 THR A CA 1
ATOM 5657 C C . THR A 1 806 ? 86.712 40.656 -84.963 1.00 32.81 806 THR A C 1
ATOM 5659 O O . THR A 1 806 ? 87.591 41.513 -85.027 1.00 32.81 806 THR A O 1
ATOM 5662 N N . GLU A 1 807 ? 85.547 40.870 -84.328 1.00 31.78 807 GLU A N 1
ATOM 5663 C CA . GLU A 1 807 ? 85.421 41.040 -82.855 1.00 31.78 807 GLU A CA 1
ATOM 5664 C C . GLU A 1 807 ? 84.018 41.495 -82.369 1.00 31.78 807 GLU A C 1
ATOM 5666 O O . GLU A 1 807 ? 83.465 42.424 -82.936 1.00 31.78 807 GLU A O 1
ATOM 5671 N N . LYS A 1 808 ? 83.574 40.936 -81.216 1.00 29.19 808 LYS A N 1
ATOM 5672 C CA . LYS A 1 808 ? 82.864 41.592 -80.072 1.00 29.19 808 LYS A CA 1
ATOM 5673 C C . LYS A 1 808 ? 81.514 42.326 -80.308 1.00 29.19 808 LYS A C 1
ATOM 5675 O O . LYS A 1 808 ? 81.201 42.765 -81.394 1.00 29.19 808 LYS A O 1
ATOM 5680 N N . SER A 1 809 ? 80.679 42.615 -79.297 1.00 29.19 809 SER A N 1
ATOM 5681 C CA . SER A 1 809 ? 80.433 42.082 -77.935 1.00 29.19 809 SER A CA 1
ATOM 5682 C C . SER A 1 809 ? 79.233 42.846 -77.330 1.00 29.19 809 SER A C 1
ATOM 5684 O O . SER A 1 809 ? 79.070 44.021 -77.632 1.00 29.19 809 SER A O 1
ATOM 5686 N N . LYS A 1 810 ? 78.456 42.194 -76.445 1.00 33.66 810 LYS A N 1
ATOM 5687 C CA . LYS A 1 810 ? 77.574 42.729 -75.369 1.00 33.66 810 LYS A CA 1
ATOM 5688 C C . LYS A 1 810 ? 77.233 44.239 -75.348 1.00 33.66 810 LYS A C 1
ATOM 5690 O O . LYS A 1 810 ? 78.155 45.036 -75.183 1.00 33.66 810 LYS A O 1
ATOM 5695 N N . LYS A 1 811 ? 75.948 44.570 -75.095 1.00 30.69 811 LYS A N 1
ATOM 5696 C CA . LYS A 1 811 ? 75.486 45.117 -73.781 1.00 30.69 811 LYS A CA 1
ATOM 5697 C C . LYS A 1 811 ? 73.985 45.521 -73.702 1.00 30.69 811 LYS A C 1
ATOM 5699 O O . LYS A 1 811 ? 73.524 46.195 -74.605 1.00 30.69 811 LYS A O 1
ATOM 5704 N N . THR A 1 812 ? 73.343 45.200 -72.555 1.00 31.31 812 THR A N 1
ATOM 5705 C CA . THR A 1 812 ? 72.389 46.009 -71.716 1.00 31.31 812 THR A CA 1
ATOM 5706 C C . THR A 1 812 ? 71.144 46.692 -72.335 1.00 31.31 812 THR A C 1
ATOM 5708 O O . THR A 1 812 ? 71.183 47.133 -73.470 1.00 31.31 812 THR A O 1
ATOM 5711 N N . ASP A 1 813 ? 70.040 46.967 -71.622 1.00 33.81 813 ASP A N 1
ATOM 5712 C CA . ASP A 1 813 ? 69.575 46.536 -70.287 1.00 33.81 813 ASP A CA 1
ATOM 5713 C C . ASP A 1 813 ? 68.054 46.752 -70.121 1.00 33.81 813 ASP A C 1
ATOM 5715 O O . ASP A 1 813 ? 67.487 47.711 -70.633 1.00 33.81 813 ASP A O 1
ATOM 5719 N N . ALA A 1 814 ? 67.460 45.866 -69.318 1.00 33.59 814 ALA A N 1
ATOM 5720 C CA . ALA A 1 814 ? 66.424 46.069 -68.294 1.00 33.59 814 ALA A CA 1
ATOM 5721 C C . ALA A 1 814 ? 65.351 47.186 -68.389 1.00 33.59 814 ALA A C 1
ATOM 5723 O O . ALA A 1 814 ? 65.628 48.385 -68.445 1.00 33.59 814 ALA A O 1
ATOM 5724 N N . LYS A 1 815 ? 64.106 46.786 -68.079 1.00 31.97 815 LYS A N 1
ATOM 5725 C CA . LYS A 1 815 ? 63.073 47.657 -67.491 1.00 31.97 815 LYS A CA 1
ATOM 5726 C C . LYS A 1 815 ? 62.500 47.024 -66.211 1.00 31.97 815 LYS A C 1
ATOM 5728 O O . LYS A 1 815 ? 62.082 45.872 -66.219 1.00 31.97 815 LYS A O 1
ATOM 5733 N N . ARG A 1 816 ? 62.497 47.793 -65.113 1.00 33.53 816 ARG A N 1
ATOM 5734 C CA . ARG A 1 816 ? 61.710 47.554 -63.877 1.00 33.53 816 ARG A CA 1
ATOM 5735 C C . ARG A 1 816 ? 60.195 47.690 -64.186 1.00 33.53 816 ARG A C 1
ATOM 5737 O O . ARG A 1 816 ? 59.862 48.239 -65.230 1.00 33.53 816 ARG A O 1
ATOM 5744 N N . SER A 1 817 ? 59.242 47.272 -63.345 1.00 31.30 817 SER A N 1
ATOM 5745 C CA . SER A 1 817 ? 59.257 47.069 -61.880 1.00 31.30 817 SER A CA 1
ATOM 5746 C C . SER A 1 817 ? 58.291 45.976 -61.402 1.00 31.30 817 SER A C 1
ATOM 5748 O O . SER A 1 817 ? 57.265 45.743 -62.031 1.00 31.30 817 SER A O 1
ATOM 5750 N N . ALA A 1 818 ? 58.571 45.400 -60.230 1.00 40.50 818 ALA A N 1
ATOM 5751 C CA . ALA A 1 818 ? 57.660 44.509 -59.509 1.00 40.50 818 ALA A CA 1
ATOM 5752 C C . ALA A 1 818 ? 56.602 45.267 -58.681 1.00 40.50 818 ALA A C 1
ATOM 5754 O O . ALA A 1 818 ? 56.841 46.399 -58.254 1.00 40.50 818 ALA A O 1
ATOM 5755 N N . GLY A 1 819 ? 55.493 44.587 -58.384 1.00 33.69 819 GLY A N 1
ATOM 5756 C CA . GLY A 1 819 ? 54.566 44.891 -57.293 1.00 33.69 819 GLY A CA 1
ATOM 5757 C C . GLY A 1 819 ? 54.423 43.664 -56.385 1.00 33.69 819 GLY A C 1
ATOM 5758 O O . GLY A 1 819 ? 54.418 42.539 -56.878 1.00 33.69 819 GLY A O 1
ATOM 5759 N N . ARG A 1 820 ? 54.372 43.889 -55.068 1.00 43.06 820 ARG A N 1
ATOM 5760 C CA . ARG A 1 820 ? 54.060 42.885 -54.030 1.00 43.06 820 ARG A CA 1
ATOM 5761 C C . ARG A 1 820 ? 52.526 42.642 -53.970 1.00 43.06 820 ARG A C 1
ATOM 5763 O O . ARG A 1 820 ? 51.803 43.375 -54.635 1.00 43.06 820 ARG A O 1
ATOM 5770 N N . ASP A 1 821 ? 51.946 41.682 -53.242 1.00 40.34 821 ASP A N 1
ATOM 5771 C CA . ASP A 1 821 ? 52.371 41.019 -51.994 1.00 40.34 821 ASP A CA 1
ATOM 5772 C C . ASP A 1 821 ? 51.735 39.621 -51.800 1.00 40.34 821 ASP A C 1
ATOM 5774 O O . ASP A 1 821 ? 50.689 39.320 -52.366 1.00 40.34 821 ASP A O 1
ATOM 5778 N N . SER A 1 822 ? 52.380 38.812 -50.953 1.00 41.53 822 SER A N 1
ATOM 5779 C CA . SER A 1 822 ? 51.859 37.663 -50.178 1.00 41.53 822 SER A CA 1
ATOM 5780 C C . SER A 1 822 ? 50.648 36.834 -50.677 1.00 41.53 822 SER A C 1
ATOM 5782 O O . SER A 1 822 ? 49.504 37.127 -50.316 1.00 41.53 822 SER A O 1
ATOM 5784 N N . ARG A 1 823 ? 50.913 35.646 -51.235 1.00 34.12 823 ARG A N 1
ATOM 5785 C CA . ARG A 1 823 ? 50.811 34.370 -50.490 1.00 34.12 823 ARG A CA 1
ATOM 5786 C C . ARG A 1 823 ? 51.602 33.259 -51.176 1.00 34.12 823 ARG A C 1
ATOM 5788 O O . ARG A 1 823 ? 51.778 33.361 -52.406 1.00 34.12 823 ARG A O 1
#

Foldseek 3Di:
DDDDDDDDDDDDDDDDDDDDDDFDAKAWDDKDWPDAAAQLDWIFIKTFIDGPDFFFWKKKWKDFQQPDGTDIDTDDTRDGMQDPRGDIHPGGHQAWAKGKMKIWMDRPPDIDIDIDIHTHHFWAKAWPDKDKPDQEEAAFDWIKIKTFIDGRNQQKKKKKWKDFQLPDHIFIDIGGGPPGIDMTGTDGHNDFDKGKIKIWIAIPVGHIDIDIDIHGYHHDFDWKAWDDWDWAAAAAQDKIKIKTFIDGPPQQKKKWKWKDFQLPPDIDPIDIGGRPDGMDMDMDHHQAFDWGKMKMWMAIPVGHIDMDIDIDTHHADAKAWDAKDWVVQEEAAPDKIKIKTFIDGSRQQKKKKKKKDFQQRDIDIDIGGGPDTMDMDMDGHNDFDKGKIKIWMAIPVGHIDIYIDIYGHHYDFDAWAPWDWDWEAEAAQDKIKIKTFTHGPQQQKKKKKWKDFQPRDIDIDTGGRNDGIDIDMDHHLAFDKGWMKIWMAINVGHIDIDTDIYGHHFDAKEWDDKDKPPQEAAAQDKIKIKGFIDGSNQQKKKWKWKDWQPRDIDIDIGGGPDGMDMDMDGHNDFDKGKIKIWIAIPNGGIDIDIDIYGYHYDADAKADKDWDWDADAQKIKIKIFIDGPQQQWKKKKKKDWQVRDIDIDIGGRNRGIDMDMDGHPAFAKGKMKMKIATPVRHIDIDIDIDTHHHDDDALLVLLVNLLVLLVRQVAPPVLNVVLNVLSVVQNVCPVVANCLLQDCPHSLVVSLVSCVVRDDPVSSVRSVVSSVVSNVNSVRDDDDDDDDDDDDDDDDDDDDDDDDDDDYDDDDDDDDDDDDDDD

Mean predicted aligned error: 20.84 Å